Protein 7B6B (pdb70)

Nearest PDB structures (foldseek):
  7b6b-assembly1_B  TM=1.003E+00  e=7.743E-83  Dysgonomonas mossii DSM 22836
  7b6b-assembly1_A  TM=9.872E-01  e=2.563E-78  Dysgonomonas mossii DSM 22836
  7b5v-assembly1_B  TM=9.927E-01  e=1.839E-77  Dysgonomonas mossii DSM 22836
  6mot-assembly1_A  TM=9.477E-01  e=3.371E-51  Bacteroides intestinalis DSM 17393
  6rzo-assembly1_A  TM=8.964E-01  e=1.518E-46  uncultured bacterium

Structure (mmCIF, N/CA/C/O backbone):
data_7B6B
#
_entry.id   7B6B
#
_cell.length_a   73.258
_cell.length_b   50.511
_cell.length_c   90.148
_cell.angle_alpha   90.000
_cell.angle_beta   100.137
_cell.angle_gamma   90.000
#
_symmetry.space_group_name_H-M   'P 1 21 1'
#
loop_
_entity.id
_entity.type
_entity.pdbx_description
1 polymer 'Carbohydrate Esterase family 1 protein with an N-terminal carbohydrate binding module family 48'
2 non-polymer Trans-methylferulate
3 non-polymer 'CHLORIDE ION'
4 non-polymer 1,2-ETHANEDIOL
5 water water
#
loop_
_atom_site.group_PDB
_atom_site.id
_atom_site.type_symbol
_atom_site.label_atom_id
_atom_site.label_alt_id
_atom_site.label_comp_id
_atom_site.label_asym_id
_atom_site.label_entity_id
_atom_site.label_seq_id
_atom_site.pdbx_PDB_ins_code
_atom_site.Cartn_x
_atom_site.Cartn_y
_atom_site.Cartn_z
_atom_site.occupancy
_atom_site.B_iso_or_equiv
_atom_site.auth_seq_id
_atom_site.auth_comp_id
_atom_site.auth_asym_id
_atom_site.auth_atom_id
_atom_site.pdbx_PDB_model_num
ATOM 1 N N . GLU A 1 25 ? -2.79800 -34.30700 -41.66400 1.000 47.49000 295 GLU A N 1
ATOM 2 C CA . GLU A 1 25 ? -2.02200 -34.66000 -40.48000 1.000 45.16000 295 GLU A CA 1
ATOM 3 C C . GLU A 1 25 ? -2.69300 -34.15300 -39.20600 1.000 45.41000 295 GLU A C 1
ATOM 4 O O . GLU A 1 25 ? -3.62200 -33.34600 -39.26200 1.000 49.57000 295 GLU A O 1
ATOM 10 N N . VAL A 1 26 ? -2.21500 -34.63200 -38.05900 1.000 45.25000 296 VAL A N 1
ATOM 11 C CA . VAL A 1 26 ? -2.77300 -34.23500 -36.77100 1.000 39.32000 296 VAL A CA 1
ATOM 12 C C . VAL A 1 26 ? -2.25300 -32.85100 -36.40700 1.000 35.24000 296 VAL A C 1
ATOM 13 O O . VAL A 1 26 ? -1.04800 -32.58400 -36.48900 1.000 32.46000 296 VAL A O 1
ATOM 17 N N . GLY A 1 27 ? -3.16500 -31.96100 -36.01200 1.000 29.48000 297 GLY A N 1
ATOM 18 C CA . GLY A 1 27 ? -2.78900 -30.63100 -35.58900 1.000 26.10000 297 GLY A CA 1
ATOM 19 C C . GLY A 1 27 ? -3.46100 -30.27200 -34.27900 1.000 22.99000 297 GLY A C 1
ATOM 20 O O . GLY A 1 27 ? -4.43900 -30.88700 -33.86400 1.000 25.39000 297 GLY A O 1
ATOM 21 N N . ILE A 1 28 ? -2.90700 -29.25700 -33.62300 1.000 20.26000 298 ILE A N 1
ATOM 22 C CA . ILE A 1 28 ? -3.43000 -28.75300 -32.35700 1.000 23.66000 298 ILE A CA 1
ATOM 23 C C . ILE A 1 28 ? -4.04700 -27.38800 -32.61300 1.000 18.76000 298 ILE A C 1
ATOM 24 O O . ILE A 1 28 ? -3.36800 -26.47900 -33.10600 1.000 18.94000 298 ILE A O 1
ATOM 29 N N . SER A 1 29 ? -5.31100 -27.21900 -32.23800 1.000 17.54000 299 SER A N 1
ATOM 30 C CA . SER A 1 29 ? -5.92800 -25.90300 -32.35400 1.000 16.22000 299 SER A CA 1
ATOM 31 C C . SER A 1 29 ? -5.21800 -24.93200 -31.41800 1.000 19.45000 299 SER A C 1
ATOM 32 O O . SER A 1 29 ? -4.97500 -25.24400 -30.25000 1.000 18.73000 299 SER A O 1
ATOM 35 N N . ALA A 1 30 ? -4.85200 -23.76200 -31.93900 1.000 16.78000 300 ALA A N 1
ATOM 36 C CA . ALA A 1 30 ? -4.11600 -22.79900 -31.12700 1.000 15.83000 300 ALA A CA 1
ATOM 37 C C . ALA A 1 30 ? -4.97600 -22.28200 -29.97700 1.000 14.21000 300 ALA A C 1
ATOM 38 O O . ALA A 1 30 ? -6.20200 -22.18700 -30.07900 1.000 15.57000 300 ALA A O 1
ATOM 40 N N . SER A 1 31 ? -4.31200 -21.93400 -28.86900 1.000 15.32000 301 SER A N 1
ATOM 41 C CA . SER A 1 31 ? -5.02900 -21.48400 -27.67600 1.000 14.94000 301 SER A CA 1
ATOM 42 C C . SER A 1 31 ? -5.72000 -20.14100 -27.87600 1.000 17.13000 301 SER A C 1
ATOM 43 O O . SER A 1 31 ? -6.61400 -19.79400 -27.09600 1.000 18.08000 301 SER A O 1
ATOM 46 N N . THR A 1 32 ? -5.31700 -19.38400 -28.89200 1.000 13.62000 302 THR A N 1
ATOM 47 C CA . THR A 1 32 ? -5.92800 -18.12000 -29.26900 1.000 14.63000 302 THR A CA 1
ATOM 48 C C . THR A 1 32 ? -7.15200 -18.28900 -30.16600 1.000 14.86000 302 THR A C 1
ATOM 49 O O . THR A 1 32 ? -7.78600 -17.29300 -30.52800 1.000 14.64000 302 THR A O 1
ATOM 53 N N . ASN A 1 33 ? -7.50600 -19.51000 -30.55500 1.000 13.59000 303 ASN A N 1
ATOM 54 C CA . ASN A 1 33 ? -8.68000 -19.68700 -31.39400 1.000 14.27000 303 ASN A CA 1
ATOM 55 C C . ASN A 1 33 ? -9.93000 -19.34700 -30.59300 1.000 13.40000 303 ASN A C 1
ATOM 56 O O . ASN A 1 33 ? -10.00100 -19.58900 -29.38500 1.000 15.70000 303 ASN A O 1
ATOM 61 N N A ILE A 1 34 ? -10.91700 -18.77500 -31.27800 0.570 14.06000 304 ILE A N 1
ATOM 62 N N B ILE A 1 34 ? -10.92000 -18.77700 -31.27600 0.430 14.12000 304 ILE A N 1
ATOM 63 C CA A ILE A 1 34 ? -12.25700 -18.64200 -30.69700 0.570 17.74000 304 ILE A CA 1
ATOM 64 C CA B ILE A 1 34 ? -12.21800 -18.61100 -30.61900 0.430 17.73000 304 ILE A CA 1
ATOM 65 C C A ILE A 1 34 ? -12.74400 -20.02000 -30.27000 0.570 19.36000 304 ILE A C 1
ATOM 66 C C B ILE A 1 34 ? -12.78100 -19.98700 -30.28700 0.430 19.34000 304 ILE A C 1
ATOM 67 O O A ILE A 1 34 ? -12.41400 -21.02400 -30.93400 0.570 19.19000 304 ILE A O 1
ATOM 68 O O B ILE A 1 34 ? -12.53300 -20.95300 -31.03600 0.430 19.34000 304 ILE A O 1
ATOM 77 N N . PRO A 1 35 ? -13.48700 -20.15200 -29.17200 1.000 21.62000 305 PRO A N 1
ATOM 78 C CA . PRO A 1 35 ? -14.04600 -21.46500 -28.82000 1.000 20.89000 305 PRO A CA 1
ATOM 79 C C . PRO A 1 35 ? -14.83500 -22.08700 -29.96300 1.000 20.54000 305 PRO A C 1
ATOM 80 O O . PRO A 1 35 ? -15.66200 -21.43400 -30.60400 1.000 24.14000 305 PRO A O 1
ATOM 84 N N . GLY A 1 36 ? -14.50900 -23.33500 -30.26000 1.000 24.79000 306 GLY A N 1
ATOM 85 C CA . GLY A 1 36 ? -15.17700 -24.07700 -31.33500 1.000 25.11000 306 GLY A CA 1
ATOM 86 C C . GLY A 1 36 ? -14.46000 -24.0000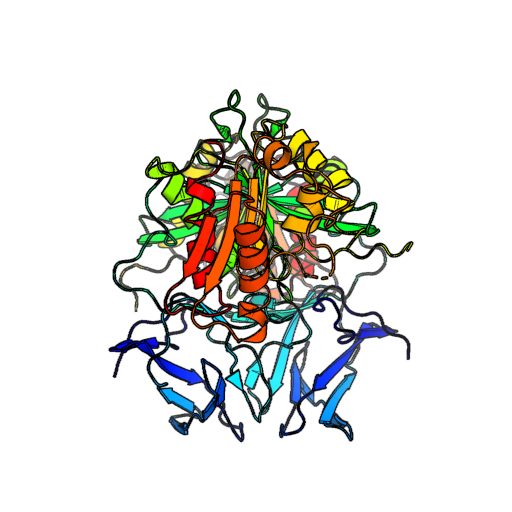0 -32.67200 1.000 26.93000 306 GLY A C 1
ATOM 87 O O . GLY A 1 36 ? -14.80300 -24.77700 -33.55400 1.000 29.22000 306 GLY A O 1
ATOM 88 N N . ALA A 1 37 ? -13.51500 -23.07800 -32.81800 1.000 19.63000 307 ALA A N 1
ATOM 89 C CA . ALA A 1 37 ? -12.77600 -22.95800 -34.09100 1.000 19.23000 307 ALA A CA 1
ATOM 90 C C . ALA A 1 37 ? -11.62700 -23.96400 -34.10700 1.000 17.30000 307 ALA A C 1
ATOM 91 O O . ALA A 1 37 ? -10.77000 -23.88600 -33.29700 1.000 18.42000 307 ALA A O 1
ATOM 93 N N A GLN A 1 38 ? -11.66700 -24.88000 -35.07400 0.510 20.72000 308 GLN A N 1
ATOM 94 N N B GLN A 1 38 ? -11.65800 -24.87800 -35.07400 0.490 20.75000 308 GLN A N 1
ATOM 95 C CA A GLN A 1 38 ? -10.63100 -25.93100 -35.22100 0.510 20.72000 308 GLN A CA 1
ATOM 96 C CA B GLN A 1 38 ? -10.60500 -25.91800 -35.19100 0.490 20.65000 308 GLN A CA 1
ATOM 97 C C A GLN A 1 38 ? -9.36000 -25.33000 -35.83400 0.510 18.30000 308 GLN A C 1
ATOM 98 C C B GLN A 1 38 ? -9.34800 -25.33500 -35.84300 0.490 18.30000 308 GLN A C 1
ATOM 99 O O A GLN A 1 38 ? -8.27400 -25.70000 -35.41500 0.510 21.28000 308 GLN A O 1
ATOM 100 O O B GLN A 1 38 ? -8.25900 -25.69200 -35.42100 0.490 21.30000 308 GLN A O 1
ATOM 111 N N . TYR A 1 39 ? -9.51900 -24.33300 -36.69800 1.000 17.60000 309 TYR A N 1
ATOM 112 C CA . TYR A 1 39 ? -8.36900 -23.69800 -37.36800 1.000 16.19000 309 TYR A CA 1
ATOM 113 C C . TYR A 1 39 ? -8.21800 -22.28000 -36.84000 1.000 17.49000 309 TYR A C 1
ATOM 114 O O . TYR A 1 39 ? -9.21300 -21.71100 -36.57200 1.000 20.73000 309 TYR A O 1
ATOM 123 N N . PRO A 1 40 ? -7.01900 -21.69700 -36.72400 1.000 15.26000 310 PRO A N 1
ATOM 124 C CA . PRO A 1 40 ? -5.74800 -22.31700 -37.11000 1.000 15.27000 310 PRO A CA 1
ATOM 125 C C . PRO A 1 40 ? -5.23200 -23.47500 -36.24000 1.000 15.12000 310 PRO A C 1
ATOM 126 O O . PRO A 1 40 ? -5.57600 -23.57600 -35.12000 1.000 15.76000 310 PRO A O 1
ATOM 130 N N . GLN A 1 41 ? -4.53600 -24.39200 -36.90100 1.000 14.93000 311 GLN A N 1
ATOM 131 C CA . GLN A 1 41 ? -3.98700 -25.59600 -36.24100 1.000 16.33000 311 GLN A CA 1
ATOM 132 C C . GLN A 1 41 ? -2.46700 -25.54600 -36.30900 1.000 16.04000 311 GLN A C 1
ATOM 133 O O . GLN A 1 41 ? -1.95300 -25.18000 -37.34200 1.000 17.88000 311 GLN A O 1
ATOM 139 N N . ILE A 1 42 ? -1.81600 -25.91700 -35.21600 1.000 16.30000 312 ILE A N 1
ATOM 140 C CA . ILE A 1 42 ? -0.33500 -25.97800 -35.17900 1.000 16.87000 312 ILE A CA 1
ATOM 141 C C . ILE A 1 42 ? 0.05700 -27.41400 -35.50100 1.000 19.39000 312 ILE A C 1
ATOM 142 O O . ILE A 1 42 ? -0.38800 -28.29100 -34.81500 1.000 20.15000 312 ILE A O 1
ATOM 147 N N . LEU A 1 43 ? 0.83100 -27.55900 -36.55700 1.000 19.07000 313 LEU A N 1
ATOM 148 C CA . LEU A 1 43 ? 1.28200 -28.87000 -37.00000 1.000 18.94000 313 LEU A CA 1
ATOM 149 C C . LEU A 1 43 ? 2.69100 -29.14100 -36.48900 1.000 20.92000 313 LEU A C 1
ATOM 150 O O . LEU A 1 43 ? 3.34700 -28.28200 -35.89700 1.000 21.93000 313 LEU A O 1
ATOM 155 N N . SER A 1 44 ? 3.16300 -30.36200 -36.74000 1.000 26.32000 314 SER A N 1
ATOM 156 C CA . SER A 1 44 ? 4.51800 -30.71700 -36.34500 1.000 23.76000 314 SER A CA 1
ATOM 157 C C . SER A 1 44 ? 5.50200 -29.73600 -36.96500 1.000 21.65000 314 SER A C 1
ATOM 158 O O . SER A 1 44 ? 5.33300 -29.29600 -38.10200 1.000 27.76000 314 SER A O 1
ATOM 161 N N . GLY A 1 45 ? 6.52900 -29.38400 -36.20300 1.000 25.87000 315 GLY A N 1
ATOM 162 C CA . GLY A 1 45 ? 7.47800 -28.39800 -36.65300 1.000 23.93000 315 GLY A CA 1
ATOM 163 C C . GLY A 1 45 ? 7.02000 -26.96600 -36.49300 1.000 20.00000 315 GLY A C 1
ATOM 164 O O . GLY A 1 45 ? 7.73200 -26.05500 -36.93200 1.000 22.33000 315 GLY A O 1
ATOM 165 N N . ASN A 1 46 ? 5.86000 -26.74200 -35.87500 1.000 20.40000 316 ASN A N 1
ATOM 166 C CA . ASN A 1 46 ? 5.28500 -25.41300 -35.67000 1.000 19.99000 316 ASN A CA 1
ATOM 167 C C . ASN A 1 46 ? 4.89400 -24.72200 -36.97500 1.000 20.64000 316 ASN A C 1
ATOM 168 O O . ASN A 1 46 ? 4.81000 -23.48800 -37.03600 1.000 17.84000 316 ASN A O 1
ATOM 173 N N . ARG A 1 47 ? 4.65800 -25.49200 -38.03100 1.000 16.76000 317 ARG A N 1
ATOM 174 C CA . ARG A 1 47 ? 3.93600 -24.96400 -39.17700 1.000 16.74000 317 ARG A CA 1
ATOM 175 C C . ARG A 1 47 ? 2.48000 -24.75700 -38.77300 1.000 17.94000 317 ARG A C 1
ATOM 176 O O . ARG A 1 47 ? 1.94900 -25.46700 -37.92300 1.000 19.20000 317 ARG A O 1
ATOM 184 N N . VAL A 1 48 ? 1.82500 -23.76800 -39.37900 1.000 15.82000 318 VAL A N 1
ATOM 185 C CA . VAL A 1 48 ? 0.44900 -23.43500 -39.02400 1.000 15.26000 318 VAL A CA 1
ATOM 186 C C . VAL A 1 48 ? -0.43300 -23.59800 -40.25100 1.000 13.58000 318 VAL A C 1
ATOM 187 O O . VAL A 1 48 ? -0.10500 -23.09500 -41.33200 1.000 15.33000 318 VAL A O 1
ATOM 191 N N . LEU A 1 49 ? -1.54700 -24.30200 -40.07000 1.000 14.87000 319 LEU A N 1
ATOM 192 C CA . LEU A 1 49 ? -2.57000 -24.48400 -41.09000 1.000 16.03000 319 LEU A CA 1
ATOM 193 C C . LEU A 1 49 ? -3.69000 -23.47800 -40.83700 1.000 13.99000 319 LEU A C 1
ATOM 194 O O . LEU A 1 49 ? -4.40200 -23.56800 -39.82800 1.000 15.35000 319 LEU A O 1
ATOM 199 N N . PHE A 1 50 ? -3.84200 -22.52600 -41.75500 1.000 13.83000 320 PHE A N 1
ATOM 200 C CA . PHE A 1 50 ? -4.89600 -21.52300 -41.69900 1.000 14.11000 320 PHE A CA 1
ATOM 201 C C . PHE A 1 50 ? -5.98500 -21.88200 -42.69700 1.000 14.40000 320 PHE A C 1
ATOM 202 O O . PHE A 1 50 ? -5.70500 -22.39100 -43.78800 1.000 15.86000 320 PHE A O 1
ATOM 210 N N . ARG A 1 51 ? -7.21400 -21.59700 -42.33100 1.000 14.97000 321 ARG A N 1
ATOM 211 C CA . ARG A 1 51 ? -8.36300 -21.87000 -43.21000 1.000 15.83000 321 ARG A CA 1
ATOM 212 C C . ARG A 1 51 ? -9.45200 -20.82200 -42.98000 1.000 15.97000 321 ARG A C 1
ATOM 213 O O . ARG A 1 51 ? -9.70700 -20.48900 -41.85600 1.000 17.22000 321 ARG A O 1
ATOM 221 N N . ILE A 1 52 ? -10.06700 -20.36900 -44.05900 1.000 15.12000 322 ILE A N 1
ATOM 222 C CA . ILE A 1 52 ? -11.17300 -19.38100 -43.98200 1.000 16.38000 322 ILE A CA 1
ATOM 223 C C . ILE A 1 52 ? -12.20000 -19.63200 -45.08900 1.000 15.31000 322 ILE A C 1
ATOM 224 O O . ILE A 1 52 ? -11.81900 -19.91100 -46.17400 1.000 15.91000 322 ILE A O 1
ATOM 229 N N . LYS A 1 53 ? -13.46500 -19.47700 -44.73000 1.000 14.45000 323 LYS A N 1
ATOM 230 C CA . LYS A 1 53 ? -14.56700 -19.57200 -45.70600 1.000 16.05000 323 LYS A CA 1
ATOM 231 C C . LYS A 1 53 ? -14.71100 -18.22800 -46.41500 1.000 18.39000 323 LYS A C 1
ATOM 232 O O . LYS A 1 53 ? -15.06100 -17.28900 -45.79800 1.000 19.31000 323 LYS A O 1
ATOM 238 N N . ALA A 1 54 ? -14.46200 -18.21100 -47.70500 1.000 17.05000 324 ALA A N 1
ATOM 239 C CA . ALA A 1 54 ? -14.53400 -16.97600 -48.51600 1.000 17.52000 324 ALA A CA 1
ATOM 240 C C . ALA A 1 54 ? -14.80500 -17.38200 -49.96700 1.000 17.37000 324 ALA A C 1
ATOM 241 O O . ALA A 1 54 ? -13.97100 -17.17500 -50.79800 1.000 17.94000 324 ALA A O 1
ATOM 243 N N . PRO A 1 55 ? -15.98700 -17.90800 -50.30000 1.000 17.62000 325 PRO A N 1
ATOM 244 C CA . PRO A 1 55 ? -16.18400 -18.44700 -51.63500 1.000 17.00000 325 PRO A CA 1
ATOM 245 C C . PRO A 1 55 ? -16.07800 -17.47800 -52.81700 1.000 20.27000 325 PRO A C 1
ATOM 246 O O . PRO A 1 55 ? -15.70000 -17.91000 -53.83700 1.000 20.62000 325 PRO A O 1
ATOM 250 N N . ASP A 1 56 ? -16.36400 -16.20500 -52.60200 1.000 15.74000 326 ASP A N 1
ATOM 251 C CA . ASP A 1 56 ? -16.34700 -15.21900 -53.71000 1.000 15.62000 326 ASP A CA 1
ATOM 252 C C . ASP A 1 56 ? -15.12700 -14.29300 -53.67800 1.000 16.83000 326 ASP A C 1
ATOM 253 O O . ASP A 1 56 ? -15.07900 -13.41200 -54.47400 1.000 18.99000 326 ASP A O 1
ATOM 258 N N . ALA A 1 57 ? -14.17700 -14.51800 -52.77800 1.000 15.75000 327 ALA A N 1
ATOM 259 C CA . ALA A 1 57 ? -12.99000 -13.67400 -52.74500 1.000 15.28000 327 ALA A CA 1
ATOM 260 C C . ALA A 1 57 ? -12.11000 -13.91400 -53.97200 1.000 17.78000 327 ALA A C 1
ATOM 261 O O . ALA A 1 57 ? -12.06200 -15.01900 -54.52000 1.000 17.91000 327 ALA A O 1
ATOM 263 N N . LYS A 1 58 ? -11.39900 -12.86300 -54.40100 1.000 17.92000 328 LYS A N 1
ATOM 264 C CA . LYS A 1 58 ? -10.39700 -13.01700 -55.45800 1.000 17.98000 328 LYS A CA 1
ATOM 265 C C . LYS A 1 58 ? -9.05300 -13.48700 -54.94100 1.000 19.53000 328 LYS A C 1
ATOM 266 O O . LYS A 1 58 ? -8.34200 -14.21900 -55.63700 1.000 19.56000 328 LYS A O 1
ATOM 272 N N . ARG A 1 59 ? -8.65700 -13.01600 -53.76400 1.000 16.13000 329 ARG A N 1
ATOM 273 C CA . ARG A 1 59 ? -7.34500 -13.33300 -53.23600 1.000 15.48000 329 ARG A CA 1
ATOM 274 C C . ARG A 1 59 ? -7.47700 -13.38300 -51.72700 1.000 15.71000 329 ARG A C 1
ATOM 275 O O . ARG A 1 59 ? -8.16000 -12.54900 -51.13200 1.000 16.30000 329 ARG A O 1
ATOM 283 N N . VAL A 1 60 ? -6.83900 -14.37300 -51.11900 1.000 14.98000 330 VAL A N 1
ATOM 284 C CA . VAL A 1 60 ? -6.84600 -14.50000 -49.66600 1.000 13.86000 330 VAL A CA 1
ATOM 285 C C . VAL A 1 60 ? -5.42100 -14.80200 -49.23500 1.000 14.71000 330 VAL A C 1
ATOM 286 O O . VAL A 1 60 ? -4.81000 -15.75100 -49.73300 1.000 16.05000 330 VAL A O 1
ATOM 290 N N . GLN A 1 61 ? -4.87600 -13.97900 -48.34000 1.000 14.63000 331 GLN A N 1
ATOM 291 C CA . GLN A 1 61 ? -3.52900 -14.16400 -47.82100 1.000 15.86000 331 GLN A CA 1
ATOM 292 C C . GLN A 1 61 ? -3.56200 -14.19400 -46.30100 1.000 14.46000 331 GLN A C 1
ATOM 293 O O . GLN A 1 61 ? -4.48700 -13.68200 -45.66800 1.000 15.39000 331 GLN A O 1
ATOM 299 N N . VAL A 1 62 ? -2.53000 -14.78800 -45.71100 1.000 12.93000 332 VAL A N 1
ATOM 300 C CA . VAL A 1 62 ? -2.29600 -14.66700 -44.27400 1.000 15.27000 332 VAL A CA 1
ATOM 301 C C . VAL A 1 62 ? -0.92000 -14.04900 -44.08900 1.000 17.11000 332 VAL A C 1
ATOM 302 O O . VAL A 1 62 ? 0.04500 -14.46200 -44.74500 1.000 16.22000 332 VAL A O 1
ATOM 306 N N . ASP A 1 63 ? -0.84500 -13.02200 -43.25000 1.000 16.40000 333 ASP A N 1
ATOM 307 C CA . ASP A 1 63 ? 0.40100 -12.31100 -42.97400 1.000 16.43000 333 ASP A CA 1
ATOM 308 C C . ASP A 1 63 ? 0.86300 -12.72800 -41.58200 1.000 17.62000 333 ASP A C 1
ATOM 309 O O . ASP A 1 63 ? 0.33300 -12.24900 -40.57400 1.000 16.81000 333 ASP A O 1
ATOM 314 N N . LEU A 1 64 ? 1.83500 -13.63800 -41.53000 1.000 18.02000 334 LEU A N 1
ATOM 315 C CA . LEU A 1 64 ? 2.38600 -14.12800 -40.25800 1.000 16.75000 334 LEU A CA 1
ATOM 316 C C . LEU A 1 64 ? 3.88800 -14.28300 -40.48200 1.000 21.81000 334 LEU A C 1
ATOM 317 O O . LEU A 1 64 ? 4.35300 -15.31600 -40.96900 1.000 21.60000 334 LEU A O 1
ATOM 322 N N . GLY A 1 65 ? 4.63900 -13.23300 -40.14900 1.000 21.82000 335 GLY A N 1
ATOM 323 C CA . GLY A 1 65 ? 6.05400 -13.18400 -40.46000 1.000 23.07000 335 GLY A CA 1
ATOM 324 C C . GLY A 1 65 ? 6.28800 -12.69100 -41.87200 1.000 26.15000 335 GLY A C 1
ATOM 325 O O . GLY A 1 65 ? 7.02900 -11.72900 -42.09600 1.000 31.68000 335 GLY A O 1
ATOM 326 N N . LYS A 1 66 ? 5.66000 -13.36100 -42.83200 1.000 24.70000 336 LYS A N 1
ATOM 327 C CA . LYS A 1 66 ? 5.58000 -12.89800 -44.20800 1.000 24.75000 336 LYS A CA 1
ATOM 328 C C . LYS A 1 66 ? 4.17900 -13.20700 -44.71700 1.000 18.03000 336 LYS A C 1
ATOM 329 O O . LYS A 1 66 ? 3.38700 -13.88400 -44.04900 1.000 18.22000 336 LYS A O 1
ATOM 335 N N . LYS A 1 67 ? 3.87500 -12.72000 -45.91700 1.000 17.71000 337 LYS A N 1
ATOM 336 C CA . LYS A 1 67 ? 2.57700 -12.96500 -46.52900 1.000 16.88000 337 LYS A CA 1
ATOM 337 C C . LYS A 1 67 ? 2.58800 -14.28400 -47.29000 1.000 19.26000 337 LYS A C 1
ATOM 338 O O . LYS A 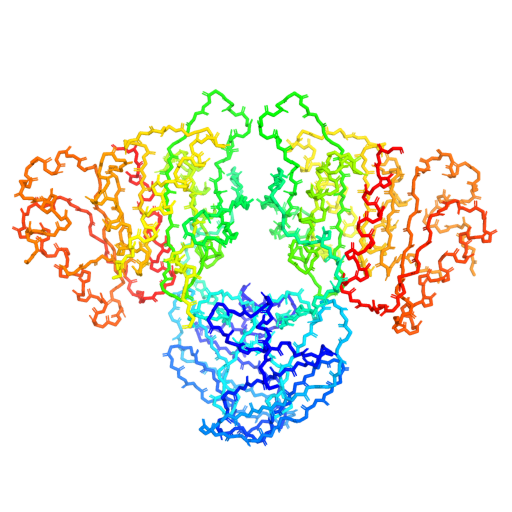1 67 ? 3.51300 -14.56100 -48.06300 1.000 25.44000 337 LYS A O 1
ATOM 344 N N . TYR A 1 68 ? 1.56500 -15.09600 -47.05300 1.000 16.16000 338 TYR A N 1
ATOM 345 C CA . TYR A 1 68 ? 1.36000 -16.34900 -47.76700 1.000 16.33000 338 TYR A CA 1
ATOM 346 C C . TYR A 1 68 ? 0.05000 -16.25400 -48.52600 1.000 14.92000 338 TYR A C 1
ATOM 347 O O . TYR A 1 68 ? -0.96900 -15.84700 -47.96500 1.000 16.87000 338 TYR A O 1
ATOM 356 N N . ASP A 1 69 ? 0.06300 -16.64300 -49.79300 1.000 16.34000 339 ASP A N 1
ATOM 357 C CA . ASP A 1 69 ? -1.19000 -16.77300 -50.51300 1.000 16.77000 339 ASP A CA 1
ATOM 358 C C . ASP A 1 69 ? -1.86800 -18.07700 -50.13100 1.000 17.13000 339 ASP A C 1
ATOM 359 O O . ASP A 1 69 ? -1.25400 -19.15200 -50.15000 1.000 17.52000 339 ASP A O 1
ATOM 364 N N . MET A 1 70 ? -3.12200 -17.97100 -49.73600 1.000 14.34000 340 MET A N 1
ATOM 365 C CA . MET A 1 70 ? -3.93100 -19.14500 -49.50500 1.000 13.98000 340 MET A CA 1
ATOM 366 C C . MET A 1 70 ? -4.53500 -19.58000 -50.83500 1.000 14.63000 340 MET A C 1
ATOM 367 O O . MET A 1 70 ? -4.55400 -18.82500 -51.81100 1.000 15.87000 340 MET A O 1
ATOM 372 N N . VAL A 1 71 ? -4.97800 -20.83300 -50.88300 1.000 14.30000 341 VAL A N 1
ATOM 373 C CA . VAL A 1 71 ? -5.47000 -21.43500 -52.11600 1.000 13.22000 341 VAL A CA 1
ATOM 374 C C . VAL A 1 71 ? -6.89600 -21.92800 -51.89300 1.000 12.95000 341 VAL A C 1
ATOM 375 O O . VAL A 1 71 ? -7.18100 -22.60100 -50.89300 1.000 13.86000 341 VAL A O 1
ATOM 379 N N . ARG A 1 72 ? -7.78700 -21.60800 -52.83600 1.000 14.63000 342 ARG A N 1
ATOM 380 C CA . ARG A 1 72 ? -9.20600 -21.91400 -52.68800 1.000 15.48000 342 ARG A CA 1
ATOM 381 C C . ARG A 1 72 ? -9.47200 -23.40200 -52.91600 1.000 15.03000 342 ARG A C 1
ATOM 382 O O . ARG A 1 72 ? -9.07900 -23.96000 -53.94900 1.000 17.40000 342 ARG A O 1
ATOM 390 N N . GLU A 1 73 ? -10.13900 -24.03900 -51.95600 1.000 14.86000 343 GLU A N 1
ATOM 391 C CA . GLU A 1 73 ? -10.62400 -25.40600 -52.08100 1.000 15.46000 343 GLU A CA 1
ATOM 392 C C . GLU A 1 73 ? -11.91200 -25.42000 -52.89600 1.000 17.73000 343 GLU A C 1
ATOM 393 O O . GLU A 1 73 ? -12.55600 -24.38900 -53.10900 1.000 20.39000 343 GLU A O 1
ATOM 399 N N . GLU A 1 74 ? -12.31800 -26.62300 -53.30600 1.000 17.81000 344 GLU A N 1
ATOM 400 C CA . GLU A 1 74 ? -13.47500 -26.76300 -54.19000 1.000 18.02000 344 GLU A CA 1
ATOM 401 C C . GLU A 1 74 ? -14.69600 -26.00200 -53.68200 1.000 22.38000 344 GLU A C 1
ATOM 402 O O . GLU A 1 74 ? -15.36300 -25.30300 -54.45400 1.000 26.01000 344 GLU A O 1
ATOM 408 N N . GLU A 1 75 ? -14.98600 -26.10100 -52.38600 1.000 21.36000 345 GLU A N 1
ATOM 409 C CA . GLU A 1 75 ? -16.22200 -25.59400 -51.80300 1.000 23.44000 345 GLU A CA 1
ATOM 410 C C . GLU A 1 75 ? -16.11500 -24.16300 -51.28600 1.000 31.32000 345 GLU A C 1
ATOM 411 O O . GLU A 1 75 ? -17.07300 -23.66100 -50.68900 1.000 31.51000 345 GLU A O 1
ATOM 417 N N . GLY A 1 76 ? -14.98300 -23.49500 -51.48300 1.000 21.03000 346 GLY A N 1
ATOM 418 C CA . GLY A 1 76 ? -14.90800 -22.07800 -51.17800 1.000 16.17000 346 GLY A CA 1
ATOM 419 C C . GLY A 1 76 ? -14.20600 -21.69300 -49.89200 1.000 16.00000 346 GLY A C 1
ATOM 420 O O . GLY A 1 76 ? -14.14600 -20.49500 -49.59100 1.000 17.30000 346 GLY A O 1
ATOM 421 N N . SER A 1 77 ? -13.69100 -22.64100 -49.11400 1.000 16.14000 347 SER A N 1
ATOM 422 C CA . SER A 1 77 ? -12.72000 -22.28500 -48.08700 1.000 15.21000 347 SER A CA 1
ATOM 423 C C . SER A 1 77 ? -11.33000 -22.24300 -48.70300 1.000 17.48000 347 SER A C 1
ATOM 424 O O . SER A 1 77 ? -11.02300 -22.97700 -49.64600 1.000 20.10000 347 SER A O 1
ATOM 427 N N . TRP A 1 78 ? -10.50400 -21.34400 -48.18400 1.000 15.60000 348 TRP A N 1
ATOM 428 C CA . TRP A 1 78 ? -9.12900 -21.18000 -48.62400 1.000 15.18000 348 TRP A CA 1
ATOM 429 C C . TRP A 1 78 ? -8.21600 -21.66600 -47.51000 1.000 15.18000 348 TRP A C 1
ATOM 430 O O . TRP A 1 78 ? -8.54900 -21.54800 -46.32800 1.000 15.80000 348 TRP A O 1
ATOM 441 N N . ALA A 1 79 ? -7.06500 -22.21500 -47.88500 1.000 13.81000 349 ALA A N 1
ATOM 442 C CA . ALA A 1 79 ? -6.15300 -22.78300 -46.90300 1.000 15.21000 349 ALA A CA 1
ATOM 443 C C . ALA A 1 79 ? -4.71100 -22.56000 -47.32400 1.000 14.44000 349 ALA A C 1
ATOM 444 O O . ALA A 1 79 ? -4.39900 -22.40200 -48.51000 1.000 14.64000 349 ALA A O 1
ATOM 446 N N . ILE A 1 80 ? -3.83100 -22.54800 -46.32200 1.000 14.48000 350 ILE A N 1
ATOM 447 C CA . ILE A 1 80 ? -2.39100 -22.60900 -46.54600 1.000 14.63000 350 ILE A CA 1
ATOM 448 C C . ILE A 1 80 ? -1.74500 -23.16100 -45.28800 1.000 14.40000 350 ILE A C 1
ATOM 449 O O . ILE A 1 80 ? -2.25000 -22.97400 -44.17900 1.000 16.12000 350 ILE A O 1
ATOM 454 N N . THR A 1 81 ? -0.62900 -23.86000 -45.46400 1.000 15.20000 351 THR A N 1
ATOM 455 C CA . THR A 1 81 ? 0.25200 -24.25200 -44.37300 1.000 15.22000 351 THR A CA 1
ATOM 456 C C . THR A 1 81 ? 1.52000 -23.40900 -44.45500 1.000 15.73000 351 THR A C 1
ATOM 457 O O . THR A 1 81 ? 2.19100 -23.38200 -45.49500 1.000 18.38000 351 THR A O 1
ATOM 461 N N . THR A 1 82 ? 1.84500 -22.71400 -43.36700 1.000 15.95000 352 THR A N 1
ATOM 462 C CA . THR A 1 82 ? 2.99200 -21.82000 -43.35300 1.000 17.64000 352 THR A CA 1
ATOM 463 C C . THR A 1 82 ? 4.29700 -22.60500 -43.20300 1.000 15.45000 352 THR A C 1
ATOM 464 O O . THR A 1 82 ? 4.31000 -23.81200 -42.95000 1.000 16.94000 352 THR A O 1
ATOM 468 N N . ASP A 1 83 ? 5.40900 -21.88500 -43.33700 1.000 18.20000 353 ASP A N 1
ATOM 469 C CA . ASP A 1 83 ? 6.69400 -22.38500 -42.87900 1.000 19.06000 353 ASP A CA 1
ATOM 470 C C . ASP A 1 83 ? 6.66600 -22.48200 -41.35400 1.000 20.03000 353 ASP A C 1
ATOM 471 O O . ASP A 1 83 ? 5.75000 -21.96800 -40.70400 1.000 17.77000 353 ASP A O 1
ATOM 476 N N . PRO A 1 84 ? 7.64900 -23.14600 -40.74800 1.000 18.69000 354 PRO A N 1
ATOM 477 C CA . PRO A 1 84 ? 7.72100 -23.15400 -39.28100 1.000 20.80000 354 PRO A CA 1
ATOM 478 C C . PRO A 1 84 ? 7.69800 -21.73500 -38.73100 1.000 17.19000 354 PRO A C 1
ATOM 479 O O . PRO A 1 84 ? 8.40100 -20.85000 -39.22300 1.000 20.49000 354 PRO A O 1
ATOM 483 N N . ILE A 1 85 ? 6.85100 -21.51600 -37.71800 1.000 17.01000 355 ILE A N 1
ATOM 484 C CA . ILE A 1 85 ? 6.71900 -20.22400 -37.05100 1.000 18.91000 355 ILE A CA 1
ATOM 485 C C . ILE A 1 85 ? 7.48200 -20.30600 -35.73900 1.000 18.53000 355 ILE A C 1
ATOM 486 O O . ILE A 1 85 ? 7.38700 -21.31000 -35.01900 1.000 18.60000 355 ILE A O 1
ATOM 491 N N A VAL A 1 86 ? 8.24100 -19.25300 -35.42500 0.530 16.88000 356 VAL A N 1
ATOM 492 N N B VAL A 1 86 ? 8.25100 -19.25700 -35.43100 0.470 16.86000 356 VAL A N 1
ATOM 493 C CA A VAL A 1 86 ? 8.99400 -19.22800 -34.17500 0.530 17.67000 356 VAL A CA 1
ATOM 494 C CA B VAL A 1 86 ? 8.98900 -19.24200 -34.17400 0.470 17.68000 356 VAL A CA 1
ATOM 495 C C A VAL A 1 86 ? 8.03700 -19.22700 -32.98900 0.530 17.28000 356 VAL A C 1
ATOM 496 C C B VAL A 1 86 ? 8.01500 -19.26300 -32.99800 0.470 17.31000 356 VAL A C 1
ATOM 497 O O A VAL A 1 86 ? 6.94800 -18.64100 -33.04000 0.530 17.29000 356 VAL A O 1
ATOM 498 O O B VAL A 1 86 ? 6.89900 -18.73100 -33.06700 0.470 17.28000 356 VAL A O 1
ATOM 505 N N . GLU A 1 87 ? 8.43600 -19.90500 -31.91300 1.000 17.23000 357 GLU A N 1
ATOM 506 C CA . GLU A 1 87 ? 7.59400 -20.00300 -30.73000 1.000 16.32000 357 GLU A CA 1
ATOM 507 C C . GLU A 1 87 ? 7.34200 -18.62200 -30.13500 1.000 16.36000 357 GLU A C 1
ATOM 508 O O . GLU A 1 87 ? 8.17500 -17.71600 -30.23200 1.000 18.66000 357 GLU A O 1
ATOM 514 N N . GLY A 1 88 ? 6.16000 -18.45700 -29.54800 1.000 16.29000 358 GLY A N 1
ATOM 515 C CA . GLY A 1 88 ? 5.77500 -17.22900 -28.89500 1.000 15.07000 358 GLY A CA 1
ATOM 516 C C . GLY A 1 88 ? 4.43400 -16.72800 -29.39700 1.000 16.19000 358 GLY A C 1
ATOM 517 O O . GLY A 1 88 ? 3.63800 -17.47100 -29.98900 1.000 16.93000 358 GLY A O 1
ATOM 518 N N . PHE A 1 89 ? 4.18700 -15.44500 -29.15300 1.000 13.44000 359 PHE A N 1
ATOM 519 C CA . PHE A 1 89 ? 2.96200 -14.77100 -29.55900 1.000 12.58000 359 PHE A CA 1
ATOM 520 C C . PHE A 1 89 ? 3.22100 -13.94900 -30.81800 1.000 12.72000 359 PHE A C 1
ATOM 521 O O . PHE A 1 89 ? 4.23100 -13.24600 -30.91800 1.000 14.04000 359 PHE A O 1
ATOM 529 N N . HIS A 1 90 ? 2.28300 -13.99400 -31.76400 1.000 13.53000 360 HIS A N 1
ATOM 530 C CA . HIS A 1 90 ? 2.42900 -13.20300 -32.97900 1.000 12.33000 360 HIS A CA 1
ATOM 531 C C . HIS A 1 90 ? 1.11500 -12.54300 -33.35700 1.000 12.99000 360 HIS A C 1
ATOM 532 O O . HIS A 1 90 ? 0.08500 -13.22000 -33.43900 1.000 14.13000 360 HIS A O 1
ATOM 539 N N . TYR A 1 91 ? 1.15700 -11.23900 -33.62100 1.000 13.31000 361 TYR A N 1
ATOM 540 C CA . TYR A 1 91 ? 0.04600 -10.61200 -34.32300 1.000 12.56000 361 TYR A CA 1
ATOM 541 C C . TYR A 1 91 ? 0.01200 -11.16700 -35.73900 1.000 13.76000 361 TYR A C 1
ATOM 542 O O . TYR A 1 91 ? 1.04700 -11.53400 -36.30200 1.000 15.32000 361 TYR A O 1
ATOM 551 N N . TYR A 1 92 ? -1.18100 -11.22800 -36.32000 1.000 12.80000 362 TYR A N 1
ATOM 552 C CA . TYR A 1 92 ? -1.27400 -11.62500 -37.72100 1.000 12.25000 362 TYR A CA 1
ATOM 553 C C . TYR A 1 92 ? -2.53900 -11.04300 -38.31900 1.000 13.79000 362 TYR A C 1
ATOM 554 O O . TYR A 1 92 ? -3.41100 -10.54000 -37.61200 1.000 14.16000 362 TYR A O 1
ATOM 563 N N . SER A 1 93 ? -2.62900 -11.11600 -39.64900 1.000 14.39000 363 SER A N 1
ATOM 564 C CA . SER A 1 93 ? -3.81400 -10.63400 -40.33600 1.000 12.79000 363 SER A CA 1
ATOM 565 C C . SER A 1 93 ? -4.18100 -11.60200 -41.44400 1.000 12.81000 363 SER A C 1
ATOM 566 O O . SER A 1 93 ? -3.33000 -12.31600 -41.97300 1.000 14.03000 363 SER A O 1
ATOM 569 N N . ILE A 1 94 ? -5.46500 -11.62500 -41.77400 1.000 12.70000 364 ILE A N 1
ATOM 570 C CA . ILE A 1 94 ? -5.94300 -12.18600 -43.03100 1.000 13.16000 364 ILE A CA 1
ATOM 571 C C . ILE A 1 94 ? -6.13000 -11.01200 -43.97400 1.000 14.12000 364 ILE A C 1
ATOM 572 O O . ILE A 1 94 ? -6.64700 -9.96200 -43.57200 1.000 16.11000 364 ILE A O 1
ATOM 577 N N . LEU A 1 95 ? -5.70100 -11.16700 -45.22100 1.000 14.08000 365 LEU A N 1
ATOM 578 C CA . LEU A 1 95 ? -5.92600 -10.14500 -46.23500 1.000 15.26000 365 LEU A CA 1
ATOM 579 C C . LEU A 1 95 ? -6.89700 -10.70000 -47.26400 1.000 14.32000 365 LEU A C 1
ATOM 580 O O . LEU A 1 95 ? -6.61600 -11.72600 -47.88900 1.000 15.09000 365 LEU A O 1
ATOM 585 N N . ILE A 1 96 ? -8.04700 -10.04600 -47.40800 1.000 15.60000 366 ILE A N 1
ATOM 586 C CA . ILE A 1 96 ? -9.00400 -10.35500 -48.46600 1.000 15.35000 366 ILE A CA 1
ATOM 587 C C . ILE A 1 96 ? -8.84100 -9.28500 -49.53300 1.000 16.94000 366 ILE A C 1
ATOM 588 O O . ILE A 1 96 ? -9.06800 -8.09900 -49.26700 1.000 15.80000 366 ILE A O 1
ATOM 593 N N . ASP A 1 97 ? -8.43800 -9.69000 -50.73900 1.000 15.87000 367 ASP A N 1
ATOM 594 C CA . ASP A 1 97 ? -8.18000 -8.73500 -51.82500 1.000 17.47000 367 ASP A CA 1
ATOM 595 C C . ASP A 1 97 ? -7.25600 -7.60900 -51.36600 1.000 17.46000 367 ASP A C 1
ATOM 596 O O . ASP A 1 97 ? -7.46000 -6.43600 -51.69900 1.000 19.83000 367 ASP A O 1
ATOM 601 N N . GLY A 1 98 ? -6.25200 -7.95500 -50.56300 1.000 16.54000 368 GLY A N 1
ATOM 602 C CA . GLY A 1 98 ? -5.29900 -6.97300 -50.08700 1.000 18.38000 368 GLY A CA 1
ATOM 603 C C . GLY A 1 98 ? -5.72300 -6.15600 -48.88000 1.000 17.78000 368 GLY A C 1
ATOM 604 O O . GLY A 1 98 ? -4.94400 -5.30500 -48.43400 1.000 20.12000 368 GLY A O 1
ATOM 605 N N . VAL A 1 99 ? -6.92300 -6.37400 -48.34000 1.000 16.09000 369 VAL A N 1
ATOM 606 C CA . VAL A 1 99 ? -7.39900 -5.63700 -47.17100 1.000 15.55000 369 VAL A CA 1
ATOM 607 C C . VAL A 1 99 ? -7.08000 -6.44200 -45.91800 1.000 15.81000 369 VAL A C 1
ATOM 608 O O . VAL A 1 99 ? -7.63000 -7.53100 -45.72400 1.000 15.23000 369 VAL A O 1
ATOM 612 N N . ALA A 1 100 ? -6.24200 -5.88200 -45.04500 1.000 15.11000 370 ALA A N 1
ATOM 613 C CA . ALA A 1 100 ? -5.84000 -6.56100 -43.81400 1.000 14.94000 370 ALA A CA 1
ATOM 614 C C . ALA A 1 100 ? -6.94200 -6.45100 -42.76800 1.000 16.86000 370 ALA A C 1
ATOM 615 O O . ALA A 1 100 ? -7.32900 -5.34100 -42.37500 1.000 17.96000 370 ALA A O 1
ATOM 617 N N . VAL A 1 101 ? -7.42300 -7.60500 -42.28800 1.000 14.49000 371 VAL A N 1
ATOM 618 C CA . VAL A 1 101 ? -8.54100 -7.67700 -41.35300 1.000 15.32000 371 VAL A CA 1
ATOM 619 C C . VAL A 1 101 ? -8.26500 -8.75200 -40.30700 1.000 15.92000 371 VAL A C 1
ATOM 620 O O . VAL A 1 101 ? -7.23400 -9.42600 -40.32500 1.000 15.98000 371 VAL A O 1
ATOM 624 N N . CYS A 1 102 ? -9.21400 -8.91400 -39.38900 1.000 15.35000 372 CYS A N 1
ATOM 625 C CA . CYS A 1 102 ? -9.14000 -9.96100 -38.37200 1.000 15.51000 372 CYS A CA 1
ATOM 626 C C . CYS A 1 102 ? -9.53300 -11.30400 -38.96500 1.000 13.94000 372 CYS A C 1
ATOM 627 O O . CYS A 1 102 ? -10.46900 -11.39300 -39.76200 1.000 16.87000 372 CYS A O 1
ATOM 630 N N . ASP A 1 103 ? -8.84800 -12.35200 -38.53000 1.000 13.87000 373 ASP A N 1
ATOM 631 C CA . ASP A 1 103 ? -9.26100 -13.71100 -38.83400 1.000 13.19000 373 ASP A CA 1
ATOM 632 C C . ASP A 1 103 ? -10.49300 -14.03900 -37.99700 1.000 15.70000 373 ASP A C 1
ATOM 633 O O . ASP A 1 103 ? -10.41200 -14.00700 -36.75800 1.000 14.99000 373 ASP A O 1
ATOM 638 N N . PRO A 1 104 ? -11.63400 -14.37200 -38.61100 1.000 14.22000 374 PRO A N 1
ATOM 639 C CA . PRO A 1 104 ? -12.82700 -14.72300 -37.82100 1.000 14.89000 374 PRO A CA 1
ATOM 640 C C . PRO A 1 104 ? -12.59100 -15.84500 -36.82600 1.000 14.77000 374 PRO A C 1
ATOM 641 O O . PRO A 1 104 ? -13.34700 -15.96600 -35.85700 1.000 16.43000 374 PRO A O 1
ATOM 645 N N . ALA A 1 105 ? -11.55800 -16.66700 -37.02600 1.000 15.03000 375 ALA A N 1
ATOM 646 C CA . ALA A 1 105 ? -11.32200 -17.82200 -36.17400 1.000 14.98000 375 ALA A CA 1
ATOM 647 C C . ALA A 1 105 ? -10.56900 -17.50800 -34.89100 1.000 15.43000 375 ALA A C 1
ATOM 648 O O . ALA A 1 105 ? -10.48800 -18.39100 -34.03200 1.000 15.45000 375 ALA A O 1
ATOM 650 N N . SER A 1 106 ? -10.03000 -16.30900 -34.76900 1.000 14.73000 376 SER A N 1
ATOM 651 C CA . SER A 1 106 ? -9.13500 -16.04600 -33.62800 1.000 13.78000 376 SER A CA 1
ATOM 652 C C . SER A 1 106 ? -9.61000 -14.92600 -32.72500 1.000 14.06000 376 SER A C 1
ATOM 653 O O . SER A 1 106 ? -10.32400 -14.08400 -33.12000 1.000 13.89000 376 SER A O 1
ATOM 656 N N . ARG A 1 107 ? -9.01900 -14.90400 -31.54900 1.000 13.50000 377 ARG A N 1
ATOM 657 C CA . ARG A 1 107 ? -9.18400 -13.75900 -30.63700 1.000 14.59000 377 ARG A CA 1
ATOM 658 C C . ARG A 1 107 ? -8.48700 -12.51700 -31.22100 1.000 13.42000 377 ARG A C 1
ATOM 659 O O . ARG A 1 107 ? -7.61500 -12.60900 -32.07400 1.000 13.97000 377 ARG A O 1
ATOM 667 N N . THR A 1 108 ? -8.88800 -11.36800 -30.70900 1.000 13.28000 378 THR A N 1
ATOM 668 C CA . THR A 1 108 ? -8.25000 -10.09900 -31.12300 1.000 11.36000 378 THR A CA 1
ATOM 669 C C . THR A 1 108 ? -7.58500 -9.40900 -29.94100 1.000 12.77000 378 THR A C 1
ATOM 670 O O . THR A 1 108 ? -7.82300 -9.77000 -28.83400 1.000 15.08000 378 THR A O 1
ATOM 674 N N . PHE A 1 109 ? -6.58200 -8.61800 -30.29100 1.000 12.26000 379 PHE A N 1
ATOM 675 C CA . PHE A 1 109 ? -5.72000 -7.90900 -29.36000 1.000 12.19000 379 PHE A CA 1
ATOM 676 C C . PHE A 1 109 ? -5.51000 -6.52100 -29.93200 1.000 14.50000 379 PHE A C 1
ATOM 677 O O . PHE A 1 109 ? -5.48400 -6.34000 -31.15100 1.000 14.71000 379 PHE A O 1
ATOM 685 N N . TYR A 1 110 ? -5.38000 -5.52800 -29.06200 1.000 14.78000 380 TYR A N 1
ATOM 686 C CA . TYR A 1 110 ? -5.11300 -4.17900 -29.55500 1.000 13.85000 380 TYR A CA 1
ATOM 687 C C . TYR A 1 110 ? -3.62000 -4.05200 -29.83300 1.000 13.10000 380 TYR A C 1
ATOM 688 O O . TYR A 1 110 ? -2.80500 -3.99400 -28.90400 1.000 14.43000 380 TYR A O 1
ATOM 697 N N . GLY A 1 111 ? -3.26100 -4.04400 -31.10900 1.000 13.52000 381 GLY A N 1
ATOM 698 C CA . GLY A 1 111 ? -1.87300 -3.89800 -31.49800 1.000 13.93000 381 GLY A CA 1
ATOM 699 C C . GLY A 1 111 ? -1.81200 -3.46200 -32.94000 1.000 16.00000 381 GLY A C 1
ATOM 700 O O . GLY A 1 111 ? -2.79100 -3.58100 -33.67900 1.000 15.25000 381 GLY A O 1
ATOM 701 N N . MET A 1 112 ? -0.65100 -2.95100 -33.34100 1.000 15.60000 382 MET A N 1
ATOM 702 C CA . MET A 1 112 ? -0.51700 -2.38900 -34.68300 1.000 18.53000 382 MET A CA 1
ATOM 703 C C . MET A 1 112 ? -1.56600 -1.29900 -34.93300 1.000 18.64000 382 MET A C 1
ATOM 704 O O . MET A 1 112 ? -2.01600 -1.08900 -36.06900 1.000 20.14000 382 MET A O 1
ATOM 709 N N . SER A 1 113 ? -1.98200 -0.61400 -33.86500 1.000 15.72000 383 SER A N 1
ATOM 710 C CA . SER A 1 113 ? -2.90400 0.52000 -33.90500 1.000 14.77000 383 SER A CA 1
ATOM 711 C C . SER A 1 113 ? -4.34400 0.14500 -34.27300 1.000 17.37000 383 SER A C 1
ATOM 712 O O . SER A 1 113 ? -5.11700 1.01100 -34.69500 1.000 19.86000 383 SER A O 1
ATOM 715 N N . ARG A 1 114 ? -4.74700 -1.11100 -34.08200 1.000 14.71000 384 ARG A N 1
ATOM 716 C CA . ARG A 1 114 ? -6.12100 -1.53300 -34.33700 1.000 15.77000 384 ARG A CA 1
ATOM 717 C C . ARG A 1 114 ? -6.37000 -2.82500 -33.57200 1.000 17.00000 384 ARG A C 1
ATOM 718 O O . ARG A 1 114 ? -5.50200 -3.31400 -32.83900 1.000 16.41000 384 ARG A O 1
ATOM 726 N N . MET A 1 115 ? -7.56600 -3.38000 -33.73700 1.000 14.35000 385 MET A N 1
ATOM 727 C CA . MET A 1 115 ? -7.80400 -4.73600 -33.27000 1.000 15.93000 385 MET A CA 1
ATOM 728 C C . MET A 1 115 ? -7.20000 -5.69200 -34.28600 1.000 15.29000 385 MET A C 1
ATOM 729 O O . MET A 1 115 ? -7.47600 -5.59200 -35.49200 1.000 19.48000 385 MET A O 1
ATOM 734 N N . ALA A 1 116 ? -6.31100 -6.55700 -33.81600 1.000 11.66000 386 ALA A N 1
ATOM 735 C CA . ALA A 1 116 ? -5.58300 -7.46500 -34.68500 1.000 12.78000 386 ALA A CA 1
ATOM 736 C C . ALA A 1 116 ? -5.67000 -8.87900 -34.14000 1.000 12.04000 386 ALA A C 1
ATOM 737 O O . ALA A 1 116 ? -5.68600 -9.10100 -32.92200 1.000 13.66000 386 ALA A O 1
ATOM 739 N N . SER A 1 117 ? -5.69700 -9.84500 -35.05000 1.000 12.75000 387 SER A N 1
ATOM 740 C CA . SER A 1 117 ? -5.63700 -11.23700 -34.62900 1.000 12.27000 387 SER A CA 1
ATOM 741 C C . SER A 1 117 ? -4.28400 -11.54700 -34.00600 1.000 11.18000 387 SER A C 1
ATOM 742 O O . SER A 1 117 ? -3.27600 -10.88100 -34.26800 1.000 13.03000 387 SER A O 1
ATOM 745 N N . GLY A 1 118 ? -4.28000 -12.54900 -33.14100 1.000 11.41000 388 GLY A N 1
ATOM 746 C CA . GLY A 1 118 ? -3.04100 -13.04700 -32.57700 1.000 12.80000 388 GLY A CA 1
ATOM 747 C C . GLY A 1 118 ? -3.06600 -14.55700 -32.53600 1.000 12.20000 388 GLY A C 1
ATOM 748 O O . GLY A 1 118 ? -4.12400 -15.18000 -32.45000 1.000 13.94000 388 GLY A O 1
ATOM 749 N N . ILE A 1 119 ? -1.87500 -15.14600 -32.61100 1.000 13.69000 389 ILE A N 1
ATOM 750 C CA . ILE A 1 119 ? -1.72800 -16.59000 -32.47700 1.000 13.32000 389 ILE A CA 1
ATOM 751 C C . ILE A 1 119 ? -0.60600 -16.89300 -31.49500 1.000 12.58000 389 ILE A C 1
ATOM 752 O O . ILE A 1 119 ? 0.43600 -16.22700 -31.49400 1.000 14.65000 389 ILE A O 1
ATOM 757 N N . GLU A 1 120 ? -0.82900 -17.89800 -30.65700 1.000 12.92000 390 GLU A N 1
ATOM 758 C CA . GLU A 1 120 ? 0.14500 -18.35700 -29.67800 1.000 14.84000 390 GLU A CA 1
ATOM 759 C C . GLU A 1 120 ? 0.72500 -19.68700 -30.14700 1.000 14.74000 390 GLU A C 1
ATOM 760 O O . GLU A 1 120 ? -0.02200 -20.64300 -30.38700 1.000 16.64000 390 GLU A O 1
ATOM 766 N N . ILE A 1 121 ? 2.04800 -19.74700 -30.25600 1.000 16.22000 391 ILE A N 1
ATOM 767 C CA . ILE A 1 121 ? 2.80400 -20.94600 -30.59800 1.000 17.08000 391 ILE A CA 1
ATOM 768 C C . ILE A 1 121 ? 3.53500 -21.38600 -29.33300 1.000 19.06000 391 ILE A C 1
ATOM 769 O O . ILE A 1 121 ? 4.49600 -20.72100 -28.92600 1.000 19.47000 391 ILE A O 1
ATOM 774 N N . PRO A 1 122 ? 3.13500 -22.48500 -28.69200 1.000 18.78000 392 PRO A N 1
ATOM 775 C CA . PRO A 1 122 ? 3.72300 -22.85000 -27.39600 1.000 22.66000 392 PRO A CA 1
ATOM 776 C C . PRO A 1 122 ? 5.21200 -23.15200 -27.47500 1.000 20.69000 392 PRO A C 1
ATOM 777 O O . PRO A 1 122 ? 5.72000 -23.64400 -28.48400 1.000 19.69000 392 PRO A O 1
ATOM 781 N N . GLU A 1 123 ? 5.90400 -22.85100 -26.37400 1.000 18.17000 393 GLU A N 1
ATOM 782 C CA . GLU A 1 123 ? 7.31300 -23.17200 -26.19600 1.000 19.97000 393 GLU A CA 1
ATOM 783 C C . GLU A 1 123 ? 7.42900 -24.49100 -25.45200 1.000 21.68000 393 GLU A C 1
ATOM 784 O O . GLU A 1 123 ? 6.80200 -24.67500 -24.40300 1.000 26.76000 393 GLU A O 1
ATOM 790 N N . GLU A 1 124 ? 8.28500 -25.37200 -25.95300 1.000 26.07000 394 GLU A N 1
ATOM 791 C CA . GLU A 1 124 ? 8.51700 -26.65400 -25.30600 1.000 30.47000 394 GLU A CA 1
ATOM 792 C C . GLU A 1 124 ? 9.19500 -26.45000 -23.95400 1.000 22.58000 394 GLU A C 1
ATOM 793 O O . GLU A 1 124 ? 10.23000 -25.78200 -23.86300 1.000 27.76000 394 GLU A O 1
ATOM 799 N N . GLY A 1 125 ? 8.59600 -27.01300 -22.90800 1.000 23.88000 395 GLY A N 1
ATOM 800 C CA . GLY A 1 125 ? 9.21500 -27.05200 -21.59600 1.000 24.49000 395 GLY A CA 1
ATOM 801 C C . GLY A 1 125 ? 9.24000 -25.74500 -20.83800 1.000 26.90000 395 GLY A C 1
ATOM 802 O O . GLY A 1 125 ? 9.99100 -25.62100 -19.86800 1.000 28.88000 395 GLY A O 1
ATOM 803 N N . VAL A 1 126 ? 8.43600 -24.76500 -21.24100 1.000 20.26000 396 VAL A N 1
ATOM 804 C CA . VAL A 1 126 ? 8.39800 -23.45400 -20.60000 1.000 22.94000 396 VAL A CA 1
ATOM 805 C C . VAL A 1 126 ? 6.98000 -23.23200 -20.09900 1.000 20.13000 396 VAL A C 1
ATOM 806 O O . VAL A 1 126 ? 6.02000 -23.39000 -20.86300 1.000 26.87000 396 VAL A O 1
ATOM 810 N N . ASP A 1 127 ? 6.84200 -22.85900 -18.82100 1.000 20.98000 397 ASP A N 1
ATOM 811 C CA . ASP A 1 127 ? 5.50700 -22.64100 -18.28000 1.000 26.71000 397 ASP A CA 1
ATOM 812 C C . ASP A 1 127 ? 5.38300 -21.44700 -17.33800 1.000 20.59000 397 ASP A C 1
ATOM 813 O O . ASP A 1 127 ? 4.33700 -21.31100 -16.69200 1.000 22.15000 397 ASP A O 1
ATOM 818 N N . TYR A 1 128 ? 6.38700 -20.56600 -17.24700 1.000 18.04000 398 TYR A N 1
ATOM 819 C CA . TYR A 1 128 ? 6.29800 -19.46600 -16.28200 1.000 16.12000 398 TYR A CA 1
ATOM 820 C C . TYR A 1 128 ? 5.18800 -18.46500 -16.60300 1.000 15.79000 398 TYR A C 1
ATOM 821 O O . TYR A 1 128 ? 4.73800 -17.75200 -15.69300 1.000 16.06000 398 TYR A O 1
ATOM 830 N N . TYR A 1 129 ? 4.73200 -18.38000 -17.85000 1.000 15.04000 399 TYR A N 1
ATOM 831 C CA . TYR A 1 129 ? 3.59800 -17.52500 -18.17300 1.000 14.82000 399 TYR A CA 1
ATOM 832 C C . TYR A 1 129 ? 2.28900 -18.29400 -18.28400 1.000 13.94000 399 TYR A C 1
ATOM 833 O O . TYR A 1 129 ? 1.30800 -17.74400 -18.78600 1.000 17.05000 399 TYR A O 1
ATOM 842 N N . ASN A 1 130 ? 2.24900 -19.53900 -17.81200 1.000 16.72000 400 ASN A N 1
ATOM 843 C CA . ASN A 1 130 ? 1.02000 -20.32000 -17.82100 1.000 18.35000 400 ASN A CA 1
ATOM 844 C C . ASN A 1 130 ? 0.37500 -20.33200 -16.43900 1.000 15.14000 400 ASN A C 1
ATOM 845 O O . ASN A 1 130 ? 1.02500 -20.10000 -15.41100 1.000 15.88000 400 ASN A O 1
ATOM 850 N N . LEU A 1 131 ? -0.92900 -20.58700 -16.42700 1.000 16.55000 401 LEU A N 1
ATOM 851 C CA . LEU A 1 131 ? -1.68000 -20.59300 -15.17600 1.000 17.93000 401 LEU A CA 1
ATOM 852 C C . LEU A 1 131 ? -1.35500 -21.84600 -14.37600 1.000 16.44000 401 LEU A C 1
ATOM 853 O O . LEU A 1 131 ? -1.38500 -22.96000 -14.91000 1.000 17.95000 401 LEU A O 1
ATOM 858 N N . LYS A 1 132 ? -1.06100 -21.66400 -13.08700 1.000 15.42000 402 LYS A N 1
ATOM 859 C CA . LYS A 1 132 ? -0.66400 -22.75300 -12.21300 1.000 15.08000 402 LYS A CA 1
ATOM 860 C C . LYS A 1 132 ? -1.52200 -22.72700 -10.96000 1.000 15.51000 402 LYS A C 1
ATOM 861 O O . LYS A 1 132 ? -2.15200 -21.71700 -10.63500 1.000 14.91000 402 LYS A O 1
ATOM 867 N N . ASN A 1 133 ? -1.52100 -23.86000 -10.25300 1.000 16.86000 403 ASN A N 1
ATOM 868 C CA . ASN A 1 133 ? -2.21600 -24.00500 -8.97400 1.000 15.79000 403 ASN A CA 1
ATOM 869 C C . ASN A 1 133 ? -1.35300 -23.38600 -7.87800 1.000 18.52000 403 ASN A C 1
ATOM 870 O O . ASN A 1 133 ? -0.68800 -24.07000 -7.09300 1.000 17.60000 403 ASN A O 1
ATOM 875 N N . VAL A 1 134 ? -1.34300 -22.05600 -7.86200 1.000 16.56000 404 VAL A N 1
ATOM 876 C CA . VAL A 1 134 ? -0.59900 -21.26300 -6.88800 1.000 16.94000 404 VAL A CA 1
ATOM 877 C C . VAL A 1 134 ? -1.51300 -20.13400 -6.43100 1.000 15.25000 404 VAL A C 1
ATOM 878 O O . VAL A 1 134 ? -2.54200 -19.87600 -7.07100 1.000 16.35000 404 VAL A O 1
ATOM 882 N N . PRO A 1 135 ? -1.18600 -19.43200 -5.34600 1.000 16.30000 405 PRO A N 1
ATOM 883 C CA . PRO A 1 135 ? -2.01700 -18.29100 -4.94100 1.000 15.20000 405 PRO A CA 1
ATOM 884 C C . PRO A 1 135 ? -2.03200 -17.23100 -6.03400 1.000 14.58000 405 PRO A C 1
ATOM 885 O O . PRO A 1 135 ? -0.99700 -16.89800 -6.60900 1.000 14.78000 405 PRO A O 1
ATOM 889 N N . HIS A 1 136 ? -3.22000 -16.70900 -6.32700 1.000 14.27000 406 HIS A N 1
ATOM 890 C CA . HIS A 1 136 ? -3.39100 -15.77200 -7.42700 1.000 15.67000 406 HIS A CA 1
ATOM 891 C C . HIS A 1 136 ? -3.75100 -14.39900 -6.89500 1.000 15.66000 406 HIS A C 1
ATOM 892 O O . HIS A 1 136 ? -4.60300 -14.26800 -6.01100 1.000 17.99000 406 HIS A O 1
ATOM 899 N N . GLY A 1 137 ? -3.11400 -13.38100 -7.46800 1.000 16.12000 407 GLY A N 1
ATOM 900 C CA . GLY A 1 137 ? -3.56600 -12.01600 -7.30600 1.000 16.25000 407 GLY A CA 1
ATOM 901 C C . GLY A 1 137 ? -4.75100 -11.74400 -8.20900 1.000 18.37000 407 GLY A C 1
ATOM 902 O O . GLY A 1 137 ? -5.40300 -12.65800 -8.72000 1.000 20.61000 407 GLY A O 1
ATOM 903 N N . GLN A 1 138 ? -5.03100 -10.46100 -8.41100 1.000 13.98000 408 GLN A N 1
ATOM 904 C CA . GLN A 1 138 ? -6.13600 -10.02400 -9.25100 1.000 16.93000 408 GLN A CA 1
ATOM 905 C C . GLN A 1 138 ? -5.64700 -8.86200 -10.09500 1.000 13.81000 408 GLN A C 1
ATOM 906 O O . GLN A 1 138 ? -4.78400 -8.10400 -9.65700 1.000 14.27000 408 GLN A O 1
ATOM 912 N N . ILE A 1 139 ? -6.20600 -8.71200 -11.29400 1.000 13.30000 409 ILE A N 1
ATOM 913 C CA . ILE A 1 139 ? -6.07900 -7.48500 -12.07900 1.000 13.17000 409 ILE A CA 1
ATOM 914 C C . ILE A 1 139 ? -7.42500 -6.78400 -12.04100 1.000 13.77000 409 ILE A C 1
ATOM 915 O O . ILE A 1 139 ? -8.45400 -7.40200 -12.35400 1.000 16.42000 409 ILE A O 1
ATOM 920 N N . ARG A 1 140 ? -7.42800 -5.49900 -11.69200 1.000 13.16000 410 ARG A N 1
ATOM 921 C CA . ARG A 1 140 ? -8.67100 -4.74800 -11.65900 1.000 13.85000 410 ARG A CA 1
ATOM 922 C C . ARG A 1 140 ? -8.59000 -3.51500 -12.54500 1.000 14.39000 410 ARG A C 1
ATOM 923 O O . ARG A 1 140 ? -7.51300 -2.96200 -12.78500 1.000 14.43000 410 ARG A O 1
ATOM 931 N N . GLN A 1 141 ? -9.74800 -3.09500 -13.03600 1.000 13.71000 411 GLN A N 1
ATOM 932 C CA . GLN A 1 141 ? -9.85100 -1.89200 -13.83700 1.000 14.28000 411 GLN A CA 1
ATOM 933 C C . GLN A 1 141 ? -10.20700 -0.72500 -12.92700 1.000 13.72000 411 GLN A C 1
ATOM 934 O O . GLN A 1 141 ? -11.17900 -0.80000 -12.16700 1.000 15.88000 411 GLN A O 1
ATOM 940 N N . ILE A 1 142 ? -9.41600 0.34400 -12.98800 1.000 14.27000 412 ILE A N 1
ATOM 941 C CA . ILE A 1 142 ? -9.72800 1.57200 -12.27100 1.000 15.03000 412 ILE A CA 1
ATOM 942 C C . ILE A 1 142 ? -9.88100 2.70600 -13.27000 1.000 19.10000 412 ILE A C 1
ATOM 943 O O . ILE A 1 142 ? -9.02800 2.89600 -14.14500 1.000 21.79000 412 ILE A O 1
ATOM 948 N N . ARG A 1 143 ? -10.97600 3.44200 -13.15400 1.000 14.25000 413 ARG A N 1
ATOM 949 C CA . ARG A 1 143 ? -11.22900 4.58800 -14.01100 1.000 16.00000 413 ARG A CA 1
ATOM 950 C C . ARG A 1 143 ? -10.88200 5.86900 -13.27700 1.000 14.81000 413 ARG A C 1
ATOM 951 O O . ARG A 1 143 ? -11.04700 5.97600 -12.05600 1.000 17.92000 413 ARG A O 1
ATOM 959 N N . TYR A 1 144 ? -10.39200 6.84500 -14.03400 1.000 15.51000 414 TYR A N 1
ATOM 960 C CA . TYR A 1 144 ? -10.11700 8.15900 -13.48000 1.000 13.95000 414 TYR A CA 1
ATOM 961 C C . TYR A 1 144 ? -10.20100 9.16700 -14.61400 1.000 14.39000 414 TYR A C 1
ATOM 962 O O . TYR A 1 144 ? -9.94800 8.84000 -15.77500 1.000 15.53000 414 TYR A O 1
ATOM 971 N N . PHE A 1 145 ? -10.58700 10.39400 -14.28200 1.000 16.93000 415 PHE A N 1
ATOM 972 C CA . PHE A 1 145 ? -10.68200 11.44300 -15.28100 1.000 17.24000 415 PHE A CA 1
ATOM 973 C C . PHE A 1 145 ? -9.43000 12.30800 -15.22900 1.000 14.97000 415 PHE A C 1
ATOM 974 O O . PHE A 1 145 ? -9.00200 12.72600 -14.15000 1.000 18.59000 415 PHE A O 1
ATOM 982 N N . SER A 1 146 ? -8.83700 12.56500 -16.38700 1.000 14.43000 416 SER A N 1
ATOM 983 C CA . SER A 1 146 ? -7.56300 13.27500 -16.43900 1.000 13.25000 416 SER A CA 1
ATOM 984 C C . SER A 1 146 ? -7.80700 14.74000 -16.77400 1.000 15.88000 416 SER A C 1
ATOM 985 O O . SER A 1 146 ? -8.43300 15.06000 -17.79400 1.000 16.25000 416 SER A O 1
ATOM 988 N N . ASP A 1 147 ? -7.29900 15.62500 -15.92000 1.000 15.72000 417 ASP A N 1
ATOM 989 C CA . ASP A 1 147 ? -7.35000 17.05300 -16.21600 1.000 16.69000 417 ASP A CA 1
ATOM 990 C C . ASP A 1 147 ? -6.40800 17.42900 -17.35300 1.000 17.69000 417 ASP A C 1
ATOM 991 O O . ASP A 1 147 ? -6.63800 18.43400 -18.03700 1.000 19.43000 417 ASP A O 1
ATOM 996 N N . VAL A 1 148 ? -5.34400 16.64900 -17.55800 1.000 16.16000 418 VAL A N 1
ATOM 997 C CA . VAL A 1 148 ? -4.37400 16.95200 -18.60200 1.000 17.31000 418 VAL A CA 1
ATOM 998 C C . VAL A 1 148 ? -4.98200 16.71000 -19.97500 1.000 17.00000 418 VAL A C 1
ATOM 999 O O . VAL A 1 148 ? -4.88700 17.55900 -20.87100 1.000 19.22000 418 VAL A O 1
ATOM 1003 N N . THR A 1 149 ? -5.61300 15.54500 -20.16900 1.000 15.19000 419 THR A N 1
ATOM 1004 C CA . THR A 1 149 ? -6.18900 15.19600 -21.46100 1.000 14.66000 419 THR A CA 1
ATOM 1005 C C . THR A 1 149 ? -7.67400 15.51300 -21.56200 1.000 15.09000 419 THR A C 1
ATOM 1006 O O . THR A 1 149 ? -8.24000 15.40700 -22.65600 1.000 17.14000 419 THR A O 1
ATOM 1010 N N . LYS A 1 150 ? -8.31200 15.88300 -20.45300 1.000 16.47000 420 LYS A N 1
ATOM 1011 C CA . LYS A 1 150 ? -9.75400 16.14400 -20.42000 1.000 15.59000 420 LYS A CA 1
ATOM 1012 C C . LYS A 1 150 ? -10.54000 14.95900 -20.97200 1.000 17.56000 420 LYS A C 1
ATOM 1013 O O . LYS A 1 150 ? -11.48800 15.10700 -21.74900 1.000 18.13000 420 LYS A O 1
ATOM 1019 N N . ALA A 1 151 ? -10.12200 13.75900 -20.56800 1.000 16.41000 421 ALA A N 1
ATOM 1020 C CA . ALA A 1 151 ? -10.78200 12.54000 -21.00300 1.000 17.01000 421 ALA A CA 1
ATOM 1021 C C . ALA A 1 151 ? -10.73800 11.51600 -19.88200 1.000 16.71000 421 ALA A C 1
ATOM 1022 O O . ALA A 1 151 ? -9.86200 11.55200 -19.00900 1.000 16.69000 421 ALA A O 1
ATOM 1024 N N . TRP A 1 152 ? -11.70000 10.59800 -19.92500 1.000 16.84000 422 TRP A N 1
ATOM 1025 C CA . TRP A 1 152 ? -11.69000 9.44300 -19.04200 1.000 16.14000 422 TRP A CA 1
ATOM 1026 C C . TRP A 1 152 ? -10.55300 8.52000 -19.44700 1.000 16.90000 422 TRP A C 1
ATOM 1027 O O . TRP A 1 152 ? -10.35600 8.24500 -20.63300 1.000 16.53000 422 TRP A O 1
ATOM 1038 N N . ARG A 1 153 ? -9.78900 8.07000 -18.46000 1.000 14.21000 423 ARG A N 1
ATOM 1039 C CA . ARG A 1 153 ? -8.70600 7.11700 -18.65500 1.000 14.64000 423 ARG A CA 1
ATOM 1040 C C . ARG A 1 153 ? -8.97600 5.90900 -17.77900 1.000 16.22000 423 ARG A C 1
ATOM 1041 O O . ARG A 1 153 ? -9.85900 5.91400 -16.91800 1.000 16.06000 423 ARG A O 1
ATOM 1049 N N . ARG A 1 154 ? -8.20900 4.85300 -18.00600 1.000 15.96000 424 ARG A N 1
ATOM 1050 C CA . ARG A 1 154 ? -8.30900 3.71300 -17.12000 1.000 18.18000 424 ARG A CA 1
ATOM 1051 C C . ARG A 1 154 ? -6.95800 3.03200 -17.03700 1.000 16.33000 424 ARG A C 1
ATOM 1052 O O . ARG A 1 154 ? -6.19200 2.99600 -18.00800 1.000 17.80000 424 ARG A O 1
ATOM 1060 N N . ALA A 1 155 ? -6.67000 2.51000 -15.85800 1.000 18.53000 425 ALA A N 1
ATOM 1061 C CA . ALA A 1 155 ? -5.49700 1.69400 -15.63100 1.000 15.81000 425 ALA A CA 1
ATOM 1062 C C . ALA A 1 155 ? -5.96400 0.31500 -15.19700 1.000 15.41000 425 ALA A C 1
ATOM 1063 O O . ALA A 1 155 ? -7.01700 0.16700 -14.56700 1.000 17.12000 425 ALA A O 1
ATOM 1065 N N . PHE A 1 156 ? -5.18200 -0.69400 -15.54800 1.000 12.05000 426 PHE A N 1
ATOM 1066 C CA . PHE A 1 156 ? -5.32000 -2.01400 -14.95800 1.000 12.26000 426 PHE A CA 1
ATOM 1067 C C . PHE A 1 156 ? -4.28600 -2.14700 -13.85400 1.000 12.32000 426 PHE A C 1
ATOM 1068 O O . PHE A 1 156 ? -3.12000 -1.78300 -14.03900 1.000 12.96000 426 PHE A O 1
ATOM 1076 N N . VAL A 1 157 ? -4.72000 -2.62700 -12.69600 1.000 12.12000 427 VAL A N 1
ATOM 1077 C CA . VAL A 1 157 ? -3.85300 -2.69500 -11.52800 1.000 11.45000 427 VAL A CA 1
ATOM 1078 C C . VAL A 1 157 ? -3.86800 -4.11900 -11.01300 1.000 12.00000 427 VAL A C 1
ATOM 1079 O O . VAL A 1 157 ? -4.92900 -4.63400 -10.63400 1.000 12.42000 427 VAL A O 1
ATOM 1083 N N . TYR A 1 158 ? -2.69300 -4.75400 -11.02400 1.000 11.35000 428 TYR A N 1
ATOM 1084 C CA . TYR A 1 158 ? -2.48900 -6.05000 -10.39700 1.000 10.72000 428 TYR A CA 1
ATOM 1085 C C . TYR A 1 158 ? -2.19600 -5.86100 -8.92000 1.000 11.47000 428 TYR A C 1
ATOM 1086 O O . TYR A 1 158 ? -1.30300 -5.09200 -8.55100 1.000 11.48000 428 TYR A O 1
ATOM 1095 N N . THR A 1 159 ? -2.93500 -6.59500 -8.10600 1.000 10.48000 429 THR A N 1
ATOM 1096 C CA . THR A 1 159 ? -2.64900 -6.68700 -6.66300 1.000 10.32000 429 THR A CA 1
ATOM 1097 C C . THR A 1 159 ? -2.23300 -8.13200 -6.38300 1.000 12.69000 429 THR A C 1
ATOM 1098 O O . THR A 1 159 ? -2.77800 -9.04000 -6.97800 1.000 12.33000 429 THR A O 1
ATOM 1102 N N . PRO A 1 160 ? -1.28200 -8.36900 -5.47400 1.000 12.07000 430 PRO A N 1
ATOM 1103 C CA . PRO A 1 160 ? -0.81300 -9.71100 -5.23300 1.000 12.56000 430 PRO A CA 1
ATOM 1104 C C . PRO A 1 160 ? -1.81600 -10.56300 -4.45000 1.000 12.11000 430 PRO A C 1
ATOM 1105 O O . PRO A 1 160 ? -2.70600 -10.09500 -3.89700 1.000 13.98000 430 PRO A O 1
ATOM 1109 N N A ALA A 1 161 ? -1.51900 -11.85500 -4.42400 0.380 14.14000 431 ALA A N 1
ATOM 1110 N N B ALA A 1 161 ? -1.49900 -11.84500 -4.33400 0.620 14.24000 431 ALA A N 1
ATOM 1111 C CA A ALA A 1 161 ? -2.32700 -12.77300 -3.61100 0.380 14.19000 431 ALA A CA 1
ATOM 1112 C CA B ALA A 1 161 ? -2.39900 -12.84300 -3.71500 0.620 14.21000 431 ALA A CA 1
ATOM 1113 C C A ALA A 1 161 ? -2.06700 -12.34000 -2.16600 0.380 14.00000 431 ALA A C 1
ATOM 1114 C C B ALA A 1 161 ? -2.88200 -12.51700 -2.29200 0.620 13.79000 431 ALA A C 1
ATOM 1115 O O A ALA A 1 161 ? -0.90800 -12.09700 -1.80900 0.380 14.32000 431 ALA A O 1
ATOM 1116 O O B ALA A 1 161 ? -4.05600 -12.70700 -2.03600 0.620 14.43000 431 ALA A O 1
ATOM 1119 N N A GLY A 1 162 ? -3.09300 -12.24700 -1.35500 0.380 11.78000 432 GLY A N 1
ATOM 1120 N N B GLY A 1 162 ? -2.03700 -12.02600 -1.41300 0.620 13.12000 432 GLY A N 1
ATOM 1121 C CA A GLY A 1 162 ? -2.76800 -11.80900 0.01300 0.380 12.80000 432 GLY A CA 1
ATOM 1122 C CA B GLY A 1 162 ? -2.58900 -11.79100 -0.05800 0.620 12.31000 432 GLY A CA 1
ATOM 1123 C C A GLY A 1 162 ? -3.04300 -10.33700 0.21700 0.380 14.66000 432 GLY A C 1
ATOM 1124 C C B GLY A 1 162 ? -3.03400 -10.35800 0.19200 0.620 14.89000 432 GLY A C 1
ATOM 1125 O O A GLY A 1 162 ? -3.24900 -9.98100 1.36100 0.380 12.62000 432 GLY A O 1
ATOM 1126 O O B GLY A 1 162 ? -3.24800 -10.02400 1.32900 0.620 14.01000 432 GLY A O 1
ATOM 1127 N N . TYR A 1 163 ? -3.36100 -9.62100 -0.86600 1.000 13.62000 433 TYR A N 1
ATOM 1128 C CA . TYR A 1 163 ? -3.71600 -8.18700 -0.74600 1.000 14.04000 433 TYR A CA 1
ATOM 1129 C C . TYR A 1 163 ? -4.88500 -7.97000 0.22300 1.000 13.85000 433 TYR A C 1
ATOM 1130 O O . TYR A 1 163 ? -4.76300 -7.17300 1.09400 1.000 14.97000 433 TYR A O 1
ATOM 1139 N N . ASP A 1 164 ? -5.97500 -8.69800 0.05600 1.000 13.33000 434 ASP A N 1
ATOM 1140 C CA . ASP A 1 164 ? -7.12500 -8.43600 0.95800 1.000 16.18000 434 ASP A CA 1
ATOM 1141 C C . ASP A 1 164 ? -6.93300 -9.09800 2.32300 1.000 18.39000 434 ASP A C 1
ATOM 1142 O O . ASP A 1 164 ? -7.48200 -8.58300 3.27600 1.000 19.50000 434 ASP A O 1
ATOM 1147 N N . ALA A 1 165 ? -6.10300 -10.12500 2.39600 1.000 16.18000 435 ALA A N 1
ATOM 1148 C CA . ALA A 1 165 ? -5.93200 -10.84200 3.65500 1.000 17.43000 435 ALA A CA 1
ATOM 1149 C C . ALA A 1 165 ? -5.02200 -10.09700 4.62200 1.000 16.05000 435 ALA A C 1
ATOM 1150 O O . ALA A 1 165 ? -5.24900 -10.12800 5.83800 1.000 17.14000 435 ALA A O 1
ATOM 1152 N N . ASN A 1 166 ? -4.00300 -9.40900 4.11400 1.000 15.19000 436 ASN A N 1
ATOM 1153 C CA . ASN A 1 166 ? -2.92500 -8.87500 4.94100 1.000 14.05000 436 ASN A CA 1
ATOM 1154 C C . ASN A 1 166 ? -2.99100 -7.35100 4.96700 1.000 16.52000 436 ASN A C 1
ATOM 1155 O O . ASN A 1 166 ? -2.14100 -6.65900 4.39600 1.000 16.08000 436 ASN A O 1
ATOM 1160 N N . THR A 1 167 ? -3.98400 -6.82400 5.69500 1.000 18.66000 437 THR A N 1
ATOM 1161 C CA . THR A 1 167 ? -4.26500 -5.39000 5.62800 1.000 17.54000 437 THR A CA 1
ATOM 1162 C C . THR A 1 167 ? -3.22700 -4.52600 6.33100 1.000 18.45000 437 THR A C 1
ATOM 1163 O O . THR A 1 167 ? -3.22200 -3.30800 6.12000 1.000 21.26000 437 THR A O 1
ATOM 1167 N N A SER A 1 168 ? -2.34500 -5.10800 7.14300 0.630 15.51000 438 SER A N 1
ATOM 1168 N N B SER A 1 168 ? -2.34400 -5.11000 7.13600 0.370 15.45000 438 SER A N 1
ATOM 1169 C CA A SER A 1 168 ? -1.24700 -4.36000 7.74100 0.630 17.99000 438 SER A CA 1
ATOM 1170 C CA B SER A 1 168 ? -1.24900 -4.36400 7.73700 0.370 17.95000 438 SER A CA 1
ATOM 1171 C C A SER A 1 168 ? -0.00800 -4.31800 6.85400 0.630 19.46000 438 SER A C 1
ATOM 1172 C C B SER A 1 168 ? -0.01000 -4.31800 6.85200 0.370 19.55000 438 SER A C 1
ATOM 1173 O O A SER A 1 168 ? 0.99200 -3.69500 7.23300 0.630 20.97000 438 SER A O 1
ATOM 1174 O O B SER A 1 168 ? 0.98400 -3.68500 7.22800 0.370 20.97000 438 SER A O 1
ATOM 1179 N N . GLN A 1 169 ? -0.05000 -4.96900 5.69300 1.000 15.99000 439 GLN A N 1
ATOM 1180 C CA . GLN A 1 169 ? 1.06000 -4.98900 4.75000 1.000 16.37000 439 GLN A CA 1
ATOM 1181 C C . GLN A 1 169 ? 0.81500 -3.96400 3.65000 1.000 14.19000 439 GLN A C 1
ATOM 1182 O O . GLN A 1 169 ? -0.32500 -3.73600 3.23500 1.000 15.13000 439 GLN A O 1
ATOM 1188 N N . ARG A 1 170 ? 1.88900 -3.32000 3.21400 1.000 12.86000 440 ARG A N 1
ATOM 1189 C CA . ARG A 1 170 ? 1.87000 -2.44900 2.04500 1.000 12.65000 440 ARG A CA 1
ATOM 1190 C C . ARG A 1 170 ? 2.87300 -2.98100 1.02900 1.000 11.78000 440 ARG A C 1
ATOM 1191 O O . ARG A 1 170 ? 3.68600 -3.86400 1.33500 1.000 12.61000 440 ARG A O 1
ATOM 1199 N N . TYR A 1 171 ? 2.80500 -2.46300 -0.19800 1.000 11.97000 441 TYR A N 1
ATOM 1200 C CA . TYR A 1 171 ? 3.52400 -3.08600 -1.30300 1.000 11.11000 441 TYR A CA 1
ATOM 1201 C C . TYR A 1 171 ? 4.24600 -2.07000 -2.17200 1.000 10.86000 441 TYR A C 1
ATOM 1202 O O . TYR A 1 171 ? 3.74400 -0.96200 -2.39600 1.000 12.13000 441 TYR A O 1
ATOM 1211 N N . PRO A 1 172 ? 5.39000 -2.45200 -2.73100 1.000 10.87000 442 PRO A N 1
ATOM 1212 C CA . PRO A 1 172 ? 6.02500 -1.63900 -3.77600 1.000 11.31000 442 PRO A CA 1
ATOM 1213 C C . PRO A 1 172 ? 5.21800 -1.72500 -5.06300 1.000 11.62000 442 PRO A C 1
ATOM 1214 O O . PRO A 1 172 ? 4.36800 -2.60300 -5.23500 1.000 11.77000 442 PRO A O 1
ATOM 1218 N N . VAL A 1 173 ? 5.49700 -0.79700 -5.98100 1.000 11.24000 443 VAL A N 1
ATOM 1219 C CA . VAL A 1 173 ? 4.70500 -0.62800 -7.20100 1.000 10.62000 443 VAL A CA 1
ATOM 1220 C C . VAL A 1 173 ? 5.60500 -0.55600 -8.42300 1.000 10.31000 443 VAL A C 1
ATOM 1221 O O . VAL A 1 173 ? 6.56600 0.22400 -8.44900 1.000 11.21000 443 VAL A O 1
ATOM 1225 N N . LEU A 1 174 ? 5.25900 -1.34300 -9.44200 1.000 10.33000 444 LEU A N 1
ATOM 1226 C CA . LEU A 1 174 ? 5.84100 -1.28000 -10.78400 1.000 10.04000 444 LEU A CA 1
ATOM 1227 C C . LEU A 1 174 ? 4.82200 -0.64800 -11.72600 1.000 10.00000 444 LEU A C 1
ATOM 1228 O O . LEU A 1 174 ? 3.69100 -1.13200 -11.82400 1.000 10.75000 444 LEU A O 1
ATOM 1233 N N . TYR A 1 175 ? 5.22000 0.42200 -12.41100 1.000 10.04000 445 TYR A N 1
ATOM 1234 C CA . TYR A 1 175 ? 4.42800 1.03500 -13.48000 1.000 10.41000 445 TYR A CA 1
ATOM 1235 C C . TYR A 1 175 ? 4.94700 0.46100 -14.78900 1.000 10.76000 445 TYR A C 1
ATOM 1236 O O . TYR A 1 175 ? 6.13100 0.62100 -15.10100 1.000 11.55000 445 TYR A O 1
ATOM 1245 N N . LEU A 1 176 ? 4.06800 -0.22500 -15.53100 1.000 10.33000 446 LEU A N 1
ATOM 1246 C CA . LEU A 1 176 ? 4.45300 -1.10600 -16.63800 1.000 9.90000 446 LEU A CA 1
ATOM 1247 C C . LEU A 1 176 ? 3.70200 -0.70400 -17.90600 1.000 11.17000 446 LEU A C 1
ATOM 1248 O O . LEU A 1 176 ? 2.47000 -0.77600 -17.94200 1.000 10.72000 446 LEU A O 1
ATOM 1253 N N . GLN A 1 177 ? 4.44200 -0.30100 -18.94600 1.000 9.89000 447 GLN A N 1
ATOM 1254 C CA . GLN A 1 177 ? 3.86900 0.32600 -20.13100 1.000 10.92000 447 GLN A CA 1
ATOM 1255 C C . GLN A 1 177 ? 4.01800 -0.51500 -21.39800 1.000 11.56000 447 GLN A C 1
ATOM 1256 O O . GLN A 1 177 ? 5.01300 -1.22900 -21.60400 1.000 10.36000 447 GLN A O 1
ATOM 1262 N N . HIS A 1 178 ? 2.99500 -0.40700 -22.24400 1.000 11.31000 448 HIS A N 1
ATOM 1263 C CA . HIS A 1 178 ? 2.88100 -1.11200 -23.51400 1.000 10.71000 448 HIS A CA 1
ATOM 1264 C C . HIS A 1 178 ? 3.66600 -0.39000 -24.60800 1.000 11.87000 448 HIS A C 1
ATOM 1265 O O . HIS A 1 178 ? 4.27100 0.66600 -24.40000 1.000 12.98000 448 HIS A O 1
ATOM 1272 N N . GLY A 1 179 ? 3.64900 -0.97000 -25.81300 1.000 11.36000 449 GLY A N 1
ATOM 1273 C CA . GLY A 1 179 ? 4.37100 -0.40300 -26.93400 1.000 12.15000 449 GLY A CA 1
ATOM 1274 C C . GLY A 1 179 ? 3.53200 0.49800 -27.81900 1.000 12.57000 449 GLY A C 1
ATOM 1275 O O . GLY A 1 179 ? 2.33100 0.67200 -27.63900 1.000 12.41000 449 GLY A O 1
ATOM 1276 N N . GLY A 1 180 ? 4.19600 1.07500 -28.81500 1.000 13.07000 450 GLY A N 1
ATOM 1277 C CA . GLY A 1 180 ? 3.47000 1.85700 -29.80100 1.000 12.98000 450 GLY A CA 1
ATOM 1278 C C . GLY A 1 180 ? 2.44600 1.00000 -30.52500 1.000 12.13000 450 GLY A C 1
ATOM 1279 O O . GLY A 1 180 ? 2.68800 -0.17100 -30.82200 1.000 14.43000 450 GLY A O 1
ATOM 1280 N N . GLY A 1 181 ? 1.27600 1.58000 -30.78100 1.000 12.33000 451 GLY A N 1
ATOM 1281 C CA . GLY A 1 181 ? 0.21200 0.84000 -31.42700 1.000 13.99000 451 GLY A CA 1
ATOM 1282 C C . GLY A 1 181 ? -0.55100 -0.10000 -30.52300 1.000 13.08000 451 GLY A C 1
ATOM 1283 O O . GLY A 1 181 ? -1.43500 -0.81900 -31.00400 1.000 13.64000 451 GLY A O 1
ATOM 1284 N N . GLU A 1 182 ? -0.24800 -0.10800 -29.22900 1.000 12.03000 452 GLU A N 1
ATOM 1285 C CA . GLU A 1 182 ? -0.93000 -0.94300 -28.25400 1.000 13.52000 452 GLU A CA 1
ATOM 1286 C C . GLU A 1 182 ? -1.66300 -0.05000 -27.25900 1.000 13.96000 452 GLU A C 1
ATOM 1287 O O . GLU A 1 182 ? -1.70600 1.17300 -27.40500 1.000 14.65000 452 GLU A O 1
ATOM 1293 N N . ASP A 1 183 ? -2.23100 -0.66400 -26.22800 1.000 12.93000 453 ASP A N 1
ATOM 1294 C CA . ASP A 1 183 ? -2.91000 0.10200 -25.18900 1.000 11.59000 453 ASP A CA 1
ATOM 1295 C C . ASP A 1 183 ? -2.75400 -0.63000 -23.86200 1.000 11.92000 453 ASP A C 1
ATOM 1296 O O . ASP A 1 183 ? -2.01100 -1.61300 -23.75200 1.000 12.80000 453 ASP A O 1
ATOM 1301 N N . GLU A 1 184 ? -3.48600 -0.15600 -22.85300 1.000 12.03000 454 GLU A N 1
ATOM 1302 C CA . GLU A 1 184 ? -3.35500 -0.66700 -21.49600 1.000 12.87000 454 GLU A CA 1
ATOM 1303 C C . GLU A 1 184 ? -3.78500 -2.12300 -21.35500 1.000 12.63000 454 GLU A C 1
ATOM 1304 O O . GLU A 1 184 ? -3.45700 -2.74400 -20.33900 1.000 12.46000 454 GLU A O 1
ATOM 1310 N N . THR A 1 185 ? -4.49900 -2.68600 -22.33400 1.000 12.13000 455 THR A N 1
ATOM 1311 C CA . THR A 1 185 ? -4.85500 -4.10200 -22.28000 1.000 12.62000 455 THR A CA 1
ATOM 1312 C C . THR A 1 185 ? -3.70700 -5.02200 -22.69000 1.000 12.41000 455 THR A C 1
ATOM 1313 O O . THR A 1 185 ? -3.84400 -6.25100 -22.58400 1.000 12.68000 455 THR A O 1
ATOM 1317 N N . GLY A 1 186 ? -2.57500 -4.46100 -23.11300 1.000 11.78000 456 GLY A N 1
ATOM 1318 C CA . GLY A 1 186 ? -1.50200 -5.28100 -23.66300 1.000 11.26000 456 GLY A CA 1
ATOM 1319 C C . GLY A 1 186 ? -0.86900 -6.21100 -22.64200 1.000 11.70000 456 GLY A C 1
ATOM 1320 O O . GLY A 1 186 ? -0.80100 -7.42500 -22.85500 1.000 12.06000 456 GLY A O 1
ATOM 1321 N N . TRP A 1 187 ? -0.39800 -5.66600 -21.51600 1.000 10.98000 457 TRP A N 1
ATOM 1322 C CA . TRP A 1 187 ? 0.24700 -6.52600 -20.52400 1.000 10.84000 457 TRP A CA 1
ATOM 1323 C C . TRP A 1 187 ? -0.70400 -7.55600 -19.91800 1.000 11.34000 457 TRP A C 1
ATOM 1324 O O . TRP A 1 187 ? -0.27600 -8.71100 -19.73700 1.000 12.99000 457 TRP A O 1
ATOM 1335 N N . PRO A 1 188 ? -1.96500 -7.23600 -19.60500 1.000 11.30000 458 PRO A N 1
ATOM 1336 C CA . PRO A 1 188 ? -2.87900 -8.29100 -19.11500 1.000 11.02000 458 PRO A CA 1
ATOM 1337 C C . PRO A 1 188 ? -3.18700 -9.37500 -20.12900 1.000 16.49000 458 PRO A C 1
ATOM 1338 O O . PRO A 1 188 ? -3.44100 -10.51900 -19.72800 1.000 18.32000 458 PRO A O 1
ATOM 1342 N N . ASN A 1 189 ? -3.17700 -9.05900 -21.42400 1.000 13.21000 459 ASN A N 1
ATOM 1343 C CA . ASN A 1 189 ? -3.59200 -10.01900 -22.44200 1.000 13.97000 459 ASN A CA 1
ATOM 1344 C C . ASN A 1 189 ? -2.37400 -10.63400 -23.12200 1.000 15.71000 459 ASN A C 1
ATOM 1345 O O . ASN A 1 189 ? -1.89500 -11.68400 -22.67900 1.000 16.29000 459 ASN A O 1
ATOM 1350 N N . GLN A 1 190 ? -1.83800 -9.97000 -24.15400 1.000 12.98000 460 GLN A N 1
ATOM 1351 C CA . GLN A 1 190 ? -0.61800 -10.42500 -24.82300 1.000 13.43000 460 GLN A CA 1
ATOM 1352 C C . GLN A 1 190 ? 0.49400 -10.75600 -23.83400 1.000 14.15000 460 GLN A C 1
ATOM 1353 O O . GLN A 1 190 ? 1.28300 -11.68600 -24.05900 1.000 14.16000 460 GLN A O 1
ATOM 1359 N N . GLY A 1 191 ? 0.60600 -9.97700 -22.75800 1.000 12.85000 461 GLY A N 1
ATOM 1360 C CA . GLY A 1 191 ? 1.72700 -10.14800 -21.85500 1.000 12.59000 461 GLY A CA 1
ATOM 1361 C C . GLY A 1 191 ? 1.56600 -11.22400 -20.81300 1.000 12.22000 461 GLY A C 1
ATOM 1362 O O . GLY A 1 191 ? 2.54700 -11.54000 -20.13300 1.000 13.08000 461 GLY A O 1
ATOM 1363 N N . LYS A 1 192 ? 0.36200 -11.77400 -20.66000 1.000 12.52000 462 LYS A N 1
ATOM 1364 C CA . LYS A 1 192 ? 0.09100 -12.80200 -19.65400 1.000 12.98000 462 LYS A CA 1
ATOM 1365 C C . LYS A 1 192 ? 0.65500 -12.40800 -18.28900 1.000 13.43000 462 LYS A C 1
ATOM 1366 O O . LYS A 1 192 ? 1.18700 -13.23900 -17.54200 1.000 13.88000 462 LYS A O 1
ATOM 1372 N N . MET A 1 193 ? 0.53300 -11.12100 -17.94400 1.000 12.06000 463 MET A N 1
ATOM 1373 C CA . MET A 1 193 ? 1.33100 -10.60900 -16.82900 1.000 11.25000 463 MET A CA 1
ATOM 1374 C C . MET A 1 193 ? 0.93000 -11.22100 -15.49200 1.000 11.41000 463 MET A C 1
ATOM 1375 O O . MET A 1 193 ? 1.78600 -11.38400 -14.61100 1.000 12.89000 463 MET A O 1
ATOM 1380 N N . ASP A 1 194 ? -0.34300 -11.58200 -15.32000 1.000 12.20000 464 ASP A N 1
ATOM 1381 C CA . ASP A 1 194 ? -0.76600 -12.09100 -14.01700 1.000 11.80000 464 ASP A CA 1
ATOM 1382 C C . ASP A 1 194 ? -0.18600 -13.47000 -13.74900 1.000 13.30000 464 ASP A C 1
ATOM 1383 O O . ASP A 1 194 ? 0.20100 -13.77100 -12.62100 1.000 13.68000 464 ASP A O 1
ATOM 1388 N N . ALA A 1 195 ? -0.08400 -14.31000 -14.77400 1.000 13.26000 465 ALA A N 1
ATOM 1389 C CA . ALA A 1 195 ? 0.59000 -15.58700 -14.59900 1.000 12.36000 465 ALA A CA 1
ATOM 1390 C C . ALA A 1 195 ? 2.05400 -15.37400 -14.26300 1.000 13.70000 465 ALA A C 1
ATOM 1391 O O . ALA A 1 195 ? 2.58700 -15.99700 -13.33700 1.000 14.43000 465 ALA A O 1
ATOM 1393 N N . ILE A 1 196 ? 2.72500 -14.48500 -15.00000 1.000 12.58000 466 ILE A N 1
ATOM 1394 C CA . ILE A 1 196 ? 4.15000 -14.26400 -14.77300 1.000 13.16000 466 ILE A CA 1
ATOM 1395 C C . ILE A 1 196 ? 4.39000 -13.81500 -13.33900 1.000 13.50000 466 ILE A C 1
ATOM 1396 O O . ILE A 1 196 ? 5.24200 -14.36500 -12.63100 1.000 13.24000 466 ILE A O 1
ATOM 1401 N N . ILE A 1 197 ? 3.62300 -12.82300 -12.88500 1.000 12.14000 467 ILE A N 1
ATOM 1402 C CA . ILE A 1 197 ? 3.85200 -12.25600 -11.56000 1.000 12.54000 467 ILE A CA 1
ATOM 1403 C C . ILE A 1 197 ? 3.34300 -13.17800 -10.44900 1.000 13.59000 467 ILE A C 1
ATOM 1404 O O . ILE A 1 197 ? 4.02800 -13.35700 -9.43300 1.000 13.98000 467 ILE A O 1
ATOM 1409 N N . ASP A 1 198 ? 2.15200 -13.76900 -10.61000 1.000 12.63000 468 ASP A N 1
ATOM 1410 C CA . ASP A 1 198 ? 1.68200 -14.76200 -9.64200 1.000 12.81000 468 ASP A CA 1
ATOM 1411 C C . ASP A 1 198 ? 2.73300 -15.84400 -9.44300 1.000 12.00000 468 ASP A C 1
ATOM 1412 O O . ASP A 1 198 ? 3.03900 -16.23600 -8.31100 1.000 14.17000 468 ASP A O 1
ATOM 1417 N N . ASN A 1 199 ? 3.27300 -16.36600 -10.54200 1.000 13.14000 469 ASN A N 1
ATOM 1418 C CA . ASN A 1 199 ? 4.20900 -17.47800 -10.42300 1.000 14.15000 469 ASN A CA 1
ATOM 1419 C C . ASN A 1 199 ? 5.50200 -17.04500 -9.74700 1.000 15.70000 469 ASN A C 1
ATOM 1420 O O . ASN A 1 199 ? 6.01300 -17.76200 -8.88100 1.000 17.95000 469 ASN A O 1
ATOM 1425 N N . LEU A 1 200 ? 6.03500 -15.87000 -10.09400 1.000 13.90000 470 LEU A N 1
ATOM 1426 C CA . LEU A 1 200 ? 7.27700 -15.41800 -9.46900 1.000 14.84000 470 LEU A CA 1
ATOM 1427 C C . LEU A 1 200 ? 7.09700 -15.21700 -7.97300 1.000 15.72000 470 LEU A C 1
ATOM 1428 O O . LEU A 1 200 ? 7.96800 -15.59400 -7.17600 1.000 16.20000 470 LEU A O 1
ATOM 1433 N N . ILE A 1 201 ? 5.98700 -14.59700 -7.57400 1.000 13.30000 471 ILE A N 1
ATOM 1434 C CA . ILE A 1 201 ? 5.75200 -14.35200 -6.15900 1.000 13.55000 471 ILE A CA 1
ATOM 1435 C C . ILE A 1 201 ? 5.55400 -15.66800 -5.41700 1.000 16.75000 471 ILE A C 1
ATOM 1436 O O . ILE A 1 201 ? 6.09200 -15.86500 -4.31800 1.000 17.50000 471 ILE A O 1
ATOM 1441 N N . ALA A 1 202 ? 4.78600 -16.57700 -5.99500 1.000 16.26000 472 ALA A N 1
ATOM 1442 C CA . ALA A 1 202 ? 4.52100 -17.87800 -5.33200 1.000 17.38000 472 ALA A CA 1
ATOM 1443 C C . ALA A 1 202 ? 5.81600 -18.66000 -5.08700 1.000 18.39000 472 ALA A C 1
ATOM 1444 O O . ALA A 1 202 ? 5.89600 -19.30500 -4.07600 1.000 20.26000 472 ALA A O 1
ATOM 1446 N N . GLU A 1 203 ? 6.77000 -18.58100 -5.99300 1.000 16.95000 473 GLU A N 1
ATOM 1447 C CA . GLU A 1 203 ? 8.05800 -19.30000 -5.90000 1.000 20.84000 473 GLU A CA 1
ATOM 1448 C C . GLU A 1 203 ? 9.07500 -18.54600 -5.05000 1.000 22.67000 473 GLU A C 1
ATOM 1449 O O . GLU A 1 203 ? 10.11000 -19.07200 -4.87000 1.000 22.95000 473 GLU A O 1
ATOM 1455 N N . GLY A 1 204 ? 8.74300 -17.35900 -4.56800 1.000 18.33000 474 GLY A N 1
ATOM 1456 C CA . GLY A 1 204 ? 9.67000 -16.56600 -3.74400 1.000 19.33000 474 GLY A CA 1
ATOM 1457 C C . GLY A 1 204 ? 10.75500 -15.88000 -4.54600 1.000 17.99000 474 GLY A C 1
ATOM 1458 O O . GLY A 1 204 ? 11.66300 -15.41200 -3.97400 1.000 19.24000 474 GLY A O 1
ATOM 1459 N N . LYS A 1 205 ? 10.58400 -15.78500 -5.85200 1.000 15.28000 475 LYS A N 1
ATOM 1460 C CA . LYS A 1 205 ? 11.62600 -15.17900 -6.70600 1.000 16.88000 475 LYS A CA 1
ATOM 1461 C C . LYS A 1 205 ? 11.39200 -13.68400 -6.88600 1.000 16.26000 475 LYS A C 1
ATOM 1462 O O . LYS A 1 205 ? 12.31000 -13.01200 -7.21000 1.000 18.73000 475 LYS A O 1
ATOM 1468 N N . ALA A 1 206 ? 10.16600 -13.23000 -6.69000 1.000 14.50000 476 ALA A N 1
ATOM 1469 C CA . ALA A 1 206 ? 9.90800 -11.77500 -6.71500 1.000 13.52000 476 ALA A CA 1
ATOM 1470 C C . ALA A 1 206 ? 9.18300 -11.39900 -5.43600 1.000 15.68000 476 ALA A C 1
ATOM 1471 O O . ALA A 1 206 ? 8.44400 -12.19000 -4.92800 1.000 16.99000 476 ALA A O 1
ATOM 1473 N N . LYS A 1 207 ? 9.44900 -10.19500 -4.97300 1.000 14.13000 477 LYS A N 1
ATOM 1474 C CA . LYS A 1 207 ? 8.72100 -9.70200 -3.82000 1.000 14.81000 477 LYS A CA 1
ATOM 1475 C C . LYS A 1 207 ? 7.27200 -9.42900 -4.20600 1.000 14.17000 477 LYS A C 1
ATOM 1476 O O . LYS A 1 207 ? 6.99300 -9.03300 -5.34400 1.000 13.74000 477 LYS A O 1
ATOM 1482 N N . PRO A 1 208 ? 6.32800 -9.63400 -3.28900 1.000 11.92000 478 PRO A N 1
ATOM 1483 C CA . PRO A 1 208 ? 4.94900 -9.21800 -3.55400 1.000 12.78000 478 PRO A CA 1
ATOM 1484 C C . PRO A 1 208 ? 4.91800 -7.75100 -3.95700 1.000 12.20000 478 PRO A C 1
ATOM 1485 O O . PRO A 1 208 ? 5.58400 -6.90500 -3.35500 1.000 12.82000 478 PRO A O 1
ATOM 1489 N N . MET A 1 209 ? 4.16500 -7.45200 -5.00800 1.000 12.26000 479 MET A N 1
ATOM 1490 C CA . MET A 1 209 ? 4.17800 -6.11800 -5.58400 1.000 11.69000 479 MET A CA 1
ATOM 1491 C C . MET A 1 209 ? 2.85700 -5.84900 -6.28100 1.000 10.98000 479 MET A C 1
ATOM 1492 O O . MET A 1 209 ? 2.14000 -6.76600 -6.68000 1.000 12.18000 479 MET A O 1
ATOM 1497 N N . ILE A 1 210 ? 2.55400 -4.55700 -6.41800 1.000 10.72000 480 ILE A N 1
ATOM 1498 C CA . ILE A 1 210 ? 1.44500 -4.05300 -7.21500 1.000 10.52000 480 ILE A CA 1
ATOM 1499 C C . ILE A 1 210 ? 2.00600 -3.64400 -8.56900 1.000 9.70000 480 ILE A C 1
ATOM 1500 O O . ILE A 1 210 ? 3.11800 -3.09700 -8.65300 1.000 11.21000 480 ILE A O 1
ATOM 1505 N N . VAL A 1 211 ? 1.24400 -3.88300 -9.63500 1.000 10.18000 481 VAL A N 1
ATOM 1506 C CA . VAL A 1 211 ? 1.66300 -3.48700 -10.97800 1.000 10.28000 481 VAL A CA 1
ATOM 1507 C C . VAL A 1 211 ? 0.55800 -2.64700 -11.60200 1.000 10.02000 481 VAL A C 1
ATOM 1508 O O . VAL A 1 211 ? -0.60900 -3.06300 -11.62800 1.000 12.23000 481 VAL A O 1
ATOM 1512 N N . VAL A 1 212 ? 0.92500 -1.47200 -12.11300 1.000 9.61000 482 VAL A N 1
ATOM 1513 C CA . VAL A 1 212 ? -0.01400 -0.51100 -12.68900 1.000 9.38000 482 VAL A CA 1
ATOM 1514 C C . VAL A 1 212 ? 0.27300 -0.41200 -14.17600 1.000 10.74000 482 VAL A C 1
ATOM 1515 O O . VAL A 1 212 ? 1.40200 -0.09900 -14.57600 1.000 10.84000 482 VAL A O 1
ATOM 1519 N N . MET A 1 213 ? -0.75200 -0.65800 -14.98600 1.000 10.71000 483 MET A N 1
ATOM 1520 C CA . MET A 1 213 ? -0.63400 -0.66000 -16.44000 1.000 9.80000 483 MET A CA 1
ATOM 1521 C C . MET A 1 213 ? -1.59500 0.38200 -17.00100 1.000 11.36000 483 MET A C 1
ATOM 1522 O O . MET A 1 213 ? -2.81800 0.20500 -16.94100 1.000 11.64000 483 MET A O 1
ATOM 1527 N N . ASP A 1 214 ? -1.04500 1.45400 -17.55800 1.000 10.64000 484 ASP A N 1
ATOM 1528 C CA . ASP A 1 214 ? -1.86700 2.54100 -18.07200 1.000 11.16000 484 ASP A CA 1
ATOM 1529 C C . ASP A 1 214 ? -1.61500 2.69400 -19.57000 1.000 12.41000 484 ASP A C 1
ATOM 1530 O O . ASP A 1 214 ? -1.06800 1.79300 -20.22400 1.000 11.85000 484 ASP A O 1
ATOM 1535 N N . ASN A 1 215 ? -2.03600 3.82100 -20.12800 1.000 12.87000 485 ASN A N 1
ATOM 1536 C CA . ASN A 1 215 ? -2.02800 4.06000 -21.56100 1.000 14.55000 485 ASN A CA 1
ATOM 1537 C C . ASN A 1 215 ? -0.91700 5.04600 -21.89400 1.000 13.54000 485 ASN A C 1
ATOM 1538 O O . ASN A 1 215 ? -0.80500 6.10100 -21.26900 1.000 14.02000 485 ASN A O 1
ATOM 1543 N N . GLY A 1 216 ? -0.10400 4.70700 -22.88800 1.000 12.30000 486 GLY A N 1
ATOM 1544 C CA . GLY A 1 216 ? 1.04700 5.50500 -23.24900 1.000 13.05000 486 GLY A CA 1
ATOM 1545 C C . GLY A 1 216 ? 0.79200 6.68400 -24.15400 1.000 13.67000 486 GLY A C 1
ATOM 1546 O O . GLY A 1 216 ? 1.75100 7.28100 -24.65400 1.000 17.00000 486 GLY A O 1
ATOM 1547 N N . TYR A 1 217 ? -0.46500 7.03900 -24.38100 1.000 13.47000 487 TYR A N 1
ATOM 1548 C CA . TYR A 1 217 ? -0.82600 8.19700 -25.18800 1.000 12.41000 487 TYR A CA 1
ATOM 1549 C C . TYR A 1 217 ? -1.55000 9.20700 -24.31100 1.000 14.43000 487 TYR A C 1
ATOM 1550 O O . TYR A 1 217 ? -2.32700 8.83600 -23.42100 1.000 15.84000 487 TYR A O 1
ATOM 1559 N N . ALA A 1 218 ? -1.26600 10.48600 -24.54100 1.000 14.22000 488 ALA A N 1
ATOM 1560 C CA . ALA A 1 218 ? -1.91200 11.57900 -23.81000 1.000 14.38000 488 ALA A CA 1
ATOM 1561 C C . ALA A 1 218 ? -2.11700 12.69900 -24.82300 1.000 17.76000 488 ALA A C 1
ATOM 1562 O O . ALA A 1 218 ? -1.25500 13.56400 -24.98800 1.000 22.61000 488 ALA A O 1
ATOM 1564 N N . VAL A 1 219 ? -3.25000 12.65500 -25.50100 1.000 19.38000 489 VAL A N 1
ATOM 1565 C CA . VAL A 1 219 ? -3.51800 13.54400 -26.62500 1.000 22.48000 489 VAL A CA 1
ATOM 1566 C C . VAL A 1 219 ? -3.95900 14.89900 -26.09800 1.000 22.01000 489 VAL A C 1
ATOM 1567 O O . VAL A 1 219 ? -4.72800 15.00000 -25.13100 1.000 22.48000 489 VAL A O 1
ATOM 1571 N N . ASP A 1 220 ? -3.45600 15.95100 -26.72600 1.000 24.93000 490 ASP A N 1
ATOM 1572 C CA . ASP A 1 220 ? -3.78900 17.29200 -26.29100 1.000 23.47000 490 ASP A CA 1
ATOM 1573 C C . ASP A 1 220 ? -5.27800 17.53300 -26.52200 1.000 24.90000 490 ASP A C 1
ATOM 1574 O O . ASP A 1 220 ? -5.82100 17.11500 -27.55100 1.000 24.76000 490 ASP A O 1
ATOM 1579 N N . PRO A 1 221 ? -5.97300 18.18500 -25.58600 1.000 23.88000 491 PRO A N 1
ATOM 1580 C CA . PRO A 1 221 ? -7.42000 18.38700 -25.76800 1.000 27.65000 491 PRO A CA 1
ATOM 1581 C C . PRO A 1 221 ? -7.77100 19.24900 -26.96900 1.000 23.91000 491 PRO A C 1
ATOM 1582 O O . PRO A 1 221 ? -8.91000 19.18400 -27.44600 1.000 29.53000 491 PRO A O 1
ATOM 1586 N N . SER A 1 222 ? -6.82600 20.03500 -27.48700 1.000 25.49000 492 SER A N 1
ATOM 1587 C CA . SER A 1 222 ? -7.05900 20.88900 -28.64500 1.000 26.39000 492 SER A CA 1
ATOM 1588 C C . SER A 1 222 ? -6.58100 20.26500 -29.95200 1.000 25.74000 492 SER A C 1
ATOM 1589 O O . SER A 1 222 ? -6.57700 20.94500 -30.98600 1.000 24.49000 492 SER A O 1
ATOM 1592 N N . ALA A 1 223 ? -6.18600 18.99100 -29.93400 1.000 27.05000 493 ALA A N 1
ATOM 1593 C CA . ALA A 1 223 ? -5.74400 18.29800 -31.13800 1.000 26.16000 493 ALA A CA 1
ATOM 1594 C C . ALA A 1 223 ? -6.93000 17.85200 -31.98100 1.000 32.18000 493 ALA A C 1
ATOM 1595 O O . ALA A 1 223 ? -7.98800 17.49200 -31.46000 1.000 34.78000 493 ALA A O 1
ATOM 1597 N N . SER A 1 224 ? -6.73400 17.86700 -33.29900 1.000 29.27000 494 SER A N 1
ATOM 1598 C CA . SER A 1 224 ? -7.70100 17.30000 -34.24100 1.000 38.43000 494 SER A CA 1
ATOM 1599 C C . SER A 1 224 ? -7.13400 17.24000 -35.66000 1.000 38.87000 494 SER A C 1
ATOM 1600 O O . SER A 1 224 ? -5.94200 17.47100 -35.87700 1.000 33.58000 494 SER A O 1
ATOM 1603 N N . PHE A 1 236 ? 10.44800 9.08200 -28.45000 1.000 56.72000 506 PHE A N 1
ATOM 1604 C CA . PHE A 1 236 ? 9.08700 9.32600 -27.98600 1.000 65.64000 506 PHE A CA 1
ATOM 1605 C C . PHE A 1 236 ? 9.09700 10.16400 -26.70800 1.000 67.03000 506 PHE A C 1
ATOM 1606 O O . PHE A 1 236 ? 9.26200 9.62100 -25.61400 1.000 63.62000 506 PHE A O 1
ATOM 1614 N N . GLN A 1 237 ? 8.91300 11.47800 -26.83000 1.000 62.79000 507 GLN A N 1
ATOM 1615 C CA . GLN A 1 237 ? 8.84800 12.36300 -25.67300 1.000 48.50000 507 GLN A CA 1
ATOM 1616 C C . GLN A 1 237 ? 7.52200 13.11000 -25.67500 1.000 56.88000 507 GLN A C 1
ATOM 1617 O O . GLN A 1 237 ? 7.14800 13.71500 -26.68500 1.000 59.95000 507 GLN A O 1
ATOM 1623 N N . ASN A 1 238 ? 6.82000 13.07000 -24.54300 1.000 44.52000 508 ASN A N 1
ATOM 1624 C CA . ASN A 1 238 ? 5.48900 13.66300 -24.42200 1.000 38.71000 508 ASN A CA 1
ATOM 1625 C C . ASN A 1 238 ? 5.40000 14.29200 -23.03800 1.000 30.13000 508 ASN A C 1
ATOM 1626 O O . ASN A 1 238 ? 5.31500 13.58200 -22.02900 1.000 29.80000 508 ASN A O 1
ATOM 1631 N N . SER A 1 239 ? 5.41200 15.62500 -22.99500 1.000 28.91000 509 SER A N 1
ATOM 1632 C CA . SER A 1 239 ? 5.27900 16.32400 -21.72600 1.000 28.27000 509 SER A CA 1
ATOM 1633 C C . SER A 1 239 ? 3.93100 16.02800 -21.08300 1.000 21.70000 509 SER A C 1
ATOM 1634 O O . SER A 1 239 ? 3.83300 15.93800 -19.85400 1.000 22.37000 509 SER A O 1
ATOM 1637 N N . ALA A 1 240 ? 2.87400 15.88300 -21.89300 1.000 21.62000 510 ALA A N 1
ATOM 1638 C CA . ALA A 1 240 ? 1.55300 15.63400 -21.32600 1.000 17.97000 510 ALA A CA 1
ATOM 1639 C C . ALA A 1 240 ? 1.49800 14.28000 -20.63600 1.000 15.49000 510 ALA A C 1
ATOM 1640 O O . ALA A 1 240 ? 0.92500 14.16500 -19.55400 1.000 14.71000 510 ALA A O 1
ATOM 1642 N N . LEU A 1 241 ? 2.10300 13.24900 -21.23000 1.000 15.03000 511 LEU A N 1
ATOM 1643 C CA . LEU A 1 241 ? 2.10000 11.94200 -20.57900 1.000 14.43000 511 LEU A CA 1
ATOM 1644 C C . LEU A 1 241 ? 2.84700 11.98400 -19.25100 1.000 15.06000 511 LEU A C 1
ATOM 1645 O O . LEU A 1 241 ? 2.40200 11.38700 -18.26100 1.000 13.61000 511 LEU A O 1
ATOM 1650 N N . GLU A 1 242 ? 3.97900 12.69300 -19.20000 1.000 14.79000 512 GLU A N 1
ATOM 1651 C CA . GLU A 1 242 ? 4.70100 12.82900 -17.93800 1.000 16.51000 512 GLU A CA 1
ATOM 1652 C C . GLU A 1 242 ? 3.82300 13.46900 -16.87300 1.000 13.75000 512 GLU A C 1
ATOM 1653 O O . GLU A 1 242 ? 3.81600 13.03100 -15.71700 1.000 15.17000 512 GLU A O 1
ATOM 1659 N N . LYS A 1 243 ? 3.06200 14.50100 -17.24500 1.000 13.90000 513 LYS A N 1
ATOM 1660 C CA . LYS A 1 243 ? 2.15800 15.13700 -16.29400 1.000 15.37000 513 LYS A CA 1
ATOM 1661 C C . LYS A 1 243 ? 1.06500 14.17800 -15.83100 1.000 13.85000 513 LYS A C 1
ATOM 1662 O O . LYS A 1 243 ? 0.70800 14.16000 -14.64600 1.000 13.68000 513 LYS A O 1
ATOM 1668 N N . VAL A 1 244 ? 0.52800 13.36300 -16.74400 1.000 12.28000 514 VAL A N 1
ATOM 1669 C CA . VAL A 1 244 ? -0.46100 12.36400 -16.33800 1.000 14.55000 514 VAL A CA 1
ATOM 1670 C C . VAL A 1 244 ? 0.12800 11.43800 -15.28000 1.000 13.43000 514 VAL A C 1
ATOM 1671 O O . VAL A 1 244 ? -0.48600 11.19300 -14.23800 1.000 13.13000 514 VAL A O 1
ATOM 1675 N N . PHE A 1 245 ? 1.33600 10.91600 -15.51800 1.000 12.90000 515 PHE A N 1
ATOM 1676 C CA . PHE A 1 245 ? 1.91300 9.99300 -14.54200 1.000 12.51000 515 PHE A CA 1
ATOM 1677 C C . PHE A 1 245 ? 2.22700 10.69000 -13.22400 1.000 13.19000 515 PHE A C 1
ATOM 1678 O O . PHE A 1 245 ? 1.88500 10.18900 -12.14300 1.000 14.35000 515 PHE A O 1
ATOM 1686 N N . ILE A 1 246 ? 2.88900 11.84300 -13.29000 1.000 12.91000 516 ILE A N 1
ATOM 1687 C CA . ILE A 1 246 ? 3.40800 12.46500 -12.07600 1.000 12.85000 516 ILE A CA 1
ATOM 1688 C C . ILE A 1 246 ? 2.29200 13.11600 -11.26800 1.000 13.70000 516 ILE A C 1
ATOM 1689 O O . ILE A 1 246 ? 2.26500 13.02100 -10.03600 1.000 14.01000 516 ILE A O 1
ATOM 1694 N N . ASN A 1 247 ? 1.35800 13.78100 -11.93700 1.000 13.37000 517 ASN A N 1
ATOM 1695 C CA . ASN A 1 247 ? 0.32800 14.54200 -11.24400 1.000 15.53000 517 ASN A CA 1
ATOM 1696 C C . ASN A 1 247 ? -0.96200 13.76600 -11.03600 1.000 16.64000 517 ASN A C 1
ATOM 1697 O O . ASN A 1 247 ? -1.78300 14.18500 -10.21700 1.000 17.48000 517 ASN A O 1
ATOM 1702 N N . GLU A 1 248 ? -1.18000 12.66700 -11.76000 1.000 14.73000 518 GLU A N 1
ATOM 1703 C CA . GLU A 1 248 ? -2.45300 11.96000 -11.68300 1.000 15.11000 518 GLU A CA 1
ATOM 1704 C C . GLU A 1 248 ? -2.31000 10.48600 -11.30800 1.000 14.28000 518 GLU A C 1
ATOM 1705 O O . GLU A 1 248 ? -2.86100 10.06400 -10.28700 1.000 14.34000 518 GLU A O 1
ATOM 1711 N N . ILE A 1 249 ? -1.57300 9.69200 -12.09800 1.000 12.36000 519 ILE A N 1
ATOM 1712 C CA . ILE A 1 249 ? -1.57200 8.24000 -11.88400 1.000 12.65000 519 ILE A CA 1
ATOM 1713 C C . ILE A 1 249 ? -0.90200 7.87300 -10.56400 1.000 12.20000 519 ILE A C 1
ATOM 1714 O O . ILE A 1 249 ? -1.47300 7.14100 -9.74300 1.000 12.65000 519 ILE A O 1
ATOM 1719 N N . ILE A 1 250 ? 0.33500 8.33000 -10.35800 1.000 11.70000 520 ILE A N 1
ATOM 1720 C CA . ILE A 1 250 ? 1.05200 7.97500 -9.12800 1.000 12.85000 520 ILE A CA 1
ATOM 1721 C C . ILE A 1 250 ? 0.29300 8.41600 -7.88100 1.000 13.50000 520 ILE A C 1
ATOM 1722 O O . ILE A 1 250 ? 0.06700 7.57300 -7.00000 1.000 12.38000 520 ILE A O 1
ATOM 1727 N N . PRO A 1 251 ? -0.16600 9.67100 -7.76100 1.000 12.70000 521 PRO A N 1
ATOM 1728 C CA . PRO A 1 251 ? -0.94600 10.03200 -6.56600 1.000 11.98000 521 PRO A CA 1
ATOM 1729 C C . PRO A 1 251 ? -2.20900 9.21200 -6.41400 1.000 13.17000 521 PRO A C 1
ATOM 1730 O O . PRO A 1 251 ? -2.56200 8.85000 -5.28800 1.000 13.57000 521 PRO A O 1
ATOM 1734 N N . LEU A 1 252 ? -2.89400 8.90200 -7.51700 1.000 12.34000 522 LEU A N 1
ATOM 1735 C CA . LEU A 1 252 ? -4.12000 8.11300 -7.42500 1.000 12.70000 522 LEU A CA 1
ATOM 1736 C C . LEU A 1 252 ? -3.82600 6.73200 -6.86000 1.000 14.25000 522 LEU A C 1
ATOM 1737 O O . LEU A 1 252 ? -4.52500 6.25200 -5.95800 1.000 14.50000 522 LEU A O 1
ATOM 1742 N N . VAL A 1 253 ? -2.78100 6.08100 -7.38100 1.000 12.08000 523 VAL A N 1
ATOM 1743 C CA . VAL A 1 253 ? -2.44800 4.72800 -6.93900 1.000 12.38000 523 VAL A CA 1
ATOM 1744 C C . VAL A 1 253 ? -2.01700 4.73000 -5.48000 1.000 12.63000 523 VAL A C 1
ATOM 1745 O O . VAL A 1 253 ? -2.43100 3.86400 -4.69800 1.000 12.93000 523 VAL A O 1
ATOM 1749 N N . ASP A 1 254 ? -1.24300 5.72800 -5.09800 1.000 12.07000 524 ASP A N 1
ATOM 1750 C CA . ASP A 1 254 ? -0.73300 5.81800 -3.70800 1.000 13.04000 524 ASP A CA 1
ATOM 1751 C C . ASP A 1 254 ? -1.88800 6.09700 -2.73600 1.000 11.86000 524 ASP A C 1
ATOM 1752 O O . ASP A 1 254 ? -1.82300 5.68700 -1.63200 1.000 14.37000 524 ASP A O 1
ATOM 1757 N N . LYS A 1 255 ? -2.94400 6.71800 -3.21700 1.000 12.90000 525 LYS A N 1
ATOM 1758 C CA . LYS A 1 255 ? -4.10700 6.97100 -2.34200 1.000 14.64000 525 LYS A CA 1
ATOM 1759 C C . LYS A 1 255 ? -5.06400 5.77300 -2.30400 1.000 14.06000 525 LYS A C 1
ATOM 1760 O O . LYS A 1 255 ? -5.50900 5.44100 -1.25400 1.000 19.67000 525 LYS A O 1
ATOM 1766 N N . GLU A 1 256 ? -5.29100 5.11000 -3.42200 1.000 12.80000 526 GLU A N 1
ATOM 1767 C CA . GLU A 1 256 ? -6.34300 4.07200 -3.48000 1.000 13.78000 526 GLU A CA 1
ATOM 1768 C C . GLU A 1 256 ? -5.82500 2.68300 -3.11600 1.000 15.24000 526 GLU A C 1
ATOM 1769 O O . GLU A 1 256 ? -6.62500 1.86800 -2.82400 1.000 17.10000 526 GLU A O 1
ATOM 1775 N N . PHE A 1 257 ? -4.51900 2.47800 -3.16000 1.000 12.21000 527 PHE A N 1
ATOM 1776 C CA . PHE A 1 257 ? -3.93100 1.19100 -2.83900 1.000 12.31000 527 PHE A CA 1
ATOM 1777 C C . PHE A 1 257 ? -2.94200 1.32500 -1.69100 1.000 12.06000 527 PHE A C 1
ATOM 1778 O O . PHE A 1 257 ? -2.43500 2.41200 -1.38900 1.000 13.06000 527 PHE A O 1
ATOM 1786 N N . ARG A 1 258 ? -2.65600 0.19600 -1.04600 1.000 12.19000 528 ARG A N 1
ATOM 1787 C CA . ARG A 1 258 ? -1.74500 0.18700 0.10100 1.000 12.01000 528 ARG A CA 1
ATOM 1788 C C . ARG A 1 258 ? -0.32400 0.05600 -0.43100 1.000 12.88000 528 ARG A C 1
ATOM 1789 O O . ARG A 1 258 ? 0.24400 -1.02900 -0.51700 1.000 13.10000 528 ARG A O 1
ATOM 1797 N N . THR A 1 259 ? 0.25300 1.18900 -0.81900 1.000 11.70000 529 THR A N 1
ATOM 1798 C CA . THR A 1 259 ? 1.57300 1.19800 -1.43200 1.000 11.32000 529 THR A CA 1
ATOM 1799 C C . THR A 1 259 ? 2.61600 1.70100 -0.45100 1.000 11.54000 529 THR A C 1
ATOM 1800 O O . THR A 1 259 ? 2.31100 2.41500 0.51500 1.000 13.56000 529 THR A O 1
ATOM 1804 N N . ILE A 1 260 ? 3.86500 1.33300 -0.72900 1.000 11.71000 530 ILE A N 1
ATOM 1805 C CA . ILE A 1 260 ? 5.01800 1.93700 -0.07600 1.000 12.15000 530 ILE A CA 1
ATOM 1806 C C . ILE A 1 260 ? 5.45300 3.06100 -1.01100 1.000 12.04000 530 ILE A C 1
ATOM 1807 O O . ILE A 1 260 ? 6.05000 2.81500 -2.05600 1.000 12.47000 530 ILE A O 1
ATOM 1812 N N . ALA A 1 261 ? 5.10400 4.29700 -0.65800 1.000 12.60000 531 ALA A N 1
ATOM 1813 C CA . ALA A 1 261 ? 5.18700 5.41900 -1.59800 1.000 12.98000 531 ALA A CA 1
ATOM 1814 C C . ALA A 1 261 ? 6.53500 6.13600 -1.47500 1.000 12.75000 531 ALA A C 1
ATOM 1815 O O . ALA A 1 261 ? 6.65400 7.23300 -0.91700 1.000 16.12000 531 ALA A O 1
ATOM 1817 N N . ASP A 1 262 ? 7.56800 5.48800 -2.00800 1.000 12.30000 532 ASP A N 1
ATOM 1818 C CA . ASP A 1 262 ? 8.90500 6.07900 -2.04900 1.000 11.65000 532 ASP A CA 1
ATOM 1819 C C . ASP A 1 262 ? 9.69100 5.44200 -3.19300 1.000 13.34000 532 ASP A C 1
ATOM 1820 O O . ASP A 1 262 ? 9.31900 4.38700 -3.72200 1.000 13.03000 532 ASP A O 1
ATOM 1825 N N . ARG A 1 263 ? 10.80800 6.08600 -3.55600 1.000 12.39000 533 ARG A N 1
ATOM 1826 C CA . ARG A 1 263 ? 11.52900 5.68700 -4.76300 1.000 12.86000 533 ARG A CA 1
ATOM 1827 C C . ARG A 1 263 ? 12.15100 4.30100 -4.6470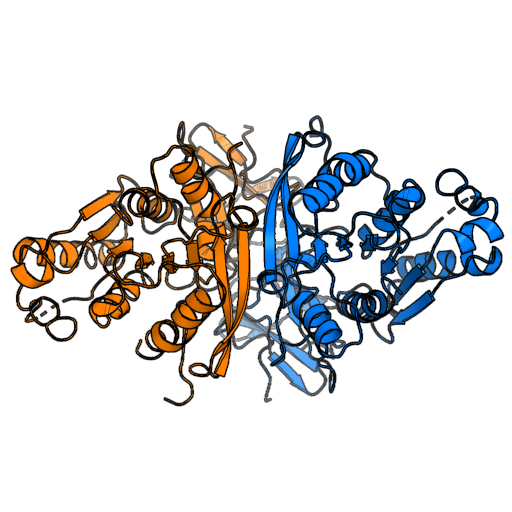0 1.000 13.49000 533 ARG A C 1
ATOM 1828 O O . ARG A 1 263 ? 12.31400 3.61700 -5.66800 1.000 12.92000 533 ARG A O 1
ATOM 1836 N N . ASP A 1 264 ? 12.50400 3.86000 -3.43000 1.000 11.28000 534 ASP A N 1
ATOM 1837 C CA . ASP A 1 264 ? 13.07800 2.53000 -3.26400 1.000 12.78000 534 ASP A CA 1
ATOM 1838 C C . ASP A 1 264 ? 12.04300 1.43600 -3.46700 1.000 12.41000 534 ASP A C 1
ATOM 1839 O O . ASP A 1 264 ? 12.39200 0.24800 -3.50300 1.000 14.37000 534 ASP A O 1
ATOM 1844 N N . HIS A 1 265 ? 10.78200 1.82000 -3.60000 1.000 11.21000 535 HIS A N 1
ATOM 1845 C CA . HIS A 1 265 ? 9.68400 0.88700 -3.77600 1.000 11.01000 535 HIS A CA 1
ATOM 1846 C C . HIS A 1 265 ? 8.82800 1.30200 -4.95800 1.000 10.70000 535 HIS A C 1
ATOM 1847 O O . HIS A 1 265 ? 7.63500 0.98200 -5.00200 1.000 12.03000 535 HIS A O 1
ATOM 1854 N N . ARG A 1 266 ? 9.43400 1.98400 -5.93800 1.000 10.80000 536 ARG A N 1
ATOM 1855 C CA . ARG A 1 266 ? 8.71500 2.41800 -7.13000 1.000 11.67000 536 ARG A CA 1
ATOM 1856 C C . ARG A 1 266 ? 9.60000 2.20200 -8.34600 1.000 12.02000 536 ARG A C 1
ATOM 1857 O O . ARG A 1 266 ? 10.75800 2.63900 -8.37000 1.000 12.51000 536 ARG A O 1
ATOM 1865 N N . ALA A 1 267 ? 9.05100 1.52800 -9.35100 1.000 10.86000 537 ALA A N 1
ATOM 1866 C CA . ALA A 1 267 ? 9.76900 1.17000 -10.56300 1.000 11.34000 537 ALA A CA 1
ATOM 1867 C C . ALA A 1 267 ? 8.93000 1.55800 -11.76600 1.000 10.01000 537 ALA A C 1
ATOM 1868 O O . ALA A 1 267 ? 7.70600 1.60800 -11.68300 1.000 10.81000 537 ALA A O 1
ATOM 1870 N N . MET A 1 268 ? 9.59300 1.82700 -12.89300 1.000 11.41000 538 MET A N 1
ATOM 1871 C CA . MET A 1 268 ? 8.88200 2.03800 -14.14500 1.000 12.60000 538 MET A CA 1
ATOM 1872 C C . MET A 1 268 ? 9.59600 1.30000 -15.26600 1.000 12.13000 538 MET A C 1
ATOM 1873 O O . MET A 1 268 ? 10.82800 1.34000 -15.36900 1.000 12.93000 538 MET A O 1
ATOM 1878 N N . ALA A 1 269 ? 8.81600 0.63400 -16.11400 1.000 10.67000 539 ALA A N 1
ATOM 1879 C CA . ALA A 1 269 ? 9.38000 -0.08400 -17.24400 1.000 11.46000 539 ALA A CA 1
ATOM 1880 C C . ALA A 1 269 ? 8.35900 -0.10400 -18.36700 1.000 11.49000 539 ALA A C 1
ATOM 1881 O O . ALA A 1 269 ? 7.16200 0.11500 -18.14800 1.000 12.00000 539 ALA A O 1
ATOM 1883 N N . GLY A 1 270 ? 8.84000 -0.37800 -19.57400 1.000 11.92000 540 GLY A N 1
ATOM 1884 C CA . GLY A 1 270 ? 7.91000 -0.52500 -20.67500 1.000 11.81000 540 GLY A CA 1
ATOM 1885 C C . GLY A 1 270 ? 8.61900 -1.14600 -21.85000 1.000 12.91000 540 GLY A C 1
ATOM 1886 O O . GLY A 1 270 ? 9.84900 -1.24900 -21.87400 1.000 12.07000 540 GLY A O 1
ATOM 1887 N N . LEU A 1 271 ? 7.82200 -1.55000 -22.83700 1.000 11.22000 541 LEU A N 1
ATOM 1888 C CA . LEU A 1 271 ? 8.35200 -2.13800 -24.05900 1.000 11.54000 541 LEU A CA 1
ATOM 1889 C C . LEU A 1 271 ? 8.25200 -1.14300 -25.21000 1.000 11.76000 541 LEU A C 1
ATOM 1890 O O . LEU A 1 271 ? 7.29400 -0.36300 -25.29100 1.000 11.65000 541 LEU A O 1
ATOM 1895 N N A SER A 1 272 ? 9.24600 -1.18500 -26.10500 0.680 11.97000 542 SER A N 1
ATOM 1896 N N B SER A 1 272 ? 9.24500 -1.18700 -26.10400 0.320 12.04000 542 SER A N 1
ATOM 1897 C CA A SER A 1 272 ? 9.30400 -0.30400 -27.26700 0.680 12.38000 542 SER A CA 1
ATOM 1898 C CA B SER A 1 272 ? 9.34300 -0.28500 -27.25200 0.320 12.36000 542 SER A CA 1
ATOM 1899 C C A SER A 1 272 ? 9.04800 1.13800 -26.83900 0.680 11.96000 542 SER A C 1
ATOM 1900 C C B SER A 1 272 ? 9.08000 1.16900 -26.86100 0.320 11.98000 542 SER A C 1
ATOM 1901 O O A SER A 1 272 ? 9.75100 1.64400 -25.96100 0.680 13.43000 542 SER A O 1
ATOM 1902 O O B SER A 1 272 ? 9.82800 1.72300 -26.05100 0.320 13.57000 542 SER A O 1
ATOM 1907 N N . MET A 1 273 ? 8.03200 1.79600 -27.41300 1.000 11.63000 543 MET A N 1
ATOM 1908 C CA . MET A 1 273 ? 7.68800 3.16400 -27.01200 1.000 13.35000 543 MET A CA 1
ATOM 1909 C C . MET A 1 273 ? 7.61100 3.30600 -25.49100 1.000 12.61000 543 MET A C 1
ATOM 1910 O O . MET A 1 273 ? 8.11500 4.28300 -24.91900 1.000 13.54000 543 MET A O 1
ATOM 1915 N N . GLY A 1 274 ? 7.00200 2.33000 -24.81800 1.000 11.78000 544 GLY A N 1
ATOM 1916 C CA . GLY A 1 274 ? 6.88900 2.40400 -23.36700 1.000 12.04000 544 GLY A CA 1
ATOM 1917 C C . GLY A 1 274 ? 8.22100 2.35100 -22.63600 1.000 11.97000 544 GLY A C 1
ATOM 1918 O O . GLY A 1 274 ? 8.33000 2.85800 -21.51600 1.000 12.68000 544 GLY A O 1
ATOM 1919 N N . GLY A 1 275 ? 9.23300 1.71100 -23.23500 1.000 11.57000 545 GLY A N 1
ATOM 1920 C CA . GLY A 1 275 ? 10.57300 1.75400 -22.66800 1.000 13.60000 545 GLY A CA 1
ATOM 1921 C C . GLY A 1 275 ? 11.21500 3.12200 -22.79100 1.000 11.72000 545 GLY A C 1
ATOM 1922 O O . GLY A 1 275 ? 11.85100 3.60400 -21.84800 1.000 14.00000 545 GLY A O 1
ATOM 1923 N N . PHE A 1 276 ? 11.07400 3.76700 -23.95800 1.000 12.11000 546 PHE A N 1
ATOM 1924 C CA . PHE A 1 276 ? 11.52600 5.15100 -24.08000 1.000 13.48000 546 PHE A CA 1
ATOM 1925 C C . PHE A 1 276 ? 10.81300 6.04300 -23.06900 1.000 11.76000 546 PHE A C 1
ATOM 1926 O O . PHE A 1 276 ? 11.43500 6.91300 -22.44400 1.000 14.91000 546 PHE A O 1
ATOM 1934 N N . GLN A 1 277 ? 9.51200 5.82200 -22.87400 1.000 12.88000 547 GLN A N 1
ATOM 1935 C CA . GLN A 1 277 ? 8.76500 6.62400 -21.91000 1.000 12.77000 547 GLN A CA 1
ATOM 1936 C C . GLN A 1 277 ? 9.21800 6.35500 -20.48200 1.000 12.89000 547 GLN A C 1
ATOM 1937 O O . GLN A 1 277 ? 9.31000 7.28500 -19.67100 1.000 13.94000 547 GLN A O 1
ATOM 1943 N N . ALA A 1 278 ? 9.48400 5.08900 -20.14500 1.000 12.95000 548 ALA A N 1
ATOM 1944 C CA . ALA A 1 278 ? 9.94600 4.77600 -18.80000 1.000 12.78000 548 ALA A CA 1
ATOM 1945 C C . ALA A 1 278 ? 11.23800 5.51400 -18.49000 1.000 12.77000 548 ALA A C 1
ATOM 1946 O O . ALA A 1 278 ? 11.38700 6.08200 -17.40400 1.000 12.94000 548 ALA A O 1
ATOM 1948 N N . PHE A 1 279 ? 12.17600 5.54300 -19.43800 1.000 12.88000 549 PHE A N 1
ATOM 1949 C CA . PHE A 1 279 ? 13.42200 6.26200 -19.19800 1.000 12.36000 549 PHE A CA 1
ATOM 1950 C C . PHE A 1 279 ? 13.18000 7.76100 -19.12900 1.000 14.95000 549 PHE A C 1
ATOM 1951 O O . PHE A 1 279 ? 13.70600 8.43500 -18.23700 1.000 14.26000 549 PHE A O 1
ATOM 1959 N N . GLN A 1 280 ? 12.37400 8.30400 -20.04500 1.000 13.29000 550 GLN A N 1
ATOM 1960 C CA . GLN A 1 280 ? 12.12800 9.74300 -20.02800 1.000 16.13000 550 GLN A CA 1
ATOM 1961 C C . GLN A 1 280 ? 11.50300 10.17500 -18.71000 1.000 14.29000 550 GLN A C 1
ATOM 1962 O O . GLN A 1 280 ? 11.94900 11.14800 -18.08600 1.000 17.48000 550 GLN A O 1
ATOM 1968 N N . ILE A 1 281 ? 10.47000 9.45600 -18.27000 1.000 13.32000 551 ILE A N 1
ATOM 1969 C CA . ILE A 1 281 ? 9.74500 9.85400 -17.06900 1.000 16.28000 551 ILE A CA 1
ATOM 1970 C C . ILE A 1 281 ? 10.57900 9.59800 -15.82200 1.000 13.37000 551 ILE A C 1
ATOM 1971 O O . ILE A 1 281 ? 10.68800 10.46600 -14.95000 1.000 14.83000 551 ILE A O 1
ATOM 1976 N N . ALA A 1 282 ? 11.19700 8.42000 -15.71600 1.000 12.66000 552 ALA A N 1
ATOM 1977 C CA . ALA A 1 282 ? 11.94200 8.11700 -14.49900 1.000 14.85000 552 ALA A CA 1
ATOM 1978 C C . ALA A 1 282 ? 13.19800 8.97300 -14.38000 1.000 15.98000 552 ALA A C 1
ATOM 1979 O O . ALA A 1 282 ? 13.50300 9.47700 -13.29000 1.000 15.63000 552 ALA A O 1
ATOM 1981 N N . MET A 1 283 ? 13.93300 9.16100 -15.48300 1.000 14.28000 553 MET A N 1
ATOM 1982 C CA . MET A 1 283 ? 15.19000 9.90300 -15.40600 1.000 15.58000 553 MET A CA 1
ATOM 1983 C C . MET A 1 283 ? 14.98300 11.38000 -15.11500 1.000 17.32000 553 MET A C 1
ATOM 1984 O O . MET A 1 283 ? 15.89300 12.02000 -14.57500 1.000 21.05000 553 MET A O 1
ATOM 1989 N N . THR A 1 284 ? 13.82100 11.93600 -15.45300 1.000 15.00000 554 THR A N 1
ATOM 1990 C CA . THR A 1 284 ? 13.51700 13.32300 -15.13400 1.000 16.68000 554 THR A CA 1
ATOM 1991 C C . THR A 1 284 ? 12.68000 13.46000 -13.87200 1.000 16.19000 554 THR A C 1
ATOM 1992 O O . THR A 1 284 ? 12.32300 14.57900 -13.50300 1.000 16.99000 554 THR A O 1
ATOM 1996 N N . ASN A 1 285 ? 12.37800 12.35200 -13.19400 1.000 13.53000 555 ASN A N 1
ATOM 1997 C CA . ASN A 1 285 ? 11.69900 12.36600 -11.90200 1.000 13.59000 555 ASN A CA 1
ATOM 1998 C C . ASN A 1 285 ? 12.37400 11.34100 -11.00000 1.000 13.54000 555 ASN A C 1
ATOM 1999 O O . ASN A 1 285 ? 11.73400 10.48300 -10.39000 1.000 13.70000 555 ASN A O 1
ATOM 2004 N N . LEU A 1 286 ? 13.70200 11.43700 -10.91000 1.000 14.02000 556 LEU A N 1
ATOM 2005 C CA . LEU A 1 286 ? 14.49600 10.40400 -10.25900 1.000 14.94000 556 LEU A CA 1
ATOM 2006 C C . LEU A 1 286 ? 14.24800 10.32000 -8.76300 1.000 13.79000 556 LEU A C 1
ATOM 2007 O O . LEU A 1 286 ? 14.47700 9.25800 -8.17000 1.000 16.39000 556 LEU A O 1
ATOM 2012 N N . ASP A 1 287 ? 13.75500 11.39200 -8.14700 1.000 15.73000 557 ASP A N 1
ATOM 2013 C CA . ASP A 1 287 ? 13.39500 11.30800 -6.73900 1.000 15.88000 557 ASP A CA 1
ATOM 2014 C C . ASP A 1 287 ? 12.19900 10.39400 -6.50300 1.000 15.67000 557 ASP A C 1
ATOM 2015 O O . ASP A 1 287 ? 11.90300 10.06700 -5.34200 1.000 16.93000 557 ASP A O 1
ATOM 2020 N N . LYS A 1 288 ? 11.52300 9.95700 -7.57300 1.000 14.37000 558 LYS A N 1
ATOM 2021 C CA . LYS A 1 288 ? 10.35800 9.09800 -7.44400 1.000 15.50000 558 LYS A CA 1
ATOM 2022 C C . LYS A 1 288 ? 10.57800 7.64800 -7.85500 1.000 12.81000 558 LYS A C 1
ATOM 2023 O O . LYS A 1 288 ? 9.74500 6.79800 -7.51000 1.000 12.30000 558 LYS A O 1
ATOM 2029 N N . PHE A 1 289 ? 11.68000 7.32900 -8.53800 1.000 13.82000 559 PHE A N 1
ATOM 2030 C CA . PHE A 1 289 ? 11.92600 5.97500 -9.03300 1.000 12.26000 559 PHE A CA 1
ATOM 2031 C C . PHE A 1 289 ? 13.38400 5.60500 -8.82700 1.000 14.17000 559 PHE A C 1
ATOM 2032 O O . PHE A 1 289 ? 14.27200 6.38600 -9.17100 1.000 14.42000 559 PHE A O 1
ATOM 2040 N N . ALA A 1 290 ? 13.63700 4.40100 -8.31800 1.000 12.89000 560 ALA A N 1
ATOM 2041 C CA . ALA A 1 290 ? 15.00100 3.88000 -8.23300 1.000 12.27000 560 ALA A CA 1
ATOM 2042 C C . ALA A 1 290 ? 15.26000 2.70600 -9.18000 1.000 13.19000 560 ALA A C 1
ATOM 2043 O O . ALA A 1 290 ? 16.38800 2.20000 -9.22900 1.000 13.98000 560 ALA A O 1
ATOM 2045 N N . TYR A 1 291 ? 14.24300 2.24800 -9.91800 1.000 12.53000 561 TYR A N 1
ATOM 2046 C CA . TYR A 1 291 ? 14.32700 1.08800 -10.80500 1.000 11.74000 561 TYR A CA 1
ATOM 2047 C C . TYR A 1 291 ? 13.69900 1.45300 -12.13900 1.000 12.49000 561 TYR A C 1
ATOM 2048 O O . TYR A 1 291 ? 12.56500 1.94900 -12.17400 1.000 12.32000 561 TYR A O 1
ATOM 2057 N N A VAL A 1 292 ? 14.41900 1.21200 -13.23700 0.450 11.45000 562 VAL A N 1
ATOM 2058 N N B VAL A 1 292 ? 14.42700 1.20100 -13.22500 0.550 11.44000 562 VAL A N 1
ATOM 2059 C CA A VAL A 1 292 ? 13.93400 1.59800 -14.56100 0.450 11.55000 562 VAL A CA 1
ATOM 2060 C CA B VAL A 1 292 ? 13.98500 1.57800 -14.56200 0.550 11.55000 562 VAL A CA 1
ATOM 2061 C C A VAL A 1 292 ? 14.29900 0.53700 -15.59100 0.450 12.48000 562 VAL A C 1
ATOM 2062 C C B VAL A 1 292 ? 14.27600 0.43400 -15.51700 0.550 12.56000 562 VAL A C 1
ATOM 2063 O O A VAL A 1 292 ? 15.44700 0.08400 -15.65200 0.450 11.62000 562 VAL A O 1
ATOM 2064 O O B VAL A 1 292 ? 15.34500 -0.18300 -15.45600 0.550 13.00000 562 VAL A O 1
ATOM 2071 N N . GLY A 1 293 ? 13.32500 0.15600 -16.40900 1.000 11.25000 563 GLY A N 1
ATOM 2072 C CA . GLY A 1 293 ? 13.53200 -0.86700 -17.42000 1.000 12.13000 563 GLY A CA 1
ATOM 2073 C C . GLY A 1 293 ? 13.00700 -0.50700 -18.79300 1.000 12.16000 563 GLY A C 1
ATOM 2074 O O . GLY A 1 293 ? 11.93700 0.09300 -18.93500 1.000 12.47000 563 GLY A O 1
ATOM 2075 N N . GLY A 1 294 ? 13.77500 -0.87800 -19.80800 1.000 11.74000 564 GLY A N 1
ATOM 2076 C CA . GLY A 1 294 ? 13.36300 -0.71400 -21.18800 1.000 12.58000 564 GLY A CA 1
ATOM 2077 C C . GLY A 1 294 ? 13.48200 -2.02800 -21.92600 1.000 12.12000 564 GLY A C 1
ATOM 2078 O O . GLY A 1 294 ? 14.57600 -2.59200 -22.01400 1.000 13.04000 564 GLY A O 1
ATOM 2079 N N . PHE A 1 295 ? 12.36700 -2.55000 -22.43200 1.000 11.18000 565 PHE A N 1
ATOM 2080 C CA . PHE A 1 295 ? 12.32300 -3.85100 -23.10100 1.000 10.62000 565 PHE A CA 1
ATOM 2081 C C . PHE A 1 295 ? 12.15700 -3.54200 -24.58500 1.000 12.09000 565 PHE A C 1
ATOM 2082 O O . PHE A 1 295 ? 11.07100 -3.15600 -25.02400 1.000 12.43000 565 PHE A O 1
ATOM 2090 N N . SER A 1 296 ? 13.22200 -3.68900 -25.36600 1.000 12.57000 566 SER A N 1
ATOM 2091 C CA . SER A 1 296 ? 13.18100 -3.29700 -26.77800 1.000 11.45000 566 SER A CA 1
ATOM 2092 C C . SER A 1 296 ? 12.88700 -1.81500 -26.96200 1.000 13.28000 566 SER A C 1
ATOM 2093 O O . SER A 1 296 ? 12.27500 -1.41500 -27.95500 1.000 15.27000 566 SER A O 1
ATOM 2096 N N . GLY A 1 297 ? 13.32300 -1.03400 -25.99800 1.000 12.87000 567 GLY A N 1
ATOM 2097 C CA . GLY A 1 297 ? 13.08400 0.41100 -26.02500 1.000 15.20000 567 GLY A CA 1
ATOM 2098 C C . GLY A 1 297 ? 14.01600 1.08700 -25.05100 1.000 17.11000 567 GLY A C 1
ATOM 2099 O O . GLY A 1 297 ? 14.45400 0.45000 -24.14100 1.000 19.59000 567 GLY A O 1
ATOM 2100 N N . GLY A 1 298 ? 14.24400 2.36700 -25.26400 1.000 17.23000 568 GLY A N 1
ATOM 2101 C CA . GLY A 1 298 ? 15.26900 3.14900 -24.57700 1.000 23.33000 568 GLY A CA 1
ATOM 2102 C C . GLY A 1 298 ? 16.35200 3.33100 -25.61900 1.000 23.83000 568 GLY A C 1
ATOM 2103 O O . GLY A 1 298 ? 16.68200 2.37600 -26.29400 1.000 31.41000 568 GLY A O 1
ATOM 2104 N N . GLY A 1 299 ? 16.86300 4.51500 -25.79900 1.000 24.07000 569 GLY A N 1
ATOM 2105 C CA . GLY A 1 299 ? 17.87100 4.66600 -26.86400 1.000 27.53000 569 GLY A CA 1
ATOM 2106 C C . GLY A 1 299 ? 18.18400 6.11400 -27.12100 1.000 38.71000 569 GLY A C 1
ATOM 2107 O O . GLY A 1 299 ? 17.54300 6.96800 -26.48100 1.000 46.06000 569 GLY A O 1
ATOM 2108 N N . ILE A 1 300 ? 19.07000 6.33500 -28.09100 1.000 35.49000 570 ILE A N 1
ATOM 2109 C CA . ILE A 1 300 ? 19.69800 7.62000 -28.52000 1.000 49.06000 570 ILE A CA 1
ATOM 2110 C C . ILE A 1 300 ? 20.43300 8.16900 -27.30600 1.000 48.42000 570 ILE A C 1
ATOM 2111 O O . ILE A 1 300 ? 21.51400 7.65200 -27.03600 1.000 50.68000 570 ILE A O 1
ATOM 2116 N N . ASP A 1 306 ? 24.67000 15.51000 -26.92500 1.000 48.44000 576 ASP A N 1
ATOM 2117 C CA . ASP A 1 306 ? 25.01000 14.07500 -27.07600 1.000 55.41000 576 ASP A CA 1
ATOM 2118 C C . ASP A 1 306 ? 24.46900 13.24700 -25.90500 1.000 56.12000 576 ASP A C 1
ATOM 2119 O O . ASP A 1 306 ? 23.60000 13.70800 -25.17100 1.000 49.60000 576 ASP A O 1
ATOM 2124 N N . PHE A 1 307 ? 25.02900 12.05200 -25.74000 1.000 47.25000 577 PHE A N 1
ATOM 2125 C CA . PHE A 1 307 ? 24.63700 11.06800 -24.71400 1.000 39.34000 577 PHE A CA 1
ATOM 2126 C C . PHE A 1 307 ? 24.88900 11.55400 -23.28200 1.000 40.71000 577 PHE A C 1
ATOM 2127 O O . PHE A 1 307 ? 23.98500 11.40300 -22.46700 1.000 33.21000 577 PHE A O 1
ATOM 2135 N N . SER A 1 308 ? 26.02700 12.18500 -22.98700 1.000 32.99000 578 SER A N 1
ATOM 2136 C CA . SER A 1 308 ? 26.33400 12.57700 -21.58500 1.000 35.12000 578 SER A CA 1
ATOM 2137 C C . SER A 1 308 ? 25.37700 13.62700 -21.00200 1.000 42.76000 578 SER A C 1
ATOM 2138 O O . SER A 1 308 ? 25.31300 13.71200 -19.79100 1.000 36.75000 578 SER A O 1
ATOM 2141 N N . LYS A 1 309 ? 24.68100 14.34700 -21.86500 1.000 35.04000 579 LYS A N 1
ATOM 2142 C CA . LYS A 1 309 ? 23.81800 15.45600 -21.41900 1.000 45.18000 579 LYS A CA 1
ATOM 2143 C C . LYS A 1 309 ? 22.34000 15.04700 -21.44200 1.000 39.78000 579 LYS A C 1
ATOM 2144 O O . LYS A 1 309 ? 21.53000 15.84800 -21.05200 1.000 37.03000 579 LYS A O 1
ATOM 2150 N N . MET A 1 310 ? 22.04300 13.79200 -21.76400 1.000 26.83000 580 MET A N 1
ATOM 2151 C CA . MET A 1 310 ? 20.64500 13.30300 -21.86000 1.000 29.68000 580 MET A CA 1
ATOM 2152 C C . MET A 1 310 ? 19.85500 13.48500 -20.55700 1.000 27.47000 580 MET A C 1
ATOM 2153 O O . MET A 1 310 ? 20.41700 13.37200 -19.51400 1.000 27.38000 580 MET A O 1
ATOM 2158 N N . TYR A 1 311 ? 18.55900 13.74800 -20.68100 1.000 24.31000 581 TYR A N 1
ATOM 2159 C CA . TYR A 1 311 ? 17.62800 13.88800 -19.52900 1.000 27.03000 581 TYR A CA 1
ATOM 2160 C C . TYR A 1 311 ? 18.13000 14.95500 -18.55700 1.000 34.67000 581 TYR A C 1
ATOM 2161 O O . TYR A 1 311 ? 18.22600 14.70200 -17.37000 1.000 27.97000 581 TYR A O 1
ATOM 2170 N N . ASN A 1 312 ? 18.39400 16.13000 -19.12100 1.000 33.31000 582 ASN A N 1
ATOM 2171 C CA . ASN A 1 312 ? 18.82500 17.30500 -18.33900 1.000 36.67000 582 ASN A CA 1
ATOM 2172 C C . ASN A 1 312 ? 20.02600 16.96000 -17.47300 1.000 37.62000 582 ASN A C 1
ATOM 2173 O O . ASN A 1 312 ? 19.97300 17.17400 -16.27200 1.000 30.42000 582 ASN A O 1
ATOM 2178 N N . ASN A 1 313 ? 21.05100 16.38500 -18.09400 1.000 29.06000 583 ASN A N 1
ATOM 2179 C CA . ASN A 1 313 ? 22.34000 16.07500 -17.42800 1.000 35.77000 583 ASN A CA 1
ATOM 2180 C C . ASN A 1 313 ? 22.17200 15.18300 -16.19800 1.000 32.97000 583 ASN A C 1
ATOM 2181 O O . ASN A 1 313 ? 23.00000 15.24800 -15.32500 1.000 29.12000 583 ASN A O 1
ATOM 2186 N N . VAL A 1 314 ? 21.22900 14.24600 -16.22400 1.000 26.72000 584 VAL A N 1
ATOM 2187 C CA . VAL A 1 314 ? 20.98500 13.37600 -15.04900 1.000 25.39000 584 VAL A CA 1
ATOM 2188 C C . VAL A 1 314 ? 22.22400 12.52900 -14.74700 1.000 25.52000 584 VAL A C 1
ATOM 2189 O O . VAL A 1 314 ? 22.42400 12.24500 -13.59900 1.000 25.37000 584 VAL A O 1
ATOM 2193 N N . TRP A 1 315 ? 22.98100 12.11000 -15.76600 1.000 24.03000 585 TRP A N 1
ATOM 2194 C CA . TRP A 1 315 ? 24.15400 11.25700 -15.50900 1.000 27.34000 585 TRP A CA 1
ATOM 2195 C C . TRP A 1 315 ? 25.45600 11.99000 -15.82900 1.000 30.80000 585 TRP A C 1
ATOM 2196 O O . TRP A 1 315 ? 26.38200 11.33900 -16.22200 1.000 37.86000 585 TRP A O 1
ATOM 2207 N N . SER A 1 316 ? 25.49100 13.29300 -15.59100 1.000 33.81000 586 SER A N 1
ATOM 2208 C CA . SER A 1 316 ? 26.73200 14.09300 -15.73500 1.000 41.72000 586 SER A CA 1
ATOM 2209 C C . SER A 1 316 ? 27.82100 13.46600 -14.86800 1.000 44.55000 586 SER A C 1
ATOM 2210 O O . SER A 1 316 ? 28.93600 13.32400 -15.34400 1.000 43.79000 586 SER A O 1
ATOM 2213 N N . ASP A 1 317 ? 27.49500 13.19700 -13.61100 1.000 33.96000 587 ASP A N 1
ATOM 2214 C CA . ASP A 1 317 ? 28.41200 12.58100 -12.62000 1.000 37.46000 587 ASP A CA 1
ATOM 2215 C C . ASP A 1 317 ? 28.03400 11.10100 -12.49800 1.000 32.83000 587 ASP A C 1
ATOM 2216 O O . ASP A 1 317 ? 27.15200 10.80200 -11.77600 1.000 32.00000 587 ASP A O 1
ATOM 2221 N N . VAL A 1 318 ? 28.76000 10.22200 -13.17000 1.000 29.96000 588 VAL A N 1
ATOM 2222 C CA . VAL A 1 318 ? 28.35300 8.82900 -13.26800 1.000 26.09000 588 VAL A CA 1
ATOM 2223 C C . VAL A 1 318 ? 28.42000 8.13900 -11.91300 1.000 27.53000 588 VAL A C 1
ATOM 2224 O O . VAL A 1 318 ? 27.55500 7.32000 -11.58100 1.000 22.43000 588 VAL A O 1
ATOM 2228 N N . ASP A 1 319 ? 29.44400 8.44100 -11.11100 1.000 32.41000 589 ASP A N 1
ATOM 2229 C CA . ASP A 1 319 ? 29.59600 7.74500 -9.83400 1.000 27.02000 589 ASP A CA 1
ATOM 2230 C C . ASP A 1 319 ? 28.44100 8.04800 -8.88600 1.000 28.13000 589 ASP A C 1
ATOM 2231 O O . ASP A 1 319 ? 27.90400 7.14100 -8.24000 1.000 28.08000 589 ASP A O 1
ATOM 2236 N N . THR A 1 320 ? 28.03700 9.31400 -8.79600 1.000 26.60000 590 THR A N 1
ATOM 2237 C CA . THR A 1 320 ? 26.86600 9.64600 -7.99000 1.000 25.92000 590 THR A CA 1
ATOM 2238 C C . THR A 1 320 ? 25.60200 9.03100 -8.58600 1.000 24.24000 590 THR A C 1
ATOM 2239 O O . THR A 1 320 ? 24.74400 8.52400 -7.85100 1.000 23.08000 590 THR A O 1
ATOM 2243 N N . PHE A 1 321 ? 25.48000 9.06100 -9.91000 1.000 20.68000 591 PHE A N 1
ATOM 2244 C CA . PHE A 1 321 ? 24.28500 8.50500 -10.60000 1.000 21.68000 591 PHE A CA 1
ATOM 2245 C C . PHE A 1 321 ? 24.13000 7.02300 -10.29800 1.000 18.83000 591 PHE A C 1
ATOM 2246 O O . PHE A 1 321 ? 23.08200 6.58300 -9.93700 1.000 18.22000 591 PHE A O 1
ATOM 2254 N N . ASN A 1 322 ? 25.22100 6.27800 -10.34800 1.000 17.40000 592 ASN A N 1
ATOM 2255 C CA . ASN A 1 322 ? 25.16700 4.83200 -10.05300 1.000 18.24000 592 ASN A CA 1
ATOM 2256 C C . ASN A 1 322 ? 24.67800 4.60300 -8.62500 1.000 19.84000 592 ASN A C 1
ATOM 2257 O O . ASN A 1 322 ? 24.04500 3.63500 -8.39600 1.000 24.40000 592 ASN A O 1
ATOM 2262 N N . LYS A 1 323 ? 24.99100 5.51600 -7.72200 1.000 20.44000 593 LYS A N 1
ATOM 2263 C CA . LYS A 1 323 ? 24.55900 5.33700 -6.31700 1.000 22.37000 593 LYS A CA 1
ATOM 2264 C C . LYS A 1 323 ? 23.09300 5.71400 -6.13300 1.000 26.97000 593 LYS A C 1
ATOM 2265 O O . LYS A 1 323 ? 22.55000 5.29900 -5.13600 1.000 36.13000 593 LYS A O 1
ATOM 2271 N N . ARG A 1 324 ? 22.53100 6.50500 -7.03500 1.000 20.18000 594 ARG A N 1
ATOM 2272 C CA . ARG A 1 324 ? 21.11800 6.95800 -6.95100 1.000 24.27000 594 ARG A CA 1
ATOM 2273 C C . ARG A 1 324 ? 20.18600 5.90300 -7.55300 1.000 22.32000 594 ARG A C 1
ATOM 2274 O O . ARG A 1 324 ? 19.05600 5.78700 -7.13400 1.000 21.66000 594 ARG A O 1
ATOM 2282 N N . VAL A 1 325 ? 20.67100 5.16000 -8.52400 1.000 22.13000 595 VAL A N 1
ATOM 2283 C CA . VAL A 1 325 ? 19.75900 4.22500 -9.23400 1.000 17.50000 595 VAL A CA 1
ATOM 2284 C C . VAL A 1 325 ? 20.01700 2.78600 -8.79200 1.000 21.41000 595 VAL A C 1
ATOM 2285 O O . VAL A 1 325 ? 21.11600 2.34200 -8.86700 1.000 26.29000 595 VAL A O 1
ATOM 2289 N N . LYS A 1 326 ? 18.99600 2.08400 -8.34600 1.000 16.72000 596 LYS A N 1
ATOM 2290 C CA . LYS A 1 326 ? 19.23000 0.70400 -7.88300 1.000 15.86000 596 LYS A CA 1
ATOM 2291 C C . LYS A 1 326 ? 19.20300 -0.29100 -9.05100 1.000 17.99000 596 LYS A C 1
ATOM 2292 O O . LYS A 1 326 ? 19.85000 -1.29700 -8.93000 1.000 19.69000 596 LYS A O 1
ATOM 2298 N N . LEU A 1 327 ? 18.49700 0.00900 -10.14000 1.000 15.79000 597 LEU A N 1
ATOM 2299 C CA . LEU A 1 327 ? 18.50900 -0.89300 -11.28800 1.000 14.82000 597 LEU A CA 1
ATOM 2300 C C . LEU A 1 327 ? 18.18900 -0.12500 -12.55800 1.000 14.94000 597 LEU A C 1
ATOM 2301 O O . LEU A 1 327 ? 17.20100 0.61800 -12.60100 1.000 14.02000 597 LEU A O 1
ATOM 2306 N N . ILE A 1 328 ? 19.02800 -0.30400 -13.57600 1.000 14.24000 598 ILE A N 1
ATOM 2307 C CA . ILE A 1 328 ? 18.71500 0.04100 -14.96300 1.000 13.59000 598 ILE A CA 1
ATOM 2308 C C . ILE A 1 328 ? 18.76600 -1.25800 -15.74100 1.000 16.94000 598 ILE A C 1
ATOM 2309 O O . ILE A 1 328 ? 19.77500 -1.96700 -15.69100 1.000 15.88000 598 ILE A O 1
ATOM 2314 N N . TYR A 1 329 ? 17.68400 -1.58100 -16.44300 1.000 13.96000 599 TYR A N 1
ATOM 2315 C CA . TYR A 1 329 ? 17.55900 -2.84500 -17.16300 1.000 14.38000 599 TYR A CA 1
ATOM 2316 C C . TYR A 1 329 ? 17.22000 -2.54700 -18.61900 1.000 12.65000 599 TYR A C 1
ATOM 2317 O O . TYR A 1 329 ? 16.31500 -1.75400 -18.89900 1.000 14.71000 599 TYR A O 1
ATOM 2326 N N . LEU A 1 330 ? 17.94200 -3.17900 -19.54400 1.000 12.82000 600 LEU A N 1
ATOM 2327 C CA . LEU A 1 330 ? 17.66900 -3.05800 -20.97400 1.000 12.43000 600 LEU A CA 1
ATOM 2328 C C . LEU A 1 330 ? 17.60400 -4.45500 -21.55700 1.000 12.52000 600 LEU A C 1
ATOM 2329 O O . LEU A 1 330 ? 18.45700 -5.28800 -21.25300 1.000 13.57000 600 LEU A O 1
ATOM 2334 N N . SER A 1 331 ? 16.62700 -4.70800 -22.42800 1.000 11.25000 601 SER A N 1
ATOM 2335 C CA . SER A 1 331 ? 16.56700 -5.97900 -23.13800 1.000 12.64000 601 SER A CA 1
ATOM 2336 C C . SER A 1 331 ? 16.23700 -5.76100 -24.60900 1.000 13.14000 601 SER A C 1
ATOM 2337 O O . SER A 1 331 ? 15.77800 -4.68900 -25.02300 1.000 12.00000 601 SER A O 1
ATOM 2340 N N . ILE A 1 332 ? 16.49500 -6.80400 -25.39800 1.000 12.50000 602 ILE A N 1
ATOM 2341 C CA . ILE A 1 332 ? 16.29600 -6.76700 -26.84000 1.000 13.09000 602 ILE A CA 1
ATOM 2342 C C . ILE A 1 332 ? 16.27200 -8.20900 -27.31500 1.000 14.43000 602 ILE A C 1
ATOM 2343 O O . ILE A 1 332 ? 16.94600 -9.07300 -26.74600 1.000 13.94000 602 ILE A O 1
ATOM 2348 N N . GLY A 1 333 ? 15.48000 -8.48000 -28.34700 1.000 13.76000 603 GLY A N 1
ATOM 2349 C CA . GLY A 1 333 ? 15.53300 -9.79500 -28.97000 1.000 13.63000 603 GLY A CA 1
ATOM 2350 C C . GLY A 1 333 ? 16.69500 -9.87900 -29.95600 1.000 14.46000 603 GLY A C 1
ATOM 2351 O O . GLY A 1 333 ? 17.01000 -8.92000 -30.65900 1.000 15.56000 603 GLY A O 1
ATOM 2352 N N . THR A 1 334 ? 17.33500 -11.05100 -30.01000 1.000 15.08000 604 THR A N 1
ATOM 2353 C CA . THR A 1 334 ? 18.46200 -11.19600 -30.93900 1.000 16.00000 604 THR A CA 1
ATOM 2354 C C . THR A 1 334 ? 18.02200 -11.06400 -32.39100 1.000 16.55000 604 THR A C 1
ATOM 2355 O O . THR A 1 334 ? 18.83200 -10.69000 -33.25200 1.000 18.78000 604 THR A O 1
ATOM 2359 N N . ALA A 1 335 ? 16.76000 -11.36300 -32.69000 1.000 14.71000 605 ALA A N 1
ATOM 2360 C CA . ALA A 1 335 ? 16.28300 -11.39500 -34.06700 1.000 15.37000 605 ALA A CA 1
ATOM 2361 C C . ALA A 1 335 ? 15.47300 -10.15600 -34.43900 1.000 16.90000 605 ALA A C 1
ATOM 2362 O O . ALA A 1 335 ? 14.76900 -10.16000 -35.45300 1.000 17.72000 605 ALA A O 1
ATOM 2364 N N . GLU A 1 336 ? 15.56300 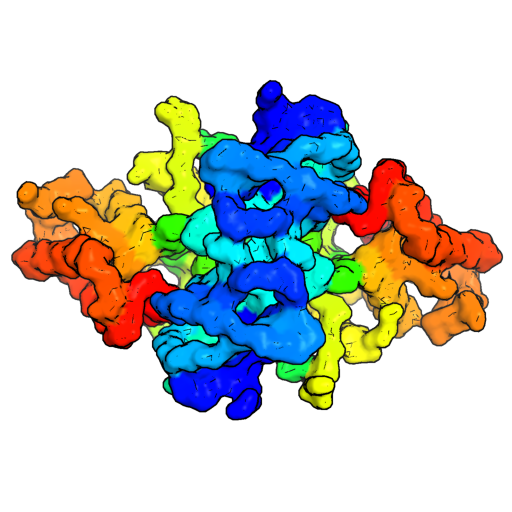-9.08800 -33.65300 1.000 15.28000 606 GLU A N 1
ATOM 2365 C CA . GLU A 1 336 ? 14.76800 -7.90700 -33.95500 1.000 14.40000 606 GLU A CA 1
ATOM 2366 C C . GLU A 1 336 ? 15.28300 -7.23600 -35.22500 1.000 16.77000 606 GLU A C 1
ATOM 2367 O O . GLU A 1 336 ? 16.45600 -7.38100 -35.57900 1.000 16.69000 606 GLU A O 1
ATOM 2373 N N . PRO A 1 337 ? 14.42200 -6.48500 -35.91800 1.000 15.11000 607 PRO A N 1
ATOM 2374 C CA . PRO A 1 337 ? 14.89100 -5.68200 -37.05600 1.000 16.11000 607 PRO A CA 1
ATOM 2375 C C . PRO A 1 337 ? 16.09700 -4.84200 -36.66300 1.000 16.47000 607 PRO A C 1
ATOM 2376 O O . PRO A 1 337 ? 16.20100 -4.36500 -35.52700 1.000 15.38000 607 PRO A O 1
ATOM 2380 N N . THR A 1 338 ? 17.00300 -4.64900 -37.62900 1.000 18.78000 608 THR A N 1
ATOM 2381 C CA . THR A 1 338 ? 18.31200 -4.07900 -37.32800 1.000 14.91000 608 THR A CA 1
ATOM 2382 C C . THR A 1 338 ? 18.20000 -2.71400 -36.66000 1.000 14.31000 608 THR A C 1
ATOM 2383 O O . THR A 1 338 ? 18.93600 -2.42300 -35.70800 1.000 16.36000 608 THR A O 1
ATOM 2387 N N . ASN A 1 339 ? 17.29100 -1.85600 -37.13200 1.000 15.81000 609 ASN A N 1
ATOM 2388 C CA . ASN A 1 339 ? 17.19500 -0.52300 -36.54300 1.000 15.81000 609 ASN A CA 1
ATOM 2389 C C . ASN A 1 339 ? 16.80800 -0.59400 -35.07000 1.000 14.99000 609 ASN A C 1
ATOM 2390 O O . ASN A 1 339 ? 17.31100 0.18600 -34.25100 1.000 16.58000 609 ASN A O 1
ATOM 2395 N N . MET A 1 340 ? 15.94500 -1.54500 -34.71200 1.000 13.70000 610 MET A N 1
ATOM 2396 C CA . MET A 1 340 ? 15.51700 -1.68400 -33.32300 1.000 13.88000 610 MET A CA 1
ATOM 2397 C C . MET A 1 340 ? 16.59800 -2.34100 -32.48300 1.000 14.98000 610 MET A C 1
ATOM 2398 O O . MET A 1 340 ? 16.90700 -1.86000 -31.38500 1.000 13.98000 610 MET A O 1
ATOM 2403 N N . TYR A 1 341 ? 17.18800 -3.43200 -32.98600 1.000 13.34000 611 TYR A N 1
ATOM 2404 C CA . TYR A 1 341 ? 18.26100 -4.09300 -32.25000 1.000 13.07000 611 TYR A CA 1
ATOM 2405 C C . TYR A 1 341 ? 19.40200 -3.12700 -31.97600 1.000 12.91000 611 TYR A C 1
ATOM 2406 O O . TYR A 1 341 ? 19.84700 -2.97900 -30.83200 1.000 13.58000 611 TYR A O 1
ATOM 2415 N N . GLN A 1 342 ? 19.86900 -2.43300 -33.01500 1.000 14.11000 612 GLN A N 1
ATOM 2416 C CA . GLN A 1 342 ? 21.03400 -1.57100 -32.87000 1.000 13.76000 612 GLN A CA 1
ATOM 2417 C C . GLN A 1 342 ? 20.75700 -0.36200 -31.98000 1.000 14.18000 612 GLN A C 1
ATOM 2418 O O . GLN A 1 342 ? 21.66100 0.11500 -31.27900 1.000 14.69000 612 GLN A O 1
ATOM 2424 N N . THR A 1 343 ? 19.52200 0.13900 -31.96700 1.000 13.93000 613 THR A N 1
ATOM 2425 C CA . THR A 1 343 ? 19.19100 1.25200 -31.07800 1.000 13.94000 613 THR A CA 1
ATOM 2426 C C . THR A 1 343 ? 19.42300 0.88000 -29.61800 1.000 15.07000 613 THR A C 1
ATOM 2427 O O . THR A 1 343 ? 20.07600 1.62000 -28.86900 1.000 14.71000 613 THR A O 1
ATOM 2431 N N . VAL A 1 344 ? 18.89400 -0.27000 -29.19500 1.000 13.52000 614 VAL A N 1
ATOM 2432 C CA . VAL A 1 344 ? 19.05600 -0.67800 -27.80100 1.000 13.42000 614 VAL A CA 1
ATOM 2433 C C . VAL A 1 344 ? 20.49100 -1.10800 -27.52400 1.000 13.19000 614 VAL A C 1
ATOM 2434 O O . VAL A 1 344 ? 21.06000 -0.76200 -26.48000 1.000 12.98000 614 VAL A O 1
ATOM 2438 N N . ASN A 1 345 ? 21.11200 -1.84300 -28.45300 1.000 12.78000 615 ASN A N 1
ATOM 2439 C CA . ASN A 1 345 ? 22.50400 -2.22300 -28.25300 1.000 11.40000 615 ASN A CA 1
ATOM 2440 C C . ASN A 1 345 ? 23.39700 -0.99300 -28.11400 1.000 14.78000 615 ASN A C 1
ATOM 2441 O O . ASN A 1 345 ? 24.30600 -0.96800 -27.27700 1.000 13.72000 615 ASN A O 1
ATOM 2446 N N . ASN A 1 346 ? 23.12700 0.06200 -28.89500 1.000 12.46000 616 ASN A N 1
ATOM 2447 C CA . ASN A 1 346 ? 23.93700 1.27400 -28.80600 1.000 12.04000 616 ASN A CA 1
ATOM 2448 C C . ASN A 1 346 ? 23.73600 2.00100 -27.47800 1.000 13.07000 616 ASN A C 1
ATOM 2449 O O . ASN A 1 346 ? 24.67800 2.60800 -26.95200 1.000 13.78000 616 ASN A O 1
ATOM 2454 N N . PHE A 1 347 ? 22.50600 1.99900 -26.94800 1.000 13.34000 617 PHE A N 1
ATOM 2455 C CA . PHE A 1 347 ? 22.24800 2.59600 -25.63500 1.000 12.70000 617 PHE A CA 1
ATOM 2456 C C . PHE A 1 347 ? 23.06300 1.87400 -24.56800 1.000 13.14000 617 PHE A C 1
ATOM 2457 O O . PHE A 1 347 ? 23.73300 2.50200 -23.73200 1.000 13.05000 617 PHE A O 1
ATOM 2465 N N . HIS A 1 348 ? 23.02400 0.54000 -24.60700 1.000 13.20000 618 HIS A N 1
ATOM 2466 C CA . HIS A 1 348 ? 23.86000 -0.29700 -23.75400 1.000 13.03000 618 HIS A CA 1
ATOM 2467 C C . HIS A 1 348 ? 25.34300 0.05200 -23.89700 1.000 14.17000 618 HIS A C 1
ATOM 2468 O O . HIS A 1 348 ? 26.05700 0.19400 -22.89700 1.000 14.96000 618 HIS A O 1
ATOM 2475 N N A LYS A 1 349 ? 25.82000 0.21700 -25.13300 0.430 12.86000 619 LYS A N 1
ATOM 2476 N N B LYS A 1 349 ? 25.81800 0.20600 -25.13800 0.570 12.85000 619 LYS A N 1
ATOM 2477 C CA A LYS A 1 349 ? 27.22900 0.55000 -25.32900 0.430 13.48000 619 LYS A CA 1
ATOM 2478 C CA B LYS A 1 349 ? 27.21700 0.56700 -25.35900 0.570 13.51000 619 LYS A CA 1
ATOM 2479 C C A LYS A 1 349 ? 27.57400 1.93200 -24.78700 0.430 15.98000 619 LYS A C 1
ATOM 2480 C C B LYS A 1 349 ? 27.55000 1.91500 -24.74100 0.570 15.93000 619 LYS A C 1
ATOM 2481 O O A LYS A 1 349 ? 28.69600 2.14200 -24.30900 0.430 16.67000 619 LYS A O 1
ATOM 2482 O O B LYS A 1 349 ? 28.64100 2.09800 -24.18700 0.570 16.97000 619 LYS A O 1
ATOM 2493 N N . GLU A 1 350 ? 26.64300 2.88700 -24.86100 1.000 15.39000 620 GLU A N 1
ATOM 2494 C CA . GLU A 1 350 ? 26.88800 4.18900 -24.25000 1.000 16.67000 620 GLU A CA 1
ATOM 2495 C C . GLU A 1 350 ? 26.98700 4.06500 -22.73600 1.000 15.08000 620 GLU A C 1
ATOM 2496 O O . GLU A 1 350 ? 27.81800 4.73300 -22.10700 1.000 16.25000 620 GLU A O 1
ATOM 2502 N N . PHE A 1 351 ? 26.17800 3.18800 -22.16300 1.000 13.50000 621 PHE A N 1
ATOM 2503 C CA . PHE A 1 351 ? 26.29100 2.97000 -20.70400 1.000 14.79000 621 PHE A CA 1
ATOM 2504 C C . PHE A 1 351 ? 27.66600 2.36400 -20.37700 1.000 18.58000 621 PHE A C 1
ATOM 2505 O O . PHE A 1 351 ? 28.24900 2.74800 -19.38900 1.000 18.55000 621 PHE A O 1
ATOM 2513 N N . GLU A 1 352 ? 28.12500 1.43300 -21.21900 1.000 16.68000 622 GLU A N 1
ATOM 2514 C CA . GLU A 1 352 ? 29.44000 0.76400 -21.02700 1.000 17.30000 622 GLU A CA 1
ATOM 2515 C C . GLU A 1 352 ? 30.55500 1.80800 -21.14100 1.000 19.22000 622 GLU A C 1
ATOM 2516 O O . GLU A 1 352 ? 31.50800 1.74400 -20.34000 1.000 20.61000 622 GLU A O 1
ATOM 2522 N N . LYS A 1 353 ? 30.43300 2.73100 -22.10200 1.000 17.25000 623 LYS A N 1
ATOM 2523 C CA . LYS A 1 353 ? 31.45700 3.78700 -22.29100 1.000 19.12000 623 LYS A CA 1
ATOM 2524 C C . LYS A 1 353 ? 31.47200 4.75800 -21.10100 1.000 23.48000 623 LYS A C 1
ATOM 2525 O O . LYS A 1 353 ? 32.52000 5.20500 -20.70000 1.000 25.62000 623 LYS A O 1
ATOM 2531 N N . ALA A 1 354 ? 30.31100 5.06200 -20.56100 1.000 19.18000 624 ALA A N 1
ATOM 2532 C CA . ALA A 1 354 ? 30.18300 6.04000 -19.46600 1.000 22.04000 624 ALA A CA 1
ATOM 2533 C C . ALA A 1 354 ? 30.47400 5.40500 -18.10500 1.000 20.98000 624 ALA A C 1
ATOM 2534 O O . ALA A 1 354 ? 30.80000 6.13700 -17.19300 1.000 22.39000 624 ALA A O 1
ATOM 2536 N N . GLY A 1 355 ? 30.34800 4.10100 -17.98200 1.000 18.13000 625 GLY A N 1
ATOM 2537 C CA . GLY A 1 355 ? 30.49100 3.45500 -16.66600 1.000 19.17000 625 GLY A CA 1
ATOM 2538 C C . GLY A 1 355 ? 29.18100 3.41400 -15.88900 1.000 20.53000 625 GLY A C 1
ATOM 2539 O O . GLY A 1 355 ? 29.20500 3.22300 -14.70600 1.000 19.33000 625 GLY A O 1
ATOM 2540 N N . ILE A 1 356 ? 28.07000 3.50100 -16.59800 1.000 17.01000 626 ILE A N 1
ATOM 2541 C CA . ILE A 1 356 ? 26.73300 3.43900 -15.95300 1.000 16.10000 626 ILE A CA 1
ATOM 2542 C C . ILE A 1 356 ? 26.34800 1.97100 -15.75200 1.000 16.60000 626 ILE A C 1
ATOM 2543 O O . ILE A 1 356 ? 26.26000 1.25500 -16.69700 1.000 17.38000 626 ILE A O 1
ATOM 2548 N N . LYS A 1 357 ? 26.16900 1.57300 -14.50300 1.000 16.73000 627 LYS A N 1
ATOM 2549 C CA . LYS A 1 357 ? 25.83400 0.18000 -14.15800 1.000 16.44000 627 LYS A CA 1
ATOM 2550 C C . LYS A 1 357 ? 24.43500 -0.18000 -14.63300 1.000 16.13000 627 LYS A C 1
ATOM 2551 O O . LYS A 1 357 ? 23.54200 0.57400 -14.41300 1.000 18.70000 627 LYS A O 1
ATOM 2557 N N . HIS A 1 358 ? 24.32000 -1.33000 -15.26300 1.000 13.46000 628 HIS A N 1
ATOM 2558 C CA . HIS A 1 358 ? 23.01200 -1.78200 -15.77600 1.000 13.44000 628 HIS A CA 1
ATOM 2559 C C . HIS A 1 358 ? 23.03900 -3.26600 -16.08100 1.000 13.03000 628 HIS A C 1
ATOM 2560 O O . HIS A 1 358 ? 24.07600 -3.83700 -16.11800 1.000 16.43000 628 HIS A O 1
ATOM 2567 N N . VAL A 1 359 ? 21.85700 -3.81200 -16.25600 1.000 13.87000 629 VAL A N 1
ATOM 2568 C CA . VAL A 1 359 ? 21.67900 -5.18100 -16.71900 1.000 13.94000 629 VAL A CA 1
ATOM 2569 C C . VAL A 1 359 ? 21.24000 -5.10000 -18.17100 1.000 14.54000 629 VAL A C 1
ATOM 2570 O O . VAL A 1 359 ? 20.35700 -4.30400 -18.50900 1.000 14.47000 629 VAL A O 1
ATOM 2574 N N . TYR A 1 360 ? 21.88200 -5.88100 -19.03600 1.000 14.64000 630 TYR A N 1
ATOM 2575 C CA . TYR A 1 360 ? 21.53800 -5.95500 -20.45000 1.000 13.03000 630 TYR A CA 1
ATOM 2576 C C . TYR A 1 360 ? 21.25200 -7.40800 -20.78500 1.000 15.33000 630 TYR A C 1
ATOM 2577 O O . TYR A 1 360 ? 22.06700 -8.28800 -20.48500 1.000 16.94000 630 TYR A O 1
ATOM 2586 N N . TYR A 1 361 ? 20.09900 -7.67100 -21.38500 1.000 13.92000 631 TYR A N 1
ATOM 2587 C CA . TYR A 1 361 ? 19.69400 -9.03500 -21.70700 1.000 12.88000 631 TYR A CA 1
ATOM 2588 C C . TYR A 1 361 ? 19.28500 -9.13000 -23.16900 1.000 14.43000 631 TYR A C 1
ATOM 2589 O O . TYR A 1 361 ? 18.47500 -8.32400 -23.63500 1.000 14.26000 631 TYR A O 1
ATOM 2598 N N . GLU A 1 362 ? 19.81900 -10.12500 -23.87900 1.000 13.58000 632 GLU A N 1
ATOM 2599 C CA . GLU A 1 362 ? 19.39900 -10.44300 -25.24000 1.000 14.14000 632 GLU A CA 1
ATOM 2600 C C . GLU A 1 362 ? 18.54800 -11.70600 -25.20700 1.000 15.46000 632 GLU A C 1
ATOM 2601 O O . GLU A 1 362 ? 19.01000 -12.76300 -24.75800 1.000 17.20000 632 GLU A O 1
ATOM 2607 N N . SER A 1 363 ? 17.30100 -11.59600 -25.65400 1.000 14.28000 633 SER A N 1
ATOM 2608 C CA . SER A 1 363 ? 16.40100 -12.73700 -25.60900 1.000 15.54000 633 SER A CA 1
ATOM 2609 C C . SER A 1 363 ? 16.67600 -13.62700 -26.81500 1.000 16.84000 633 SER A C 1
ATOM 2610 O O . SER A 1 363 ? 16.48700 -13.18100 -27.95800 1.000 16.62000 633 SER A O 1
ATOM 2613 N N . PRO A 1 364 ? 17.13400 -14.86500 -26.61700 1.000 15.74000 634 PRO A N 1
ATOM 2614 C CA . PRO A 1 364 ? 17.62100 -15.67100 -27.74700 1.000 18.41000 634 PRO A CA 1
ATOM 2615 C C . PRO A 1 364 ? 16.49800 -16.05800 -28.69900 1.000 15.75000 634 PRO A C 1
ATOM 2616 O O . PRO A 1 364 ? 15.49000 -16.65100 -28.29900 1.000 16.88000 634 PRO A O 1
ATOM 2620 N N . GLY A 1 365 ? 16.67900 -15.70600 -29.97100 1.000 16.76000 635 GLY A N 1
ATOM 2621 C CA . GLY A 1 365 ? 15.84200 -16.20800 -31.03500 1.000 17.76000 635 GLY A CA 1
ATOM 2622 C C . GLY A 1 365 ? 14.55300 -15.45800 -31.27800 1.000 21.12000 635 GLY A C 1
ATOM 2623 O O . GLY A 1 365 ? 13.80700 -15.82800 -32.19300 1.000 21.79000 635 GLY A O 1
ATOM 2624 N N . THR A 1 366 ? 14.26100 -14.41900 -30.50400 1.000 15.65000 636 THR A N 1
ATOM 2625 C CA . THR A 1 366 ? 12.98800 -13.72400 -30.61100 1.000 16.03000 636 THR A CA 1
ATOM 2626 C C . THR A 1 366 ? 13.19200 -12.33300 -31.19100 1.000 14.50000 636 THR A C 1
ATOM 2627 O O . THR A 1 366 ? 14.29500 -11.77500 -31.17700 1.000 14.95000 636 THR A O 1
ATOM 2631 N N . SER A 1 367 ? 12.09900 -11.78100 -31.71100 1.000 14.71000 637 SER A N 1
ATOM 2632 C CA . SER A 1 367 ? 12.12100 -10.52700 -32.42800 1.000 15.16000 637 SER A CA 1
ATOM 2633 C C . SER A 1 367 ? 11.37200 -9.45900 -31.62600 1.000 12.85000 637 SER A C 1
ATOM 2634 O O . SER A 1 367 ? 11.29900 -9.54600 -30.38800 1.000 13.53000 637 SER A O 1
ATOM 2637 N N . HIS A 1 368 ? 10.83500 -8.45800 -32.31300 1.000 13.13000 638 HIS A N 1
ATOM 2638 C CA . HIS A 1 368 ? 10.14800 -7.34400 -31.65600 1.000 12.76000 638 HIS A CA 1
ATOM 2639 C C . HIS A 1 368 ? 8.69900 -7.75700 -31.40800 1.000 13.88000 638 HIS A C 1
ATOM 2640 O O . HIS A 1 368 ? 7.75200 -7.23700 -32.00400 1.000 14.37000 638 HIS A O 1
ATOM 2647 N N . GLU A 1 369 ? 8.54700 -8.73300 -30.51000 1.000 12.22000 639 GLU A N 1
ATOM 2648 C CA . GLU A 1 369 ? 7.28500 -9.43700 -30.30200 1.000 12.37000 639 GLU A CA 1
ATOM 2649 C C . GLU A 1 369 ? 7.16800 -9.84800 -28.83800 1.000 11.32000 639 GLU A C 1
ATOM 2650 O O . GLU A 1 369 ? 8.14800 -9.84300 -28.08600 1.000 12.36000 639 GLU A O 1
ATOM 2656 N N . TRP A 1 370 ? 5.95200 -10.24800 -28.45300 1.000 12.12000 640 TRP A N 1
ATOM 2657 C CA . TRP A 1 370 ? 5.60500 -10.33500 -27.03500 1.000 11.19000 640 TRP A CA 1
ATOM 2658 C C . TRP A 1 370 ? 6.40600 -11.36600 -26.24200 1.000 12.12000 640 TRP A C 1
ATOM 2659 O O . TRP A 1 370 ? 6.55400 -11.19200 -25.03100 1.000 12.35000 640 TRP A O 1
ATOM 2670 N N . LEU A 1 371 ? 6.90500 -12.44700 -26.84900 1.000 12.12000 641 LEU A N 1
ATOM 2671 C CA . LEU A 1 371 ? 7.70000 -13.37400 -26.04900 1.000 12.88000 641 LEU A CA 1
ATOM 2672 C C . LEU A 1 371 ? 8.95300 -12.69800 -25.49100 1.000 11.96000 641 LEU A C 1
ATOM 2673 O O . LEU A 1 371 ? 9.35800 -12.97500 -24.35500 1.000 12.82000 641 LEU A O 1
ATOM 2678 N N . THR A 1 372 ? 9.58500 -11.81600 -26.27000 1.000 12.71000 642 THR A N 1
ATOM 2679 C CA . THR A 1 372 ? 10.72000 -11.04800 -25.76700 1.000 11.17000 642 THR A CA 1
ATOM 2680 C C . THR A 1 372 ? 10.33600 -10.28600 -24.51400 1.000 12.00000 642 THR A C 1
ATOM 2681 O O . THR A 1 372 ? 11.12400 -10.18900 -23.55900 1.000 11.96000 642 THR A O 1
ATOM 2685 N N . TRP A 1 373 ? 9.11300 -9.74800 -24.50500 1.000 11.45000 643 TRP A N 1
ATOM 2686 C CA . TRP A 1 373 ? 8.66800 -8.87600 -23.42500 1.000 12.84000 643 TRP A CA 1
ATOM 2687 C C . TRP A 1 373 ? 8.17900 -9.66800 -22.21700 1.000 11.56000 643 TRP A C 1
ATOM 2688 O O . TRP A 1 373 ? 8.37000 -9.23200 -21.07300 1.000 11.74000 643 TRP A O 1
ATOM 2699 N N . ARG A 1 374 ? 7.58000 -10.84300 -22.43100 1.000 11.14000 644 ARG A N 1
ATOM 2700 C CA . ARG A 1 374 ? 7.29200 -11.74200 -21.31200 1.000 11.68000 644 ARG A CA 1
ATOM 2701 C C . ARG A 1 374 ? 8.57100 -12.17800 -20.60700 1.000 12.44000 644 ARG A C 1
ATOM 2702 O O . ARG A 1 374 ? 8.63600 -12.19000 -19.36800 1.000 12.47000 644 ARG A O 1
ATOM 2710 N N . ARG A 1 375 ? 9.59500 -12.55300 -21.37400 1.000 11.91000 645 ARG A N 1
ATOM 2711 C CA . ARG A 1 375 ? 10.86500 -12.93700 -20.76900 1.000 12.11000 645 ARG A CA 1
ATOM 2712 C C . ARG A 1 375 ? 11.46500 -11.77200 -20.00500 1.000 12.38000 645 ARG A C 1
ATOM 2713 O O . ARG A 1 375 ? 11.99400 -11.94500 -18.90200 1.000 13.51000 645 ARG A O 1
ATOM 2721 N N . SER A 1 376 ? 11.35900 -10.56400 -20.56700 1.000 11.61000 646 SER A N 1
ATOM 2722 C CA . SER A 1 376 ? 11.91900 -9.37900 -19.92400 1.000 12.78000 646 SER A CA 1
ATOM 2723 C C . SER A 1 376 ? 11.22000 -9.08200 -18.60500 1.000 13.35000 646 SER A C 1
ATOM 2724 O O . SER A 1 376 ? 11.88300 -8.76300 -17.61100 1.000 13.36000 646 SER A O 1
ATOM 2727 N N . LEU A 1 377 ? 9.88200 -9.15800 -18.57900 1.000 11.42000 647 LEU A N 1
ATOM 2728 C CA . LEU A 1 377 ? 9.16200 -8.93100 -17.32500 1.000 11.24000 647 LEU A CA 1
ATOM 2729 C C . LEU A 1 377 ? 9.54800 -9.96700 -16.27800 1.000 13.52000 647 LEU A C 1
ATOM 2730 O O . LEU A 1 377 ? 9.75800 -9.63000 -15.10600 1.000 13.83000 647 LEU A O 1
ATOM 2735 N N . ASN A 1 378 ? 9.68300 -11.22900 -16.69200 1.000 12.60000 648 ASN A N 1
ATOM 2736 C CA . ASN A 1 378 ? 10.06100 -12.27900 -15.75000 1.000 13.20000 648 ASN A CA 1
ATOM 2737 C C . ASN A 1 378 ? 11.40100 -11.96200 -15.09600 1.000 15.29000 648 ASN A C 1
ATOM 2738 O O . ASN A 1 378 ? 11.55300 -12.09500 -13.87800 1.000 16.89000 648 ASN A O 1
ATOM 2743 N N . GLN A 1 379 ? 12.37400 -11.50700 -15.88100 1.000 13.38000 649 GLN A N 1
ATOM 2744 C CA . GLN A 1 379 ? 13.68600 -11.17800 -15.33200 1.000 12.49000 649 GLN A CA 1
ATOM 2745 C C . GLN A 1 379 ? 13.64600 -9.90800 -14.50000 1.000 13.90000 649 GLN A C 1
ATOM 2746 O O . GLN A 1 379 ? 14.22200 -9.85500 -13.40700 1.000 14.89000 649 GLN A O 1
ATOM 2752 N N . PHE A 1 380 ? 13.01900 -8.85700 -15.03500 1.000 12.82000 650 PHE A N 1
ATOM 2753 C CA . PHE A 1 380 ? 13.01100 -7.55600 -14.37200 1.000 13.04000 650 PHE A CA 1
ATOM 2754 C C . PHE A 1 380 ? 12.32400 -7.63900 -13.01700 1.000 12.81000 650 PHE A C 1
ATOM 2755 O O . PHE A 1 380 ? 12.83000 -7.11200 -12.01600 1.000 13.21000 650 PHE A O 1
ATOM 2763 N N . ALA A 1 381 ? 11.17200 -8.31100 -12.96200 1.000 13.36000 651 ALA A N 1
ATOM 2764 C CA . ALA A 1 381 ? 10.43600 -8.39600 -11.70500 1.000 13.54000 651 ALA A CA 1
ATOM 2765 C C . ALA A 1 381 ? 11.24300 -9.10500 -10.62800 1.000 14.62000 651 ALA A C 1
ATOM 2766 O O . ALA A 1 381 ? 11.14800 -8.74100 -9.44700 1.000 14.96000 651 ALA A O 1
ATOM 2768 N N . GLU A 1 382 ? 12.05200 -10.10300 -11.01000 1.000 13.16000 652 GLU A N 1
ATOM 2769 C CA . GLU A 1 382 ? 12.86900 -10.82400 -10.03500 1.000 14.98000 652 GLU A CA 1
ATOM 2770 C C . GLU A 1 382 ? 13.90900 -9.91400 -9.39300 1.000 15.08000 652 GLU A C 1
ATOM 2771 O O . GLU A 1 382 ? 14.32300 -10.15000 -8.25100 1.000 17.01000 652 GLU A O 1
ATOM 2777 N N . LEU A 1 383 ? 14.33600 -8.86800 -10.09900 1.000 14.93000 653 LEU A N 1
ATOM 2778 C CA . LEU A 1 383 ? 15.36500 -7.95200 -9.62900 1.000 15.62000 653 LEU A CA 1
ATOM 2779 C C . LEU A 1 383 ? 14.80800 -6.80600 -8.79700 1.000 17.09000 653 LEU A C 1
ATOM 2780 O O . LEU A 1 383 ? 15.57900 -6.11900 -8.11600 1.000 17.90000 653 LEU A O 1
ATOM 2785 N N . LEU A 1 384 ? 13.49900 -6.57400 -8.82900 1.000 14.21000 654 LEU A N 1
ATOM 2786 C CA . LEU A 1 384 ? 12.94600 -5.34300 -8.28200 1.000 16.26000 654 LEU A CA 1
ATOM 2787 C C . LEU A 1 384 ? 12.92900 -5.33800 -6.76200 1.000 18.07000 654 LEU A C 1
ATOM 2788 O O . LEU A 1 384 ? 12.65600 -6.35600 -6.12200 1.000 16.06000 654 LEU A O 1
ATOM 2793 N N . PHE A 1 385 ? 13.18500 -4.15900 -6.19000 1.000 17.09000 655 PHE A N 1
ATOM 2794 C CA . PHE A 1 385 ? 12.95900 -3.89300 -4.77500 1.000 17.70000 655 PHE A CA 1
ATOM 2795 C C . PHE A 1 385 ? 13.90100 -4.70100 -3.89300 1.000 23.28000 655 PHE A C 1
ATOM 2796 O O . PHE A 1 385 ? 13.56100 -5.06800 -2.76500 1.000 25.75000 655 PHE A O 1
ATOM 2804 N N . LYS A 1 386 ? 15.07700 -4.98300 -4.44200 1.000 24.39000 656 LYS A N 1
ATOM 2805 C CA . LYS A 1 386 ? 16.17000 -5.62900 -3.74800 1.000 29.32000 656 LYS A CA 1
ATOM 2806 C C . LYS A 1 386 ? 17.41500 -4.78700 -4.00200 1.000 34.90000 656 LYS A C 1
ATOM 2807 O O . LYS A 1 386 ? 18.41400 -4.91900 -3.29500 1.000 40.63000 656 LYS A O 1
ATOM 2814 N N . GLU B 1 25 ? -22.90300 16.12400 -44.25000 1.000 50.09000 295 GLU B N 1
ATOM 2815 C CA . GLU B 1 25 ? -21.54800 16.09700 -44.79200 1.000 55.91000 295 GLU B CA 1
ATOM 2816 C C . GLU B 1 25 ? -20.55100 15.54900 -43.77700 1.000 53.90000 295 GLU B C 1
ATOM 2817 O O . GLU B 1 25 ? -19.83400 14.58600 -44.05700 1.000 55.99000 295 GLU B O 1
ATOM 2823 N N . VAL B 1 26 ? -20.50500 16.16600 -42.59700 1.000 33.82000 296 VAL B N 1
ATOM 2824 C CA . VAL B 1 26 ? -19.58800 15.77300 -41.53400 1.000 49.81000 296 VAL B CA 1
ATOM 2825 C C . VAL B 1 26 ? -20.38700 15.50000 -40.26500 1.000 46.73000 296 VAL B C 1
ATOM 2826 O O . VAL B 1 26 ? -21.34700 16.21400 -39.95700 1.000 45.51000 296 VAL B O 1
ATOM 2830 N N . GLY B 1 27 ? -19.99400 14.45900 -39.53600 1.000 40.75000 297 GLY B N 1
ATOM 2831 C CA . GLY B 1 27 ? -20.66400 14.06700 -38.31800 1.000 31.76000 297 GLY B CA 1
ATOM 2832 C C . GLY B 1 27 ? -19.68000 13.91300 -37.17500 1.000 33.39000 297 GLY B C 1
ATOM 2833 O O . GLY B 1 27 ? -18.60300 14.51100 -37.15600 1.000 36.37000 297 GLY B O 1
ATOM 2834 N N . ILE B 1 28 ? -20.07600 13.09300 -36.20900 1.000 24.38000 298 ILE B N 1
ATOM 2835 C CA . ILE B 1 28 ? -19.28200 12.81100 -35.02100 1.000 22.57000 298 ILE B CA 1
ATOM 2836 C C . ILE B 1 28 ? -18.77700 11.38000 -35.12200 1.000 18.59000 298 ILE B C 1
ATOM 2837 O O . ILE B 1 28 ? -19.55900 10.45800 -35.39200 1.000 22.42000 298 ILE B O 1
ATOM 2842 N N . SER B 1 29 ? -17.47600 11.19600 -34.91000 1.000 20.30000 299 SER B N 1
ATOM 2843 C CA . SER B 1 29 ? -16.91000 9.85500 -34.89000 1.000 20.17000 299 SER B CA 1
ATOM 2844 C C . SER B 1 29 ? -17.59600 9.04000 -33.80300 1.000 19.08000 299 SER B C 1
ATOM 2845 O O . SER B 1 29 ? -17.82400 9.52500 -32.69200 1.000 21.05000 299 SER B O 1
ATOM 2848 N N . ALA B 1 30 ? -17.95000 7.80000 -34.13300 1.000 17.47000 300 ALA B N 1
ATOM 2849 C CA . ALA B 1 30 ? -18.59500 6.93900 -33.15300 1.000 17.85000 300 ALA B CA 1
ATOM 2850 C C . ALA B 1 30 ? -17.64300 6.64300 -32.00000 1.000 15.24000 300 ALA B C 1
ATOM 2851 O O . ALA B 1 30 ? -16.41900 6.59400 -32.16600 1.000 17.27000 300 ALA B O 1
ATOM 2853 N N . SER B 1 31 ? -18.22100 6.45200 -30.81000 1.000 16.04000 301 SER B N 1
ATOM 2854 C CA . SER B 1 31 ? -17.39500 6.24000 -29.62400 1.000 17.04000 301 SER B CA 1
ATOM 2855 C C . SER B 1 31 ? -16.68500 4.89600 -29.64800 1.000 16.83000 301 SER B C 1
ATOM 2856 O O . SER B 1 31 ? -15.73100 4.69900 -28.88600 1.000 19.89000 301 SER B O 1
ATOM 2859 N N . THR B 1 32 ? -17.12800 3.98700 -30.51500 1.000 15.95000 302 THR B N 1
ATOM 2860 C CA . THR B 1 32 ? -16.53100 2.67700 -30.72400 1.000 15.43000 302 THR B CA 1
ATOM 2861 C C . THR B 1 32 ? -15.37900 2.69100 -31.72000 1.000 15.82000 302 THR B C 1
ATOM 2862 O O . THR B 1 32 ? -14.74800 1.64500 -31.92300 1.000 16.44000 302 THR B O 1
ATOM 2866 N N . ASN B 1 33 ? -15.08100 3.82900 -32.35000 1.000 16.03000 303 ASN B N 1
ATOM 2867 C CA . ASN B 1 33 ? -13.94800 3.88500 -33.26400 1.000 16.29000 303 ASN B CA 1
ATOM 2868 C C . ASN B 1 33 ? -12.64700 3.64300 -32.50300 1.000 17.92000 303 ASN B C 1
ATOM 2869 O O . ASN B 1 33 ? -12.49900 4.03200 -31.34000 1.000 16.90000 303 ASN B O 1
ATOM 2874 N N A ILE B 1 34 ? -11.70100 2.98100 -33.16200 0.450 16.44000 304 ILE B N 1
ATOM 2875 N N B ILE B 1 34 ? -11.69900 2.99400 -33.17500 0.550 16.43000 304 ILE B N 1
ATOM 2876 C CA A ILE B 1 34 ? -10.37000 2.83800 -32.58000 0.450 19.62000 304 ILE B CA 1
ATOM 2877 C CA B ILE B 1 34 ? -10.33500 2.83700 -32.67100 0.550 19.63000 304 ILE B CA 1
ATOM 2878 C C A ILE B 1 34 ? -9.75100 4.22800 -32.51500 0.450 19.44000 304 ILE B C 1
ATOM 2879 C C B ILE B 1 34 ? -9.73700 4.23300 -32.53700 0.550 19.42000 304 ILE B C 1
ATOM 2880 O O A ILE B 1 34 ? -10.09200 5.09200 -33.33600 0.450 18.96000 304 ILE B O 1
ATOM 2881 O O B ILE B 1 34 ? -10.08800 5.11800 -33.32900 0.550 18.90000 304 ILE B O 1
ATOM 2890 N N . PRO B 1 35 ? -8.87200 4.49800 -31.55600 1.000 23.37000 305 PRO B N 1
ATOM 2891 C CA . PRO B 1 35 ? -8.25500 5.82800 -31.46800 1.000 24.91000 305 PRO B CA 1
ATOM 2892 C C . PRO B 1 35 ? -7.62300 6.26500 -32.78300 1.000 23.36000 305 PRO B C 1
ATOM 2893 O O . PRO B 1 35 ? -6.91100 5.50300 -33.44200 1.000 28.11000 305 PRO B O 1
ATOM 2897 N N . GLY B 1 36 ? -7.94200 7.49000 -33.19600 1.000 28.16000 306 GLY B N 1
ATOM 2898 C CA . GLY B 1 36 ? -7.41200 8.05300 -34.41300 1.000 29.45000 306 GLY B CA 1
ATOM 2899 C C . GLY B 1 36 ? -8.24900 7.81900 -35.65400 1.000 29.12000 306 GLY B C 1
ATOM 2900 O O . GLY B 1 36 ? -8.02400 8.48900 -36.66700 1.000 34.38000 306 GLY B O 1
ATOM 2901 N N . ALA B 1 37 ? -9.20500 6.89300 -35.61100 1.000 23.89000 307 ALA B N 1
ATOM 2902 C CA . ALA B 1 37 ? -10.04400 6.61100 -36.76900 1.000 21.17000 307 ALA B CA 1
ATOM 2903 C C . ALA B 1 37 ? -11.18400 7.62000 -36.83000 1.000 19.86000 307 ALA B C 1
ATOM 2904 O O . ALA B 1 37 ? -12.03100 7.66200 -35.93300 1.000 21.96000 307 ALA B O 1
ATOM 2906 N N . GLN B 1 38 ? -11.21100 8.43000 -37.89500 1.000 20.96000 308 GLN B N 1
ATOM 2907 C CA . GLN B 1 38 ? -12.25500 9.44200 -38.03300 1.000 25.37000 308 GLN B CA 1
ATOM 2908 C C . GLN B 1 38 ? -13.60200 8.82400 -38.37400 1.000 21.13000 308 GLN B C 1
ATOM 2909 O O . GLN B 1 38 ? -14.64400 9.31500 -37.92200 1.000 23.84000 308 GLN B O 1
ATOM 2915 N N . TYR B 1 39 ? -13.60600 7.76800 -39.16800 1.000 18.17000 309 TYR B N 1
ATOM 2916 C CA . TYR B 1 39 ? -14.81000 7.09700 -39.60300 1.000 17.77000 309 TYR B CA 1
ATOM 2917 C C . TYR B 1 39 ? -14.88600 5.70300 -38.98800 1.000 19.31000 309 TYR B C 1
ATOM 2918 O O . TYR B 1 39 ? -13.85000 5.07200 -38.75900 1.000 19.90000 309 TYR B O 1
ATOM 2927 N N . PRO B 1 40 ? -16.09400 5.17500 -38.73700 1.000 16.36000 310 PRO B N 1
ATOM 2928 C CA . PRO B 1 40 ? -17.40400 5.73900 -39.10000 1.000 17.64000 310 PRO B CA 1
ATOM 2929 C C . PRO B 1 40 ? -17.80600 6.98300 -38.30600 1.000 16.57000 310 PRO B C 1
ATOM 2930 O O . PRO B 1 40 ? -17.39800 7.19500 -37.15700 1.000 16.93000 310 PRO B O 1
ATOM 2934 N N . GLN B 1 41 ? -18.61000 7.81900 -38.95600 1.000 17.41000 311 GLN B N 1
ATOM 2935 C CA . GLN B 1 41 ? -19.16700 9.01500 -38.34400 1.000 15.24000 311 GLN B CA 1
ATOM 2936 C C . GLN B 1 41 ? -20.68100 8.92600 -38.34100 1.000 14.91000 311 GLN B C 1
ATOM 2937 O O . GLN B 1 41 ? -21.29400 8.44800 -39.30100 1.000 17.63000 311 GLN B O 1
ATOM 2943 N N . ILE B 1 42 ? -21.27300 9.39700 -37.25300 1.000 18.95000 312 ILE B N 1
ATOM 2944 C CA . ILE B 1 42 ? -22.71900 9.47300 -37.11400 1.000 20.48000 312 ILE B CA 1
ATOM 2945 C C . ILE B 1 42 ? -23.15100 10.85100 -37.59600 1.000 18.96000 312 ILE B C 1
ATOM 2946 O O . ILE B 1 42 ? -22.64500 11.87100 -37.11600 1.000 23.53000 312 ILE B O 1
ATOM 2951 N N . LEU B 1 43 ? -24.05500 10.87800 -38.56500 1.000 20.51000 313 LEU B N 1
ATOM 2952 C CA . LEU B 1 43 ? -24.52200 12.12500 -39.14900 1.000 19.76000 313 LEU B CA 1
ATOM 2953 C C . LEU B 1 43 ? -25.87600 12.48800 -38.55400 1.000 27.95000 313 LEU B C 1
ATOM 2954 O O . LEU B 1 43 ? -26.45500 11.74800 -37.75300 1.000 24.19000 313 LEU B O 1
ATOM 2959 N N . SER B 1 44 ? -26.39500 13.64400 -38.96000 1.000 26.69000 314 SER B N 1
ATOM 2960 C CA . SER B 1 44 ? -27.72400 14.03600 -38.51500 1.000 28.43000 314 SER B CA 1
ATOM 2961 C C . SER B 1 44 ? -28.73600 12.98700 -38.95800 1.000 24.75000 314 SER B C 1
ATOM 2962 O O . SER B 1 44 ? -28.60200 12.38300 -40.02400 1.000 29.69000 314 SER B O 1
ATOM 2965 N N . GLY B 1 45 ? -29.73100 12.73800 -38.10600 1.000 23.03000 315 GLY B N 1
ATOM 2966 C CA . GLY B 1 45 ? -30.69700 11.69000 -38.35700 1.000 25.93000 315 GLY B CA 1
ATOM 2967 C C . GLY B 1 45 ? -30.22300 10.28900 -38.02800 1.000 21.14000 315 GLY B C 1
ATOM 2968 O O . GLY B 1 45 ? -30.94500 9.32800 -38.31500 1.000 24.05000 315 GLY B O 1
ATOM 2969 N N . ASN B 1 46 ? -29.02900 10.14900 -37.46000 1.000 22.28000 316 ASN B N 1
ATOM 2970 C CA . ASN B 1 46 ? -28.43000 8.86200 -37.10500 1.000 23.28000 316 ASN B CA 1
ATOM 2971 C C . ASN B 1 46 ? -28.08900 7.99900 -38.30900 1.000 22.73000 316 ASN B C 1
ATOM 2972 O O . ASN B 1 46 ? -28.00300 6.77600 -38.18400 1.000 20.86000 316 ASN B O 1
ATOM 2977 N N . ARG B 1 47 ? -27.91600 8.60900 -39.48100 1.000 20.78000 317 ARG B N 1
ATOM 2978 C CA . ARG B 1 47 ? -27.26700 7.92700 -40.58600 1.000 20.82000 317 ARG B CA 1
ATOM 2979 C C . ARG B 1 47 ? -25.78500 7.79300 -40.25900 1.000 18.11000 317 ARG B C 1
ATOM 2980 O O . ARG B 1 47 ? -25.21700 8.60100 -39.51900 1.000 20.77000 317 ARG B O 1
ATOM 2988 N N . VAL B 1 48 ? -25.15500 6.74300 -40.78000 1.000 17.12000 318 VAL B N 1
ATOM 2989 C CA . VAL B 1 48 ? -23.75500 6.47400 -40.47100 1.000 17.56000 318 VAL B CA 1
ATOM 2990 C C . VAL B 1 48 ? -22.95700 6.47800 -41.76300 1.000 15.67000 318 VAL B C 1
ATOM 2991 O O . VAL B 1 48 ? -23.35000 5.83300 -42.74400 1.000 17.15000 318 VAL B O 1
ATOM 2995 N N . LEU B 1 49 ? -21.84000 7.20300 -41.75200 1.000 15.04000 319 LEU B N 1
ATOM 2996 C CA . LEU B 1 49 ? -20.93300 7.29000 -42.89100 1.000 16.30000 319 LEU B CA 1
ATOM 2997 C C . LEU B 1 49 ? -19.74400 6.37200 -42.62200 1.000 15.82000 319 LEU B C 1
ATOM 2998 O O . LEU B 1 49 ? -18.97600 6.60300 -41.68500 1.000 17.45000 319 LEU B O 1
ATOM 3003 N N . PHE B 1 50 ? -19.61400 5.32700 -43.43800 1.000 16.87000 320 PHE B N 1
ATOM 3004 C CA . PHE B 1 50 ? -18.51100 4.37800 -43.37300 1.000 18.05000 320 PHE B CA 1
ATOM 3005 C C . PHE B 1 50 ? -17.55000 4.63000 -44.52500 1.000 19.48000 320 PHE B C 1
ATOM 3006 O O . PHE B 1 50 ? -17.97500 4.94300 -45.64100 1.000 18.62000 320 PHE B O 1
ATOM 3014 N N . ARG B 1 51 ? -16.25500 4.47200 -44.25600 1.000 20.31000 321 ARG B N 1
ATOM 3015 C CA . ARG B 1 51 ? -15.22200 4.52000 -45.28300 1.000 22.88000 321 ARG B CA 1
ATOM 3016 C C . ARG B 1 51 ? -14.18800 3.43500 -45.00600 1.000 24.72000 321 ARG B C 1
ATOM 3017 O O . ARG B 1 51 ? -13.95500 3.05100 -43.85500 1.000 26.12000 321 ARG B O 1
ATOM 3025 N N . ILE B 1 52 ? -13.57200 2.93700 -46.07400 1.000 19.85000 322 ILE B N 1
ATOM 3026 C CA . ILE B 1 52 ? -12.49200 1.96700 -45.93600 1.000 20.49000 322 ILE B CA 1
ATOM 3027 C C . ILE B 1 52 ? -11.61300 2.03900 -47.17800 1.000 19.41000 322 ILE B C 1
ATOM 3028 O O . ILE B 1 52 ? -12.10100 2.26500 -48.29000 1.000 19.96000 322 ILE B O 1
ATOM 3033 N N A LYS B 1 53 ? -10.31300 1.83900 -46.98400 0.510 20.99000 323 LYS B N 1
ATOM 3034 N N B LYS B 1 53 ? -10.31000 1.85400 -46.98200 0.490 20.99000 323 LYS B N 1
ATOM 3035 C CA A LYS B 1 53 ? -9.37600 1.76100 -48.09800 0.510 20.75000 323 LYS B CA 1
ATOM 3036 C CA B LYS B 1 53 ? -9.38100 1.74200 -48.10000 0.490 20.75000 323 LYS B CA 1
ATOM 3037 C C A LYS B 1 53 ? -9.27300 0.30700 -48.54600 0.510 19.90000 323 LYS B C 1
ATOM 3038 C C B LYS B 1 53 ? -9.32200 0.28600 -48.54200 0.490 19.90000 323 LYS B C 1
ATOM 3039 O O A LYS B 1 53 ? -8.88100 -0.56500 -47.76200 0.510 21.80000 323 LYS B O 1
ATOM 3040 O O B LYS B 1 53 ? -8.99500 -0.60100 -47.74500 0.490 21.66000 323 LYS B O 1
ATOM 3051 N N . ALA B 1 54 ? -9.64700 0.04400 -49.79800 1.000 20.54000 324 ALA B N 1
ATOM 3052 C CA . ALA B 1 54 ? -9.68600 -1.31300 -50.32800 1.000 19.93000 324 ALA B CA 1
ATOM 3053 C C . ALA B 1 54 ? -9.55200 -1.24400 -51.84100 1.000 18.29000 324 ALA B C 1
ATOM 3054 O O . ALA B 1 54 ? -10.47200 -1.61700 -52.57700 1.000 18.96000 324 ALA B O 1
ATOM 3056 N N . PRO B 1 55 ? -8.39800 -0.79200 -52.34100 1.000 21.40000 325 PRO B N 1
ATOM 3057 C CA . PRO B 1 55 ? -8.28900 -0.51500 -53.78300 1.000 19.64000 325 PRO B CA 1
ATOM 3058 C C . PRO B 1 55 ? -8.48800 -1.73300 -54.66700 1.000 20.38000 325 PRO B C 1
ATOM 3059 O O . PRO B 1 55 ? -8.94700 -1.58800 -55.80600 1.000 23.05000 325 PRO B O 1
ATOM 3063 N N . ASP B 1 56 ? -8.17300 -2.93100 -54.18200 1.000 20.06000 326 ASP B N 1
ATOM 3064 C CA . ASP B 1 56 ? -8.23300 -4.12800 -55.00900 1.000 18.28000 326 ASP B CA 1
ATOM 3065 C C . ASP B 1 56 ? -9.45700 -4.99800 -54.75000 1.000 16.48000 326 ASP B C 1
ATOM 3066 O O . ASP B 1 56 ? -9.57900 -6.06000 -55.35700 1.000 19.96000 326 ASP B O 1
ATOM 3071 N N . ALA B 1 57 ? -10.36800 -4.57600 -53.88200 1.000 19.12000 327 ALA B N 1
ATOM 3072 C CA . ALA B 1 57 ? -11.56600 -5.36600 -53.63400 1.000 19.39000 327 ALA B CA 1
ATOM 3073 C C . ALA B 1 57 ? -12.49900 -5.33700 -54.84400 1.000 18.01000 327 ALA B C 1
ATOM 3074 O O . ALA B 1 57 ? -12.51600 -4.37600 -55.61800 1.000 20.35000 327 ALA B O 1
ATOM 3076 N N . LYS B 1 58 ? -13.27200 -6.41800 -55.01600 1.000 17.58000 328 LYS B N 1
ATOM 3077 C CA . LYS B 1 58 ? -14.34800 -6.41300 -56.01100 1.000 18.51000 328 LYS B CA 1
ATOM 3078 C C . LYS B 1 58 ? -15.61600 -5.77600 -55.48800 1.000 21.60000 328 LYS B C 1
ATOM 3079 O O . LYS B 1 58 ? -16.33400 -5.11100 -56.24100 1.000 20.89000 328 LYS B O 1
ATOM 3085 N N . ARG B 1 59 ? -15.94300 -6.04000 -54.22900 1.000 18.33000 329 ARG B N 1
ATOM 3086 C CA . ARG B 1 59 ? -17.19100 -5.59300 -53.64400 1.000 19.60000 329 ARG B CA 1
ATOM 3087 C C . ARG B 1 59 ? -16.89900 -5.28000 -52.19000 1.000 16.47000 329 ARG B C 1
ATOM 3088 O O . ARG B 1 59 ? -16.16500 -6.01600 -51.52600 1.000 17.56000 329 ARG B O 1
ATOM 3096 N N . VAL B 1 60 ? -17.43700 -4.16400 -51.71500 1.000 15.95000 330 VAL B N 1
ATOM 3097 C CA . VAL B 1 60 ? -17.31600 -3.77500 -50.31400 1.000 13.42000 330 VAL B CA 1
ATOM 3098 C C . VAL B 1 60 ? -18.70700 -3.42600 -49.82100 1.000 17.89000 330 VAL B C 1
ATOM 3099 O O . VAL B 1 60 ? -19.35700 -2.53900 -50.38200 1.000 17.93000 330 VAL B O 1
ATOM 3103 N N . GLN B 1 61 ? -19.15700 -4.10600 -48.76900 1.000 15.61000 331 GLN B N 1
ATOM 3104 C CA . GLN B 1 61 ? -20.45000 -3.84000 -48.16100 1.000 15.75000 331 GLN B CA 1
ATOM 3105 C C . GLN B 1 61 ? -20.26900 -3.59600 -46.67100 1.000 14.72000 331 GLN B C 1
ATOM 3106 O O . GLN B 1 61 ? -19.26200 -3.98200 -46.07700 1.000 16.06000 331 GLN B O 1
ATOM 3112 N N . VAL B 1 62 ? -21.25300 -2.93300 -46.07300 1.000 14.75000 332 VAL B N 1
ATOM 3113 C CA . VAL B 1 62 ? -21.37200 -2.87100 -44.62100 1.000 15.81000 332 VAL B CA 1
ATOM 3114 C C . VAL B 1 62 ? -22.72900 -3.45100 -44.25300 1.000 18.87000 332 VAL B C 1
ATOM 3115 O O . VAL B 1 62 ? -23.73000 -3.19000 -44.92800 1.000 18.33000 332 VAL B O 1
ATOM 3119 N N . ASP B 1 63 ? -22.75300 -4.28300 -43.22000 1.000 16.75000 333 ASP B N 1
ATOM 3120 C CA . ASP B 1 63 ? -23.98200 -4.91800 -42.74400 1.000 16.58000 333 ASP B CA 1
ATOM 3121 C C . ASP B 1 63 ? -24.29500 -4.30800 -41.38100 1.000 17.37000 333 ASP B C 1
ATOM 3122 O O . ASP B 1 63 ? -23.69700 -4.68900 -40.37000 1.000 19.02000 333 ASP B O 1
ATOM 3127 N N . LEU B 1 64 ? -25.21300 -3.34100 -41.36700 1.000 17.88000 334 LEU B N 1
ATOM 3128 C CA . LEU B 1 64 ? -25.66100 -2.67800 -40.13800 1.000 16.64000 334 LEU B CA 1
ATOM 3129 C C . LEU B 1 64 ? -27.16100 -2.45200 -40.30900 1.000 23.91000 334 LEU B C 1
ATOM 3130 O O . LEU B 1 64 ? -27.57800 -1.52300 -41.00600 1.000 22.49000 334 LEU B O 1
ATOM 3135 N N . GLY B 1 65 ? -27.96200 -3.30900 -39.68400 1.000 26.15000 335 GLY B N 1
ATOM 3136 C CA . GLY B 1 65 ? -29.38900 -3.32300 -39.93200 1.000 27.91000 335 GLY B CA 1
ATOM 3137 C C . GLY B 1 65 ? -29.69600 -4.12400 -41.17800 1.000 34.32000 335 GLY B C 1
ATOM 3138 O O . GLY B 1 65 ? -30.33500 -5.17900 -41.12000 1.000 37.69000 335 GLY B O 1
ATOM 3139 N N . LYS B 1 66 ? -29.22600 -3.62600 -42.31700 1.000 28.40000 336 LYS B N 1
ATOM 3140 C CA . LYS B 1 66 ? -29.26500 -4.33300 -43.58700 1.000 28.40000 336 LYS B CA 1
ATOM 3141 C C . LYS B 1 66 ? -27.90500 -4.17700 -44.25100 1.000 24.78000 336 LYS B C 1
ATOM 3142 O O . LYS B 1 66 ? -27.04200 -3.43700 -43.77400 1.000 20.35000 336 LYS B O 1
ATOM 3148 N N . LYS B 1 67 ? -27.71400 -4.86800 -45.36900 1.000 25.06000 337 LYS B N 1
ATOM 3149 C CA . LYS B 1 67 ? -26.47600 -4.74900 -46.13000 1.000 21.63000 337 LYS B CA 1
ATOM 3150 C C . LYS B 1 67 ? -26.56300 -3.56200 -47.08000 1.000 24.22000 337 LYS B C 1
ATOM 3151 O O . LYS B 1 67 ? -27.58400 -3.35500 -47.74400 1.000 27.49000 337 LYS B O 1
ATOM 3157 N N . TYR B 1 68 ? -25.48700 -2.77800 -47.13100 1.000 18.27000 338 TYR B N 1
ATOM 3158 C CA . TYR B 1 68 ? -25.34700 -1.66500 -48.06100 1.000 19.02000 338 TYR B CA 1
ATOM 3159 C C . TYR B 1 68 ? -24.10000 -1.89100 -48.90000 1.000 21.87000 338 TYR B C 1
ATOM 3160 O O . TYR B 1 68 ? -23.05700 -2.27900 -48.37400 1.000 18.66000 338 TYR B O 1
ATOM 3169 N N . ASP B 1 69 ? -24.19400 -1.63300 -50.20100 1.000 20.42000 339 ASP B N 1
ATOM 3170 C CA . ASP B 1 69 ? -23.00000 -1.64400 -51.03400 1.000 18.12000 339 ASP B CA 1
ATOM 3171 C C . ASP B 1 69 ? -22.30600 -0.29200 -50.95700 1.000 20.06000 339 ASP B C 1
ATOM 3172 O O . ASP B 1 69 ? -22.93200 0.75000 -51.17100 1.000 21.11000 339 ASP B O 1
ATOM 3177 N N . MET B 1 70 ? -21.01900 -0.30400 -50.61800 1.000 16.68000 340 MET B N 1
ATOM 3178 C CA . MET B 1 70 ? -20.22300 0.90300 -50.73100 1.000 16.76000 340 MET B CA 1
ATOM 3179 C C . MET B 1 70 ? -19.91700 1.18600 -52.19900 1.000 18.17000 340 MET B C 1
ATOM 3180 O O . MET B 1 70 ? -20.01800 0.31000 -53.06900 1.000 19.39000 340 MET B O 1
ATOM 3185 N N . VAL B 1 71 ? -19.53700 2.43400 -52.45800 1.000 17.85000 341 VAL B N 1
ATOM 3186 C CA . VAL B 1 71 ? -19.18200 2.89300 -53.79500 1.000 19.18000 341 VAL B CA 1
ATOM 3187 C C . VAL B 1 71 ? -17.75000 3.40400 -53.76000 1.000 19.08000 341 VAL B C 1
ATOM 3188 O O . VAL B 1 71 ? -17.27700 3.90300 -52.73600 1.000 19.90000 341 VAL B O 1
ATOM 3192 N N . ARG B 1 72 ? -17.05700 3.28100 -54.89500 1.000 20.41000 342 ARG B N 1
ATOM 3193 C CA . ARG B 1 72 ? -15.65100 3.66000 -54.94600 1.000 22.10000 342 ARG B CA 1
ATOM 3194 C C . ARG B 1 72 ? -15.49200 5.17300 -54.90700 1.000 21.25000 342 ARG B C 1
ATOM 3195 O O . ARG B 1 72 ? -16.20600 5.90100 -55.60600 1.000 25.01000 342 ARG B O 1
ATOM 3203 N N . GLU B 1 73 ? -14.55700 5.64400 -54.08700 1.000 23.47000 343 GLU B N 1
ATOM 3204 C CA . GLU B 1 73 ? -14.19800 7.05700 -54.06800 1.000 26.77000 343 GLU B CA 1
ATOM 3205 C C . GLU B 1 73 ? -12.71300 7.20200 -54.37500 1.000 34.33000 343 GLU B C 1
ATOM 3206 O O . GLU B 1 73 ? -12.15900 6.40500 -55.14100 1.000 32.41000 343 GLU B O 1
ATOM 3212 N N . GLU B 1 74 ? -12.05400 8.18700 -53.77800 1.000 30.98000 344 GLU B N 1
ATOM 3213 C CA . GLU B 1 74 ? -10.71000 8.55400 -54.19500 1.000 39.53000 344 GLU B CA 1
ATOM 3214 C C . GLU B 1 74 ? -9.64800 7.71600 -53.49100 1.000 38.79000 344 GLU B C 1
ATOM 3215 O O . GLU B 1 74 ? -9.80700 7.30600 -52.33700 1.000 36.90000 344 GLU B O 1
ATOM 3221 N N . GLU B 1 75 ? -8.55700 7.45600 -54.21700 1.000 42.78000 345 GLU B N 1
ATOM 3222 C CA . GLU B 1 75 ? -7.35500 6.83500 -53.65500 1.000 40.59000 345 GLU B CA 1
ATOM 3223 C C . GLU B 1 75 ? -7.62700 5.43400 -53.10800 1.000 25.04000 345 GLU B C 1
ATOM 3224 O O . GLU B 1 75 ? -7.17100 5.07300 -52.02000 1.000 39.89000 345 GLU B O 1
ATOM 3230 N N . GLY B 1 76 ? -8.37400 4.63900 -53.87000 1.000 29.65000 346 GLY B N 1
ATOM 3231 C CA . GLY B 1 76 ? -8.67700 3.28200 -53.46000 1.000 29.39000 346 GLY B CA 1
ATOM 3232 C C . GLY B 1 76 ? -9.68100 3.13700 -52.33800 1.000 26.22000 346 GLY B C 1
ATOM 3233 O O . GLY B 1 76 ? -9.86400 2.02600 -51.83400 1.000 23.47000 346 GLY B O 1
ATOM 3234 N N A SER B 1 77 ? -10.34700 4.21500 -51.94000 0.480 25.32000 347 SER B N 1
ATOM 3235 N N B SER B 1 77 ? -10.34200 4.21000 -51.92500 0.520 25.31000 347 SER B N 1
ATOM 3236 C CA A SER B 1 77 ? -11.30900 4.16600 -50.84900 0.480 23.48000 347 SER B CA 1
ATOM 3237 C CA B SER B 1 77 ? -11.28500 4.11100 -50.82200 0.520 23.46000 347 SER B CA 1
ATOM 3238 C C A SER B 1 77 ? -12.69900 3.80100 -51.35800 0.480 22.66000 347 SER B C 1
ATOM 3239 C C B SER B 1 77 ? -12.70300 3.85700 -51.32600 0.520 22.63000 347 SER B C 1
ATOM 3240 O O A SER B 1 77 ? -13.01900 3.94300 -52.54100 0.480 21.58000 347 SER B O 1
ATOM 3241 O O B SER B 1 77 ? -13.04500 4.13100 -52.47900 0.520 22.01000 347 SER B O 1
ATOM 3246 N N . TRP B 1 78 ? -13.52300 3.30600 -50.43500 1.000 20.17000 348 TRP B N 1
ATOM 3247 C CA . TRP B 1 78 ? -14.93700 3.06700 -50.67800 1.000 17.99000 348 TRP B CA 1
ATOM 3248 C C . TRP B 1 78 ? -15.70400 3.71200 -49.53400 1.000 17.08000 348 TRP B C 1
ATOM 3249 O O . TRP B 1 78 ? -15.18400 3.83200 -48.42600 1.000 18.91000 348 TRP B O 1
ATOM 3260 N N . ALA B 1 79 ? -16.94900 4.10800 -49.79400 1.000 16.95000 349 ALA B N 1
ATOM 3261 C CA . ALA B 1 79 ? -17.73600 4.75700 -48.75200 1.000 16.60000 349 ALA B CA 1
ATOM 3262 C C . ALA B 1 79 ? -19.22300 4.55400 -48.99300 1.000 16.80000 349 ALA B C 1
ATOM 3263 O O . ALA B 1 79 ? -19.66100 4.27300 -50.11100 1.000 18.09000 349 ALA B O 1
ATOM 3265 N N . ILE B 1 80 ? -20.00400 4.71600 -47.92400 1.000 16.98000 350 ILE B N 1
ATOM 3266 C CA . ILE B 1 80 ? -21.46000 4.70600 -48.02900 1.000 19.59000 350 ILE B CA 1
ATOM 3267 C C . ILE B 1 80 ? -22.03100 5.41300 -46.81500 1.000 20.16000 350 ILE B C 1
ATOM 3268 O O . ILE B 1 80 ? -21.43200 5.40900 -45.73600 1.000 18.45000 350 ILE B O 1
ATOM 3273 N N . THR B 1 81 ? -23.19100 6.03600 -46.99800 1.000 18.42000 351 THR B N 1
ATOM 3274 C CA . THR B 1 81 ? -23.98800 6.57200 -45.90500 1.000 17.68000 351 THR B CA 1
ATOM 3275 C C . THR B 1 81 ? -25.24200 5.72100 -45.79200 1.000 19.91000 351 THR B C 1
ATOM 3276 O O . THR B 1 81 ? -25.97100 5.54900 -46.77700 1.000 21.64000 351 THR B O 1
ATOM 3280 N N . THR B 1 82 ? -25.48100 5.17800 -44.60100 1.000 19.29000 352 THR B N 1
ATOM 3281 C CA . THR B 1 82 ? -26.61900 4.30000 -44.37500 1.000 19.87000 352 THR B CA 1
ATOM 3282 C C . THR B 1 82 ? -27.90000 5.11600 -44.22400 1.000 20.20000 352 THR B C 1
ATOM 3283 O O . THR B 1 82 ? -27.88500 6.34700 -44.14000 1.000 21.61000 352 THR B O 1
ATOM 3287 N N . ASP B 1 83 ? -29.01800 4.39900 -44.18100 1.000 20.60000 353 ASP B N 1
ATOM 3288 C CA . ASP B 1 83 ? -30.26100 4.96800 -43.70500 1.000 23.84000 353 ASP B CA 1
ATOM 3289 C C . ASP B 1 83 ? -30.13400 5.19900 -42.20200 1.000 28.32000 353 ASP B C 1
ATOM 3290 O O . ASP B 1 83 ? -29.17000 4.74600 -41.57500 1.000 22.30000 353 ASP B O 1
ATOM 3295 N N . PRO B 1 84 ? -31.07200 5.92800 -41.59400 1.000 21.64000 354 PRO B N 1
ATOM 3296 C CA . PRO B 1 84 ? -31.03100 6.10000 -40.13700 1.000 22.49000 354 PRO B CA 1
ATOM 3297 C C . PRO B 1 84 ? -30.95700 4.75400 -39.42800 1.000 19.90000 354 PRO B C 1
ATOM 3298 O O . PRO B 1 84 ? -31.64700 3.79700 -39.79100 1.000 21.21000 354 PRO B O 1
ATOM 3302 N N . ILE B 1 85 ? -30.07300 4.68500 -38.43100 1.000 17.47000 355 ILE B N 1
ATOM 3303 C CA . ILE B 1 85 ? -29.83900 3.48200 -37.63400 1.000 20.03000 355 ILE B CA 1
ATOM 3304 C C . ILE B 1 85 ? -30.48800 3.69200 -36.27300 1.000 19.22000 355 ILE B C 1
ATOM 3305 O O . ILE B 1 85 ? -30.37800 4.77600 -35.69000 1.000 19.67000 355 ILE B O 1
ATOM 3310 N N A VAL B 1 86 ? -31.15400 2.64800 -35.76800 0.400 18.95000 356 VAL B N 1
ATOM 3311 N N B VAL B 1 86 ? -31.17200 2.66100 -35.77000 0.600 18.90000 356 VAL B N 1
ATOM 3312 C CA A VAL B 1 86 ? -31.78500 2.71300 -34.45400 0.400 19.79000 356 VAL B CA 1
ATOM 3313 C CA B VAL B 1 86 ? -31.82000 2.78600 -34.46900 0.600 19.79000 356 VAL B CA 1
ATOM 3314 C C A VAL B 1 86 ? -30.74000 3.01600 -33.38900 0.400 19.19000 356 VAL B C 1
ATOM 3315 C C B VAL B 1 86 ? -30.77500 2.99600 -33.38300 0.600 19.14000 356 VAL B C 1
ATOM 3316 O O A VAL B 1 86 ? -29.58900 2.56500 -33.46800 0.400 18.35000 356 VAL B O 1
ATOM 3317 O O B VAL B 1 86 ? -29.66000 2.46100 -33.44200 0.600 18.47000 356 VAL B O 1
ATOM 3324 N N . GLU B 1 87 ? -31.13500 3.78900 -32.38100 1.000 20.01000 357 GLU B N 1
ATOM 3325 C CA . GLU B 1 87 ? -30.21600 4.10000 -31.29900 1.000 19.80000 357 GLU B CA 1
ATOM 3326 C C . GLU B 1 87 ? -29.84600 2.83400 -30.53300 1.000 18.05000 357 GLU B C 1
ATOM 3327 O O . GLU B 1 87 ? -30.61300 1.86700 -30.47400 1.000 19.20000 357 GLU B O 1
ATOM 3333 N N . GLY B 1 88 ? -28.64300 2.84700 -29.96600 1.000 16.87000 358 GLY B N 1
ATOM 3334 C CA . GLY B 1 88 ? -28.15700 1.73600 -29.17000 1.000 17.52000 358 GLY B CA 1
ATOM 3335 C C . GLY B 1 88 ? -26.85400 1.15800 -29.68000 1.000 18.08000 358 GLY B C 1
ATOM 3336 O O . GLY B 1 88 ? -26.12600 1.79500 -30.45000 1.000 19.02000 358 GLY B O 1
ATOM 3337 N N . PHE B 1 89 ? -26.55400 -0.05800 -29.23900 1.000 14.40000 359 PHE B N 1
ATOM 3338 C CA . PHE B 1 89 ? -25.35100 -0.77300 -29.63300 1.000 13.86000 359 PHE B CA 1
ATOM 3339 C C . PHE B 1 89 ? -25.70200 -1.81000 -30.68900 1.000 13.32000 359 PHE B C 1
ATOM 3340 O O . PHE B 1 89 ? -26.70400 -2.51900 -30.57000 1.000 15.51000 359 PHE B O 1
ATOM 3348 N N . HIS B 1 90 ? -24.87000 -1.90700 -31.72500 1.000 13.57000 360 HIS B N 1
ATOM 3349 C CA . HIS B 1 90 ? -25.09800 -2.90000 -32.76200 1.000 13.33000 360 HIS B CA 1
ATOM 3350 C C . HIS B 1 90 ? -23.79500 -3.59600 -33.10900 1.000 12.83000 360 HIS B C 1
ATOM 3351 O O . HIS B 1 90 ? -22.79300 -2.93100 -33.39200 1.000 14.19000 360 HIS B O 1
ATOM 3358 N N . TYR B 1 91 ? -23.81000 -4.92500 -33.10400 1.000 13.42000 361 TYR B N 1
ATOM 3359 C CA . TYR B 1 91 ? -22.76400 -5.64300 -33.82000 1.000 14.16000 361 TYR B CA 1
ATOM 3360 C C . TYR B 1 91 ? -22.91100 -5.33700 -35.30500 1.000 14.52000 361 TYR B C 1
ATOM 3361 O O . TYR B 1 91 ? -24.02400 -5.15300 -35.81100 1.000 15.51000 361 TYR B O 1
ATOM 3370 N N . TYR B 1 92 ? -21.78400 -5.27600 -36.01600 1.000 13.09000 362 TYR B N 1
ATOM 3371 C CA . TYR B 1 92 ? -21.83500 -5.07800 -37.46100 1.000 13.93000 362 TYR B CA 1
ATOM 3372 C C . TYR B 1 92 ? -20.60800 -5.70300 -38.09200 1.000 13.98000 362 TYR B C 1
ATOM 3373 O O . TYR B 1 92 ? -19.66900 -6.10500 -37.40600 1.000 14.26000 362 TYR B O 1
ATOM 3382 N N A SER B 1 93 ? -20.62200 -5.78800 -39.41900 0.360 13.77000 363 SER B N 1
ATOM 3383 N N B SER B 1 93 ? -20.64200 -5.81600 -39.42100 0.640 13.70000 363 SER B N 1
ATOM 3384 C CA A SER B 1 93 ? -19.48300 -6.32800 -40.14200 0.360 13.76000 363 SER B CA 1
ATOM 3385 C CA B SER B 1 93 ? -19.51400 -6.35000 -40.16600 0.640 13.76000 363 SER B CA 1
ATOM 3386 C C A SER B 1 93 ? -19.28600 -5.56400 -41.43900 0.360 13.41000 363 SER B C 1
ATOM 3387 C C B SER B 1 93 ? -19.28500 -5.52100 -41.41800 0.640 13.41000 363 SER B C 1
ATOM 3388 O O A SER B 1 93 ? -20.22900 -5.00100 -42.00200 0.360 14.66000 363 SER B O 1
ATOM 3389 O O B SER B 1 93 ? -20.19800 -4.86700 -41.92800 0.640 14.63000 363 SER B O 1
ATOM 3394 N N . ILE B 1 94 ? -18.04800 -5.54700 -41.89400 1.000 13.79000 364 ILE B N 1
ATOM 3395 C CA . ILE B 1 94 ? -17.72500 -5.16600 -43.26200 1.000 14.19000 364 ILE B CA 1
ATOM 3396 C C . ILE B 1 94 ? -17.68600 -6.45900 -44.05600 1.000 17.55000 364 ILE B C 1
ATOM 3397 O O . ILE B 1 94 ? -17.27300 -7.50000 -43.53300 1.000 16.25000 364 ILE B O 1
ATOM 3402 N N . LEU B 1 95 ? -18.12400 -6.41000 -45.30800 1.000 16.94000 365 LEU B N 1
ATOM 3403 C CA . LEU B 1 95 ? -18.06000 -7.56000 -46.20400 1.000 15.49000 365 LEU B CA 1
ATOM 3404 C C . LEU B 1 95 ? -17.12600 -7.20400 -47.35400 1.000 15.94000 365 LEU B C 1
ATOM 3405 O O . LEU B 1 95 ? -17.41300 -6.27700 -48.11700 1.000 17.33000 365 LEU B O 1
ATOM 3410 N N A ILE B 1 96 ? -15.99900 -7.91000 -47.45500 0.510 15.82000 366 ILE B N 1
ATOM 3411 N N B ILE B 1 96 ? -16.01000 -7.91800 -47.46800 0.490 15.82000 366 ILE B N 1
ATOM 3412 C CA A ILE B 1 96 ? -15.11100 -7.81700 -48.61300 0.510 15.47000 366 ILE B CA 1
ATOM 3413 C CA B ILE B 1 96 ? -15.12600 -7.80300 -48.62400 0.490 15.47000 366 ILE B CA 1
ATOM 3414 C C A ILE B 1 96 ? -15.37000 -9.04200 -49.47200 0.510 15.33000 366 ILE B C 1
ATOM 3415 C C B ILE B 1 96 ? -15.34800 -9.03500 -49.48200 0.490 15.32000 366 ILE B C 1
ATOM 3416 O O A ILE B 1 96 ? -15.16700 -10.17400 -49.01900 0.510 17.22000 366 ILE B O 1
ATOM 3417 O O B ILE B 1 96 ? -15.10100 -10.16000 -49.03500 0.490 17.26000 366 ILE B O 1
ATOM 3426 N N . ASP B 1 97 ? -15.83500 -8.82300 -50.70600 1.000 16.05000 367 ASP B N 1
ATOM 3427 C CA . ASP B 1 97 ? -16.19600 -9.92400 -51.60800 1.000 15.10000 367 ASP B CA 1
ATOM 3428 C C . ASP B 1 97 ? -17.11300 -10.92600 -50.90500 1.000 18.62000 367 ASP B C 1
ATOM 3429 O O . ASP B 1 97 ? -16.95100 -12.14800 -51.02400 1.000 18.57000 367 ASP B O 1
ATOM 3434 N N . GLY B 1 98 ? -18.05600 -10.40400 -50.11800 1.000 17.14000 368 GLY B N 1
ATOM 3435 C CA . GLY B 1 98 ? -18.99200 -11.23300 -49.39400 1.000 17.46000 368 GLY B CA 1
ATOM 3436 C C . GLY B 1 98 ? -18.46300 -11.87300 -48.12900 1.000 16.75000 368 GLY B C 1
ATOM 3437 O O . GLY B 1 98 ? -19.21100 -12.62100 -47.48500 1.000 20.11000 368 GLY B O 1
ATOM 3438 N N . VAL B 1 99 ? -17.21600 -11.60000 -47.73800 1.000 16.58000 369 VAL B N 1
ATOM 3439 C CA . VAL B 1 99 ? -16.62800 -12.19500 -46.53500 1.000 16.31000 369 VAL B CA 1
ATOM 3440 C C . VAL B 1 99 ? -16.84700 -11.25300 -45.35800 1.000 16.34000 369 VAL B C 1
ATOM 3441 O O . VAL B 1 99 ? -16.32300 -10.13700 -45.35600 1.000 16.81000 369 VAL B O 1
ATOM 3445 N N . ALA B 1 100 ? -17.56000 -11.72600 -44.33200 1.000 17.61000 370 ALA B N 1
ATOM 3446 C CA . ALA B 1 100 ? -17.84400 -10.91400 -43.14900 1.000 16.15000 370 ALA B CA 1
ATOM 3447 C C . ALA B 1 100 ? -16.63800 -10.86800 -42.22500 1.000 16.74000 370 ALA B C 1
ATOM 3448 O O . ALA B 1 100 ? -16.19500 -11.90700 -41.72100 1.000 19.33000 370 ALA B O 1
ATOM 3450 N N . VAL B 1 101 ? -16.12500 -9.66100 -41.97300 1.000 17.03000 371 VAL B N 1
ATOM 3451 C CA . VAL B 1 101 ? -14.92000 -9.47200 -41.17500 1.000 17.74000 371 VAL B CA 1
ATOM 3452 C C . VAL B 1 101 ? -15.09200 -8.25800 -40.27300 1.000 16.79000 371 VAL B C 1
ATOM 3453 O O . VAL B 1 101 ? -16.04500 -7.48800 -40.39300 1.000 18.02000 371 VAL B O 1
ATOM 3457 N N . CYS B 1 102 ? -14.14200 -8.09500 -39.36200 1.000 16.56000 372 CYS B N 1
ATOM 3458 C CA . CYS B 1 102 ? -14.12200 -6.91900 -38.50400 1.000 17.60000 372 CYS B CA 1
ATOM 3459 C C . CYS B 1 102 ? -13.74100 -5.68100 -39.31200 1.000 18.33000 372 CYS B C 1
ATOM 3460 O O . CYS B 1 102 ? -12.88200 -5.73200 -40.19500 1.000 17.37000 372 CYS B O 1
ATOM 3463 N N . ASP B 1 103 ? -14.38900 -4.57000 -39.01000 1.000 14.66000 373 ASP B N 1
ATOM 3464 C CA . ASP B 1 103 ? -13.99700 -3.28000 -39.57600 1.000 13.61000 373 ASP B CA 1
ATOM 3465 C C . ASP B 1 103 ? -12.70800 -2.82200 -38.90800 1.000 16.15000 373 ASP B C 1
ATOM 3466 O O . ASP B 1 103 ? -12.69600 -2.61900 -37.68900 1.000 15.70000 373 ASP B O 1
ATOM 3471 N N . PRO B 1 104 ? -11.61700 -2.62800 -39.64800 1.000 15.43000 374 PRO B N 1
ATOM 3472 C CA . PRO B 1 104 ? -10.37400 -2.16200 -39.00900 1.000 17.00000 374 PRO B CA 1
ATOM 3473 C C . PRO B 1 104 ? -10.52500 -0.85700 -38.24300 1.000 16.15000 374 PRO B C 1
ATOM 3474 O O . PRO B 1 104 ? -9.69500 -0.56800 -37.37400 1.000 19.98000 374 PRO B O 1
ATOM 3478 N N . ALA B 1 105 ? -11.57200 -0.07200 -38.51600 1.000 15.49000 375 ALA B N 1
ATOM 3479 C CA . ALA B 1 105 ? -11.76000 1.22000 -37.86700 1.000 14.62000 375 ALA B CA 1
ATOM 3480 C C . ALA B 1 105 ? -12.40000 1.13700 -36.48400 1.000 15.82000 375 ALA B C 1
ATOM 3481 O O . ALA B 1 105 ? -12.43500 2.15600 -35.78200 1.000 15.66000 375 ALA B O 1
ATOM 3483 N N . SER B 1 106 ? -12.93100 -0.01700 -36.07600 1.000 14.95000 376 SER B N 1
ATOM 3484 C CA . SER B 1 106 ? -13.73800 -0.09700 -34.86300 1.000 15.59000 376 SER B CA 1
ATOM 3485 C C . SER B 1 106 ? -13.15700 -1.06400 -33.84400 1.000 14.13000 376 SER B C 1
ATOM 3486 O O . SER B 1 106 ? -12.40700 -1.98600 -34.17500 1.000 15.96000 376 SER B O 1
ATOM 3489 N N . ARG B 1 107 ? -13.54100 -0.85600 -32.58700 1.000 14.59000 377 ARG B N 1
ATOM 3490 C CA . ARG B 1 107 ? -13.26600 -1.85300 -31.56200 1.000 14.04000 377 ARG B CA 1
ATOM 3491 C C . ARG B 1 107 ? -14.00300 -3.14700 -31.88200 1.000 14.47000 377 ARG B C 1
ATOM 3492 O O . ARG B 1 107 ? -14.94000 -3.18500 -32.68600 1.000 15.01000 377 ARG B O 1
ATOM 3500 N N . THR B 1 108 ? -13.55300 -4.23000 -31.25600 1.000 14.69000 378 THR B N 1
ATOM 3501 C CA . THR B 1 108 ? -14.22500 -5.51200 -31.37200 1.000 12.12000 378 THR B CA 1
ATOM 3502 C C . THR B 1 108 ? -14.81800 -5.92100 -30.03800 1.000 13.39000 378 THR B C 1
ATOM 3503 O O . THR B 1 108 ? -14.42100 -5.43400 -28.97300 1.000 15.50000 378 THR B O 1
ATOM 3507 N N . PHE B 1 109 ? -15.78800 -6.82200 -30.12700 1.000 12.70000 379 PHE B N 1
ATOM 3508 C CA . PHE B 1 109 ? -16.51800 -7.34800 -28.98800 1.000 11.83000 379 PHE B CA 1
ATOM 3509 C C . PHE B 1 109 ? -16.76000 -8.81700 -29.27000 1.000 13.58000 379 PHE B C 1
ATOM 3510 O O . PHE B 1 109 ? -16.95200 -9.20500 -30.42100 1.000 14.79000 379 PHE B O 1
ATOM 3518 N N A TYR B 1 110 ? -16.71000 -9.65300 -28.23800 0.510 14.09000 380 TYR B N 1
ATOM 3519 N N B TYR B 1 110 ? -16.76600 -9.63200 -28.22100 0.490 14.10000 380 TYR B N 1
ATOM 3520 C CA A TYR B 1 110 ? -17.01700 -11.06100 -28.46000 0.510 13.54000 380 TYR B CA 1
ATOM 3521 C CA B TYR B 1 110 ? -17.05100 -11.05800 -28.37400 0.490 13.59000 380 TYR B CA 1
ATOM 3522 C C A TYR B 1 110 ? -18.53200 -11.23100 -28.50900 0.510 15.12000 380 TYR B C 1
ATOM 3523 C C B TYR B 1 110 ? -18.56600 -11.23000 -28.49000 0.490 15.15000 380 TYR B C 1
ATOM 3524 O O A TYR B 1 110 ? -19.21600 -11.13300 -27.48400 0.510 14.78000 380 TYR B O 1
ATOM 3525 O O B TYR B 1 110 ? -19.29200 -11.15400 -27.49500 0.490 14.71000 380 TYR B O 1
ATOM 3542 N N . GLY B 1 111 ? -19.05000 -11.46400 -29.70600 1.000 14.74000 381 GLY B N 1
ATOM 3543 C CA . GLY B 1 111 ? -20.46900 -11.64700 -29.92600 1.000 15.66000 381 GLY B CA 1
ATOM 3544 C C . GLY B 1 111 ? -20.66200 -12.36700 -31.23800 1.000 15.34000 381 GLY B C 1
ATOM 3545 O O . GLY B 1 111 ? -19.77300 -12.37300 -32.09600 1.000 17.13000 381 GLY B O 1
ATOM 3546 N N . MET B 1 112 ? -21.82700 -13.00300 -31.38000 1.000 15.86000 382 MET B N 1
ATOM 3547 C CA . MET B 1 112 ? -22.11300 -13.82800 -32.55200 1.000 16.40000 382 MET B CA 1
ATOM 3548 C C . MET B 1 112 ? -21.03900 -14.89500 -32.74900 1.000 17.55000 382 MET B C 1
ATOM 3549 O O . MET B 1 112 ? -20.71600 -15.27600 -33.88300 1.000 20.89000 382 MET B O 1
ATOM 3554 N N . SER B 1 113 ? -20.49800 -15.38200 -31.64700 1.000 16.69000 383 SER B N 1
ATOM 3555 C CA . SER B 1 113 ? -19.48500 -16.46800 -31.59300 1.000 15.65000 383 SER B CA 1
ATOM 3556 C C . SER B 1 113 ? -18.15400 -16.10500 -32.25500 1.000 17.27000 383 SER B C 1
ATOM 3557 O O . SER B 1 113 ? -17.47700 -16.98000 -32.67100 1.000 20.14000 383 SER B O 1
ATOM 3560 N N . ARG B 1 114 ? -17.82600 -14.83500 -32.32200 1.000 15.40000 384 ARG B N 1
ATOM 3561 C CA . ARG B 1 114 ? -16.51800 -14.40400 -32.86100 1.000 14.77000 384 ARG B CA 1
ATOM 3562 C C . ARG B 1 114 ? -16.17600 -13.01500 -32.35800 1.000 14.73000 384 ARG B C 1
ATOM 3563 O O . ARG B 1 114 ? -16.90100 -12.50200 -31.57200 1.000 15.08000 384 ARG B O 1
ATOM 3571 N N . MET B 1 115 ? -15.03800 -12.49800 -32.77300 1.000 14.11000 385 MET B N 1
ATOM 3572 C CA . MET B 1 115 ? -14.73300 -11.08500 -32.46500 1.000 14.94000 385 MET B CA 1
ATOM 3573 C C . MET B 1 115 ? -15.42000 -10.25500 -33.55000 1.000 16.51000 385 MET B C 1
ATOM 3574 O O . MET B 1 115 ? -15.12300 -10.42100 -34.68900 1.000 20.16000 385 MET B O 1
ATOM 3579 N N . ALA B 1 116 ? -16.39000 -9.46100 -33.16100 1.000 12.99000 386 ALA B N 1
ATOM 3580 C CA . ALA B 1 116 ? -17.20200 -8.72000 -34.10900 1.000 13.10000 386 ALA B CA 1
ATOM 3581 C C . ALA B 1 116 ? -17.05200 -7.23300 -33.84200 1.000 12.63000 386 ALA B C 1
ATOM 3582 O O . ALA B 1 116 ? -16.91100 -6.80500 -32.69600 1.000 13.76000 386 ALA B O 1
ATOM 3584 N N . SER B 1 117 ? -17.08700 -6.43300 -34.89900 1.000 12.71000 387 SER B N 1
ATOM 3585 C CA . SER B 1 117 ? -17.17200 -5.00000 -34.68100 1.000 13.24000 387 SER B CA 1
ATOM 3586 C C . SER B 1 117 ? -18.49300 -4.62200 -34.02700 1.000 12.84000 387 SER B C 1
ATOM 3587 O O . SER B 1 117 ? -19.51300 -5.30400 -34.16900 1.000 12.86000 387 SER B O 1
ATOM 3590 N N . GLY B 1 118 ? -18.46100 -3.50400 -33.32300 1.000 13.35000 388 GLY B N 1
ATOM 3591 C CA . GLY B 1 118 ? -19.66900 -2.91700 -32.78200 1.000 14.46000 388 GLY B CA 1
ATOM 3592 C C . GLY B 1 118 ? -19.63500 -1.42100 -32.99000 1.000 12.89000 388 GLY B C 1
ATOM 3593 O O . GLY B 1 118 ? -18.56700 -0.81200 -33.08900 1.000 14.99000 388 GLY B O 1
ATOM 3594 N N . ILE B 1 119 ? -20.82700 -0.83100 -33.07000 1.000 13.57000 389 ILE B N 1
ATOM 3595 C CA . ILE B 1 119 ? -20.97500 0.61300 -33.18500 1.000 15.31000 389 ILE B CA 1
ATOM 3596 C C . ILE B 1 119 ? -22.01400 1.08400 -32.17100 1.000 14.82000 389 ILE B C 1
ATOM 3597 O O . ILE B 1 119 ? -23.01700 0.40400 -31.93000 1.000 14.27000 389 ILE B O 1
ATOM 3602 N N . GLU B 1 120 ? -21.75500 2.23600 -31.56200 1.000 13.77000 390 GLU B N 1
ATOM 3603 C CA . GLU B 1 120 ? -22.66200 2.86400 -30.60300 1.000 14.71000 390 GLU B CA 1
ATOM 3604 C C . GLU B 1 120 ? -23.35600 4.04600 -31.27500 1.000 18.97000 390 GLU B C 1
ATOM 3605 O O . GLU B 1 120 ? -22.68400 4.95600 -31.77500 1.000 18.34000 390 GLU B O 1
ATOM 3611 N N . ILE B 1 121 ? -24.68500 4.01600 -31.31000 1.000 16.67000 391 ILE B N 1
ATOM 3612 C CA . ILE B 1 121 ? -25.51000 5.11700 -31.80000 1.000 17.93000 391 ILE B CA 1
ATOM 3613 C C . ILE B 1 121 ? -26.14800 5.78100 -30.58100 1.000 18.83000 391 ILE B C 1
ATOM 3614 O O . ILE B 1 121 ? -27.05000 5.19600 -29.96700 1.000 20.25000 391 ILE B O 1
ATOM 3619 N N . PRO B 1 122 ? -25.73100 6.98800 -30.20000 1.000 20.78000 392 PRO B N 1
ATOM 3620 C CA . PRO B 1 122 ? -26.21400 7.58200 -28.94300 1.000 23.66000 392 PRO B CA 1
ATOM 3621 C C . PRO B 1 122 ? -27.71400 7.86000 -28.94400 1.000 21.53000 392 PRO B C 1
ATOM 3622 O O . PRO B 1 122 ? -28.31800 8.16300 -29.97500 1.000 21.76000 392 PRO B O 1
ATOM 3626 N N . GLU B 1 123 ? -28.30800 7.75100 -27.75200 1.000 20.26000 393 GLU B N 1
ATOM 3627 C CA . GLU B 1 123 ? -29.69800 8.10900 -27.50300 1.000 22.30000 393 GLU B CA 1
ATOM 3628 C C . GLU B 1 123 ? -29.74100 9.54500 -27.00400 1.000 23.42000 393 GLU B C 1
ATOM 3629 O O . GLU B 1 123 ? -29.07000 9.88400 -26.02300 1.000 26.58000 393 GLU B O 1
ATOM 3635 N N . GLU B 1 124 ? -30.55700 10.37600 -27.64600 1.000 30.78000 394 GLU B N 1
ATOM 3636 C CA . GLU B 1 124 ? -30.67300 11.76600 -27.22300 1.000 31.49000 394 GLU B CA 1
ATOM 3637 C C . GLU B 1 124 ? -31.19200 11.85000 -25.79200 1.000 24.78000 394 GLU B C 1
ATOM 3638 O O . GLU B 1 124 ? -32.21300 11.24800 -25.45200 1.000 29.02000 394 GLU B O 1
ATOM 3644 N N . GLY B 1 125 ? -30.46800 12.58300 -24.94900 1.000 27.10000 395 GLY B N 1
ATOM 3645 C CA . GLY B 1 125 ? -30.93100 12.85600 -23.60300 1.000 27.82000 395 GLY B CA 1
ATOM 3646 C C . GLY B 1 125 ? -30.89100 11.68400 -22.64900 1.000 34.36000 395 GLY B C 1
ATOM 3647 O O . GLY B 1 125 ? -31.50700 11.74700 -21.58200 1.000 31.88000 395 GLY B O 1
ATOM 3648 N N . VAL B 1 126 ? -30.18900 10.61000 -22.99900 1.000 23.53000 396 VAL B N 1
ATOM 3649 C CA . VAL B 1 126 ? -30.05300 9.43800 -22.14200 1.000 21.68000 396 VAL B CA 1
ATOM 3650 C C . VAL B 1 126 ? -28.58200 9.28500 -21.79100 1.000 21.96000 396 VAL B C 1
ATOM 3651 O O . VAL B 1 126 ? -27.72200 9.32200 -22.67900 1.000 26.62000 396 VAL B O 1
ATOM 3655 N N . ASP B 1 127 ? -28.29100 9.12500 -20.49700 1.000 21.48000 397 ASP B N 1
ATOM 3656 C CA . ASP B 1 127 ? -26.89900 9.04300 -20.07300 1.000 25.87000 397 ASP B CA 1
ATOM 3657 C C . ASP B 1 127 ? -26.63000 8.03200 -18.95800 1.000 22.81000 397 ASP B C 1
ATOM 3658 O O . ASP B 1 127 ? -25.50200 7.99500 -18.44800 1.000 19.93000 397 ASP B O 1
ATOM 3663 N N . TYR B 1 128 ? -27.59700 7.17700 -18.60000 1.000 17.98000 398 TYR B N 1
ATOM 3664 C CA . TYR B 1 128 ? -27.41500 6.30500 -17.43700 1.000 17.26000 398 TYR B CA 1
ATOM 3665 C C . TYR B 1 128 ? -26.33000 5.24900 -17.64300 1.000 17.76000 398 TYR B C 1
ATOM 3666 O O . TYR B 1 128 ? -25.78700 4.74200 -16.65200 1.000 17.57000 398 TYR B O 1
ATOM 3675 N N . TYR B 1 129 ? -26.00000 4.90400 -18.88800 1.000 14.94000 399 TYR B N 1
ATOM 3676 C CA . TYR B 1 129 ? -24.92000 3.96000 -19.16900 1.000 15.54000 399 TYR B CA 1
ATOM 3677 C C . TYR B 1 129 ? -23.62400 4.64400 -19.58700 1.000 17.04000 399 TYR B C 1
ATOM 3678 O O . TYR B 1 129 ? -22.69100 3.96700 -20.02900 1.000 17.38000 399 TYR B O 1
ATOM 3687 N N . ASN B 1 130 ? -23.52900 5.95700 -19.42200 1.000 16.35000 400 ASN B N 1
ATOM 3688 C CA . ASN B 1 130 ? -22.31000 6.69400 -19.71700 1.000 18.53000 400 ASN B CA 1
ATOM 3689 C C . ASN B 1 130 ? -21.51900 6.98700 -18.44700 1.000 16.37000 400 ASN B C 1
ATOM 3690 O O . ASN B 1 130 ? -22.06000 7.03600 -17.33600 1.000 17.01000 400 ASN B O 1
ATOM 3695 N N . LEU B 1 131 ? -20.21400 7.17200 -18.62700 1.000 16.57000 401 LEU B N 1
ATOM 3696 C CA . LEU B 1 131 ? -19.34300 7.53100 -17.51600 1.000 15.80000 401 LEU B CA 1
ATOM 3697 C C . LEU B 1 131 ? -19.68800 8.92400 -17.00900 1.000 18.86000 401 LEU B C 1
ATOM 3698 O O . LEU B 1 131 ? -19.95200 9.84000 -17.79100 1.000 22.16000 401 LEU B O 1
ATOM 3703 N N . LYS B 1 132 ? -19.71200 9.06500 -15.68700 1.000 17.85000 402 LYS B N 1
ATOM 3704 C CA . LYS B 1 132 ? -19.99500 10.32500 -15.01900 1.000 20.42000 402 LYS B CA 1
ATOM 3705 C C . LYS B 1 132 ? -18.99300 10.50700 -13.89700 1.000 16.66000 402 LYS B C 1
ATOM 3706 O O . LYS B 1 132 ? -18.36400 9.55100 -13.43400 1.000 17.88000 402 LYS B O 1
ATOM 3712 N N . ASN B 1 133 ? -18.86900 11.75500 -13.43900 1.000 19.25000 403 ASN B N 1
ATOM 3713 C CA . ASN B 1 133 ? -17.99900 12.08500 -12.31500 1.000 20.14000 403 ASN B CA 1
ATOM 3714 C C . ASN B 1 133 ? -18.73700 11.75500 -11.01600 1.000 22.77000 403 ASN B C 1
ATOM 3715 O O . ASN B 1 133 ? -19.22600 12.62500 -10.29200 1.000 23.91000 403 ASN B O 1
ATOM 3720 N N . VAL B 1 134 ? -18.83400 10.45400 -10.74900 1.000 18.89000 404 VAL B N 1
ATOM 3721 C CA . VAL B 1 134 ? -19.42000 9.91600 -9.52200 1.000 21.01000 404 VAL B CA 1
ATOM 3722 C C . VAL B 1 134 ? -18.43200 8.90300 -8.95500 1.000 18.94000 404 VAL B C 1
ATOM 3723 O O . VAL B 1 134 ? -17.49600 8.50100 -9.66000 1.000 18.78000 404 VAL B O 1
ATOM 3727 N N . PRO B 1 135 ? -18.57900 8.46500 -7.70800 1.000 17.37000 405 PRO B N 1
ATOM 3728 C CA . PRO B 1 135 ? -17.67200 7.43700 -7.18800 1.000 16.37000 405 PRO B CA 1
ATOM 3729 C C . PRO B 1 135 ? -17.77800 6.17000 -8.02600 1.000 19.26000 405 PRO B C 1
ATOM 3730 O O . PRO B 1 135 ? -18.87200 5.74700 -8.40800 1.000 19.09000 405 PRO B O 1
ATOM 3734 N N . HIS B 1 136 ? -16.63000 5.56600 -8.32300 1.000 17.53000 406 HIS B N 1
ATOM 3735 C CA . HIS B 1 136 ? -16.57300 4.43800 -9.24600 1.000 16.28000 406 HIS B CA 1
ATOM 3736 C C . HIS B 1 136 ? -16.17100 3.15600 -8.53200 1.000 15.86000 406 HIS B C 1
ATOM 3737 O O . HIS B 1 136 ? -15.20600 3.13900 -7.75700 1.000 19.36000 406 HIS B O 1
ATOM 3744 N N . GLY B 1 137 ? -16.91900 2.09000 -8.79600 1.000 16.07000 407 GLY B N 1
ATOM 3745 C CA . GLY B 1 137 ? -16.50600 0.75900 -8.40700 1.000 14.69000 407 GLY B CA 1
ATOM 3746 C C . GLY B 1 137 ? -15.38100 0.27100 -9.31000 1.000 14.47000 407 GLY B C 1
ATOM 3747 O O . GLY B 1 137 ? -14.86100 0.99100 -10.16400 1.000 16.73000 407 GLY B O 1
ATOM 3748 N N . GLN B 1 138 ? -15.00500 -0.99300 -9.09900 1.000 13.94000 408 GLN B N 1
ATOM 3749 C CA . GLN B 1 138 ? -13.86300 -1.60100 -9.77500 1.000 13.95000 408 GLN B CA 1
ATOM 3750 C C . GLN B 1 138 ? -14.24200 -2.99400 -10.25900 1.000 14.39000 408 GLN B C 1
ATOM 3751 O O . GLN B 1 138 ? -14.75300 -3.80300 -9.48000 1.000 17.10000 408 GLN B O 1
ATOM 3757 N N . ILE B 1 139 ? -13.94900 -3.29200 -11.51900 1.000 14.94000 409 ILE B N 1
ATOM 3758 C CA . ILE B 1 139 ? -14.15100 -4.63500 -12.05600 1.000 13.39000 409 ILE B CA 1
ATOM 3759 C C . ILE B 1 139 ? -12.83400 -5.39100 -11.95300 1.000 14.50000 409 ILE B C 1
ATOM 3760 O O . ILE B 1 139 ? -11.81000 -4.95100 -12.49700 1.000 15.00000 409 ILE B O 1
ATOM 3765 N N . ARG B 1 140 ? -12.86700 -6.53000 -11.27100 1.000 12.74000 410 ARG B N 1
ATOM 3766 C CA . ARG B 1 140 ? -11.68500 -7.33200 -11.00100 1.000 13.41000 410 ARG B CA 1
ATOM 3767 C C . ARG B 1 140 ? -11.76000 -8.64700 -11.75700 1.000 14.20000 410 ARG B C 1
ATOM 3768 O O . ARG B 1 140 ? -12.82000 -9.27300 -11.82200 1.000 14.80000 410 ARG B O 1
ATOM 3776 N N . GLN B 1 141 ? -10.63000 -9.07500 -12.31600 1.000 14.44000 411 GLN B N 1
ATOM 3777 C CA . GLN B 1 141 ? -10.53900 -10.37700 -12.96600 1.000 12.96000 411 GLN B CA 1
ATOM 3778 C C . GLN B 1 141 ? -10.07000 -11.40300 -11.94100 1.000 14.23000 411 GLN B C 1
ATOM 3779 O O . GLN B 1 141 ? -9.03000 -11.21200 -11.29300 1.000 16.63000 411 GLN B O 1
ATOM 3785 N N . ILE B 1 142 ? -10.84900 -12.46900 -11.78100 1.000 14.42000 412 ILE B N 1
ATOM 3786 C CA . ILE B 1 142 ? -10.55700 -13.55200 -10.84600 1.000 15.64000 412 ILE B CA 1
ATOM 3787 C C . ILE B 1 142 ? -10.45600 -14.82800 -11.66400 1.000 17.29000 412 ILE B C 1
ATOM 3788 O O . ILE B 1 142 ? -11.43100 -15.23300 -12.30400 1.000 19.27000 412 ILE B O 1
ATOM 3793 N N . ARG B 1 143 ? -9.29800 -15.47400 -11.62800 1.000 17.47000 413 ARG B N 1
ATOM 3794 C CA . ARG B 1 143 ? -9.11100 -16.73500 -12.33100 1.000 16.55000 413 ARG B CA 1
ATOM 3795 C C . ARG B 1 143 ? -9.27500 -17.91300 -11.37100 1.000 17.90000 413 ARG B C 1
ATOM 3796 O O . ARG B 1 143 ? -8.94500 -17.82300 -10.18500 1.000 19.96000 413 ARG B O 1
ATOM 3804 N N . TYR B 1 144 ? -9.81700 -19.01900 -11.88600 1.000 16.41000 414 TYR B N 1
ATOM 3805 C CA . TYR B 1 144 ? -9.97700 -20.21200 -11.06500 1.000 17.13000 414 TYR B CA 1
ATOM 3806 C C . TYR B 1 144 ? -10.01000 -21.43400 -11.97100 1.000 14.71000 414 TYR B C 1
ATOM 3807 O O . TYR B 1 144 ? -10.43500 -21.35500 -13.12400 1.000 15.55000 414 TYR B O 1
ATOM 3816 N N . PHE B 1 145 ? -9.53300 -22.55500 -11.44200 1.000 16.96000 415 PHE B N 1
ATOM 3817 C CA . PHE B 1 145 ? -9.56400 -23.80600 -12.17800 1.000 15.85000 415 PHE B CA 1
ATOM 3818 C C . PHE B 1 145 ? -10.81200 -24.57700 -11.78000 1.000 14.92000 415 PHE B C 1
ATOM 3819 O O . PHE B 1 145 ? -11.06900 -24.79200 -10.59400 1.000 17.99000 415 PHE B O 1
ATOM 3827 N N . SER B 1 146 ? -11.59000 -24.98900 -12.77500 1.000 15.59000 416 SER B N 1
ATOM 3828 C CA . SER B 1 146 ? -12.85100 -25.66400 -12.51300 1.000 17.37000 416 SER B CA 1
ATOM 3829 C C . SER B 1 146 ? -12.63800 -27.17300 -12.51000 1.000 18.30000 416 SER B C 1
ATOM 3830 O O . SER B 1 146 ? -12.13300 -27.74000 -13.48600 1.000 18.36000 416 SER B O 1
ATOM 3833 N N . ASP B 1 147 ? -13.03500 -27.81500 -11.41700 1.000 17.06000 417 ASP B N 1
ATOM 3834 C CA . ASP B 1 147 ? -13.02000 -29.27000 -11.36800 1.000 17.87000 417 ASP B CA 1
ATOM 3835 C C . ASP B 1 147 ? -14.21100 -29.88500 -12.08400 1.000 25.03000 417 ASP B C 1
ATOM 3836 O O . ASP B 1 147 ? -14.24900 -31.10800 -12.25700 1.000 26.94000 417 ASP B O 1
ATOM 3841 N N . VAL B 1 148 ? -15.17000 -29.07000 -12.52100 1.000 18.28000 418 VAL B N 1
ATOM 3842 C CA . VAL B 1 148 ? -16.25200 -29.56800 -13.36500 1.000 19.11000 418 VAL B CA 1
ATOM 3843 C C . VAL B 1 148 ? -15.80900 -29.63000 -14.82000 1.000 20.80000 418 VAL B C 1
ATOM 3844 O O . VAL B 1 148 ? -15.91300 -30.67400 -15.47600 1.000 22.19000 418 VAL B O 1
ATOM 3848 N N . THR B 1 149 ? -15.31900 -28.51200 -15.35800 1.000 17.99000 419 THR B N 1
ATOM 3849 C CA . THR B 1 149 ? -14.94000 -28.44500 -16.76200 1.000 16.69000 419 THR B CA 1
ATOM 3850 C C . THR B 1 149 ? -13.49800 -28.86300 -17.02700 1.000 18.72000 419 THR B C 1
ATOM 3851 O O . THR B 1 149 ? -13.13000 -29.05600 -18.19300 1.000 17.91000 419 THR B O 1
ATOM 3855 N N . LYS B 1 150 ? -12.67800 -28.99800 -15.98100 1.000 19.07000 420 LYS B N 1
ATOM 3856 C CA . LYS B 1 150 ? -11.24700 -29.29200 -16.11900 1.000 19.92000 420 LYS B CA 1
ATOM 3857 C C . LYS B 1 150 ? -10.51000 -28.22600 -16.92300 1.000 23.34000 420 LYS B C 1
ATOM 3858 O O . LYS B 1 150 ? -9.54100 -28.51500 -17.63500 1.000 22.94000 420 LYS B O 1
ATOM 3864 N N . ALA B 1 151 ? -10.94800 -26.97600 -16.81900 1.000 18.48000 421 ALA B N 1
ATOM 3865 C CA . ALA B 1 151 ? -10.31100 -25.89700 -17.54500 1.000 18.39000 421 ALA B CA 1
ATOM 3866 C C . ALA B 1 151 ? -10.20000 -24.69500 -16.62300 1.000 15.77000 421 ALA B C 1
ATOM 3867 O O . ALA B 1 151 ? -10.95700 -24.55400 -15.65600 1.000 16.76000 421 ALA B O 1
ATOM 3869 N N . TRP B 1 152 ? -9.23900 -23.83900 -16.94600 1.000 17.27000 422 TRP B N 1
ATOM 3870 C CA . TRP B 1 152 ? -9.11800 -22.54200 -16.29800 1.000 18.03000 422 TRP B CA 1
ATOM 3871 C C . TRP B 1 152 ? -10.25200 -21.64100 -16.75700 1.000 17.51000 422 TRP B C 1
ATOM 3872 O O . TRP B 1 152 ? -10.54700 -21.54800 -17.95500 1.000 18.36000 422 TRP B O 1
ATOM 3883 N N . ARG B 1 153 ? -10.89200 -20.99600 -15.79200 1.000 15.35000 423 ARG B N 1
ATOM 3884 C CA . ARG B 1 153 ? -12.02100 -20.11900 -16.02300 1.000 14.32000 423 ARG B CA 1
ATOM 3885 C C . ARG B 1 153 ? -11.70600 -18.75300 -15.43900 1.000 15.24000 423 ARG B C 1
ATOM 3886 O O . ARG B 1 153 ? -10.69200 -18.54700 -14.76700 1.000 16.09000 423 ARG B O 1
ATOM 3894 N N . ARG B 1 154 ? -12.60100 -17.81100 -15.69600 1.000 15.53000 424 ARG B N 1
ATOM 3895 C CA . ARG B 1 154 ? -12.36800 -16.43300 -15.30500 1.000 19.42000 424 ARG B CA 1
ATOM 3896 C C . ARG B 1 154 ? -13.70600 -15.76300 -15.05000 1.000 18.92000 424 ARG B C 1
ATOM 3897 O O . ARG B 1 154 ? -14.60500 -15.81800 -15.89700 1.000 20.22000 424 ARG B O 1
ATOM 3905 N N . ALA B 1 155 ? -13.83300 -15.13900 -13.88800 1.000 17.20000 425 ALA B N 1
ATOM 3906 C CA . ALA B 1 155 ? -14.97800 -14.30100 -13.59400 1.000 17.85000 425 ALA B CA 1
ATOM 3907 C C . ALA B 1 155 ? -14.51400 -12.85800 -13.49700 1.000 17.63000 425 ALA B C 1
ATOM 3908 O O . ALA B 1 155 ? -13.39400 -12.57400 -13.06200 1.000 17.94000 425 ALA B O 1
ATOM 3910 N N . PHE B 1 156 ? -15.37500 -11.94600 -13.91300 1.000 13.58000 426 PHE B N 1
ATOM 3911 C CA . PHE B 1 156 ? -15.19200 -10.53300 -13.61300 1.000 12.56000 426 PHE B CA 1
ATOM 3912 C C . PHE B 1 156 ? -16.11500 -10.17200 -12.46100 1.000 14.96000 426 PHE B C 1
ATOM 3913 O O . PHE B 1 156 ? -17.30600 -10.50700 -12.48200 1.000 15.92000 426 PHE B O 1
ATOM 3921 N N . VAL B 1 157 ? -15.56200 -9.51200 -11.44700 1.000 13.44000 427 VAL B N 1
ATOM 3922 C CA . VAL B 1 157 ? -16.30200 -9.19100 -10.23200 1.000 13.65000 427 VAL B CA 1
ATOM 3923 C C . VAL B 1 157 ? -16.24800 -7.68400 -10.05400 1.000 12.64000 427 VAL B C 1
ATOM 3924 O O . VAL B 1 157 ? -15.17900 -7.11500 -9.78500 1.000 13.92000 427 VAL B O 1
ATOM 3928 N N . TYR B 1 158 ? -17.40000 -7.03600 -10.19900 1.000 12.94000 428 TYR B N 1
ATOM 3929 C CA . TYR B 1 158 ? -17.53000 -5.62400 -9.87100 1.000 13.10000 428 TYR B CA 1
ATOM 3930 C C . TYR B 1 158 ? -17.72000 -5.47600 -8.37200 1.000 11.36000 428 TYR B C 1
ATOM 3931 O O . TYR B 1 158 ? -18.60800 -6.10800 -7.79300 1.000 12.51000 428 TYR B O 1
ATOM 3940 N N . THR B 1 159 ? -16.87300 -4.65100 -7.74500 1.000 11.70000 429 THR B N 1
ATOM 3941 C CA . THR B 1 159 ? -17.13600 -4.21500 -6.38100 1.000 12.49000 429 THR B CA 1
ATOM 3942 C C . THR B 1 159 ? -17.56100 -2.75400 -6.40800 1.000 13.09000 429 THR B C 1
ATOM 3943 O O . THR B 1 159 ? -17.04700 -1.98200 -7.22100 1.000 13.18000 429 THR B O 1
ATOM 3947 N N . PRO B 1 160 ? -18.49200 -2.34200 -5.55000 1.000 12.39000 430 PRO B N 1
ATOM 3948 C CA . PRO B 1 160 ? -18.99800 -0.96600 -5.61200 1.000 13.60000 430 PRO B CA 1
ATOM 3949 C C . PRO B 1 160 ? -17.98800 0.01900 -5.03900 1.000 12.50000 430 PRO B C 1
ATOM 3950 O O . PRO B 1 160 ? -16.99600 -0.34900 -4.40700 1.000 14.68000 430 PRO B O 1
ATOM 3954 N N . ALA B 1 161 ? -18.24500 1.29700 -5.30200 1.000 14.93000 431 ALA B N 1
ATOM 3955 C CA . ALA B 1 161 ? -17.34900 2.34300 -4.83300 1.000 15.03000 431 ALA B CA 1
ATOM 3956 C C . ALA B 1 161 ? -17.17400 2.26200 -3.32200 1.000 16.56000 431 ALA B C 1
ATOM 3957 O O . ALA B 1 161 ? -18.12400 1.99800 -2.58000 1.000 18.40000 431 ALA B O 1
ATOM 3959 N N . GLY B 1 162 ? -15.94200 2.47900 -2.87500 1.000 18.69000 432 GLY B N 1
ATOM 3960 C CA . GLY B 1 162 ? -15.63100 2.45300 -1.46200 1.000 20.06000 432 GLY B CA 1
ATOM 3961 C C . GLY B 1 162 ? -15.30400 1.09000 -0.89100 1.000 16.94000 432 GLY B C 1
ATOM 3962 O O . GLY B 1 162 ? -14.98600 1.00100 0.29900 1.000 20.67000 432 GLY B O 1
ATOM 3963 N N . TYR B 1 163 ? -15.37300 0.02300 -1.69700 1.000 14.90000 433 TYR B N 1
ATOM 3964 C CA . TYR B 1 163 ? -15.20200 -1.33000 -1.17800 1.000 17.68000 433 TYR B CA 1
ATOM 3965 C C . TYR B 1 163 ? -13.91900 -1.46800 -0.36100 1.000 17.12000 433 TYR B C 1
ATOM 3966 O O . TYR B 1 163 ? -13.94300 -1.96600 0.77200 1.000 17.72000 433 TYR B O 1
ATOM 3975 N N . ASP B 1 164 ? -12.78400 -1.03300 -0.91900 1.000 17.86000 434 ASP B N 1
ATOM 3976 C CA . ASP B 1 164 ? -11.51400 -1.24900 -0.23000 1.000 18.61000 434 ASP B CA 1
ATOM 3977 C C . ASP B 1 164 ? -11.42300 -0.45500 1.07200 1.000 19.93000 434 ASP B C 1
ATOM 3978 O O . ASP B 1 164 ? -10.79900 -0.92300 2.03100 1.000 23.67000 434 ASP B O 1
ATOM 3983 N N . ALA B 1 165 ? -12.04700 0.72400 1.13400 1.000 19.04000 435 ALA B N 1
ATOM 3984 C CA . ALA B 1 165 ? -11.96400 1.56400 2.32700 1.000 20.18000 435 ALA B CA 1
ATOM 3985 C C . ALA B 1 165 ? -12.98000 1.20300 3.41100 1.000 26.34000 435 ALA B C 1
ATOM 3986 O O . ALA B 1 165 ? -12.79500 1.61300 4.56400 1.000 28.69000 435 ALA B O 1
ATOM 3988 N N . ASN B 1 166 ? -14.03700 0.46600 3.08100 1.000 22.14000 436 ASN B N 1
ATOM 3989 C CA . ASN B 1 166 ? -15.12200 0.15000 4.01300 1.000 19.61000 436 ASN B CA 1
ATOM 3990 C C . ASN B 1 166 ? -15.01200 -1.30600 4.45700 1.000 21.97000 436 ASN B C 1
ATOM 3991 O O . ASN B 1 166 ? -15.88900 -2.12700 4.17800 1.000 20.28000 436 ASN B O 1
ATOM 3996 N N . THR B 1 167 ? -13.94300 -1.62200 5.19700 1.000 23.89000 437 THR B N 1
ATOM 3997 C CA . THR B 1 167 ? -13.59700 -3.02300 5.44900 1.000 24.20000 437 THR B CA 1
ATOM 3998 C C . THR B 1 167 ? -14.58300 -3.75700 6.35500 1.000 19.93000 437 THR B C 1
ATOM 3999 O O . THR B 1 167 ? -14.54400 -4.99000 6.41300 1.000 28.76000 437 THR B O 1
ATOM 4003 N N A SER B 1 168 ? -15.48000 -3.03900 7.01800 0.420 23.49000 438 SER B N 1
ATOM 4004 N N B SER B 1 168 ? -15.48000 -3.03400 7.01800 0.580 23.48000 438 SER B N 1
ATOM 4005 C CA A SER B 1 168 ? -16.44800 -3.76200 7.87800 0.420 27.20000 438 SER B CA 1
ATOM 4006 C CA B SER B 1 168 ? -16.48100 -3.69100 7.89700 0.580 27.27000 438 SER B CA 1
ATOM 4007 C C A SER B 1 168 ? -17.80200 -3.85700 7.16300 0.420 26.43000 438 SER B C 1
ATOM 4008 C C B SER B 1 168 ? -17.77700 -3.92800 7.12000 0.580 26.20000 438 SER B C 1
ATOM 4009 O O A SER B 1 168 ? -18.66800 -4.59300 7.64600 0.420 24.78000 438 SER B O 1
ATOM 4010 O O B SER B 1 168 ? -18.70700 -4.52000 7.67000 0.580 27.04000 438 SER B O 1
ATOM 4015 N N . GLN B 1 169 ? -17.87700 -3.35100 5.93600 1.000 22.21000 439 GLN B N 1
ATOM 4016 C CA . GLN B 1 169 ? -19.13600 -3.45000 5.18600 1.000 19.25000 439 GLN B CA 1
ATOM 4017 C C . GLN B 1 169 ? -19.18800 -4.72700 4.35600 1.000 18.28000 439 GLN B C 1
ATOM 4018 O O . GLN B 1 169 ? -18.20300 -5.06300 3.77800 1.000 18.25000 439 GLN B O 1
ATOM 4024 N N . ARG B 1 170 ? -20.35200 -5.36400 4.33900 1.000 15.93000 440 ARG B N 1
ATOM 4025 C CA . ARG B 1 170 ? -20.61600 -6.55400 3.50700 1.000 16.05000 440 ARG B CA 1
ATOM 4026 C C . ARG B 1 170 ? -21.70500 -6.20100 2.48900 1.000 16.41000 440 ARG B C 1
ATOM 4027 O O . ARG B 1 170 ? -22.43200 -5.27900 2.69000 1.000 15.85000 440 ARG B O 1
ATOM 4035 N N . TYR B 1 171 ? -21.75100 -6.94900 1.39400 1.000 13.58000 441 TYR B N 1
ATOM 4036 C CA . TYR B 1 171 ? -22.54900 -6.55100 0.24700 1.000 12.80000 441 TYR B CA 1
ATOM 4037 C C . TYR B 1 171 ? -23.35500 -7.70900 -0.32200 1.000 12.50000 441 TYR B C 1
ATOM 4038 O O . TYR B 1 171 ? -22.89300 -8.85500 -0.34000 1.000 13.79000 441 TYR B O 1
ATOM 4047 N N . PRO B 1 172 ? -24.54600 -7.42400 -0.83800 1.000 12.48000 442 PRO B N 1
ATOM 4048 C CA . PRO B 1 172 ? -25.30100 -8.42700 -1.59400 1.000 12.76000 442 PRO B CA 1
ATOM 4049 C C . PRO B 1 172 ? -24.66100 -8.62300 -2.96100 1.000 12.11000 442 PRO B C 1
ATOM 4050 O O . PRO B 1 172 ? -23.82400 -7.82800 -3.38900 1.000 11.89000 442 PRO B O 1
ATOM 4054 N N . VAL B 1 173 ? -25.03900 -9.71700 -3.63600 1.000 11.77000 443 VAL B N 1
ATOM 4055 C CA . VAL B 1 173 ? -24.37900 -10.11900 -4.88000 1.000 11.81000 443 VAL B CA 1
ATOM 4056 C C . VAL B 1 173 ? -25.40800 -10.43000 -5.95300 1.000 12.13000 443 VAL B C 1
ATOM 4057 O O . VAL B 1 173 ? -26.35500 -11.18400 -5.70900 1.000 12.42000 443 VAL B O 1
ATOM 4061 N N . LEU B 1 174 ? -25.17400 -9.90100 -7.15300 1.000 11.84000 444 LEU B N 1
ATOM 4062 C CA . LEU B 1 174 ? -25.89300 -10.25600 -8.36700 1.000 12.29000 444 LEU B CA 1
ATOM 4063 C C . LEU B 1 174 ? -24.95800 -11.04100 -9.28600 1.000 11.69000 444 LEU B C 1
ATOM 4064 O O . LEU B 1 174 ? -23.86200 -10.56500 -9.61100 1.000 12.08000 444 LEU B O 1
ATOM 4069 N N . TYR B 1 175 ? -25.38700 -12.23600 -9.69200 1.000 11.09000 445 TYR B N 1
ATOM 4070 C CA . TYR B 1 175 ? -24.70200 -13.03700 -10.70400 1.000 10.63000 445 TYR B CA 1
ATOM 4071 C C . TYR B 1 175 ? -25.38400 -12.73700 -12.02800 1.000 11.44000 445 TYR B C 1
ATOM 4072 O O . TYR B 1 175 ? -26.59600 -12.93900 -12.15800 1.000 12.60000 445 TYR B O 1
ATOM 4081 N N . LEU B 1 176 ? -24.61200 -12.25300 -13.00300 1.000 11.41000 446 LEU B N 1
ATOM 4082 C CA . LEU B 1 176 ? -25.16400 -11.63900 -14.21000 1.000 11.27000 446 LEU B CA 1
ATOM 4083 C C . LEU B 1 176 ? -24.53100 -12.27000 -15.44700 1.000 11.70000 446 LEU B C 1
ATOM 4084 O O . LEU B 1 176 ? -23.31400 -12.15800 -15.64700 1.000 11.93000 446 LEU B O 1
ATOM 4089 N N . GLN B 1 177 ? -25.36000 -12.89800 -16.29200 1.000 12.19000 447 GLN B N 1
ATOM 4090 C CA . GLN B 1 177 ? -24.89200 -13.73300 -17.39600 1.000 11.75000 447 GLN B CA 1
ATOM 4091 C C . GLN B 1 177 ? -25.19000 -13.14300 -18.77800 1.000 12.53000 447 GLN B C 1
ATOM 4092 O O . GLN B 1 177 ? -26.23200 -12.52000 -19.01000 1.000 12.63000 447 GLN B O 1
ATOM 4098 N N . HIS B 1 178 ? -24.26400 -13.38400 -19.70600 1.000 13.07000 448 HIS B N 1
ATOM 4099 C CA . HIS B 1 178 ? -24.32800 -12.94300 -21.09600 1.000 12.49000 448 HIS B CA 1
ATOM 4100 C C . HIS B 1 178 ? -25.18600 -13.90700 -21.92900 1.000 11.66000 448 HIS B C 1
ATOM 4101 O O . HIS B 1 178 ? -25.71300 -14.90300 -21.43000 1.000 13.48000 448 HIS B O 1
ATOM 4108 N N . GLY B 1 179 ? -25.32300 -13.62800 -23.23000 1.000 12.98000 449 GLY B N 1
ATOM 4109 C CA . GLY B 1 179 ? -26.15100 -14.43700 -24.09800 1.000 12.74000 449 GLY B CA 1
ATOM 4110 C C . GLY B 1 179 ? -25.35200 -15.44100 -24.92200 1.000 13.19000 449 GLY B C 1
ATOM 4111 O O . GLY B 1 179 ? -24.13000 -15.52700 -24.84800 1.000 13.72000 449 GLY B O 1
ATOM 4112 N N . GLY B 1 180 ? -26.08200 -16.20500 -25.72900 1.000 12.95000 450 GLY B N 1
ATOM 4113 C CA . GLY B 1 180 ? -25.42200 -17.13400 -26.63300 1.000 13.90000 450 GLY B CA 1
ATOM 4114 C C . GLY B 1 180 ? -24.49400 -16.39600 -27.58300 1.000 12.58000 450 GLY B C 1
ATOM 4115 O O . GLY B 1 180 ? -24.78800 -15.28800 -28.03000 1.000 15.03000 450 GLY B O 1
ATOM 4116 N N . GLY B 1 181 ? -23.34700 -17.00900 -27.86900 1.000 14.60000 451 GLY B N 1
ATOM 4117 C CA . GLY B 1 181 ? -22.35800 -16.39100 -28.73700 1.000 15.12000 451 GLY B CA 1
ATOM 4118 C C . GLY B 1 181 ? -21.52900 -15.29200 -28.10200 1.000 14.19000 451 GLY B C 1
ATOM 4119 O O . GLY B 1 181 ? -20.73000 -14.65400 -28.79900 1.000 15.09000 451 GLY B O 1
ATOM 4120 N N . GLU B 1 182 ? -21.68400 -15.05900 -26.80800 1.000 13.20000 452 GLU B N 1
ATOM 4121 C CA . GLU B 1 182 ? -20.94500 -14.05600 -26.05100 1.000 13.86000 452 GLU B CA 1
ATOM 4122 C C . GLU B 1 182 ? -20.10300 -14.75000 -24.98200 1.000 14.10000 452 GLU B C 1
ATOM 4123 O O . GLU B 1 182 ? -20.04500 -15.97700 -24.90900 1.000 13.97000 452 GLU B O 1
ATOM 4129 N N . ASP B 1 183 ? -19.42900 -13.95500 -24.15800 1.000 12.95000 453 ASP B N 1
ATOM 4130 C CA . ASP B 1 183 ? -18.61800 -14.50700 -23.07700 1.000 13.62000 453 ASP B CA 1
ATOM 4131 C C . ASP B 1 183 ? -18.64800 -13.53700 -21.90100 1.000 13.96000 453 ASP B C 1
ATOM 4132 O O . ASP B 1 183 ? -19.39800 -12.55600 -21.90600 1.000 13.54000 453 ASP B O 1
ATOM 4137 N N . GLU B 1 184 ? -17.80300 -13.79900 -20.90100 1.000 13.00000 454 GLU B N 1
ATOM 4138 C CA . GLU B 1 184 ? -17.79700 -13.01100 -19.67400 1.000 12.97000 454 GLU B CA 1
ATOM 4139 C C . GLU B 1 184 ? -17.39400 -11.55600 -19.88100 1.000 14.00000 454 GLU B C 1
ATOM 4140 O O . GLU B 1 184 ? -17.62500 -10.74300 -18.97700 1.000 13.12000 454 GLU B O 1
ATOM 4146 N N . THR B 1 185 ? -16.81100 -11.19700 -21.02900 1.000 12.21000 455 THR B N 1
ATOM 4147 C CA . THR B 1 185 ? -16.48700 -9.79700 -21.29700 1.000 13.58000 455 THR B CA 1
ATOM 4148 C C . THR B 1 185 ? -17.69300 -8.99100 -21.76600 1.000 12.57000 455 THR B C 1
ATOM 4149 O O . THR B 1 185 ? -17.57500 -7.77100 -21.94800 1.000 13.26000 455 THR B O 1
ATOM 4153 N N . GLY B 1 186 ? -18.84500 -9.63200 -21.94700 1.000 12.25000 456 GLY B N 1
ATOM 4154 C CA . GLY B 1 186 ? -20.00000 -8.96800 -22.52500 1.000 12.05000 456 GLY B CA 1
ATOM 4155 C C . GLY B 1 186 ? -20.59000 -7.86300 -21.67400 1.000 13.58000 456 GLY B C 1
ATOM 4156 O O . GLY B 1 186 ? -20.69400 -6.71900 -22.12100 1.000 13.24000 456 GLY B O 1
ATOM 4157 N N . TRP B 1 187 ? -20.97900 -8.18200 -20.44400 1.000 12.20000 457 TRP B N 1
ATOM 4158 C CA . TRP B 1 187 ? -21.53500 -7.14400 -19.57900 1.000 11.26000 457 TRP B CA 1
ATOM 4159 C C . TRP B 1 187 ? -20.56700 -5.99700 -19.30400 1.000 12.09000 457 TRP B C 1
ATOM 4160 O O . TRP B 1 187 ? -21.01100 -4.83200 -19.32800 1.000 12.45000 457 TRP B O 1
ATOM 4171 N N . PRO B 1 188 ? -19.27300 -6.22600 -19.05600 1.000 12.80000 458 PRO B N 1
ATOM 4172 C CA . PRO B 1 188 ? -18.36600 -5.08000 -18.87400 1.000 13.20000 458 PRO B CA 1
ATOM 4173 C C . PRO B 1 188 ? -18.22500 -4.19800 -20.10700 1.000 14.30000 458 PRO B C 1
ATOM 4174 O O . PRO B 1 188 ? -18.02400 -2.98600 -19.96000 1.000 17.23000 458 PRO B O 1
ATOM 4178 N N . ASN B 1 189 ? -18.32100 -4.75900 -21.31400 1.000 13.21000 459 ASN B N 1
ATOM 4179 C CA . ASN B 1 189 ? -18.05400 -4.00300 -22.53600 1.000 12.93000 459 ASN B CA 1
ATOM 4180 C C . ASN B 1 189 ? -19.35600 -3.59000 -23.20700 1.000 13.40000 459 ASN B C 1
ATOM 4181 O O . ASN B 1 189 ? -19.83000 -2.46500 -22.99500 1.000 15.52000 459 ASN B O 1
ATOM 4186 N N . GLN B 1 190 ? -19.97200 -4.50000 -23.97000 1.000 13.65000 460 GLN B N 1
ATOM 4187 C CA . GLN B 1 190 ? -21.26400 -4.21700 -24.59500 1.000 13.23000 460 GLN B CA 1
ATOM 4188 C C . GLN B 1 190 ? -22.27900 -3.70300 -23.58800 1.000 13.70000 460 GLN B C 1
ATOM 4189 O O . GLN B 1 190 ? -23.07400 -2.80800 -23.90000 1.000 14.58000 460 GLN B O 1
ATOM 4195 N N . GLY B 1 191 ? -22.28300 -4.26700 -22.37600 1.000 14.14000 461 GLY B N 1
ATOM 4196 C CA . GLY B 1 191 ? -23.29100 -3.89000 -21.39600 1.000 12.46000 461 GLY B CA 1
ATOM 4197 C C . GLY B 1 191 ? -23.03300 -2.60600 -20.63500 1.000 13.99000 461 GLY B C 1
ATOM 4198 O O . GLY B 1 191 ? -23.95300 -2.12100 -19.96600 1.000 15.00000 461 GLY B O 1
ATOM 4199 N N . LYS B 1 192 ? -21.81400 -2.05500 -20.69600 1.000 13.52000 462 LYS B N 1
ATOM 4200 C CA . LYS B 1 192 ? -21.47000 -0.83800 -19.95600 1.000 13.38000 462 LYS B CA 1
ATOM 4201 C C . LYS B 1 192 ? -21.90100 -0.94800 -18.49500 1.000 13.91000 462 LYS B C 1
ATOM 4202 O O . LYS B 1 192 ? -22.40300 0.00100 -17.89000 1.000 13.51000 462 LYS B O 1
ATOM 4208 N N . MET B 1 193 ? -21.71000 -2.13600 -17.91500 1.000 12.96000 463 MET B N 1
ATOM 4209 C CA . MET B 1 193 ? -22.34400 -2.41700 -16.63100 1.000 12.98000 463 MET B CA 1
ATOM 4210 C C . MET B 1 193 ? -21.80600 -1.53200 -15.51400 1.000 14.20000 463 MET B C 1
ATOM 4211 O O . MET B 1 193 ? -22.55600 -1.18200 -14.59100 1.000 14.26000 463 MET B O 1
ATOM 4216 N N . ASP B 1 194 ? -20.52400 -1.16600 -15.55700 1.000 13.02000 464 ASP B N 1
ATOM 4217 C CA . ASP B 1 194 ? -19.98300 -0.41200 -14.42900 1.000 13.64000 464 ASP B CA 1
ATOM 4218 C C . ASP B 1 194 ? -20.58400 0.98300 -14.36600 1.000 12.90000 464 ASP B C 1
ATOM 4219 O O . ASP B 1 194 ? -20.85500 1.49000 -13.27200 1.000 14.65000 464 ASP B O 1
ATOM 4224 N N . ALA B 1 195 ? -20.84500 1.59300 -15.52400 1.000 13.42000 465 ALA B N 1
ATOM 4225 C CA . ALA B 1 195 ? -21.52400 2.88700 -15.54900 1.000 12.84000 465 ALA B CA 1
ATOM 4226 C C . ALA B 1 195 ? -22.95100 2.75300 -15.04500 1.000 14.03000 465 ALA B C 1
ATOM 4227 O O . ALA B 1 195 ? -23.41000 3.55900 -14.22300 1.000 14.91000 465 ALA B O 1
ATOM 4229 N N . ILE B 1 196 ? -23.66700 1.73000 -15.51400 1.000 13.27000 466 ILE B N 1
ATOM 4230 C CA . ILE B 1 196 ? -25.05300 1.55300 -15.09700 1.000 13.03000 466 ILE B CA 1
ATOM 4231 C C . ILE B 1 196 ? -25.13800 1.41300 -13.58600 1.000 14.64000 466 ILE B C 1
ATOM 4232 O O . ILE B 1 196 ? -25.92300 2.10300 -12.92400 1.000 16.20000 466 ILE B O 1
ATOM 4237 N N . ILE B 1 197 ? -24.31800 0.52400 -13.01200 1.000 13.42000 467 ILE B N 1
ATOM 4238 C CA . ILE B 1 197 ? -24.38900 0.27000 -11.57300 1.000 13.20000 467 ILE B CA 1
ATOM 4239 C C . ILE B 1 197 ? -23.80400 1.43500 -10.77900 1.000 14.17000 467 ILE B C 1
ATOM 4240 O O . ILE B 1 197 ? -24.38700 1.85600 -9.76800 1.000 14.70000 467 ILE B O 1
ATOM 4245 N N . ASP B 1 198 ? -22.64500 1.96700 -11.19600 1.000 13.68000 468 ASP B N 1
ATOM 4246 C CA . ASP B 1 198 ? -22.08100 3.13400 -10.50700 1.000 13.93000 468 ASP B CA 1
ATOM 4247 C C . ASP B 1 198 ? -23.10500 4.26200 -10.45400 1.000 14.50000 468 ASP B C 1
ATOM 4248 O O . ASP B 1 198 ? -23.25700 4.93000 -9.42400 1.000 15.18000 468 ASP B O 1
ATOM 4253 N N . ASN B 1 199 ? -23.80100 4.50000 -11.57000 1.000 13.98000 469 ASN B N 1
ATOM 4254 C CA . ASN B 1 199 ? -24.71100 5.64300 -11.63200 1.000 14.02000 469 ASN B CA 1
ATOM 4255 C C . ASN B 1 199 ? -25.94300 5.41600 -10.76800 1.000 15.93000 469 ASN B C 1
ATOM 4256 O O . ASN B 1 199 ? -26.38400 6.33100 -10.06100 1.000 16.71000 469 ASN B O 1
ATOM 4261 N N . LEU B 1 200 ? -26.48800 4.19900 -10.77100 1.000 13.81000 470 LEU B N 1
ATOM 4262 C CA . LEU B 1 200 ? -27.63000 3.90000 -9.91200 1.000 13.22000 470 LEU B CA 1
ATOM 4263 C C . LEU B 1 200 ? -27.26800 4.06800 -8.44400 1.000 15.62000 470 LEU B C 1
ATOM 4264 O O . LEU B 1 200 ? -28.03400 4.64000 -7.66200 1.000 17.52000 470 LEU B O 1
ATOM 4269 N N . ILE B 1 201 ? -26.10500 3.55400 -8.04500 1.000 14.96000 471 ILE B N 1
ATOM 4270 C CA . ILE B 1 201 ? -25.69400 3.66900 -6.64800 1.000 15.00000 471 ILE B CA 1
ATOM 4271 C C . ILE B 1 201 ? -25.48800 5.12900 -6.26800 1.000 18.80000 471 ILE B C 1
ATOM 4272 O O . ILE B 1 201 ? -25.95400 5.58500 -5.21700 1.000 17.95000 471 ILE B O 1
ATOM 4277 N N . ALA B 1 202 ? -24.80500 5.89000 -7.12300 1.000 16.13000 472 ALA B N 1
ATOM 4278 C CA . ALA B 1 202 ? -24.51500 7.28200 -6.78800 1.000 16.63000 472 ALA B CA 1
ATOM 4279 C C . ALA B 1 202 ? -25.79500 8.09600 -6.61900 1.000 22.19000 472 ALA B C 1
ATOM 4280 O O . ALA B 1 202 ? -25.85600 8.99800 -5.77600 1.000 24.52000 472 ALA B O 1
ATOM 4282 N N . GLU B 1 203 ? -26.82800 7.79700 -7.41100 1.000 19.87000 473 GLU B N 1
ATOM 4283 C CA . GLU B 1 203 ? -28.10600 8.49900 -7.32000 1.000 20.90000 473 GLU B CA 1
ATOM 4284 C C . GLU B 1 203 ? -29.01400 7.95600 -6.22900 1.000 21.79000 473 GLU B C 1
ATOM 4285 O O . GLU B 1 203 ? -30.14900 8.43300 -6.10300 1.000 27.76000 473 GLU B O 1
ATOM 4291 N N . GLY B 1 204 ? -28.56900 6.96500 -5.46300 1.000 19.85000 474 GLY B N 1
ATOM 4292 C CA . GLY B 1 204 ? -29.39900 6.38000 -4.43100 1.000 20.85000 474 GLY B CA 1
ATOM 4293 C C . GLY B 1 204 ? -30.52000 5.49800 -4.93000 1.000 20.58000 474 GLY B C 1
ATOM 4294 O O . GLY B 1 204 ? -31.41600 5.16700 -4.14800 1.000 26.89000 474 GLY B O 1
ATOM 4295 N N . LYS B 1 205 ? -30.49400 5.09700 -6.20100 1.000 18.34000 475 LYS B N 1
ATOM 4296 C CA . LYS B 1 205 ? -31.54900 4.27700 -6.78500 1.000 17.25000 475 LYS B CA 1
ATOM 4297 C C . LYS B 1 205 ? -31.30800 2.77800 -6.65300 1.000 19.87000 475 LYS B C 1
ATOM 4298 O O . LYS B 1 205 ? -32.26000 2.00000 -6.79700 1.000 23.89000 475 LYS B O 1
ATOM 4304 N N . ALA B 1 206 ? -30.06900 2.34900 -6.42400 1.000 18.51000 476 ALA B N 1
ATOM 4305 C CA . ALA B 1 206 ? -29.76800 0.95000 -6.14800 1.000 18.17000 476 ALA B CA 1
ATOM 4306 C C . ALA B 1 206 ? -28.87300 0.87900 -4.92200 1.000 18.86000 476 ALA B C 1
ATOM 4307 O O . ALA B 1 206 ? -28.11000 1.81000 -4.64100 1.000 18.94000 476 ALA B O 1
ATOM 4309 N N . LYS B 1 207 ? -28.98600 -0.23300 -4.19200 1.000 17.8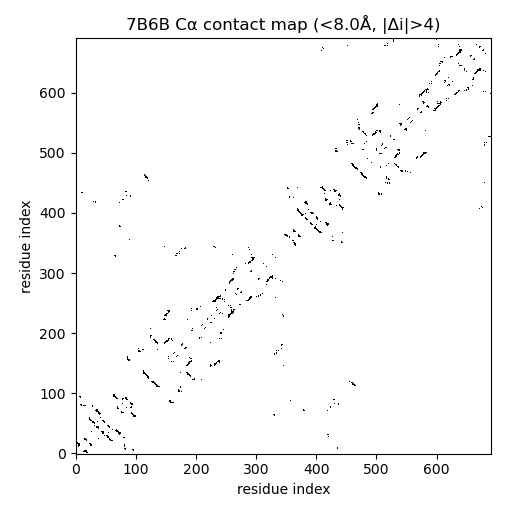1000 477 LYS B N 1
ATOM 4310 C CA . LYS B 1 207 ? -28.10700 -0.49900 -3.06100 1.000 21.83000 477 LYS B CA 1
ATOM 4311 C C . LYS B 1 207 ? -26.71700 -0.86600 -3.57600 1.000 15.80000 477 LYS B C 1
ATOM 4312 O O . LYS B 1 207 ? -26.60000 -1.50800 -4.62000 1.000 17.07000 477 LYS B O 1
ATOM 4318 N N . PRO B 1 208 ? -25.65000 -0.48600 -2.87600 1.000 15.74000 478 PRO B N 1
ATOM 4319 C CA . PRO B 1 208 ? -24.32600 -1.01400 -3.23000 1.000 14.53000 478 PRO B CA 1
ATOM 4320 C C . PRO B 1 208 ? -24.36800 -2.53200 -3.29100 1.000 13.19000 478 PRO B C 1
ATOM 4321 O O . PRO B 1 208 ? -24.93100 -3.20300 -2.42200 1.000 15.44000 478 PRO B O 1
ATOM 4325 N N . MET B 1 209 ? -23.77800 -3.07500 -4.34500 1.000 13.01000 479 MET B N 1
ATOM 4326 C CA . MET B 1 209 ? -23.83300 -4.50100 -4.58100 1.000 12.72000 479 MET B CA 1
ATOM 4327 C C . MET B 1 209 ? -22.59100 -4.90800 -5.35100 1.000 12.70000 479 MET B C 1
ATOM 4328 O O . MET B 1 209 ? -21.99800 -4.10200 -6.07400 1.000 13.56000 479 MET B O 1
ATOM 4333 N N . ILE B 1 210 ? -22.21000 -6.17600 -5.17600 1.000 11.43000 480 ILE B N 1
ATOM 4334 C CA . ILE B 1 210 ? -21.18400 -6.83800 -5.97000 1.000 12.62000 480 ILE B CA 1
ATOM 4335 C C . ILE B 1 210 ? -21.88500 -7.50400 -7.14400 1.000 12.54000 480 ILE B C 1
ATOM 4336 O O . ILE B 1 210 ? -22.98900 -8.03900 -6.99500 1.000 12.65000 480 ILE B O 1
ATOM 4341 N N . VAL B 1 211 ? -21.26900 -7.45500 -8.32000 1.000 11.77000 481 VAL B N 1
ATOM 4342 C CA . VAL B 1 211 ? -21.81900 -8.08900 -9.51800 1.000 11.58000 481 VAL B CA 1
ATOM 4343 C C . VAL B 1 211 ? -20.77700 -9.04300 -10.08600 1.000 12.06000 481 VAL B C 1
ATOM 4344 O O . VAL B 1 211 ? -19.62500 -8.65400 -10.29200 1.000 12.91000 481 VAL B O 1
ATOM 4348 N N . VAL B 1 212 ? -21.18100 -10.28800 -10.32800 1.000 11.38000 482 VAL B N 1
ATOM 4349 C CA . VAL B 1 212 ? -20.27700 -11.34500 -10.76900 1.000 10.75000 482 VAL B CA 1
ATOM 4350 C C . VAL B 1 212 ? -20.69400 -11.76300 -12.16400 1.000 10.94000 482 VAL B C 1
ATOM 4351 O O . VAL B 1 212 ? -21.85600 -12.12300 -12.38300 1.000 12.57000 482 VAL B O 1
ATOM 4355 N N . MET B 1 213 ? -19.73900 -11.74700 -13.09500 1.000 10.20000 483 MET B N 1
ATOM 4356 C CA . MET B 1 213 ? -20.00000 -12.03400 -14.50000 1.000 11.01000 483 MET B CA 1
ATOM 4357 C C . MET B 1 213 ? -19.06700 -13.15500 -14.94600 1.000 12.09000 483 MET B C 1
ATOM 4358 O O . MET B 1 213 ? -17.85000 -12.95300 -15.04200 1.000 13.30000 483 MET B O 1
ATOM 4363 N N . ASP B 1 214 ? -19.63500 -14.32400 -15.22600 1.000 11.78000 484 ASP B N 1
ATOM 4364 C CA . ASP B 1 214 ? -18.87200 -15.51200 -15.61600 1.000 12.27000 484 ASP B CA 1
ATOM 4365 C C . ASP B 1 214 ? -19.27300 -15.93500 -17.03700 1.000 10.66000 484 ASP B C 1
ATOM 4366 O O . ASP B 1 214 ? -19.95200 -15.19700 -17.76500 1.000 13.17000 484 ASP B O 1
ATOM 4371 N N . ASN B 1 215 ? -18.82000 -17.11700 -17.43800 1.000 12.47000 485 ASN B N 1
ATOM 4372 C CA . ASN B 1 215 ? -19.02600 -17.63800 -18.78100 1.000 12.88000 485 ASN B CA 1
ATOM 4373 C C . ASN B 1 215 ? -20.14400 -18.67700 -18.78100 1.000 12.85000 485 ASN B C 1
ATOM 4374 O O . ASN B 1 215 ? -20.09800 -19.65000 -18.02000 1.000 14.49000 485 ASN B O 1
ATOM 4379 N N . GLY B 1 216 ? -21.14100 -18.48100 -19.65400 1.000 13.74000 486 GLY B N 1
ATOM 4380 C CA . GLY B 1 216 ? -22.29900 -19.34200 -19.70000 1.000 13.68000 486 GLY B CA 1
ATOM 4381 C C . GLY B 1 216 ? -22.10200 -20.65000 -20.42000 1.000 15.04000 486 GLY B C 1
ATOM 4382 O O . GLY B 1 216 ? -23.05500 -21.42200 -20.56400 1.000 16.87000 486 GLY B O 1
ATOM 4383 N N . TYR B 1 217 ? -20.89100 -20.92100 -20.88400 1.000 16.04000 487 TYR B N 1
ATOM 4384 C CA . TYR B 1 217 ? -20.55900 -22.20800 -21.48300 1.000 15.45000 487 TYR B CA 1
ATOM 4385 C C . TYR B 1 217 ? -19.74800 -23.01600 -20.48200 1.000 15.64000 487 TYR B C 1
ATOM 4386 O O . TYR B 1 217 ? -18.72500 -22.54600 -19.97400 1.000 17.10000 487 TYR B O 1
ATOM 4395 N N . ALA B 1 218 ? -20.21400 -24.22300 -20.20000 1.000 15.24000 488 ALA B N 1
ATOM 4396 C CA . ALA B 1 218 ? -19.52500 -25.12100 -19.27900 1.000 16.56000 488 ALA B CA 1
ATOM 4397 C C . ALA B 1 218 ? -19.82700 -26.52600 -19.76600 1.000 20.74000 488 ALA B C 1
ATOM 4398 O O . ALA B 1 218 ? -20.98300 -26.95200 -19.76500 1.000 23.88000 488 ALA B O 1
ATOM 4400 N N . VAL B 1 219 ? -18.79900 -27.22600 -20.21100 1.000 21.01000 489 VAL B N 1
ATOM 4401 C CA . VAL B 1 219 ? -18.92400 -28.61200 -20.62800 1.000 25.26000 489 VAL B CA 1
ATOM 4402 C C . VAL B 1 219 ? -18.14600 -29.45800 -19.63200 1.000 20.32000 489 VAL B C 1
ATOM 4403 O O . VAL B 1 219 ? -16.97500 -29.17400 -19.34600 1.000 24.16000 489 VAL B O 1
ATOM 4407 N N . ASP B 1 220 ? -18.81800 -30.44500 -19.04900 1.000 23.02000 490 ASP B N 1
ATOM 4408 C CA . ASP B 1 220 ? -18.15400 -31.41400 -18.19200 1.000 22.56000 490 ASP B CA 1
ATOM 4409 C C . ASP B 1 220 ? -17.61200 -32.50500 -19.10000 1.000 23.62000 490 ASP B C 1
ATOM 4410 O O . ASP B 1 220 ? -18.39500 -33.33600 -19.58900 1.000 23.39000 490 ASP B O 1
ATOM 4415 N N . PRO B 1 221 ? -16.30400 -32.55000 -19.35800 1.000 18.95000 491 PRO B N 1
ATOM 4416 C CA . PRO B 1 221 ? -15.77700 -33.57500 -20.26800 1.000 20.44000 491 PRO B CA 1
ATOM 4417 C C . PRO B 1 221 ? -15.86200 -34.98600 -19.70100 1.000 20.88000 491 PRO B C 1
ATOM 4418 O O . PRO B 1 221 ? -15.68000 -35.94500 -20.46600 1.000 26.04000 491 PRO B O 1
ATOM 4422 N N . SER B 1 222 ? -16.13700 -35.14400 -18.40500 1.000 21.98000 492 SER B N 1
ATOM 4423 C CA . SER B 1 222 ? -16.32700 -36.45700 -17.79900 1.000 20.65000 492 SER B CA 1
ATOM 4424 C C . SER B 1 222 ? -17.74100 -36.99500 -17.97200 1.000 27.97000 492 SER B C 1
ATOM 4425 O O . SER B 1 222 ? -18.00500 -38.13100 -17.56300 1.000 25.84000 492 SER B O 1
ATOM 4428 N N . ALA B 1 223 ? -18.64600 -36.21400 -18.55700 1.000 29.47000 493 ALA B N 1
ATOM 4429 C CA . ALA B 1 223 ? -20.01000 -36.66700 -18.81300 1.000 32.04000 493 ALA B CA 1
ATOM 4430 C C . ALA B 1 223 ? -20.15100 -37.17900 -20.24300 1.000 35.13000 493 ALA B C 1
ATOM 4431 O O . ALA B 1 223 ? -19.54300 -36.64100 -21.16900 1.000 37.58000 493 ALA B O 1
ATOM 4433 N N . ASN B 1 238 ? -28.36800 -26.98700 -18.58700 1.000 60.62000 508 ASN B N 1
ATOM 4434 C CA . ASN B 1 238 ? -26.98900 -27.44600 -18.44500 1.000 60.30000 508 ASN B CA 1
ATOM 4435 C C . ASN B 1 238 ? -26.71700 -27.82300 -16.99600 1.000 44.48000 508 ASN B C 1
ATOM 4436 O O . ASN B 1 238 ? -26.62200 -26.95800 -16.11400 1.000 30.85000 508 ASN B O 1
ATOM 4441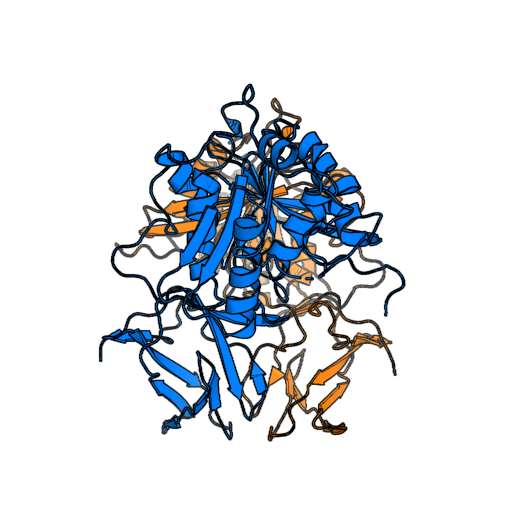 N N . SER B 1 239 ? -26.57200 -29.12600 -16.75500 1.000 47.93000 509 SER B N 1
ATOM 4442 C CA . SER B 1 239 ? -26.18600 -29.56800 -15.42400 1.000 40.76000 509 SER B CA 1
ATOM 4443 C C . SER B 1 239 ? -24.76800 -29.12700 -15.08600 1.000 28.38000 509 SER B C 1
ATOM 4444 O O . SER B 1 239 ? -24.48500 -28.81400 -13.92500 1.000 26.83000 509 SER B O 1
ATOM 4447 N N . ALA B 1 240 ? -23.87500 -29.07500 -16.08200 1.000 31.18000 510 ALA B N 1
ATOM 4448 C CA . ALA B 1 240 ? -22.50000 -28.65900 -15.81800 1.000 22.78000 510 ALA B CA 1
ATOM 4449 C C . ALA B 1 240 ? -22.43200 -27.21000 -15.35600 1.000 18.10000 510 ALA B C 1
ATOM 4450 O O . ALA B 1 240 ? -21.74700 -26.90600 -14.37900 1.000 18.03000 510 ALA B O 1
ATOM 4452 N N . LEU B 1 241 ? -23.12400 -26.29100 -16.04400 1.000 19.57000 511 LEU B N 1
ATOM 4453 C CA . LEU B 1 241 ? -23.07100 -24.89200 -15.60900 1.000 17.40000 511 LEU B CA 1
ATOM 4454 C C . LEU B 1 241 ? -23.66200 -24.72000 -14.21400 1.000 15.39000 511 LEU B C 1
ATOM 4455 O O . LEU B 1 241 ? -23.12700 -23.95700 -13.39700 1.000 15.60000 511 LEU B O 1
ATOM 4460 N N A GLU B 1 242 ? -24.76500 -25.41700 -13.92200 0.390 16.06000 512 GLU B N 1
ATOM 4461 N N B GLU B 1 242 ? -24.77000 -25.40800 -13.92500 0.610 16.11000 512 GLU B N 1
ATOM 4462 C CA A GLU B 1 242 ? -25.34000 -25.35100 -12.58100 0.390 16.80000 512 GLU B CA 1
ATOM 4463 C CA B GLU B 1 242 ? -25.33400 -25.33800 -12.58100 0.610 16.76000 512 GLU B CA 1
ATOM 4464 C C A GLU B 1 242 ? -24.33200 -25.79200 -11.52900 0.390 17.63000 512 GLU B C 1
ATOM 4465 C C B GLU B 1 242 ? -24.31600 -25.77800 -11.53700 0.610 17.56000 512 GLU B C 1
ATOM 4466 O O A GLU B 1 242 ? -24.21100 -25.16200 -10.47400 0.390 17.10000 512 GLU B O 1
ATOM 4467 O O B GLU B 1 242 ? -24.16600 -25.12700 -10.49800 0.610 17.03000 512 GLU B O 1
ATOM 4478 N N . LYS B 1 243 ? -23.59200 -26.87000 -11.80300 1.000 16.83000 513 LYS B N 1
ATOM 4479 C CA . LYS B 1 243 ? -22.58900 -27.33900 -10.85100 1.000 17.82000 513 LYS B CA 1
ATOM 4480 C C . LYS B 1 243 ? -21.45700 -26.33300 -10.70500 1.000 14.25000 513 LYS B C 1
ATOM 4481 O O . LYS B 1 243 ? -20.95400 -26.10900 -9.60100 1.000 15.96000 513 LYS B O 1
ATOM 4487 N N . VAL B 1 244 ? -21.04400 -25.70900 -11.80300 1.000 14.94000 514 VAL B N 1
ATOM 4488 C CA . VAL B 1 244 ? -20.02100 -24.67000 -11.71300 1.000 15.05000 514 VAL B CA 1
ATOM 4489 C C . VAL B 1 244 ? -20.48600 -23.53200 -10.80700 1.000 13.36000 514 VAL B C 1
ATOM 4490 O O . VAL B 1 244 ? -19.74200 -23.06100 -9.94000 1.000 15.47000 514 VAL B O 1
ATOM 4494 N N . PHE B 1 245 ? -21.72300 -23.06600 -10.99000 1.000 13.77000 515 PHE B N 1
ATOM 4495 C CA . PHE B 1 245 ? -22.19700 -21.96000 -10.16300 1.000 15.14000 515 PHE B CA 1
ATOM 4496 C C . PHE B 1 245 ? -22.32700 -22.36800 -8.70600 1.000 15.35000 515 PHE B C 1
ATOM 4497 O O . PHE B 1 245 ? -21.83700 -21.67000 -7.80900 1.000 16.28000 515 PHE B O 1
ATOM 4505 N N . ILE B 1 246 ? -22.99200 -23.49500 -8.44700 1.000 15.49000 516 ILE B N 1
ATOM 4506 C CA . ILE B 1 246 ? -23.32600 -23.83500 -7.07000 1.000 18.11000 516 ILE B CA 1
ATOM 4507 C C . ILE B 1 246 ? -22.08900 -24.29400 -6.31300 1.000 17.58000 516 ILE B C 1
ATOM 4508 O O . ILE B 1 246 ? -21.91400 -23.97900 -5.12900 1.000 20.46000 516 ILE B O 1
ATOM 4513 N N . ASN B 1 247 ? -21.19900 -25.02500 -6.97900 1.000 18.06000 517 ASN B N 1
ATOM 4514 C CA . ASN B 1 247 ? -20.06800 -25.62300 -6.28400 1.000 17.12000 517 ASN B CA 1
ATOM 4515 C C . ASN B 1 247 ? -18.77200 -24.84600 -6.43600 1.000 18.05000 517 ASN B C 1
ATOM 4516 O O . ASN B 1 247 ? -17.83600 -25.08800 -5.66900 1.000 20.61000 517 ASN B O 1
ATOM 4521 N N . GLU B 1 248 ? -18.68400 -23.92000 -7.39300 1.000 15.73000 518 GLU B N 1
ATOM 4522 C CA . GLU B 1 248 ? -17.42900 -23.22000 -7.61900 1.000 15.27000 518 GLU B CA 1
ATOM 4523 C C . GLU B 1 248 ? -17.56100 -21.69500 -7.57100 1.000 14.30000 518 GLU B C 1
ATOM 4524 O O . GLU B 1 248 ? -16.85400 -21.03900 -6.80000 1.000 15.73000 518 GLU B O 1
ATOM 4530 N N . ILE B 1 249 ? -18.45200 -21.10400 -8.38200 1.000 14.74000 519 ILE B N 1
ATOM 4531 C CA . ILE B 1 249 ? -18.47600 -19.64300 -8.50800 1.000 14.11000 519 ILE B CA 1
ATOM 4532 C C . ILE B 1 249 ? -19.00900 -18.98700 -7.23900 1.000 13.03000 519 ILE B C 1
ATOM 4533 O O . ILE B 1 249 ? -18.39600 -18.05700 -6.70100 1.000 14.21000 519 ILE B O 1
ATOM 4538 N N . ILE B 1 250 ? -20.17300 -19.43100 -6.76100 1.000 12.59000 520 ILE B N 1
ATOM 4539 C CA . ILE B 1 250 ? -20.71300 -18.86300 -5.52100 1.000 14.02000 520 ILE B CA 1
ATOM 4540 C C . ILE B 1 250 ? -19.75700 -19.05600 -4.35100 1.000 13.61000 520 ILE B C 1
ATOM 4541 O O . ILE B 1 250 ? -19.45100 -18.06600 -3.66400 1.000 13.91000 520 ILE B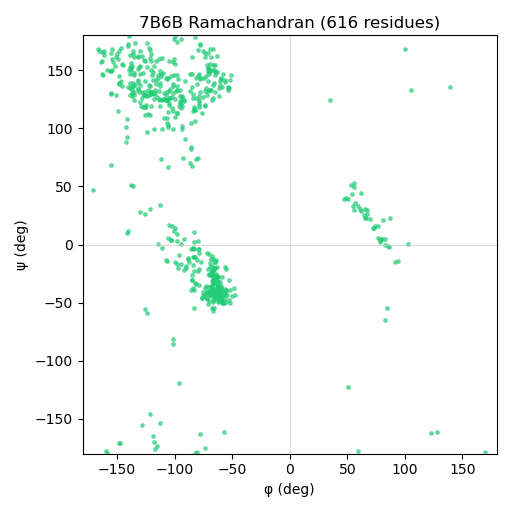 O 1
ATOM 4546 N N . PRO B 1 251 ? -19.20600 -20.24900 -4.10800 1.000 14.94000 521 PRO B N 1
ATOM 4547 C CA . PRO B 1 251 ? -18.19800 -20.36900 -3.03800 1.000 14.71000 521 PRO B CA 1
ATOM 4548 C C . PRO B 1 251 ? -16.96900 -19.50100 -3.25200 1.000 13.49000 521 PRO B C 1
ATOM 4549 O O . PRO B 1 251 ? -16.44500 -18.92900 -2.28500 1.000 14.24000 521 PRO B O 1
ATOM 4553 N N . LEU B 1 252 ? -16.50700 -19.35100 -4.49900 1.000 13.10000 522 LEU B N 1
ATOM 4554 C CA . LEU B 1 252 ? -15.34700 -18.50500 -4.74900 1.000 14.56000 522 LEU B CA 1
ATOM 4555 C C . LEU B 1 252 ? -15.64300 -17.06200 -4.36100 1.000 12.54000 522 LEU B C 1
ATOM 4556 O O . LEU B 1 252 ? -14.85800 -16.41300 -3.66500 1.000 13.25000 522 LEU B O 1
ATOM 4561 N N . VAL B 1 253 ? -16.77600 -16.53200 -4.82200 1.000 12.90000 523 VAL B N 1
ATOM 4562 C CA . VAL B 1 253 ? -17.08700 -15.13800 -4.52600 1.000 13.25000 523 VAL B CA 1
ATOM 4563 C C . VAL B 1 253 ? -17.28700 -14.94100 -3.03000 1.000 11.82000 523 VAL B C 1
ATOM 4564 O O . VAL B 1 253 ? -16.79000 -13.97400 -2.44600 1.000 12.57000 523 VAL B O 1
ATOM 4568 N N . ASP B 1 254 ? -17.96300 -15.88900 -2.38000 1.000 11.34000 524 ASP B N 1
ATOM 4569 C CA . ASP B 1 254 ? -18.25500 -15.75300 -0.95500 1.000 12.81000 524 ASP B CA 1
ATOM 4570 C C . ASP B 1 254 ? -17.01200 -15.90100 -0.08100 1.000 14.91000 524 ASP B C 1
ATOM 4571 O O . ASP B 1 254 ? -17.01600 -15.41100 1.05200 1.000 17.03000 524 ASP B O 1
ATOM 4576 N N . LYS B 1 255 ? -15.93900 -16.52600 -0.57600 1.000 13.44000 525 LYS B N 1
ATOM 4577 C CA . LYS B 1 255 ? -14.71000 -16.62400 0.20900 1.000 14.67000 525 LYS B CA 1
ATOM 4578 C C . LYS B 1 255 ? -13.68600 -15.56100 -0.15100 1.000 15.72000 525 LYS B C 1
ATOM 4579 O O . LYS B 1 255 ? -12.80700 -15.26800 0.66600 1.000 19.59000 525 LYS B O 1
ATOM 4585 N N . GLU B 1 256 ? -13.78900 -14.94800 -1.33000 1.000 12.66000 526 GLU B N 1
ATOM 4586 C CA . GLU B 1 256 ? -12.82800 -13.93900 -1.74300 1.000 13.38000 526 GLU B CA 1
ATOM 4587 C C . GLU B 1 256 ? -13.31000 -12.51900 -1.49400 1.000 14.27000 526 GLU B C 1
ATOM 4588 O O . GLU B 1 256 ? -12.49100 -11.59100 -1.51800 1.000 16.84000 526 GLU B O 1
ATOM 4594 N N . PHE B 1 257 ? -14.61100 -12.32700 -1.27500 1.000 12.69000 527 PHE B N 1
ATOM 4595 C CA . PHE B 1 257 ? -15.17700 -10.99700 -1.10800 1.000 13.25000 527 PHE B CA 1
ATOM 4596 C C . PHE B 1 257 ? -16.07000 -10.96600 0.11700 1.000 12.71000 527 PHE B C 1
ATOM 4597 O O . PHE B 1 257 ? -16.53200 -11.99800 0.60400 1.000 14.76000 527 PHE B O 1
ATOM 4605 N N . ARG B 1 258 ? -16.32600 -9.74800 0.59300 1.000 13.79000 528 ARG B N 1
ATOM 4606 C CA . ARG B 1 258 ? -17.16300 -9.55000 1.77600 1.000 14.24000 528 ARG B CA 1
ATOM 4607 C C . ARG B 1 258 ? -18.62500 -9.50000 1.34600 1.000 14.80000 528 ARG B C 1
ATOM 4608 O O . ARG B 1 258 ? -19.21600 -8.43300 1.15900 1.000 14.30000 528 ARG B O 1
ATOM 4616 N N . THR B 1 259 ? -19.21000 -10.67900 1.16200 1.000 14.38000 529 THR B N 1
ATOM 4617 C CA . THR B 1 259 ? -20.59900 -10.78400 0.73800 1.000 12.88000 529 THR B CA 1
ATOM 4618 C C . THR B 1 259 ? -21.50500 -11.09300 1.92400 1.000 13.63000 529 THR B C 1
ATOM 4619 O O . THR B 1 259 ? -21.08100 -11.64000 2.94700 1.000 14.43000 529 THR B O 1
ATOM 4623 N N . ILE B 1 260 ? -22.78000 -10.79600 1.73000 1.000 12.76000 530 ILE B N 1
ATOM 4624 C CA . ILE B 1 260 ? -23.84600 -11.27900 2.64400 1.000 13.74000 530 ILE B CA 1
ATOM 4625 C C . ILE B 1 260 ? -24.33000 -12.56700 1.97700 1.000 15.16000 530 ILE B C 1
ATOM 4626 O O . ILE B 1 260 ? -25.05100 -12.50900 1.01300 1.000 15.03000 530 ILE B O 1
ATOM 4631 N N . ALA B 1 261 ? -23.84600 -13.68500 2.47400 1.000 15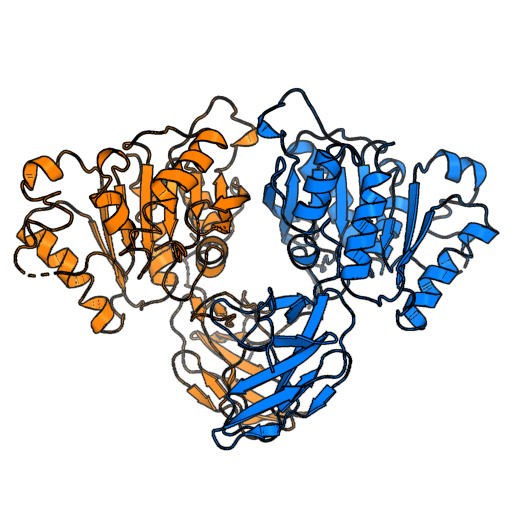.39000 531 ALA B N 1
ATOM 4632 C CA . ALA B 1 261 ? -24.04800 -14.97200 1.79200 1.000 15.15000 531 ALA B CA 1
ATOM 4633 C C . ALA B 1 261 ? -25.36300 -15.65600 2.16800 1.000 30.52000 531 ALA B C 1
ATOM 4634 O O . ALA B 1 261 ? -25.34400 -16.64400 2.83600 1.000 53.90000 531 ALA B O 1
ATOM 4636 N N . ASP B 1 262 ? -26.45900 -15.09500 1.71800 1.000 16.10000 532 ASP B N 1
ATOM 4637 C CA . ASP B 1 262 ? -27.78300 -15.70300 1.96200 1.000 15.70000 532 ASP B CA 1
ATOM 4638 C C . ASP B 1 262 ? -28.70100 -15.34300 0.79800 1.000 16.38000 532 ASP B C 1
ATOM 4639 O O . ASP B 1 262 ? -28.40800 -14.44800 0.07800 1.000 15.76000 532 ASP B O 1
ATOM 4644 N N . ARG B 1 263 ? -29.80100 -16.06700 0.69700 1.000 15.66000 533 ARG B N 1
ATOM 4645 C CA . ARG B 1 263 ? -30.71700 -15.90100 -0.44800 1.000 15.15000 533 ARG B CA 1
ATOM 4646 C C . ARG B 1 263 ? -31.32900 -14.50500 -0.52300 1.000 16.67000 533 ARG B C 1
ATOM 4647 O O . ARG B 1 263 ? -31.56100 -14.05900 -1.60000 1.000 15.53000 533 ARG B O 1
ATOM 4655 N N . ASP B 1 264 ? -31.58500 -13.87900 0.60700 1.000 15.70000 534 ASP B N 1
ATOM 4656 C CA . ASP B 1 264 ? -32.16700 -12.54200 0.55200 1.000 15.41000 534 ASP B CA 1
ATOM 4657 C C . ASP B 1 264 ? -31.17400 -11.51100 0.03800 1.000 16.17000 534 ASP B C 1
ATOM 4658 O O . ASP B 1 264 ? -31.55500 -10.36300 -0.21800 1.000 16.90000 534 ASP B O 1
ATOM 4663 N N . HIS B 1 265 ? -29.91000 -11.89900 -0.13000 1.000 15.13000 535 HIS B N 1
ATOM 4664 C CA . HIS B 1 265 ? -28.88200 -11.01400 -0.65300 1.000 12.21000 535 HIS B CA 1
ATOM 4665 C C . HIS B 1 265 ? -28.18100 -11.63300 -1.85300 1.000 12.37000 535 HIS B C 1
ATOM 4666 O O . HIS B 1 265 ? -27.02500 -11.31900 -2.11900 1.000 12.92000 535 HIS B O 1
ATOM 4673 N N . ARG B 1 266 ? -28.86400 -12.51800 -2.57500 1.000 13.14000 536 ARG B N 1
ATOM 4674 C CA . ARG B 1 266 ? -28.25600 -13.15600 -3.73400 1.000 12.25000 536 ARG B CA 1
ATOM 4675 C C . ARG B 1 266 ? -29.26200 -13.18200 -4.87000 1.000 13.91000 536 ARG B C 1
ATOM 4676 O O . ARG B 1 266 ? -30.38700 -13.66500 -4.70000 1.000 14.42000 536 ARG B O 1
ATOM 4684 N N . ALA B 1 267 ? -28.84100 -12.69200 -6.03600 1.000 12.24000 537 ALA B N 1
ATOM 4685 C CA . ALA B 1 267 ? -29.70100 -12.60000 -7.20500 1.000 12.61000 537 ALA B CA 1
ATOM 4686 C C . ALA B 1 267 ? -28.99000 -13.20900 -8.40100 1.000 12.87000 537 ALA B C 1
ATOM 4687 O O . ALA B 1 267 ? -27.75600 -13.21800 -8.47000 1.000 13.93000 537 ALA B O 1
ATOM 4689 N N . MET B 1 268 ? -29.77300 -13.69800 -9.36100 1.000 12.07000 538 MET B N 1
ATOM 4690 C CA . MET B 1 268 ? -29.19900 -14.17600 -10.60900 1.000 12.18000 538 MET B CA 1
ATOM 4691 C C . MET B 1 268 ? -30.03600 -13.69700 -11.78300 1.000 13.43000 538 MET B C 1
ATOM 4692 O O . MET B 1 268 ? -31.26700 -13.79200 -11.76000 1.000 14.14000 538 MET B O 1
ATOM 4697 N N . ALA B 1 269 ? -29.36100 -13.21600 -12.82600 1.000 11.74000 539 ALA B N 1
ATOM 4698 C CA . ALA B 1 269 ? -30.05200 -12.74800 -14.02100 1.000 12.46000 539 ALA B CA 1
ATOM 4699 C C . ALA B 1 269 ? -29.16500 -12.97900 -15.22900 1.000 12.86000 539 ALA B C 1
ATOM 4700 O O . ALA B 1 269 ? -27.94300 -13.11500 -15.10800 1.000 12.73000 539 ALA B O 1
ATOM 4702 N N . GLY B 1 270 ? -29.78500 -12.99600 -16.40500 1.000 11.74000 540 GLY B N 1
ATOM 4703 C CA . GLY B 1 270 ? -29.00800 -13.10000 -17.62500 1.000 11.66000 540 GLY B CA 1
ATOM 4704 C C . GLY B 1 270 ? -29.86100 -12.75400 -18.82100 1.000 12.04000 540 GLY B C 1
ATOM 4705 O O . GLY B 1 270 ? -31.09100 -12.67500 -18.73500 1.000 12.57000 540 GLY B O 1
ATOM 4706 N N . LEU B 1 271 ? -29.18600 -12.54400 -19.94400 1.000 12.41000 541 LEU B N 1
ATOM 4707 C CA . LEU B 1 271 ? -29.85300 -12.18900 -21.19000 1.000 12.00000 541 LEU B CA 1
ATOM 4708 C C . LEU B 1 271 ? -29.83800 -13.38000 -22.14400 1.000 13.46000 541 LEU B C 1
ATOM 4709 O O . LEU B 1 271 ? -28.85200 -14.12500 -22.20500 1.000 13.04000 541 LEU B O 1
ATOM 4714 N N . SER B 1 272 ? -30.94100 -13.55500 -22.88000 1.000 14.07000 542 SER B N 1
ATOM 4715 C CA . SER B 1 272 ? -31.09100 -14.64900 -23.83600 1.000 13.44000 542 SER B CA 1
ATOM 4716 C C . SER B 1 272 ? -30.73900 -15.98200 -23.16700 1.000 12.08000 542 SER B C 1
ATOM 4717 O O . SER B 1 272 ? -31.33500 -16.32200 -22.14400 1.000 14.78000 542 SER B O 1
ATOM 4720 N N . MET B 1 273 ? -29.76800 -16.72700 -23.71100 1.000 14.91000 543 MET B N 1
ATOM 4721 C CA . MET B 1 273 ? -29.33900 -17.98000 -23.08900 1.000 14.18000 543 MET B CA 1
ATOM 4722 C C . MET B 1 273 ? -29.09200 -17.81200 -21.59200 1.000 13.18000 543 MET B C 1
ATOM 4723 O O . MET B 1 273 ? -29.46400 -18.67800 -20.79000 1.000 14.08000 543 MET B O 1
ATOM 4728 N N . GLY B 1 274 ? -28.43500 -16.71800 -21.20200 1.000 13.53000 544 GLY B N 1
ATOM 4729 C CA . GLY B 1 274 ? -28.19100 -16.46800 -19.79200 1.000 14.18000 544 GLY B CA 1
ATOM 4730 C C . GLY B 1 274 ? -29.45200 -16.28800 -18.96800 1.000 13.70000 544 GLY B C 1
ATOM 4731 O O . GLY B 1 274 ? -29.44200 -16.52600 -17.75900 1.000 13.47000 544 GLY B O 1
ATOM 4732 N N . GLY B 1 275 ? -30.53600 -15.81300 -19.59300 1.000 13.91000 545 GLY B N 1
ATOM 4733 C CA . GLY B 1 275 ? -31.81700 -15.76500 -18.90200 1.000 14.02000 545 GLY B CA 1
ATOM 4734 C C . GLY B 1 275 ? -32.40200 -17.14300 -18.66200 1.000 13.74000 545 GLY B C 1
ATOM 4735 O O . GLY B 1 275 ? -32.93000 -17.42400 -17.58200 1.000 15.18000 545 GLY B O 1
ATOM 4736 N N A PHE B 1 276 ? -32.31900 -18.02600 -19.66400 0.550 13.94000 546 PHE B N 1
ATOM 4737 N N B PHE B 1 276 ? -32.34000 -18.01400 -19.67200 0.450 13.93000 546 PHE B N 1
ATOM 4738 C CA A PHE B 1 276 ? -32.73200 -19.40900 -19.45500 0.550 14.07000 546 PHE B CA 1
ATOM 4739 C CA B PHE B 1 276 ? -32.71100 -19.40700 -19.47000 0.450 14.07000 546 PHE B CA 1
ATOM 4740 C C A PHE B 1 276 ? -31.90000 -20.06200 -18.35900 0.550 15.75000 546 PHE B C 1
ATOM 4741 C C B PHE B 1 276 ? -31.90800 -20.00900 -18.32600 0.450 15.78000 546 PHE B C 1
ATOM 4742 O O A PHE B 1 276 ? -32.43000 -20.81000 -17.52700 0.550 15.42000 546 PHE B O 1
ATOM 4743 O O B PHE B 1 276 ? -32.46200 -20.66100 -17.43200 0.450 15.17000 546 PHE B O 1
ATOM 4758 N N . GLN B 1 277 ? -30.59700 -19.76400 -18.32400 1.000 14.19000 547 GLN B N 1
ATOM 4759 C CA . GLN B 1 277 ? -29.73200 -20.33200 -17.29600 1.000 14.33000 547 GLN B CA 1
ATOM 4760 C C . GLN B 1 277 ? -30.05500 -19.76700 -15.91600 1.000 14.12000 547 GLN B C 1
ATOM 4761 O O . GLN B 1 277 ? -30.05600 -20.50400 -14.92000 1.000 15.62000 547 GLN B O 1
ATOM 4767 N N . ALA B 1 278 ? -30.33600 -18.46700 -15.83200 1.000 14.07000 548 ALA B N 1
ATOM 4768 C CA . ALA B 1 278 ? -30.67200 -17.87600 -14.54000 1.000 15.22000 548 ALA B CA 1
ATOM 4769 C C . ALA B 1 278 ? -31.89300 -18.55200 -13.93300 1.000 14.81000 548 ALA B C 1
ATOM 4770 O O . ALA B 1 278 ? -31.90400 -18.88400 -12.74300 1.000 14.72000 548 ALA B O 1
ATOM 4772 N N . PHE B 1 279 ? -32.91800 -18.80300 -14.74400 1.000 14.59000 549 PHE B N 1
ATOM 4773 C CA . PHE B 1 279 ? -34.10000 -19.47300 -14.21500 1.000 16.45000 549 PHE B CA 1
ATOM 4774 C C . PHE B 1 279 ? -33.81500 -20.93200 -13.88400 1.000 16.48000 549 PHE B C 1
ATOM 4775 O O . PHE B 1 279 ? -34.24900 -21.42900 -12.84100 1.000 15.75000 549 PHE B O 1
ATOM 4783 N N . GLN B 1 280 ? -33.07400 -21.63100 -14.74200 1.000 15.84000 550 GLN B N 1
ATOM 4784 C CA . GLN B 1 280 ? -32.77000 -23.03500 -14.47400 1.000 17.64000 550 GLN B CA 1
ATOM 4785 C C . GLN B 1 280 ? -32.01300 -23.17800 -13.16400 1.000 17.66000 550 GLN B C 1
ATOM 4786 O O . GLN B 1 280 ? -32.34200 -24.02600 -12.32400 1.000 20.20000 550 GLN B O 1
ATOM 4792 N N . ILE B 1 281 ? -31.01200 -22.33000 -12.95900 1.000 14.39000 551 ILE B N 1
ATOM 4793 C CA . ILE B 1 281 ? -30.15500 -22.46100 -11.79100 1.000 16.50000 551 ILE B CA 1
ATOM 4794 C C . ILE B 1 281 ? -30.86300 -21.96000 -10.54200 1.000 18.68000 551 ILE B C 1
ATOM 4795 O O . ILE B 1 281 ? -30.85200 -22.61700 -9.49800 1.000 17.89000 551 ILE B O 1
ATOM 4800 N N . ALA B 1 282 ? -31.50100 -20.79400 -10.62000 1.000 15.14000 552 ALA B N 1
ATOM 4801 C CA . ALA B 1 282 ? -32.13400 -20.24600 -9.43000 1.000 14.73000 552 ALA B CA 1
ATOM 4802 C C . ALA B 1 282 ? -33.35800 -21.04900 -9.02100 1.000 17.20000 552 ALA B C 1
ATOM 4803 O O . ALA B 1 282 ? -33.58100 -21.26600 -7.82500 1.000 17.65000 552 ALA B O 1
ATOM 4805 N N . MET B 1 283 ? -34.17700 -21.47300 -9.98800 1.000 15.13000 553 MET B N 1
ATOM 4806 C CA . MET B 1 283 ? -35.40400 -22.18600 -9.63200 1.000 17.64000 553 MET B CA 1
ATOM 4807 C C . MET B 1 283 ? -35.12700 -23.57400 -9.07300 1.000 18.57000 553 MET B C 1
ATOM 4808 O O . MET B 1 283 ? -35.95400 -24.10300 -8.32200 1.000 24.31000 553 MET B O 1
ATOM 4813 N N . THR B 1 284 ? -34.00200 -24.18500 -9.42600 1.000 17.23000 554 THR B N 1
ATOM 4814 C CA . THR B 1 284 ? -33.63600 -25.46900 -8.83600 1.000 18.65000 554 THR B CA 1
ATOM 4815 C C . THR B 1 284 ? -32.71800 -25.31100 -7.63600 1.000 19.50000 554 THR B C 1
ATOM 4816 O O . THR B 1 284 ? -32.31600 -26.31600 -7.03500 1.000 21.10000 554 THR B O 1
ATOM 4820 N N . ASN B 1 285 ? -32.38500 -24.07600 -7.27400 1.000 16.68000 555 ASN B N 1
ATOM 4821 C CA . ASN B 1 285 ? -31.61800 -23.76500 -6.07200 1.000 17.01000 555 ASN B CA 1
ATOM 4822 C C . ASN B 1 285 ? -32.24600 -22.56700 -5.37400 1.000 17.59000 555 ASN B C 1
ATOM 4823 O O . ASN B 1 285 ? -31.57900 -21.58700 -5.04400 1.000 16.11000 555 ASN B O 1
ATOM 4828 N N . LEU B 1 286 ? -33.56000 -22.62800 -5.15300 1.000 17.95000 556 LEU B N 1
ATOM 4829 C CA . LEU B 1 286 ? -34.27400 -21.48700 -4.59700 1.000 19.14000 556 LEU B CA 1
ATOM 4830 C C . LEU B 1 286 ? -33.84300 -21.17500 -3.17400 1.000 18.26000 556 LEU B C 1
ATOM 4831 O O . LEU B 1 286 ? -34.04100 -20.04700 -2.71300 1.000 19.13000 556 LEU B O 1
ATOM 4836 N N . ASP B 1 287 ? -33.24200 -22.13500 -2.47300 1.000 18.27000 557 ASP B N 1
ATOM 4837 C CA . ASP B 1 287 ? -32.68800 -21.85000 -1.15600 1.000 16.70000 557 ASP B CA 1
ATOM 4838 C C . ASP B 1 287 ? -31.49300 -20.90100 -1.21200 1.000 18.72000 557 ASP B C 1
ATOM 4839 O O . ASP B 1 287 ? -31.08600 -20.37500 -0.16800 1.000 19.77000 557 ASP B O 1
ATOM 4844 N N . LYS B 1 288 ? -30.93700 -20.65500 -2.40000 1.000 17.42000 558 LYS B N 1
ATOM 4845 C CA . LYS B 1 288 ? -29.77000 -19.79500 -2.54700 1.000 16.49000 558 LYS B CA 1
ATOM 4846 C C . LYS B 1 288 ? -30.05500 -18.42900 -3.16400 1.000 15.74000 558 LYS B C 1
ATOM 4847 O O . LYS B 1 288 ? -29.20400 -17.54100 -3.05700 1.000 15.90000 558 LYS B O 1
ATOM 4853 N N . PHE B 1 289 ? -31.22300 -18.22200 -3.77900 1.000 15.58000 559 PHE B N 1
ATOM 4854 C CA . PHE B 1 289 ? -31.53000 -16.97700 -4.47100 1.000 14.66000 559 PHE B CA 1
ATOM 4855 C C . PHE B 1 289 ? -32.96300 -16.56500 -4.17800 1.000 14.67000 559 PHE B C 1
ATOM 4856 O O . PHE B 1 289 ? -33.86600 -17.40600 -4.20100 1.000 17.58000 559 PHE B O 1
ATOM 4864 N N . ALA B 1 290 ? -33.17700 -15.27100 -3.96400 1.000 14.31000 560 ALA B N 1
ATOM 4865 C CA . ALA B 1 290 ? -34.52700 -14.74700 -3.83600 1.000 15.14000 560 ALA B CA 1
ATOM 4866 C C . ALA B 1 290 ? -34.92100 -13.79000 -4.95300 1.000 15.75000 560 ALA B C 1
ATOM 4867 O O . ALA B 1 290 ? -36.04000 -13.27100 -4.92500 1.000 15.93000 560 ALA B O 1
ATOM 4869 N N . TYR B 1 291 ? -34.03900 -13.52600 -5.91900 1.000 14.15000 561 TYR B N 1
ATOM 4870 C CA . TYR B 1 291 ? -34.32300 -12.61700 -7.02400 1.000 14.39000 561 TYR B CA 1
ATOM 4871 C C . TYR B 1 291 ? -33.79900 -13.25600 -8.29700 1.000 13.05000 561 TYR B C 1
ATOM 4872 O O . TYR B 1 291 ? -32.65700 -13.71900 -8.32400 1.000 14.17000 561 TYR B O 1
ATOM 4881 N N . VAL B 1 292 ? -34.61400 -13.26400 -9.35200 1.000 13.67000 562 VAL B N 1
ATOM 4882 C CA . VAL B 1 292 ? -34.26300 -13.91100 -10.61500 1.000 12.94000 562 VAL B CA 1
ATOM 4883 C C . VAL B 1 292 ? -34.73900 -13.03600 -11.76400 1.000 14.45000 562 VAL B C 1
ATOM 4884 O O . VAL B 1 292 ? -35.86600 -12.52800 -11.74600 1.000 16.13000 562 VAL B O 1
ATOM 4888 N N . GLY B 1 293 ? -33.88400 -12.87100 -12.77100 1.000 13.19000 563 GLY B N 1
ATOM 4889 C CA . GLY B 1 293 ? -34.22400 -12.07000 -13.93700 1.000 13.16000 563 GLY B CA 1
ATOM 4890 C C . GLY B 1 293 ? -33.82600 -12.71800 -15.24700 1.000 12.21000 563 GLY B C 1
ATOM 4891 O O . GLY B 1 293 ? -32.75700 -13.33300 -15.35300 1.000 13.32000 563 GLY B O 1
ATOM 4892 N N . GLY B 1 294 ? -34.69900 -12.62300 -16.24800 1.000 12.42000 564 GLY B N 1
ATOM 4893 C CA . GLY B 1 294 ? -34.39400 -13.03800 -17.60800 1.000 11.39000 564 GLY B CA 1
ATOM 4894 C C . GLY B 1 294 ? -34.64000 -11.88900 -18.56200 1.000 13.68000 564 GLY B C 1
ATOM 4895 O O . GLY B 1 294 ? -35.75800 -11.35900 -18.60600 1.000 14.85000 564 GLY B O 1
ATOM 4896 N N . PHE B 1 295 ? -33.60200 -11.45900 -19.29000 1.000 12.44000 565 PHE B N 1
ATOM 4897 C CA . PHE B 1 295 ? -33.68100 -10.34100 -20.23200 1.000 12.18000 565 PHE B CA 1
ATOM 4898 C C . PHE B 1 295 ? -33.67100 -10.95000 -21.63500 1.000 11.95000 565 PHE B C 1
ATOM 4899 O O . PHE B 1 295 ? -32.62700 -11.39600 -22.11800 1.000 13.88000 565 PHE B O 1
ATOM 4907 N N . SER B 1 296 ? -34.83000 -11.02300 -22.27900 1.000 12.73000 566 SER B N 1
ATOM 4908 C CA . SER B 1 296 ? -35.00000 -11.67800 -23.60900 1.000 12.24000 566 SER B CA 1
ATOM 4909 C C . SER B 1 296 ? -34.66000 -13.17100 -23.52700 1.000 14.91000 566 SER B C 1
ATOM 4910 O O . SER B 1 296 ? -34.22200 -13.70100 -24.47300 1.000 15.76000 566 SER B O 1
ATOM 4913 N N . GLY B 1 297 ? -34.85800 -13.76400 -22.37000 1.000 14.41000 567 GLY B N 1
ATOM 4914 C CA . GLY B 1 297 ? -34.61100 -15.19300 -22.17600 1.000 16.01000 567 GLY B CA 1
ATOM 4915 C C . GLY B 1 297 ? -35.27100 -15.65700 -20.90800 1.000 15.50000 567 GLY B C 1
ATOM 4916 O O . GLY B 1 297 ? -35.52700 -14.88700 -20.07900 1.000 19.26000 567 GLY B O 1
ATOM 4917 N N . GLY B 1 298 ? -35.55100 -16.92900 -20.82700 1.000 16.23000 568 GLY B N 1
ATOM 4918 C CA . GLY B 1 298 ? -36.14600 -17.42700 -19.59900 1.000 20.10000 568 GLY B CA 1
ATOM 4919 C C . GLY B 1 298 ? -37.19400 -18.39500 -19.97500 1.000 34.81000 568 GLY B C 1
ATOM 4920 O O . GLY B 1 298 ? -37.96500 -17.99100 -20.87900 1.000 34.51000 568 GLY B O 1
ATOM 4921 N N . GLY B 1 299 ? -37.17300 -19.51700 -19.24900 1.000 39.31000 569 GLY B N 1
ATOM 4922 C CA . GLY B 1 299 ? -37.99200 -20.74200 -19.22300 1.000 25.67000 569 GLY B CA 1
ATOM 4923 C C . GLY B 1 299 ? -38.53100 -21.25800 -20.54400 1.000 39.32000 569 GLY B C 1
ATOM 4924 O O . GLY B 1 299 ? -39.26700 -20.59500 -21.18700 1.000 36.62000 569 GLY B O 1
ATOM 4925 N N . ILE B 1 300 ? -38.24300 -22.48400 -20.87300 1.000 51.40000 570 ILE B N 1
ATOM 4926 C CA . ILE B 1 300 ? -38.84400 -23.02600 -22.12300 1.000 52.77000 570 ILE B CA 1
ATOM 4927 C C . ILE B 1 300 ? -40.08800 -23.84600 -21.73400 1.000 50.46000 570 ILE B C 1
ATOM 4928 O O . ILE B 1 300 ? -39.95700 -24.84000 -21.06100 1.000 45.89000 570 ILE B O 1
ATOM 4933 N N . ILE B 1 301 ? -41.27200 -23.39200 -22.10500 1.000 53.33000 571 ILE B N 1
ATOM 4934 C CA . ILE B 1 301 ? -42.51500 -24.14800 -21.79200 1.000 57.36000 571 ILE B CA 1
ATOM 4935 C C . ILE B 1 301 ? -42.69500 -25.27900 -22.81000 1.000 58.67000 571 ILE B C 1
ATOM 4936 O O . ILE B 1 301 ? -42.29200 -25.10500 -23.96600 1.000 61.16000 571 ILE B O 1
ATOM 4941 N N . GLY B 1 305 ? -48.51300 -28.99900 -21.75600 1.000 61.93000 575 GLY B N 1
ATOM 4942 C CA . GLY B 1 305 ? -47.77700 -29.56100 -20.64100 1.000 50.68000 575 GLY B CA 1
ATOM 4943 C C . GLY B 1 305 ? -48.18200 -28.91100 -19.33300 1.000 56.45000 575 GLY B C 1
ATOM 4944 O O . GLY B 1 305 ? -48.87900 -27.89500 -19.33200 1.000 55.96000 575 GLY B O 1
ATOM 4945 N N . ASP B 1 306 ? -47.76400 -29.48400 -18.20700 1.000 46.14000 576 ASP B N 1
ATOM 4946 C CA . ASP B 1 306 ? -48.11500 -28.91100 -16.91000 1.000 45.25000 576 ASP B CA 1
ATOM 4947 C C . ASP B 1 306 ? -47.01800 -27.93600 -16.51300 1.000 44.34000 576 ASP B C 1
ATOM 4948 O O . ASP B 1 306 ? -46.01900 -28.30100 -15.88900 1.000 43.34000 576 ASP B O 1
ATOM 4953 N N . PHE B 1 307 ? -47.21100 -26.67500 -16.90600 1.000 46.91000 577 PHE B N 1
ATOM 4954 C CA . PHE B 1 307 ? -46.32000 -25.60500 -16.47800 1.000 38.60000 577 PHE B CA 1
ATOM 4955 C C . PHE B 1 307 ? -46.17600 -25.57900 -14.96300 1.000 39.17000 577 PHE B C 1
ATOM 4956 O O . PHE B 1 307 ? -45.11400 -25.21600 -14.44500 1.000 34.58000 577 PHE B O 1
ATOM 4964 N N . SER B 1 308 ? -47.21900 -25.99300 -14.23800 1.000 37.07000 578 SER B N 1
ATOM 4965 C CA . SER B 1 308 ? -47.19400 -25.98700 -12.78100 1.000 34.88000 578 SER B CA 1
ATOM 4966 C C . SER B 1 308 ? -46.14500 -26.92700 -12.19800 1.000 33.56000 578 SER B C 1
ATOM 4967 O O . SER B 1 308 ? -45.86200 -26.83200 -11.00000 1.000 33.38000 578 SER B O 1
ATOM 4970 N N . LYS B 1 309 ? -45.57000 -27.82400 -13.00500 1.000 33.56000 579 LYS B N 1
ATOM 4971 C CA . LYS B 1 309 ? -44.55600 -28.77100 -12.54900 1.000 34.66000 579 LYS B CA 1
ATOM 4972 C C . LYS B 1 309 ? -43.14400 -28.42600 -12.98500 1.000 36.60000 579 LYS B C 1
ATOM 4973 O O . LYS B 1 309 ? -42.22300 -29.20100 -12.70700 1.000 31.17000 579 LYS B O 1
ATOM 4979 N N A MET B 1 310 ? -42.94500 -27.29500 -13.65500 0.520 28.72000 580 MET B N 1
ATOM 4980 N N B MET B 1 310 ? -42.94600 -27.29200 -13.64900 0.480 28.74000 580 MET B N 1
ATOM 4981 C CA A MET B 1 310 ? -41.61900 -26.93800 -14.13500 0.520 29.02000 580 MET B CA 1
ATOM 4982 C CA B MET B 1 310 ? -41.62400 -26.93000 -14.13500 0.480 29.03000 580 MET B CA 1
ATOM 4983 C C A MET B 1 310 ? -40.64500 -26.79900 -12.97100 0.520 26.99000 580 MET B C 1
ATOM 4984 C C B MET B 1 310 ? -40.64400 -26.78300 -12.97500 0.480 26.99000 580 MET B C 1
ATOM 4985 O O A MET B 1 310 ? -41.02200 -26.43100 -11.85500 0.520 24.57000 580 MET B O 1
ATOM 4986 O O B MET B 1 310 ? -41.01600 -26.39900 -11.86300 0.480 24.60000 580 MET B O 1
ATOM 4995 N N . TYR B 1 311 ? -39.37600 -27.10300 -13.24900 1.000 26.31000 581 TYR B N 1
ATOM 4996 C CA . TYR B 1 311 ? -38.29900 -26.99900 -12.26200 1.000 24.10000 581 TYR B CA 1
ATOM 4997 C C . TYR B 1 311 ? -38.59400 -27.82000 -11.01000 1.000 26.63000 581 TYR B C 1
ATOM 4998 O O . TYR B 1 311 ? -38.47400 -27.33800 -9.88200 1.000 25.44000 581 TYR B O 1
ATOM 5007 N N . ASN B 1 312 ? -39.00200 -29.07100 -11.22100 1.000 28.79000 582 ASN B N 1
ATOM 5008 C CA . ASN B 1 312 ? -39.23800 -30.00900 -10.12200 1.000 29.87000 582 ASN B CA 1
ATOM 5009 C C . ASN B 1 312 ? -40.24000 -29.45800 -9.10600 1.000 26.51000 582 ASN B C 1
ATOM 5010 O O . ASN B 1 312 ? -39.98400 -29.42800 -7.90100 1.000 29.97000 582 ASN B O 1
ATOM 5015 N N . ASN B 1 313 ? -41.37900 -28.98200 -9.61500 1.000 26.35000 583 ASN B N 1
ATOM 5016 C CA . ASN B 1 313 ? -42.51500 -28.56200 -8.79200 1.000 29.67000 583 ASN B CA 1
ATOM 5017 C C . ASN B 1 313 ? -42.22000 -27.32600 -7.94600 1.000 27.66000 583 ASN B C 1
ATOM 5018 O O . ASN B 1 313 ? -42.84000 -27.12800 -6.89900 1.000 28.17000 583 ASN B O 1
ATOM 5023 N N . VAL B 1 314 ? -41.29000 -26.47500 -8.38800 1.000 25.27000 584 VAL B N 1
ATOM 5024 C CA . VAL B 1 314 ? -40.91400 -25.31200 -7.58500 1.000 24.33000 584 VAL B CA 1
ATOM 5025 C C . VAL B 1 314 ? -42.11700 -24.40700 -7.33500 1.000 22.58000 584 VAL B C 1
ATOM 5026 O O . VAL B 1 314 ? -42.25800 -23.82500 -6.25300 1.000 24.33000 584 VAL B O 1
ATOM 5030 N N . TRP B 1 315 ? -43.01100 -24.28800 -8.31600 1.000 24.20000 585 TRP B N 1
ATOM 5031 C CA . TRP B 1 315 ? -44.19800 -23.45300 -8.18000 1.000 25.12000 585 TRP B CA 1
ATOM 5032 C C . TRP B 1 315 ? -45.48800 -24.24900 -8.36300 1.000 31.41000 585 TRP B C 1
ATOM 5033 O O . TRP B 1 315 ? -46.49300 -23.71300 -8.83300 1.000 32.26000 585 TRP B O 1
ATOM 5044 N N . SER B 1 316 ? -45.47300 -25.53300 -7.99100 1.000 31.14000 586 SER B N 1
ATOM 5045 C CA . SER B 1 316 ? -46.71100 -26.30700 -7.97800 1.000 34.24000 586 SER B CA 1
ATOM 5046 C C . SER B 1 316 ? -47.73900 -25.68100 -7.04800 1.000 40.18000 586 SER B C 1
ATOM 5047 O O . SER B 1 316 ? -48.94800 -25.83400 -7.25600 1.000 41.34000 586 SER B O 1
ATOM 5050 N N . ASP B 1 317 ? -47.27500 -24.97400 -6.02700 1.000 29.86000 587 ASP B N 1
ATOM 5051 C CA . ASP B 1 317 ? -48.11500 -24.25500 -5.07700 1.000 31.57000 587 ASP B CA 1
ATOM 5052 C C . ASP B 1 317 ? -47.74800 -22.78100 -5.22300 1.000 27.54000 587 ASP B C 1
ATOM 5053 O O . ASP B 1 317 ? -46.76100 -22.32400 -4.63800 1.000 26.49000 587 ASP B O 1
ATOM 5058 N N . VAL B 1 318 ? -48.56700 -22.04300 -5.97800 1.000 27.06000 588 VAL B N 1
ATOM 5059 C CA . VAL B 1 318 ? -48.20700 -20.68700 -6.38300 1.000 24.61000 588 VAL B CA 1
ATOM 5060 C C . VAL B 1 318 ? -48.10600 -19.75100 -5.18200 1.000 24.09000 588 VAL B C 1
ATOM 5061 O O . VAL B 1 318 ? -47.17000 -18.94700 -5.08700 1.000 25.48000 588 VAL B O 1
ATOM 5065 N N . ASP B 1 319 ? -49.06000 -19.82700 -4.24900 1.000 27.26000 589 ASP B N 1
ATOM 5066 C CA . ASP B 1 319 ? -49.06000 -18.88500 -3.13100 1.000 24.37000 589 ASP B CA 1
ATOM 5067 C C . ASP B 1 319 ? -47.83000 -19.05900 -2.25100 1.000 22.73000 589 ASP B C 1
ATOM 5068 O O . ASP B 1 319 ? -47.26600 -18.07600 -1.75400 1.000 25.42000 589 ASP B O 1
ATOM 5073 N N . THR B 1 320 ? -47.39300 -20.30200 -2.05600 1.000 24.71000 590 THR B N 1
ATOM 5074 C CA . THR B 1 320 ? -46.19600 -20.54700 -1.26200 1.000 24.60000 590 THR B CA 1
ATOM 5075 C C . THR B 1 320 ? -44.94600 -20.07500 -1.99500 1.000 23.84000 590 THR B C 1
ATOM 5076 O O . THR B 1 320 ? -44.04700 -19.48400 -1.38600 1.000 22.42000 590 THR B O 1
ATOM 5080 N N . PHE B 1 321 ? -44.88000 -20.32200 -3.30300 1.000 25.55000 591 PHE B N 1
ATOM 5081 C CA . PHE B 1 321 ? -43.75700 -19.84000 -4.10000 1.000 22.77000 591 PHE B CA 1
ATOM 5082 C C . PHE B 1 321 ? -43.66000 -18.31900 -4.05400 1.000 21.87000 591 PHE B C 1
ATOM 5083 O O . PHE B 1 321 ? -42.56600 -17.76300 -3.89900 1.000 20.16000 591 PHE B O 1
ATOM 5091 N N . ASN B 1 322 ? -44.79700 -17.62400 -4.16800 1.000 18.25000 592 ASN B N 1
ATOM 5092 C CA . ASN B 1 322 ? -44.76600 -16.16400 -4.11600 1.000 18.96000 592 ASN B CA 1
ATOM 5093 C C . ASN B 1 322 ? -44.19200 -15.65000 -2.80200 1.000 21.23000 592 ASN B C 1
ATOM 5094 O O . ASN B 1 322 ? -43.54400 -14.59900 -2.77600 1.000 23.05000 592 ASN B O 1
ATOM 5099 N N A LYS B 1 323 ? -44.43100 -16.36500 -1.69800 0.590 20.84000 593 LYS B N 1
ATOM 5100 N N B LYS B 1 323 ? -44.39800 -16.38600 -1.70600 0.410 20.89000 593 LYS B N 1
ATOM 5101 C CA A LYS B 1 323 ? -43.88600 -15.94200 -0.41000 0.590 23.36000 593 LYS B CA 1
ATOM 5102 C CA B LYS B 1 323 ? -43.82000 -15.98800 -0.42600 0.410 23.38000 593 LYS B CA 1
ATOM 5103 C C A LYS B 1 323 ? -42.37000 -16.08200 -0.37000 0.590 20.97000 593 LYS B C 1
ATOM 5104 C C B LYS B 1 323 ? -42.30800 -16.18100 -0.40500 0.410 20.85000 593 LYS B C 1
ATOM 5105 O O A LYS B 1 323 ? -41.69700 -15.30600 0.31800 0.590 24.32000 593 LYS B O 1
ATOM 5106 O O B LYS B 1 323 ? -41.60100 -15.43200 0.27800 0.410 24.81000 593 LYS B O 1
ATOM 5117 N N A ARG B 1 324 ? -41.82400 -17.05000 -1.10600 0.590 20.74000 594 ARG B N 1
ATOM 5118 N N B ARG B 1 324 ? -41.80000 -17.17200 -1.14100 0.410 20.98000 594 ARG B N 1
ATOM 5119 C CA A ARG B 1 324 ? -40.40400 -17.37600 -1.03700 0.590 25.61000 594 ARG B CA 1
ATOM 5120 C CA B ARG B 1 324 ? -40.36700 -17.45600 -1.12700 0.410 25.52000 594 ARG B CA 1
ATOM 5121 C C A ARG B 1 324 ? -39.54800 -16.50100 -1.94400 0.590 20.98000 594 ARG B C 1
ATOM 5122 C C B ARG B 1 324 ? -39.58300 -16.38400 -1.87000 0.410 21.19000 594 ARG B C 1
ATOM 5123 O O A ARG B 1 324 ? -38.34800 -16.35900 -1.69300 0.590 19.52000 594 ARG B O 1
ATOM 5124 O O B ARG B 1 324 ? -38.48400 -16.00300 -1.45100 0.410 19.54000 594 ARG B O 1
ATOM 5139 N N . VAL B 1 325 ? -40.12500 -15.89500 -2.97600 1.000 20.83000 595 VAL B N 1
ATOM 5140 C CA . VAL B 1 325 ? -39.35800 -15.14600 -3.96100 1.000 19.96000 595 VAL B CA 1
ATOM 5141 C C . VAL B 1 325 ? -39.63700 -13.66200 -3.80600 1.000 19.32000 595 VAL B C 1
ATOM 5142 O O . VAL B 1 325 ? -40.79800 -13.23900 -3.73300 1.000 22.39000 595 VAL B O 1
ATOM 5146 N N . LYS B 1 326 ? -38.56900 -12.86700 -3.73800 1.000 17.12000 596 LYS B N 1
ATOM 5147 C CA . LYS B 1 326 ? -38.72100 -11.42500 -3.62300 1.000 16.17000 596 LYS B CA 1
ATOM 5148 C C . LYS B 1 326 ? -38.90000 -10.75000 -4.97900 1.000 19.42000 596 LYS B C 1
ATOM 5149 O O . LYS B 1 326 ? -39.59100 -9.73200 -5.05800 1.000 19.96000 596 LYS B O 1
ATOM 5155 N N . LEU B 1 327 ? -38.32100 -11.30000 -6.04700 1.000 16.75000 597 LEU B N 1
ATOM 5156 C CA . LEU B 1 327 ? -38.48100 -10.70400 -7.37200 1.000 16.54000 597 LEU B CA 1
ATOM 5157 C C . LEU B 1 327 ? -38.28600 -11.75400 -8.45200 1.000 13.75000 597 LEU B C 1
ATOM 5158 O O . LEU B 1 327 ? -37.27800 -12.47300 -8.45700 1.000 14.79000 597 LEU B O 1
ATOM 5163 N N . ILE B 1 328 ? -39.23300 -11.80100 -9.38700 1.000 13.46000 598 ILE B N 1
ATOM 5164 C CA . ILE B 1 328 ? -39.06900 -12.43500 -10.69000 1.000 15.60000 598 ILE B CA 1
ATOM 5165 C C . ILE B 1 328 ? -39.23100 -11.33600 -11.72500 1.000 14.52000 598 ILE B C 1
ATOM 5166 O O . ILE B 1 328 ? -40.19700 -10.56700 -11.66000 1.000 15.41000 598 ILE B O 1
ATOM 5171 N N . TYR B 1 329 ? -38.28400 -11.24200 -12.65500 1.000 15.14000 599 TYR B N 1
ATOM 5172 C CA . TYR B 1 329 ? -38.27200 -10.17700 -13.65200 1.000 12.69000 599 TYR B CA 1
ATOM 5173 C C . TYR B 1 329 ? -38.06100 -10.78500 -15.02600 1.000 13.93000 599 TYR B C 1
ATOM 5174 O O . TYR B 1 329 ? -37.16600 -11.61700 -15.20700 1.000 14.45000 599 TYR B O 1
ATOM 5183 N N . LEU B 1 330 ? -38.86900 -10.35300 -15.99500 1.000 13.58000 600 LEU B N 1
ATOM 5184 C CA . LEU B 1 330 ? -38.74600 -10.78100 -17.38000 1.000 13.08000 600 LEU B CA 1
ATOM 5185 C C . LEU B 1 330 ? -38.85100 -9.55400 -18.26300 1.000 14.18000 600 LEU B C 1
ATOM 5186 O O . LEU B 1 330 ? -39.70100 -8.69200 -18.03000 1.000 13.42000 600 LEU B O 1
ATOM 5191 N N . SER B 1 331 ? -38.00000 -9.48100 -19.27900 1.000 13.27000 601 SER B N 1
ATOM 5192 C CA . SER B 1 331 ? -38.07300 -8.39000 -20.24400 1.000 12.34000 601 SER B CA 1
ATOM 5193 C C . SER B 1 331 ? -37.86000 -8.90800 -21.66100 1.000 12.72000 601 SER B C 1
ATOM 5194 O O . SER B 1 331 ? -37.34600 -10.00700 -21.88200 1.000 13.97000 601 SER B O 1
ATOM 5197 N N . ILE B 1 332 ? -38.25200 -8.07600 -22.62600 1.000 13.17000 602 ILE B N 1
ATOM 5198 C CA . ILE B 1 332 ? -38.15300 -8.38900 -24.05200 1.000 13.07000 602 ILE B CA 1
ATOM 5199 C C . ILE B 1 332 ? -38.27700 -7.06700 -24.79600 1.000 13.87000 602 ILE B C 1
ATOM 5200 O O . ILE B 1 332 ? -38.96600 -6.15500 -24.34200 1.000 15.00000 602 ILE B O 1
ATOM 5205 N N . GLY B 1 333 ? -37.57600 -6.94500 -25.92000 1.000 13.00000 603 GLY B N 1
ATOM 5206 C CA . GLY B 1 333 ? -37.77600 -5.79300 -26.79800 1.000 13.94000 603 GLY B CA 1
ATOM 5207 C C . GLY B 1 333 ? -39.01300 -5.97200 -27.66800 1.000 15.56000 603 GLY B C 1
ATOM 5208 O O . GLY B 1 333 ? -39.33700 -7.07500 -28.10800 1.000 16.42000 603 GLY B O 1
ATOM 5209 N N . THR B 1 334 ? -39.70800 -4.85900 -27.92600 1.000 16.15000 604 THR B N 1
ATOM 5210 C CA . THR B 1 334 ? -40.91000 -4.95900 -28.75300 1.000 18.89000 604 THR B CA 1
ATOM 5211 C C . THR B 1 334 ? -40.59300 -5.29300 -30.20600 1.000 18.40000 604 THR B C 1
ATOM 5212 O O . THR B 1 334 ? -41.48000 -5.77100 -30.92200 1.000 19.43000 604 THR B O 1
ATOM 5216 N N . ALA B 1 335 ? -39.35200 -5.07400 -30.64300 1.000 15.09000 605 ALA B N 1
ATOM 5217 C CA . ALA B 1 335 ? -38.94700 -5.31000 -32.02400 1.000 16.35000 605 ALA B CA 1
ATOM 5218 C C . ALA B 1 335 ? -38.11300 -6.57900 -32.19200 1.000 17.74000 605 ALA B C 1
ATOM 5219 O O . ALA B 1 335 ? -37.43700 -6.73100 -33.21300 1.000 20.10000 605 ALA B O 1
ATOM 5221 N N . GLU B 1 336 ? -38.13400 -7.49100 -31.21400 1.000 15.97000 606 GLU B N 1
ATOM 5222 C CA . GLU B 1 336 ? -37.32300 -8.69700 -31.31900 1.000 16.40000 606 GLU B CA 1
ATOM 5223 C C . GLU B 1 336 ? -37.88800 -9.64700 -32.37600 1.000 20.44000 606 GLU B C 1
ATOM 5224 O O . GLU B 1 336 ? -39.08600 -9.61800 -32.66800 1.000 22.73000 606 GLU B O 1
ATOM 5230 N N . PRO B 1 337 ? -37.04000 -10.49800 -32.96000 1.000 17.54000 607 PRO B N 1
ATOM 5231 C CA . PRO B 1 337 ? -37.54700 -11.55200 -33.85000 1.000 23.15000 607 PRO B CA 1
ATOM 5232 C C . PRO B 1 337 ? -38.65500 -12.34900 -33.17400 1.000 22.52000 607 PRO B C 1
ATOM 5233 O O . PRO B 1 337 ? -38.60600 -12.62700 -31.97300 1.000 21.77000 607 PRO B O 1
ATOM 5237 N N . THR B 1 338 ? -39.67400 -12.70800 -33.96200 1.000 21.10000 608 THR B N 1
ATOM 5238 C CA . THR B 1 338 ? -40.90300 -13.27200 -33.40800 1.000 17.17000 608 THR B CA 1
ATOM 5239 C C . THR B 1 338 ? -40.63600 -14.50100 -32.54800 1.000 20.49000 608 THR B C 1
ATOM 5240 O O . THR B 1 338 ? -41.27000 -14.68000 -31.50400 1.000 21.16000 608 THR B O 1
ATOM 5244 N N . ASN B 1 339 ? -39.70800 -15.36500 -32.96800 1.000 19.50000 609 ASN B N 1
ATOM 5245 C CA . ASN B 1 339 ? -39.45200 -16.58100 -32.20200 1.000 20.50000 609 ASN B CA 1
ATOM 5246 C C . ASN B 1 339 ? -38.89000 -16.26100 -30.82200 1.000 18.71000 609 ASN B C 1
ATOM 5247 O O . ASN B 1 339 ? -39.23800 -16.91300 -29.82800 1.000 21.15000 609 ASN B O 1
ATOM 5252 N N . MET B 1 340 ? -38.02500 -15.24900 -30.74000 1.000 21.79000 610 MET B N 1
ATOM 5253 C CA . MET B 1 340 ? -37.46200 -14.86800 -29.45100 1.000 20.33000 610 MET B CA 1
ATOM 5254 C C . MET B 1 340 ? -38.49300 -14.14700 -28.59500 1.000 18.97000 610 MET B C 1
ATOM 5255 O O . MET B 1 340 ? -38.59600 -14.39800 -27.38500 1.000 21.16000 610 MET B O 1
ATOM 5260 N N . TYR B 1 341 ? -39.26200 -13.24400 -29.20100 1.000 19.57000 611 TYR B N 1
ATOM 5261 C CA . TYR B 1 341 ? -40.34000 -12.59100 -28.47200 1.000 19.93000 611 TYR B CA 1
ATOM 5262 C C . TYR B 1 341 ? -41.30200 -13.61800 -27.88700 1.000 22.48000 611 TYR B C 1
ATOM 5263 O O . TYR B 1 341 ? -41.66900 -13.54300 -26.71000 1.000 22.44000 611 TYR B O 1
ATOM 5272 N N . GLN B 1 342 ? -41.69900 -14.60700 -28.69300 1.000 24.43000 612 GLN B N 1
ATOM 5273 C CA . GLN B 1 342 ? -42.76100 -15.52000 -28.27900 1.000 25.07000 612 GLN B CA 1
ATOM 5274 C C . GLN B 1 342 ? -42.35200 -16.38200 -27.08800 1.000 21.72000 612 GLN B C 1
ATOM 5275 O O . GLN B 1 342 ? -43.15800 -16.60000 -26.17900 1.000 21.99000 612 GLN B O 1
ATOM 5281 N N A THR B 1 343 ? -41.11700 -16.89600 -27.09000 0.620 20.01000 613 THR B N 1
ATOM 5282 N N B THR B 1 343 ? -41.11500 -16.88900 -27.06900 0.380 20.10000 613 THR B N 1
ATOM 5283 C CA A THR B 1 343 ? -40.65200 -17.73300 -25.98600 0.620 19.88000 613 THR B CA 1
ATOM 5284 C CA B THR B 1 343 ? -40.71000 -17.75000 -25.95900 0.380 19.95000 613 THR B CA 1
ATOM 5285 C C A THR B 1 343 ? -40.76200 -17.00000 -24.65200 0.620 19.43000 613 THR B C 1
ATOM 5286 C C B THR B 1 343 ? -40.75100 -17.00700 -24.62700 0.380 19.51000 613 THR B C 1
ATOM 5287 O O A THR B 1 343 ? -41.29200 -17.54000 -23.67400 0.620 20.87000 613 THR B O 1
ATOM 5288 O O B THR B 1 343 ? -41.22100 -17.55000 -23.62000 0.380 20.94000 613 THR B O 1
ATOM 5295 N N . VAL B 1 344 ? -40.27500 -15.76000 -24.60000 1.000 18.82000 614 VAL B N 1
ATOM 5296 C CA . VAL B 1 344 ? -40.29500 -14.99900 -23.35500 1.000 18.01000 614 VAL B CA 1
ATOM 5297 C C . VAL B 1 344 ? -41.71200 -14.55200 -23.01800 1.000 17.41000 614 VAL B C 1
ATOM 5298 O O . VAL B 1 344 ? -42.16100 -14.65500 -21.86700 1.000 17.53000 614 VAL B O 1
ATOM 5302 N N . ASN B 1 345 ? -42.43800 -14.04600 -24.01400 1.000 19.19000 615 ASN B N 1
ATOM 5303 C CA . ASN B 1 345 ? -43.79900 -13.59700 -23.76400 1.000 19.08000 615 ASN B CA 1
ATOM 5304 C C . ASN B 1 345 ? -44.67600 -14.74400 -23.27100 1.000 20.16000 615 ASN B C 1
ATOM 5305 O O . ASN B 1 345 ? -45.48000 -14.56200 -22.35100 1.000 19.88000 615 ASN B O 1
ATOM 5310 N N . ASN B 1 346 ? -44.50700 -15.94400 -23.84000 1.000 18.44000 616 ASN B N 1
ATOM 5311 C CA . ASN B 1 346 ? -45.29200 -17.09400 -23.39300 1.000 19.03000 616 ASN B CA 1
ATOM 5312 C C . ASN B 1 346 ? -44.95100 -17.50900 -21.96300 1.000 19.72000 616 ASN B C 1
ATOM 5313 O O . ASN B 1 346 ? -45.83300 -17.97900 -21.23600 1.000 21.45000 616 ASN B O 1
ATOM 5318 N N . PHE B 1 347 ? -43.68600 -17.36300 -21.55100 1.000 18.74000 617 PHE B N 1
ATOM 5319 C CA . PHE B 1 347 ? -43.31200 -17.59300 -20.15600 1.000 19.07000 617 PHE B CA 1
ATOM 5320 C C . PHE B 1 347 ? -44.05300 -16.62200 -19.24100 1.000 18.43000 617 PHE B C 1
ATOM 5321 O O . PHE B 1 347 ? -44.65200 -17.02100 -18.23300 1.000 17.90000 617 PHE B O 1
ATOM 5329 N N . HIS B 1 348 ? -44.03300 -15.33500 -19.59900 1.000 17.02000 618 HIS B N 1
ATOM 5330 C CA . HIS B 1 348 ? -44.80900 -14.32700 -18.88400 1.000 16.98000 618 HIS B CA 1
ATOM 5331 C C . HIS B 1 348 ? -46.29200 -14.68700 -18.84600 1.000 19.88000 618 HIS B C 1
ATOM 5332 O O . HIS B 1 348 ? -46.94000 -14.55700 -17.80000 1.000 18.28000 618 HIS B O 1
ATOM 5339 N N . LYS B 1 349 ? -46.84200 -15.14600 -19.97300 1.000 17.24000 619 LYS B N 1
ATOM 5340 C CA . LYS B 1 349 ? -48.26200 -15.48200 -20.03000 1.000 20.38000 619 LYS B CA 1
ATOM 5341 C C . LYS B 1 349 ? -48.59800 -16.61400 -19.07600 1.000 22.95000 619 LYS B C 1
ATOM 5342 O O . LYS B 1 349 ? -49.64300 -16.58700 -18.41700 1.000 21.10000 619 LYS B O 1
ATOM 5348 N N . GLU B 1 350 ? -47.72000 -17.61600 -18.97300 1.000 20.43000 620 GLU B N 1
ATOM 5349 C CA . GLU B 1 350 ? -47.96100 -18.68600 -18.01100 1.000 19.50000 620 GLU B CA 1
ATOM 5350 C C . GLU B 1 350 ? -47.87600 -18.17700 -16.57400 1.000 21.21000 620 GLU B C 1
ATOM 5351 O O . GLU B 1 350 ? -48.67900 -18.57600 -15.71900 1.000 21.61000 620 GLU B O 1
ATOM 5357 N N . PHE B 1 351 ? -46.93000 -17.27700 -16.28500 1.000 20.80000 621 PHE B N 1
ATOM 5358 C CA . PHE B 1 351 ? -46.89000 -16.67100 -14.95500 1.000 20.56000 621 PHE B CA 1
ATOM 5359 C C . PHE B 1 351 ? -48.17900 -15.91000 -14.65400 1.000 22.45000 621 PHE B C 1
ATOM 5360 O O . PHE B 1 351 ? -48.69200 -15.96400 -13.52800 1.000 22.55000 621 PHE B O 1
ATOM 5368 N N . GLU B 1 352 ? -48.69300 -15.16200 -15.63700 1.000 20.98000 622 GLU B N 1
ATOM 5369 C CA . GLU B 1 352 ? -49.93200 -14.41400 -15.43200 1.000 23.59000 622 GLU B CA 1
ATOM 5370 C C . GLU B 1 352 ? -51.10100 -15.35700 -15.17300 1.000 22.14000 622 GLU B C 1
ATOM 5371 O O . GLU B 1 352 ? -51.90900 -15.12400 -14.26500 1.000 27.24000 622 GLU B O 1
ATOM 5377 N N . LYS B 1 353 ? -51.20800 -16.42700 -15.96800 1.000 22.47000 623 LYS B N 1
ATOM 5378 C CA . LYS B 1 353 ? -52.27900 -17.40000 -15.77300 1.000 23.38000 623 LYS B CA 1
ATOM 5379 C C . LYS B 1 353 ? -52.21700 -18.01900 -14.38200 1.000 26.80000 623 LYS B C 1
ATOM 5380 O O . LYS B 1 353 ? -53.24200 -18.13700 -13.70200 1.000 27.62000 623 LYS B O 1
ATOM 5386 N N . ALA B 1 354 ? -51.01900 -18.40100 -13.93500 1.000 24.38000 624 ALA B N 1
ATOM 5387 C CA . ALA B 1 354 ? -50.86300 -19.08400 -12.65500 1.000 26.23000 624 ALA B CA 1
ATOM 5388 C C . ALA B 1 354 ? -50.94600 -18.14600 -11.46000 1.000 23.21000 624 ALA B C 1
ATOM 5389 O O . ALA B 1 354 ? -51.12500 -18.61700 -10.33100 1.000 24.76000 624 ALA B O 1
ATOM 5391 N N . GLY B 1 355 ? -50.83100 -16.83900 -11.67100 1.000 23.74000 625 GLY B N 1
ATOM 5392 C CA . GLY B 1 355 ? -50.78100 -15.92400 -10.55000 1.000 23.44000 625 GLY B CA 1
ATOM 5393 C C . GLY B 1 355 ? -49.42400 -15.81500 -9.89100 1.000 22.12000 625 GLY B C 1
ATOM 5394 O O . GLY B 1 355 ? -49.33900 -15.40100 -8.73000 1.000 23.76000 625 GLY B O 1
ATOM 5395 N N . ILE B 1 356 ? -48.36100 -16.17900 -10.60000 1.000 23.31000 626 ILE B N 1
ATOM 5396 C CA . ILE B 1 356 ? -47.00300 -16.04000 -10.08300 1.000 19.83000 626 ILE B CA 1
ATOM 5397 C C . ILE B 1 356 ? -46.59000 -14.58200 -10.23500 1.000 18.17000 626 ILE B C 1
ATOM 5398 O O . ILE B 1 356 ? -46.56000 -14.04800 -11.34800 1.000 21.42000 626 ILE B O 1
ATOM 5403 N N . LYS B 1 357 ? -46.30300 -13.92800 -9.11300 1.000 19.83000 627 LYS B N 1
ATOM 5404 C CA . LYS B 1 357 ? -46.00800 -12.50300 -9.12800 1.000 17.56000 627 LYS B CA 1
ATOM 5405 C C . LYS B 1 357 ? -44.66100 -12.24200 -9.79000 1.000 19.44000 627 LYS B C 1
ATOM 5406 O O . LYS B 1 357 ? -43.66700 -12.91400 -9.49800 1.000 18.77000 627 LYS B O 1
ATOM 5412 N N . HIS B 1 358 ? -44.63000 -11.26600 -10.69100 1.000 17.09000 628 HIS B N 1
ATOM 5413 C CA . HIS B 1 358 ? -43.39600 -10.93900 -11.39200 1.000 15.90000 628 HIS B CA 1
ATOM 5414 C C . HIS B 1 358 ? -43.52300 -9.55200 -11.98900 1.000 16.65000 628 HIS B C 1
ATOM 5415 O O . HIS B 1 358 ? -44.61400 -8.98300 -12.07400 1.000 20.41000 628 HIS B O 1
ATOM 5422 N N . VAL B 1 359 ? -42.38200 -9.02000 -12.41000 1.000 15.86000 629 VAL B N 1
ATOM 5423 C CA . VAL B 1 359 ? -42.31500 -7.79000 -13.19000 1.000 16.29000 629 VAL B CA 1
ATOM 5424 C C . VAL B 1 359 ? -42.04100 -8.18000 -14.63300 1.000 17.28000 629 VAL B C 1
ATOM 5425 O O . VAL B 1 359 ? -41.18500 -9.03500 -14.90600 1.000 17.39000 629 VAL B O 1
ATOM 5429 N N . TYR B 1 360 ? -42.79000 -7.58500 -15.55700 1.000 14.90000 630 TYR B N 1
ATOM 5430 C CA . TYR B 1 360 ? -42.63000 -7.83200 -16.98300 1.000 16.45000 630 TYR B CA 1
ATOM 5431 C C . TYR B 1 360 ? -42.44200 -6.47800 -17.64500 1.000 18.37000 630 TYR B C 1
ATOM 5432 O O . TYR B 1 360 ? -43.22200 -5.54900 -17.40500 1.000 22.98000 630 TYR B O 1
ATOM 5441 N N . TYR B 1 361 ? -41.39400 -6.35300 -18.44900 1.000 14.48000 631 TYR B N 1
ATOM 5442 C CA . TYR B 1 361 ? -41.08000 -5.10300 -19.11700 1.000 14.61000 631 TYR B CA 1
ATOM 5443 C C . TYR B 1 361 ? -40.90000 -5.37700 -20.59800 1.000 14.78000 631 TYR B C 1
ATOM 5444 O O . TYR B 1 361 ? -40.10900 -6.24800 -20.97600 1.000 14.09000 631 TYR B O 1
ATOM 5453 N N . GLU B 1 362 ? -41.62700 -4.64400 -21.44100 1.000 14.40000 632 GLU B N 1
ATOM 5454 C CA . GLU B 1 362 ? -41.39900 -4.67400 -22.88400 1.000 15.47000 632 GLU B CA 1
ATOM 5455 C C . GLU B 1 362 ? -40.69600 -3.37400 -23.26300 1.000 15.91000 632 GLU B C 1
ATOM 5456 O O . GLU B 1 362 ? -41.27600 -2.29100 -23.12600 1.000 17.38000 632 GLU B O 1
ATOM 5462 N N . SER B 1 363 ? -39.43700 -3.47800 -23.71400 1.000 15.37000 633 SER B N 1
ATOM 5463 C CA . SER B 1 363 ? -38.59700 -2.33300 -24.06000 1.000 14.54000 633 SER B CA 1
ATOM 5464 C C . SER B 1 363 ? -39.03500 -1.77500 -25.41200 1.000 17.46000 633 SER B C 1
ATOM 5465 O O . SER B 1 363 ? -38.87500 -2.44600 -26.44100 1.000 16.38000 633 SER B O 1
ATOM 5468 N N . PRO B 1 364 ? -39.58700 -0.56300 -25.46100 1.000 21.39000 634 PRO B N 1
ATOM 5469 C CA . PRO B 1 364 ? -40.16500 -0.06900 -26.72200 1.000 22.25000 634 PRO B CA 1
ATOM 5470 C C . PRO B 1 364 ? -39.10500 0.28800 -27.76100 1.000 17.55000 634 PRO B C 1
ATOM 5471 O O . PRO B 1 364 ? -38.15000 1.01400 -27.47900 1.000 19.42000 634 PRO B O 1
ATOM 5475 N N . GLY B 1 365 ? -39.27500 -0.24900 -28.96800 1.000 17.36000 635 GLY B N 1
ATOM 5476 C CA . GLY B 1 365 ? -38.45300 0.14400 -30.09500 1.000 18.30000 635 GLY B CA 1
ATOM 5477 C C . GLY B 1 365 ? -37.10900 -0.53600 -30.20400 1.000 19.31000 635 GLY B C 1
ATOM 5478 O O . GLY B 1 365 ? -36.32200 -0.16800 -31.08800 1.000 22.24000 635 GLY B O 1
ATOM 5479 N N . THR B 1 366 ? -36.80500 -1.50600 -29.34100 1.000 18.25000 636 THR B N 1
ATOM 5480 C CA . THR B 1 366 ? -35.51900 -2.18200 -29.39800 1.000 17.74000 636 THR B CA 1
ATOM 5481 C C . THR B 1 366 ? -35.71500 -3.66800 -29.66600 1.000 13.26000 636 THR B C 1
ATOM 5482 O O . THR B 1 366 ? -36.78300 -4.23500 -29.41700 1.000 14.99000 636 THR B O 1
ATOM 5486 N N A SER B 1 367 ? -34.65200 -4.29500 -30.16400 0.690 15.32000 637 SER B N 1
ATOM 5487 N N B SER B 1 367 ? -34.66700 -4.31000 -30.17600 0.310 15.26000 637 SER B N 1
ATOM 5488 C CA A SER B 1 367 ? -34.68000 -5.67000 -30.61800 0.690 14.89000 637 SER B CA 1
ATOM 5489 C CA B SER B 1 367 ? -34.73800 -5.70300 -30.58800 0.310 15.03000 637 SER B CA 1
ATOM 5490 C C A SER B 1 367 ? -33.79100 -6.53600 -29.72000 0.690 16.22000 637 SER B C 1
ATOM 5491 C C B SER B 1 367 ? -33.83200 -6.56500 -29.70100 0.310 16.18000 637 SER B C 1
ATOM 5492 O O A SER B 1 367 ? -33.59900 -6.21500 -28.53300 0.690 15.28000 637 SER B O 1
ATOM 5493 O O B SER B 1 367 ? -33.66400 -6.26500 -28.50500 0.310 15.25000 637 SER B O 1
ATOM 5498 N N . HIS B 1 368 ? -33.27100 -7.63200 -30.26800 1.000 15.52000 638 HIS B N 1
ATOM 5499 C CA . HIS B 1 368 ? -32.46100 -8.58700 -29.50900 1.000 13.67000 638 HIS B CA 1
ATOM 5500 C C . HIS B 1 368 ? -31.01500 -8.09500 -29.50600 1.000 14.49000 638 HIS B C 1
ATOM 5501 O O . HIS B 1 368 ? -30.10300 -8.71100 -30.07100 1.000 15.50000 638 HIS B O 1
ATOM 5508 N N . GLU B 1 369 ? -30.82100 -6.95500 -28.83900 1.000 12.43000 639 GLU B N 1
ATOM 5509 C CA . GLU B 1 369 ? -29.57200 -6.21200 -28.88800 1.000 13.65000 639 GLU B CA 1
ATOM 5510 C C . GLU B 1 369 ? -29.34100 -5.53800 -27.54900 1.000 12.23000 639 GLU B C 1
ATOM 5511 O O . GLU B 1 369 ? -30.24400 -5.43300 -26.71200 1.000 12.85000 639 GLU B O 1
ATOM 5517 N N . TRP B 1 370 ? -28.12800 -5.02200 -27.38800 1.000 11.72000 640 TRP B N 1
ATOM 5518 C CA . TRP B 1 370 ? -27.65500 -4.68300 -26.05400 1.000 11.82000 640 TRP B CA 1
ATOM 5519 C C . TRP B 1 370 ? -28.40900 -3.53000 -25.40000 1.000 12.67000 640 TRP B C 1
ATOM 5520 O O . TRP B 1 370 ? -28.45300 -3.47400 -24.17100 1.000 13.05000 640 TRP B O 1
ATOM 5531 N N . LEU B 1 371 ? -29.01400 -2.60500 -26.16300 1.000 12.75000 641 LEU B N 1
ATOM 5532 C CA . LEU B 1 371 ? -29.77100 -1.54800 -25.48800 1.000 12.96000 641 LEU B CA 1
ATOM 5533 C C . LEU B 1 371 ? -30.93000 -2.12500 -24.67400 1.000 12.45000 641 LEU B C 1
ATOM 5534 O O . LEU B 1 371 ? -31.21700 -1.64900 -23.57000 1.000 13.45000 641 LEU B O 1
ATOM 5539 N N . THR B 1 372 ? -31.60600 -3.14700 -25.20500 1.000 12.09000 642 THR B N 1
ATOM 5540 C CA . THR B 1 372 ? -32.66200 -3.81700 -24.45300 1.000 10.83000 642 THR B CA 1
ATOM 5541 C C . THR B 1 372 ? -32.12900 -4.33400 -23.13000 1.000 12.37000 642 THR B C 1
ATOM 5542 O O . THR B 1 372 ? -32.81200 -4.25900 -22.09800 1.000 13.27000 642 THR B O 1
ATOM 5546 N N . TRP B 1 373 ? -30.89400 -4.84100 -23.13900 1.000 12.42000 643 TRP B N 1
ATOM 5547 C CA . TRP B 1 373 ? -30.30900 -5.46400 -21.95600 1.000 13.18000 643 TRP B CA 1
ATOM 5548 C C . TRP B 1 373 ? -29.74400 -4.43800 -20.98300 1.000 12.40000 643 TRP B C 1
ATOM 5549 O O . TRP B 1 373 ? -29.84600 -4.63500 -19.76000 1.000 11.78000 643 TRP B O 1
ATOM 5560 N N . ARG B 1 374 ? -29.19600 -3.32900 -21.48900 1.000 12.71000 644 ARG B N 1
ATOM 5561 C CA . ARG B 1 374 ? -28.81100 -2.22400 -20.61400 1.000 11.99000 644 ARG B CA 1
ATOM 5562 C C . ARG B 1 374 ? -30.02500 -1.66000 -19.88600 1.000 12.43000 644 ARG B C 1
ATOM 5563 O O . ARG B 1 374 ? -29.97100 -1.39200 -18.67500 1.000 12.70000 644 ARG B O 1
ATOM 5571 N N . ARG B 1 375 ? -31.13300 -1.45800 -20.61300 1.000 13.36000 645 ARG B N 1
ATOM 5572 C CA . ARG B 1 375 ? -32.35600 -0.97500 -19.97400 1.000 13.21000 645 ARG B CA 1
ATOM 5573 C C . ARG B 1 375 ? -32.83100 -1.95900 -18.91500 1.000 12.72000 645 ARG B C 1
ATOM 5574 O O . ARG B 1 375 ? -33.27500 -1.55300 -17.83400 1.000 14.13000 645 ARG B O 1
ATOM 5582 N N . SER B 1 376 ? -32.76400 -3.25800 -19.21700 1.000 12.30000 646 SER B N 1
ATOM 5583 C CA . SER B 1 376 ? -33.20000 -4.28300 -18.27500 1.000 12.71000 646 SER B CA 1
ATOM 5584 C C . SER B 1 376 ? -32.35500 -4.27700 -17.01100 1.000 13.00000 646 SER B C 1
ATOM 5585 O O . SER B 1 376 ? -32.89100 -4.34100 -15.89600 1.000 12.96000 646 SER B O 1
ATOM 5588 N N . LEU B 1 377 ? -31.03300 -4.19800 -17.15500 1.000 12.82000 647 LEU B N 1
ATOM 5589 C CA . LEU B 1 377 ? -30.19600 -4.17300 -15.96000 1.000 12.32000 647 LEU B CA 1
ATOM 5590 C C . LEU B 1 377 ? -30.48500 -2.93400 -15.12500 1.000 13.35000 647 LEU B C 1
ATOM 5591 O O . LEU B 1 377 ? -30.54900 -3.00800 -13.88900 1.000 14.23000 647 LEU B O 1
ATOM 5596 N N . ASN B 1 378 ? -30.69200 -1.79100 -15.78200 1.000 12.47000 648 ASN B N 1
ATOM 5597 C CA . ASN B 1 378 ? -31.00000 -0.56600 -15.05400 1.000 13.89000 648 ASN B CA 1
ATOM 5598 C C . ASN B 1 378 ? -32.26400 -0.73300 -14.21400 1.000 14.09000 648 ASN B C 1
ATOM 5599 O O . ASN B 1 378 ? -32.29300 -0.34800 -13.04300 1.000 17.00000 648 ASN B O 1
ATOM 5604 N N A GLN B 1 379 ? -33.31100 -1.31400 -14.79600 0.580 14.09000 649 GLN B N 1
ATOM 5605 N N B GLN B 1 379 ? -33.31500 -1.33900 -14.78300 0.420 14.10000 649 GLN B N 1
ATOM 5606 C CA A GLN B 1 379 ? -34.54800 -1.52400 -14.05200 0.580 15.90000 649 GLN B CA 1
ATOM 5607 C CA B GLN B 1 379 ? -34.56400 -1.50900 -14.03600 0.420 15.89000 649 GLN B CA 1
ATOM 5608 C C A GLN B 1 379 ? -34.36800 -2.58000 -12.97100 0.580 14.66000 649 GLN B C 1
ATOM 5609 C C B GLN B 1 379 ? -34.46000 -2.62100 -12.99500 0.420 14.66000 649 GLN B C 1
ATOM 5610 O O A GLN B 1 379 ? -34.73800 -2.36500 -11.81000 0.580 14.75000 649 GLN B O 1
ATOM 5611 O O B GLN B 1 379 ? -34.97500 -2.48200 -11.87900 0.420 15.20000 649 GLN B O 1
ATOM 5622 N N . PHE B 1 380 ? -33.81300 -3.73500 -13.34600 1.000 13.55000 650 PHE B N 1
ATOM 5623 C CA . PHE B 1 380 ? -33.69200 -4.86400 -12.42200 1.000 13.77000 650 PHE B CA 1
ATOM 5624 C C . PHE B 1 380 ? -32.86100 -4.49800 -11.19800 1.000 14.23000 650 PHE B C 1
ATOM 5625 O O . PHE B 1 380 ? -33.24600 -4.80400 -10.06200 1.000 13.59000 650 PHE B O 1
ATOM 5633 N N . ALA B 1 381 ? -31.71100 -3.85000 -11.41100 1.000 14.39000 651 ALA B N 1
ATOM 5634 C CA . ALA B 1 381 ? -30.81500 -3.52900 -10.30600 1.000 13.78000 651 ALA B CA 1
ATOM 5635 C C . ALA B 1 381 ? -31.46600 -2.59200 -9.30200 1.000 14.74000 651 ALA B C 1
ATOM 5636 O O . ALA B 1 381 ? -31.17300 -2.67300 -8.10200 1.000 15.57000 651 ALA B O 1
ATOM 5638 N N . GLU B 1 382 ? -32.35500 -1.70700 -9.76100 1.000 14.53000 652 GLU B N 1
ATOM 5639 C CA . GLU B 1 382 ? -33.05300 -0.80500 -8.85000 1.000 15.53000 652 GLU B CA 1
ATOM 5640 C C . GLU B 1 382 ? -34.01300 -1.55200 -7.92700 1.000 16.11000 652 GLU B C 1
ATOM 5641 O O . GLU B 1 382 ? -34.28100 -1.08200 -6.81400 1.000 17.86000 652 GLU B O 1
ATOM 5647 N N . LEU B 1 383 ? -34.50100 -2.72000 -8.33800 1.000 14.63000 653 LEU B N 1
ATOM 5648 C CA . LEU B 1 383 ? -35.43300 -3.50600 -7.54000 1.000 16.40000 653 LEU B CA 1
ATOM 5649 C C . LEU B 1 383 ? -34.75000 -4.46100 -6.56900 1.000 16.98000 653 LEU B C 1
ATOM 5650 O O . LEU B 1 383 ? -35.42400 -5.00900 -5.69200 1.000 19.22000 653 LEU B O 1
ATOM 5655 N N . LEU B 1 384 ? -33.44100 -4.66900 -6.68800 1.000 15.77000 654 LEU B N 1
ATOM 5656 C CA . LEU B 1 384 ? -32.78000 -5.73400 -5.94400 1.000 16.90000 654 LEU B CA 1
ATOM 5657 C C . LEU B 1 384 ? -32.56300 -5.37400 -4.48300 1.000 17.55000 654 LEU B C 1
ATOM 5658 O O . LEU B 1 384 ? -32.24900 -4.22600 -4.14100 1.000 18.04000 654 LEU B O 1
ATOM 5663 N N . PHE B 1 385 ? -32.69900 -6.38400 -3.62000 1.000 18.13000 655 PHE B N 1
ATOM 5664 C CA . PHE B 1 385 ? -32.26300 -6.29300 -2.22800 1.000 21.27000 655 PHE B CA 1
ATOM 5665 C C . PHE B 1 385 ? -33.06700 -5.26200 -1.44000 1.000 23.67000 655 PHE B C 1
ATOM 5666 O O . PHE B 1 385 ? -32.55600 -4.62900 -0.51100 1.000 24.45000 655 PHE B O 1
ATOM 5674 N N . LYS B 1 386 ? -34.32600 -5.10000 -1.84100 1.000 25.26000 656 LYS B N 1
ATOM 5675 C CA . LYS B 1 386 ? -35.31100 -4.25700 -1.18500 1.000 28.34000 656 LYS B CA 1
ATOM 5676 C C . LYS B 1 386 ? -36.56100 -5.10600 -1.01100 1.000 40.59000 656 LYS B C 1
ATOM 5677 O O . LYS B 1 386 ? -36.71800 -6.12000 -1.69800 1.000 39.95000 656 LYS B O 1
#

B-factor: mean 20.96, std 9.49, range [8.75, 85.11]

Radius of gyration: 26.28 Å; Cα contacts (8 Å, |Δi|>4): 1676; chains: 2; bounding box: 84×58×64 Å

Solvent-accessible surface area: 27390 Å² total; per-residue (Å²): 148,135,17,116,50,5,91,11,13,6,88,88,27,101,51,1,19,15,8,81,58,40,60,0,38,1,89,12,131,0,56,89,11,107,114,0,10,0,46,4,90,116,118,28,68,6,98,106,56,151,130,0,12,22,20,42,55,4,66,94,17,75,58,1,3,10,45,3,7,1,7,0,4,42,9,37,0,4,4,40,18,1,82,17,22,16,0,95,64,31,24,0,0,0,0,13,0,83,21,165,80,48,74,46,10,60,50,60,151,36,89,53,10,23,7,1,19,10,56,18,91,0,113,28,13,145,44,72,23,55,0,29,0,1,2,3,34,28,10,62,85,70,81,120,70,122,4,10,2,0,0,1,0,2,2,40,9,8,7,16,31,0,3,17,70,2,0,61,0,10,3,0,0,5,4,7,30,46,94,65,97,5,96,52,0,0,0,1,2,1,33,2,93,8,99,86,65,107,58,165,142,120,51,74,28,1,44,104,0,0,26,83,28,1,8,65,41,0,31,166,79,4,43,5,53,62,60,47,54,55,15,0,0,0,0,2,17,7,0,0,35,8,0,0,40,4,0,4,41,28,10,113,78,1,0,6,1,0,0,0,6,0,0,1,151,136,23,44,120,27,28,125,74,33,4,70,84,31,111,78,4,26,175,82,16,102,17,4,0,0,0,0,0,64,59,11,66,109,107,66,52,68,45,2,22,62,1,29,100,48,0,108,153,38,41,4,158,38,58,53,46,56,0,88,47,10,28,41,51,1,4,0,8,1,44,0,0,31,59,0,0,67,70,0,11,138,190,118,24,136,44,4,88,10,14,17,87,78,23,119,73,2,12,17,14,91,56,40,79,0,25,1,51,17,122,0,76,87,2,112,116,0,10,0,48,3,87,117,132,27,68,7,84,126,86,93,147,19,0,17,2,38,52,3,69,93,16,92,63,0,3,15,45,4,8,2,12,0,5,50,8,41,1,3,4,30,17,1,79,17,21,17,0,98,65,36,28,0,0,0,0,11,0,78,22,169,85,49,74,42,8,63,56,61,145,36,92,39,6,30,10,0,19,13,57,20,88,0,98,18,14,110,46,82,25,43,0,28,0,0,1,3,31,39,8,46,90,63,85,114,71,122,2,10,2,0,0,1,0,2,1,42,8,7,7,16,30,0,2,21,72,1,0,62,0,7,3,0,0,3,3,7,33,49,88,66,97,6,92,48,0,0,0,1,2,1,33,2,107,7,116,27,88,93,119,91,80,9,1,41,83,0,1,25,92,26,0,5,56,20,1,38,153,77,8,45,4,55,61,61,36,65,55,15,0,0,0,0,1,21,45,0,0,66,20,0,0,70,3,0,4,57,16,17,92,62,0,0,1,0,0,0,0,3,0,0,2,126,90,125,79,17,45,121,35,30,141,82,33,1,67,77,31,104,79,6,21,180,105,18,98,16,2,0,0,0,0,0,69,59,12,62,99,106,70,48,76,38,1,22,48,0,27,100,35,0,110,152,41,41,3,155,35,56,53,40,60,0,90,49,10,29,40,56,1,5,0,8,1,46,0,0,33,62,0,0,68,71,0,16,127

Foldseek 3Di:
DDFQDFPFWDPPQRPQTQDPLRWTKHKDAAQPFPWKWKQWVHIDTWDADPRRMTIDTGHHHDAAKTWMFMAGVHRTDEDPGGAWFQAPQHTTGMTGHHDPPDDQLPDDPFQFWDWDKDWDADPLQRGIWIKIKTAGRCQVVCVVDAAFEEEEEEAPRHFQCCCVPSVSPRSNLRSCCRVVLFPGHMYIGTGPDRDGNPDCVPDPSSLCCVPVPVLVVCVVPGRHPFWALRYEYEYEASSLCVQCLNCLLVVRRHQYGEYQLYDFPVPCCPNNNSCVPQVVNLVSHQAYEYEFEPPEPPVSVVRRVVVVVVCVVSVHDYHYYYHYPDYSGNVSVSVVCSVRRSSGSD/DAAQAFPFFDPPQRDQGQDPLRWTKHKDAAQPFPWKWKQAVHIDTWDDDPPRMTMDTGHHHDAAKDFIFMAGVHRTDEDPGGAWFQAPQHTTGMTGHHDPPDDQLPDDPFFFWDWDKDWDQDPQQRGIWIKIKTFAGCQVVCVVDAAFEEEEEEAPRHFQCCCVPSVSPRSNLNSCVRVVLFPGHMYMGTGPDGDRPVPVVSVLCCVVVPVLVVCVVPGRHPFFALRYEYEYEASSLQVQCLNCLLVVRRHQEGEYQLHHDADVVPCCPNNNSCVPQVVNLVSHQAYEYEFEPPEDPVSVCRRVVVVVVCVVSVRDYHYYYHYPDYSGNVSVSVVCSVRRSSGSD

InterPro domains:
  IPR000801 Esterase-like [PF00756] (49-268)
  IPR000801 Esterase-like [PF00756] (421-649)
  IPR013783 Immunoglobulin-like fold [G3DSA:2.60.40.10] (295-387)
  IPR014756 Immunoglobulin E-set [SSF81296] (313-379)
  IPR029058 Alpha/Beta hydrolase fold [G3DSA:3.40.50.1820] (14-278)
  IPR029058 Alpha/Beta hydrolase fold [G3DSA:3.40.50.1820] (394-656)
  IPR029058 Alpha/Beta hydrolase fold [SSF53474] (33-277)
  IPR029058 Alpha/Beta hydrolase fold [SSF53474] (398-656)
  IPR050583 Mycobacterial A85 antigen [PTHR48098] (401-655)

Sequence (691 aa):
EVGISASTNIIPGAQQYPQILSGNRVLFRIKAPDAKRVQVDLGKKYDMVREEEGSWAITTDPIVVEGFHYYSILIDGVAVCDPASRTFYGMSRMASGIEIPEEGVDYYNLKNVPHGQIRQIRYFSDVTKAWRRAFVYTPAAGGYDANTSSQRYPVLYLQHGGGEDETGWPNQGKMDAIIDNLIAEGKAKPMIVVMDNGYAVDPSASFQNSALEKVFINEIIPLVDKEFRTIADRDHRAMAGLSSMGGFQAFQIAMTNLDKFAYVVGGFSGGGIDFSKMYNNVWSDVDTFNKRVKLIYLSIGTAEPTNMYQTVNNFHKKEFEKAGIKHVYYESPGTSHEWLTWRRSLNQFAELLFKEVGISASTNIIPGAQYPQILSGNRVLFRIKKAPDAKRVQVDLGKKYDMVREEEGSSWAITTDPIVVEGFHYYSSILIIDGVAVCDPASRTFYYGMSRMASGIEIPEEGVDYYNLKNVPHGQIRQIRYFSDVTKAWRRAFVYTPAGYDANTSSQRYPVLYLQHGGGEDETGWPNQGKMDAIIDNLIAEGKAKPMIVVMDNGYAVDPSANSALEEKVFINEIIPLVDKEFRTIADRDHRAMAGLSMGGFFQAFQIAMTNLDKFAYVGGFSGGGIIGDFSKMMYNNVWSDVDTFNKKRRVKLIYLSIGTAEPTNMYQTTVNNFHKEFEKAGIKHVYYESPGTSSHEWLTWRRSLNQQFAELLFK

Secondary structure (DSSP, 8-state):
---EE-TTBPTT---SEE-GGG-EEEEEE-TT-S-EEEEESEEEE-EE-TTSEEEEEPSPPPSEEEEEEEEETTEEE--TTB-EEEETTEEEEEEEEPPTT--TTS--SS---EEEEEEEEETTTTEEEEEEEEE-TTTTT-TT--B-EEEEE--TT--TTTTTTTT-HHHHHHHHHHTTSS---EEEE--S----TT-----HHHHHIIIIIIHHHHHHHS-B--SGGGEEEEEETHHHHHHHHHHHTSGGG-SEEEEES-----GGGHHHHTTSSHHHHHHH-SEEEEEEETTS-HHHHHHHHHHHHHHHHHT---EEEEETT--SSHHHHHHHHHHHHHHTT-/---EE-TTBPTT---SEE-GGG-EEEEEE-TT-S-EEEEESEEEE-EE-STTEEEEEPSP--SEEEEEEEEETTEEE--TTB-EEEETTEEEEEEEEPPTT--TTS--SS---EEEEEEEEETTTTEEEEEEEEE-TTTTT-TT--B-EEEEE--TT--TTTTTTTT-HHHHHHHHHHTTSS---EEEE--S----TT--HHHHHHIIIIIHHHHHHHS-B--SGGGEEEEEETHHHHHHHHHHHT-TTT-SEEEEES-------GGGHHHHTTSSHHHHHHH-SEEEEEEETTS-HHHHHHHHHHHHHHHHHT---EEEEETT--SSHHHHHHHHHHHHHHTT-

Organism: NCBI:txid742767